Protein 7EME (pdb70)

Radius of gyration: 27.85 Å; Cα contacts (8 Å, |Δi|>4): 1838; chains: 2; bounding box: 58×78×80 Å

Sequence (825 aa):
RKTVIVMGGGISGLYASYLLSKTGIKVQLIEATDRLGGRIRTVTDVSGNFLDLGAEWIQAEHRTAKSLIRELGLKTTDFEVQSDLFFGSYRKFGTWDISPKSQEILNKLVQMNSKINSTQQQELDRISFYNFLNYQGMSLEDLNILNFKYSLYYGDSLRSLSAQQKVLSDLVNFPKYNTRVEGGMETLTRALVSSLENTEIIFSDPVVSVSQGEGKVIVTTVSGKKIEGNACISTLPANQLTTIQWDPELDKEKKLSALRIRYSRIYKTFLMLREAPWTRGSFSAYSDSVAGFIYDAGTKINSEDKILGMISTGDRYDILASSTDAMKVEYIRLALESLGQGRELQVLRIQSSETSQSKFIPTGIATFPPGSYGSIISSLLKPMDDRIFFAGEHTAELNGTVEGALASAIRAVNQVKTVIVMGGGISGLYASYLLSSKTGIKVQLIEATDRLGGRIRTVTDVSGNFLDLGAEWIQAEHRTAKSLIRELGLKTTDFEVQSDLFFGSYRKFGTWDISPKSQEILNKLVQMNSKINSTQQQELDRISFYNFLNYQGMSLEDLNNILNFKYSLYYGDSLRSLSAQKVLSDLVNFPKYNTRVEGGMETLTRALVSSLENTEIIFSDPVVSVSQGEGKVIVTTVSGKKIEGNACISTLPANQLTTIQWDPELDKEKKLSALRIRYSRIYKTFLMLREAPWTRGSFSAYSDDSVAGFIYDAGTKINSEDKILGMISTGDRYDILASSTDAMKVEYIRLALESLGQGRELQVLLRIQSSETSQSKFIPTGIATFPPGSYGSIISLLKPMDDRIFFAGEHTAELNGTVEGALASAIRAVNQV

Foldseek 3Di:
DFEEEEEAQALLSLLLLLVCQVVPHQYEYEHQAQDGHFQWDWDQDPLRFIRTQGAFFFAPPLCLVVVLCVVLVWDKDWADDFAWEQDVATRGGPRDAFDPVLVVLLVVLLVVLVVDDLVVLLVQLQAFLVVVSVVSPGDPSNQVSVCLVQCVQQLDHSRFAGSSVVSPCVVPPTDGTMGIQNGPVVSSVSSVVSRDNYHYHHNWHWQEWEDDPQWIWTATPVGDTDIGNFYEYQFALLSLLRRHYVVHADPLQNVLSVQWDFWAKKKKKFWFQDDLDDDPSYWYAYPFLQGIKTFSGDDPPRSITIIMGIGTDCSNVVVVPDDPVVVQVSVLVVSVSNPRNDRTRTDDMDIDDDPPCSTRPNFFTHGGRSSPCSLVSQQDDDVRYGYAHQSNAPNRRHSSRSSVRSCVNSVVD/DEEEEEAQALLSLLLLLVQQVVVYQYEYEHQAQDHHFQWDWDQDPLRFIDTQGAFFAAPPLVLVVVLCVVLVWDKDWQDDFAWEQDVATGGGPGDADDVVLVVLLVVLLVVLVPDDLVVLLVQLQAQLVVVSVVSPRDPSNQVRVCLVLCVQQLAHSRFAGSSVVSLCVVPPTDGTMGIQNTPVVSSVSSVVNRDNYHYHHNWHFQEWEDDPQWIWTATPVRDIDIDNFYEYQFQLLSLQRRHYVVRADPLQNVLSVQWDFWAKKKKKFWFQDDLDPDPSYWYAYLFLQGIKTFSGNPVPGSTTIIMGIGGDCSNVVVVVDDPVRVQVSVLVVSVSNVRNPNTGTDDMDIDDDPPCSTRPNFFTHGGRSSRCSLVSNQDADVRYGYAHLSNAPNRRHSSRSSVRSVVRSVVD

Structure (mmCIF, N/CA/C/O backbone):
data_7EME
#
_entry.id   7EME
#
_cell.length_a   51.756
_cell.length_b   106.229
_cell.length_c   139.916
_cell.angle_alpha   90.000
_cell.angle_beta   90.000
_cell.angle_gamma   90.000
#
_symmetry.space_group_name_H-M   'P 21 21 21'
#
loop_
_entity.id
_entity.type
_entity.pdbx_description
1 polymer 'NAD(P)/FAD-dependent oxidoreductase'
2 non-polymer 'FLAVIN-ADENINE DINUCLEOTIDE'
3 water water
#
loop_
_atom_site.group_PDB
_atom_site.id
_atom_site.type_symbol
_atom_site.label_atom_id
_atom_site.label_alt_id
_atom_site.label_comp_id
_atom_site.label_asym_id
_atom_site.label_entity_id
_atom_site.label_seq_id
_atom_site.pdbx_PDB_ins_code
_atom_site.Cartn_x
_atom_site.Cartn_y
_atom_site.Cartn_z
_atom_site.occupancy
_atom_site.B_iso_or_equiv
_atom_site.auth_seq_id
_atom_site.auth_comp_id
_atom_site.auth_asym_id
_atom_site.auth_atom_id
_atom_site.pdbx_PDB_model_num
ATOM 1 N N . ARG A 1 35 ? -5.635 41.941 32.941 1.00 53.10 35 ARG A N 1
ATOM 2 C CA . ARG A 1 35 ? -4.907 40.641 32.906 1.00 51.82 35 ARG A CA 1
ATOM 3 C C . ARG A 1 35 ? -5.497 39.788 31.773 1.00 48.84 35 ARG A C 1
ATOM 4 O O . ARG A 1 35 ? -6.612 39.256 31.950 1.00 48.35 35 ARG A O 1
ATOM 6 N N . LYS A 1 36 ? -4.805 39.714 30.629 1.00 44.63 36 LYS A N 1
ATOM 7 C CA . LYS A 1 36 ? -5.095 38.733 29.543 1.00 38.04 36 LYS A CA 1
ATOM 8 C C . LYS A 1 36 ? -4.857 37.319 30.099 1.00 31.21 36 LYS A C 1
ATOM 9 O O . LYS A 1 36 ? -4.110 37.198 31.086 1.00 26.90 36 LYS A O 1
ATOM 11 N N . THR A 1 37 ? -5.492 36.289 29.525 1.00 26.88 37 THR A N 1
ATOM 12 C CA . THR A 1 37 ? -5.215 34.870 29.859 1.00 22.55 37 THR A CA 1
ATOM 13 C C . THR A 1 37 ? -4.471 34.270 28.677 1.00 19.65 37 THR A C 1
ATOM 14 O O . THR A 1 37 ? -4.921 34.452 27.539 1.00 19.69 37 THR A O 1
ATOM 18 N N . VAL A 1 38 ? -3.387 33.553 28.955 1.00 16.21 38 VAL A N 1
ATOM 19 C CA . VAL A 1 38 ? -2.612 32.829 27.913 1.00 14.42 38 VAL A CA 1
ATOM 20 C C . VAL A 1 38 ? -2.711 31.357 28.255 1.00 13.37 38 VAL A C 1
ATOM 21 O O . VAL A 1 38 ? -2.538 30.995 29.442 1.00 12.82 38 VAL A O 1
ATOM 25 N N . ILE A 1 39 ? -3.058 30.563 27.257 1.00 12.49 39 ILE A N 1
ATOM 26 C CA . ILE A 1 39 ? -3.160 29.101 27.428 1.00 12.88 39 ILE A CA 1
ATOM 27 C C . ILE A 1 39 ? -1.789 28.532 27.081 1.00 13.17 39 ILE A C 1
ATOM 28 O O . ILE A 1 39 ? -1.279 28.824 25.966 1.00 13.05 39 ILE A O 1
ATOM 33 N N . VAL A 1 40 ? -1.237 27.689 27.945 1.00 11.21 40 VAL A N 1
ATOM 34 C CA . VAL A 1 40 ? 0.009 26.950 27.607 1.00 11.18 40 VAL A CA 1
ATOM 35 C C . VAL A 1 40 ? -0.341 25.466 27.496 1.00 11.13 40 VAL A C 1
ATOM 36 O O . VAL A 1 40 ? -0.860 24.875 28.457 1.00 11.40 40 VAL A O 1
ATOM 40 N N . MET A 1 41 ? -0.101 24.900 26.316 1.00 10.52 41 MET A N 1
ATOM 41 C CA . MET A 1 41 ? -0.418 23.492 26.048 1.00 10.69 41 MET A CA 1
ATOM 42 C C . MET A 1 41 ? 0.890 22.715 26.221 1.00 10.84 41 MET A C 1
ATOM 43 O O . MET A 1 41 ? 1.821 22.910 25.416 1.00 10.80 41 MET A O 1
ATOM 48 N N . GLY A 1 42 ? 0.909 21.844 27.231 1.00 10.34 42 GLY A N 1
ATOM 49 C CA . GLY A 1 42 ? 1.985 20.901 27.536 1.00 9.72 42 GLY A CA 1
ATOM 50 C C . GLY A 1 42 ? 2.787 21.423 28.718 1.00 10.33 42 GLY A C 1
ATOM 51 O O . GLY A 1 42 ? 3.254 22.548 28.656 1.00 10.33 42 GLY A O 1
ATOM 52 N N . GLY A 1 43 ? 3.084 20.572 29.695 1.00 11.25 43 GLY A N 1
ATOM 53 C CA . GLY A 1 43 ? 3.851 20.972 30.889 1.00 10.93 43 GLY A CA 1
ATOM 54 C C . GLY A 1 43 ? 5.192 20.267 30.986 1.00 11.00 43 GLY A C 1
ATOM 55 O O . GLY A 1 43 ? 5.583 19.812 32.112 1.00 13.60 43 GLY A O 1
ATOM 56 N N . GLY A 1 44 ? 5.897 20.174 29.856 1.00 10.97 44 GLY A N 1
ATOM 57 C CA . GLY A 1 44 ? 7.326 19.842 29.862 1.00 10.40 44 GLY A CA 1
ATOM 58 C C . GLY A 1 44 ? 8.080 21.130 30.130 1.00 10.53 44 GLY A C 1
ATOM 59 O O . GLY A 1 44 ? 7.391 22.159 30.500 1.00 9.89 44 GLY A O 1
ATOM 60 N N . ILE A 1 45 ? 9.384 21.124 30.007 1.00 10.45 45 ILE A N 1
ATOM 61 C CA . ILE A 1 45 ? 10.166 22.291 30.458 1.00 10.63 45 ILE A CA 1
ATOM 62 C C . ILE A 1 45 ? 9.854 23.498 29.571 1.00 10.91 45 ILE A C 1
ATOM 63 O O . ILE A 1 45 ? 9.892 24.634 30.100 1.00 9.39 45 ILE A O 1
ATOM 68 N N . SER A 1 46 ? 9.536 23.317 28.288 1.00 9.89 46 SER A N 1
ATOM 69 C CA . SER A 1 46 ? 9.213 24.521 27.473 1.00 9.72 46 SER A CA 1
ATOM 70 C C . SER A 1 46 ? 7.899 25.124 27.987 1.00 9.46 46 SER A C 1
ATOM 71 O O . SER A 1 46 ? 7.809 26.384 28.123 1.00 9.60 46 SER A O 1
ATOM 74 N N . GLY A 1 47 ? 6.896 24.290 28.325 1.00 9.50 47 GLY A N 1
ATOM 75 C CA . GLY A 1 47 ? 5.591 24.795 28.809 1.00 10.19 47 GLY A CA 1
ATOM 76 C C . GLY A 1 47 ? 5.726 25.433 30.200 1.00 10.57 47 GLY A C 1
ATOM 77 O O . GLY A 1 47 ? 5.163 26.474 30.474 1.00 9.01 47 GLY A O 1
ATOM 78 N N . LEU A 1 48 ? 6.509 24.810 31.056 1.00 10.20 48 LEU A N 1
ATOM 79 C CA . LEU A 1 48 ? 6.730 25.353 32.411 1.00 10.69 48 LEU A CA 1
ATOM 80 C C . LEU A 1 48 ? 7.501 26.665 32.320 1.00 10.29 48 LEU A C 1
ATOM 81 O O . LEU A 1 48 ? 7.181 27.619 33.044 1.00 10.39 48 LEU A O 1
ATOM 86 N N . TYR A 1 49 ? 8.497 26.757 31.472 1.00 10.13 49 TYR A N 1
ATOM 87 C CA . TYR A 1 49 ? 9.259 28.041 31.383 1.00 10.15 49 TYR A CA 1
ATOM 88 C C . TYR A 1 49 ? 8.352 29.121 30.775 1.00 10.38 49 TYR A C 1
ATOM 89 O O . TYR A 1 49 ? 8.369 30.263 31.253 1.00 10.76 49 TYR A O 1
ATOM 98 N N . ALA A 1 50 ? 7.561 28.806 29.755 1.00 10.66 50 ALA A N 1
ATOM 99 C CA . ALA A 1 50 ? 6.600 29.787 29.181 1.00 10.80 50 ALA A CA 1
ATOM 100 C C . ALA A 1 50 ? 5.673 30.276 30.293 1.00 11.66 50 ALA A C 1
ATOM 101 O O . ALA A 1 50 ? 5.458 31.502 30.408 1.00 12.77 50 ALA A O 1
ATOM 103 N N . SER A 1 51 ? 5.161 29.345 31.083 1.00 12.14 51 SER A N 1
ATOM 104 C CA . SER A 1 51 ? 4.224 29.638 32.200 1.00 12.79 51 SER A CA 1
ATOM 105 C C . SER A 1 51 ? 4.892 30.571 33.227 1.00 13.45 51 SER A C 1
ATOM 106 O O . SER A 1 51 ? 4.244 31.567 33.736 1.00 14.98 51 SER A O 1
ATOM 109 N N . TYR A 1 52 ? 6.136 30.277 33.564 1.00 12.61 52 TYR A N 1
ATOM 110 C CA . TYR A 1 52 ? 6.953 31.071 34.504 1.00 14.47 52 TYR A CA 1
ATOM 111 C C . TYR A 1 52 ? 7.119 32.487 33.960 1.00 13.90 52 TYR A C 1
ATOM 112 O O . TYR A 1 52 ? 6.896 33.449 34.674 1.00 14.16 52 TYR A O 1
ATOM 121 N N . LEU A 1 53 ? 7.548 32.597 32.702 1.00 12.98 53 LEU A N 1
ATOM 122 C CA . LEU A 1 53 ? 7.799 33.911 32.078 1.00 14.64 53 LEU A CA 1
ATOM 123 C C . LEU A 1 53 ? 6.524 34.751 32.072 1.00 15.63 53 LEU A C 1
ATOM 124 O O . LEU A 1 53 ? 6.631 35.978 32.360 1.00 15.48 53 LEU A O 1
ATOM 129 N N . LEU A 1 54 ? 5.406 34.149 31.712 1.00 15.15 54 LEU A N 1
ATOM 130 C CA . LEU A 1 54 ? 4.128 34.886 31.597 1.00 15.83 54 LEU A CA 1
ATOM 131 C C . LEU A 1 54 ? 3.694 35.334 32.992 1.00 17.05 54 LEU A C 1
ATOM 132 O O . LEU A 1 54 ? 3.330 36.489 33.125 1.00 17.22 54 LEU A O 1
ATOM 137 N N . SER A 1 55 ? 3.796 34.426 33.968 1.00 18.31 55 SER A N 1
ATOM 138 C CA . SER A 1 55 ? 3.401 34.625 35.375 1.00 20.72 55 SER A CA 1
ATOM 139 C C . SER A 1 55 ? 4.223 35.746 35.985 1.00 23.00 55 SER A C 1
ATOM 140 O O . SER A 1 55 ? 3.622 36.479 36.767 1.00 24.81 55 SER A O 1
ATOM 143 N N . LYS A 1 56 ? 5.497 35.879 35.613 1.00 25.03 56 LYS A N 1
ATOM 144 C CA . LYS A 1 56 ? 6.404 36.921 36.159 1.00 29.07 56 LYS A CA 1
ATOM 145 C C . LYS A 1 56 ? 5.845 38.313 35.840 1.00 30.10 56 LYS A C 1
ATOM 146 O O . LYS A 1 56 ? 6.046 39.203 36.684 1.00 29.39 56 LYS A O 1
ATOM 152 N N . THR A 1 57 ? 5.152 38.492 34.712 1.00 28.88 57 THR A N 1
ATOM 153 C CA . THR A 1 57 ? 4.638 39.808 34.237 1.00 28.74 57 THR A CA 1
ATOM 154 C C . THR A 1 57 ? 3.183 39.998 34.676 1.00 27.25 57 THR A C 1
ATOM 155 O O . THR A 1 57 ? 2.592 41.036 34.350 1.00 30.37 57 THR A O 1
ATOM 159 N N . GLY A 1 58 ? 2.589 38.996 35.310 1.00 25.68 58 GLY A N 1
ATOM 160 C CA . GLY A 1 58 ? 1.240 39.097 35.879 1.00 26.07 58 GLY A CA 1
ATOM 161 C C . GLY A 1 58 ? 0.159 38.611 34.934 1.00 24.15 58 GLY A C 1
ATOM 162 O O . GLY A 1 58 ? -0.994 38.822 35.246 1.00 22.41 58 GLY A O 1
ATOM 163 N N . ILE A 1 59 ? 0.492 37.885 33.869 1.00 22.15 59 ILE A N 1
ATOM 164 C CA . ILE A 1 59 ? -0.542 37.273 32.982 1.00 21.90 59 ILE A CA 1
ATOM 165 C C . ILE A 1 59 ? -1.089 36.014 33.675 1.00 19.43 59 ILE A C 1
ATOM 166 O O . ILE A 1 59 ? -0.265 35.250 34.243 1.00 21.98 59 ILE A O 1
ATOM 171 N N . LYS A 1 60 ? -2.404 35.782 33.599 1.00 18.57 60 LYS A N 1
ATOM 172 C CA . LYS A 1 60 ? -3.091 34.559 34.100 1.00 19.38 60 LYS A CA 1
ATOM 173 C C . LYS A 1 60 ? -2.816 33.449 33.094 1.00 17.85 60 LYS A C 1
ATOM 174 O O . LYS A 1 60 ? -3.111 33.631 31.907 1.00 16.47 60 LYS A O 1
ATOM 176 N N . VAL A 1 61 ? -2.223 32.366 33.557 1.00 15.83 61 VAL A N 1
ATOM 177 C CA . VAL A 1 61 ? -1.849 31.250 32.658 1.00 14.93 61 VAL A CA 1
ATOM 178 C C . VAL A 1 61 ? -2.770 30.078 32.945 1.00 14.29 61 VAL A C 1
ATOM 179 O O . VAL A 1 61 ? -2.960 29.777 34.112 1.00 14.73 61 VAL A O 1
ATOM 183 N N . GLN A 1 62 ? -3.280 29.432 31.897 1.00 13.40 62 GLN A N 1
ATOM 184 C CA . GLN A 1 62 ? -3.945 28.125 31.985 1.00 14.75 62 GLN A CA 1
ATOM 185 C C . GLN A 1 62 ? -2.978 27.113 31.381 1.00 14.21 62 GLN A C 1
ATOM 186 O O . GLN A 1 62 ? -2.810 27.143 30.160 1.00 13.35 62 GLN A O 1
ATOM 192 N N . LEU A 1 63 ? -2.357 26.297 32.223 1.00 13.33 63 LEU A N 1
ATOM 193 C CA . LEU A 1 63 ? -1.390 25.253 31.783 1.00 13.32 63 LEU A CA 1
ATOM 194 C C . LEU A 1 63 ? -2.144 23.928 31.649 1.00 12.76 63 LEU A C 1
ATOM 195 O O . LEU A 1 63 ? -2.632 23.408 32.645 1.00 13.41 63 LEU A O 1
ATOM 200 N N . ILE A 1 64 ? -2.108 23.331 30.474 1.00 12.41 64 ILE A N 1
ATOM 201 C CA . ILE A 1 64 ? -2.850 22.068 30.200 1.00 12.33 64 ILE A CA 1
ATOM 202 C C . ILE A 1 64 ? -1.809 20.968 29.959 1.00 13.10 64 ILE A C 1
ATOM 203 O O . ILE A 1 64 ? -1.094 21.046 28.923 1.00 12.58 64 ILE A O 1
ATOM 208 N N . GLU A 1 65 ? -1.836 19.916 30.783 1.00 12.67 65 GLU A N 1
ATOM 209 C CA . GLU A 1 65 ? -0.897 18.765 30.681 1.00 12.64 65 GLU A CA 1
ATOM 210 C C . GLU A 1 65 ? -1.691 17.476 30.395 1.00 12.40 65 GLU A C 1
ATOM 211 O O . GLU A 1 65 ? -2.706 17.245 31.043 1.00 11.87 65 GLU A O 1
ATOM 217 N N . ALA A 1 66 ? -1.255 16.657 29.435 1.00 12.04 66 ALA A N 1
ATOM 218 C CA . ALA A 1 66 ? -1.930 15.388 29.059 1.00 12.28 66 ALA A CA 1
ATOM 219 C C . ALA A 1 66 ? -1.793 14.326 30.150 1.00 12.58 66 ALA A C 1
ATOM 220 O O . ALA A 1 66 ? -2.732 13.463 30.245 1.00 14.12 66 ALA A O 1
ATOM 222 N N . THR A 1 67 ? -0.653 14.284 30.833 1.00 12.67 67 THR A N 1
ATOM 223 C CA . THR A 1 67 ? -0.305 13.214 31.802 1.00 13.04 67 THR A CA 1
ATOM 224 C C . THR A 1 67 ? -0.483 13.687 33.247 1.00 14.31 67 THR A C 1
ATOM 225 O O . THR A 1 67 ? -0.887 14.856 33.469 1.00 15.53 67 THR A O 1
ATOM 229 N N . ASP A 1 68 ? -0.167 12.801 34.203 1.00 15.73 68 ASP A N 1
ATOM 230 C CA . ASP A 1 68 ? -0.378 13.038 35.659 1.00 16.92 68 ASP A CA 1
ATOM 231 C C . ASP A 1 68 ? 0.837 13.735 36.272 1.00 15.80 68 ASP A C 1
ATOM 232 O O . ASP A 1 68 ? 0.822 13.982 37.485 1.00 15.48 68 ASP A O 1
ATOM 237 N N . ARG A 1 69 ? 1.819 14.168 35.488 1.00 14.32 69 ARG A N 1
ATOM 238 C CA . ARG A 1 69 ? 3.066 14.765 36.035 1.00 16.34 69 ARG A CA 1
ATOM 239 C C . ARG A 1 69 ? 3.508 15.899 35.108 1.00 15.92 69 ARG A C 1
ATOM 240 O O . ARG A 1 69 ? 3.193 15.812 33.930 1.00 15.17 69 ARG A O 1
ATOM 248 N N . LEU A 1 70 ? 4.195 16.893 35.659 1.00 16.76 70 LEU A N 1
ATOM 249 C CA . LEU A 1 70 ? 4.838 18.002 34.911 1.00 15.30 70 LEU A CA 1
ATOM 250 C C . LEU A 1 70 ? 6.306 17.605 34.719 1.00 15.37 70 LEU A C 1
ATOM 251 O O . LEU A 1 70 ? 6.877 16.856 35.561 1.00 18.22 70 LEU A O 1
ATOM 256 N N . GLY A 1 71 ? 6.909 18.053 33.639 1.00 13.51 71 GLY A N 1
ATOM 257 C CA . GLY A 1 71 ? 8.352 17.865 33.386 1.00 12.52 71 GLY A CA 1
ATOM 258 C C . GLY A 1 71 ? 8.605 17.135 32.068 1.00 11.18 71 GLY A C 1
ATOM 259 O O . GLY A 1 71 ? 9.696 17.282 31.516 1.00 11.36 71 GLY A O 1
ATOM 260 N N . GLY A 1 72 ? 7.613 16.415 31.550 1.00 10.54 72 GLY A N 1
ATOM 261 C CA . GLY A 1 72 ? 7.681 15.770 30.216 1.00 10.86 72 GLY A CA 1
ATOM 262 C C . GLY A 1 72 ? 8.887 14.830 30.089 1.00 10.14 72 GLY A C 1
ATOM 263 O O . GLY A 1 72 ? 9.011 13.868 30.893 1.00 10.18 72 GLY A O 1
ATOM 264 N N . ARG A 1 73 ? 9.847 15.154 29.221 1.00 9.87 73 ARG A N 1
ATOM 265 C CA . ARG A 1 73 ? 11.040 14.322 28.923 1.00 9.88 73 ARG A CA 1
ATOM 266 C C . ARG A 1 73 ? 12.147 14.541 29.963 1.00 9.87 73 ARG A C 1
ATOM 267 O O . ARG A 1 73 ? 13.265 13.997 29.806 1.00 10.49 73 ARG A O 1
ATOM 275 N N . ILE A 1 74 ? 11.846 15.264 31.034 1.00 10.40 74 ILE A N 1
ATOM 276 C CA . ILE A 1 74 ? 12.756 15.362 32.214 1.00 10.60 74 ILE A CA 1
ATOM 277 C C . ILE A 1 74 ? 12.121 14.570 33.365 1.00 10.95 74 ILE A C 1
ATOM 278 O O . ILE A 1 74 ? 10.940 14.792 33.643 1.00 10.66 74 ILE A O 1
ATOM 283 N N . ARG A 1 75 ? 12.886 13.689 34.016 1.00 11.06 75 ARG A N 1
ATOM 284 C CA . ARG A 1 75 ? 12.395 12.924 35.184 1.00 12.48 75 ARG A CA 1
ATOM 285 C C . ARG A 1 75 ? 13.590 12.406 35.988 1.00 12.16 75 ARG A C 1
ATOM 286 O O . ARG A 1 75 ? 14.501 11.769 35.392 1.00 10.92 75 ARG A O 1
ATOM 294 N N . THR A 1 76 ? 13.582 12.679 37.293 1.00 12.15 76 THR A N 1
ATOM 295 C CA . THR A 1 76 ? 14.718 12.368 38.191 1.00 14.13 76 THR A CA 1
ATOM 296 C C . THR A 1 76 ? 14.172 11.472 39.289 1.00 13.60 76 THR A C 1
ATOM 297 O O . THR A 1 76 ? 13.119 11.796 39.857 1.00 14.26 76 THR A O 1
ATOM 301 N N . VAL A 1 77 ? 14.784 10.319 39.434 1.00 14.83 77 VAL A N 1
ATOM 302 C CA . VAL A 1 77 ? 14.505 9.409 40.562 1.00 15.70 77 VAL A CA 1
ATOM 303 C C . VAL A 1 77 ? 15.586 9.667 41.613 1.00 15.58 77 VAL A C 1
ATOM 304 O O . VAL A 1 77 ? 16.778 9.666 41.308 1.00 16.71 77 VAL A O 1
ATOM 308 N N . THR A 1 78 ? 15.174 9.917 42.853 1.00 15.64 78 THR A N 1
ATOM 309 C CA . THR A 1 78 ? 16.107 10.074 43.986 1.00 14.98 78 THR A CA 1
ATOM 310 C C . THR A 1 78 ? 16.332 8.705 44.613 1.00 14.65 78 THR A C 1
ATOM 311 O O . THR A 1 78 ? 15.404 8.142 45.180 1.00 15.60 78 THR A O 1
ATOM 315 N N . ASP A 1 79 ? 17.529 8.187 44.482 1.00 15.95 79 ASP A N 1
ATOM 316 C CA . ASP A 1 79 ? 17.865 6.853 44.998 1.00 15.63 79 ASP A CA 1
ATOM 317 C C . ASP A 1 79 ? 18.050 7.005 46.512 1.00 16.89 79 ASP A C 1
ATOM 318 O O . ASP A 1 79 ? 18.488 8.064 46.944 1.00 18.09 79 ASP A O 1
ATOM 323 N N . VAL A 1 80 ? 17.790 5.945 47.265 1.00 20.87 80 VAL A N 1
ATOM 324 C CA . VAL A 1 80 ? 18.009 5.891 48.748 1.00 20.36 80 VAL A CA 1
ATOM 325 C C . VAL A 1 80 ? 19.471 6.228 49.121 1.00 22.43 80 VAL A C 1
ATOM 326 O O . VAL A 1 80 ? 19.718 6.863 50.205 1.00 20.71 80 VAL A O 1
ATOM 330 N N . SER A 1 81 ? 20.435 5.967 48.246 1.00 20.52 81 SER A N 1
ATOM 331 C CA . SER A 1 81 ? 21.861 6.364 48.427 1.00 19.42 81 SER A CA 1
ATOM 332 C C . SER A 1 81 ? 22.058 7.876 48.499 1.00 18.73 81 SER A C 1
ATOM 333 O O . SER A 1 81 ? 23.173 8.271 48.831 1.00 20.20 81 SER A O 1
ATOM 336 N N . GLY A 1 82 ? 21.108 8.684 48.030 1.00 18.89 82 GLY A N 1
ATOM 337 C CA . GLY A 1 82 ? 21.320 10.134 47.876 1.00 19.87 82 GLY A CA 1
ATOM 338 C C . GLY A 1 82 ? 21.719 10.515 46.459 1.00 19.00 82 GLY A C 1
ATOM 339 O O . GLY A 1 82 ? 21.795 11.711 46.178 1.00 18.41 82 GLY A O 1
ATOM 340 N N . ASN A 1 83 ? 21.978 9.540 45.585 1.00 16.55 83 ASN A N 1
ATOM 341 C CA . ASN A 1 83 ? 22.359 9.817 44.178 1.00 14.83 83 ASN A CA 1
ATOM 342 C C . ASN A 1 83 ? 21.072 10.151 43.397 1.00 13.74 83 ASN A C 1
ATOM 343 O O . ASN A 1 83 ? 19.993 9.533 43.687 1.00 13.11 83 ASN A O 1
ATOM 348 N N . PHE A 1 84 ? 21.176 11.047 42.413 1.00 13.31 84 PHE A N 1
ATOM 349 C CA . PHE A 1 84 ? 20.039 11.480 41.560 1.00 13.45 84 PHE A CA 1
ATOM 350 C C . PHE A 1 84 ? 20.180 10.762 40.209 1.00 12.37 84 PHE A C 1
ATOM 351 O O . PHE A 1 84 ? 21.244 10.784 39.662 1.00 13.50 84 PHE A O 1
ATOM 359 N N . LEU A 1 85 ? 19.128 10.112 39.754 1.00 12.09 85 LEU A N 1
ATOM 360 C CA . LEU A 1 85 ? 19.105 9.318 38.501 1.00 12.03 85 LEU A CA 1
ATOM 361 C C . LEU A 1 85 ? 18.252 10.067 37.488 1.00 12.06 85 LEU A C 1
ATOM 362 O O . LEU A 1 85 ? 17.022 10.146 37.712 1.00 11.84 85 LEU A O 1
ATOM 367 N N . ASP A 1 86 ? 18.876 10.621 36.434 1.00 10.90 86 ASP A N 1
ATOM 368 C CA . ASP A 1 86 ? 18.103 11.335 35.393 1.00 10.72 86 ASP A CA 1
ATOM 369 C C . ASP A 1 86 ? 17.647 10.311 34.342 1.00 11.04 86 ASP A C 1
ATOM 370 O O . ASP A 1 86 ? 18.470 9.907 33.464 1.00 11.44 86 ASP A O 1
ATOM 375 N N . LEU A 1 87 ? 16.392 9.879 34.439 1.00 11.66 87 LEU A N 1
ATOM 376 C CA . LEU A 1 87 ? 15.807 8.903 33.499 1.00 11.61 87 LEU A CA 1
ATOM 377 C C . LEU A 1 87 ? 15.482 9.609 32.181 1.00 11.66 87 LEU A C 1
ATOM 378 O O . LEU A 1 87 ? 15.388 8.922 31.145 1.00 12.02 87 LEU A O 1
ATOM 383 N N . GLY A 1 88 ? 15.306 10.921 32.219 1.00 11.37 88 GLY A N 1
ATOM 384 C CA . GLY A 1 88 ? 15.231 11.727 30.989 1.00 10.46 88 GLY A CA 1
ATOM 385 C C . GLY A 1 88 ? 16.507 12.531 30.767 1.00 10.29 88 GLY A C 1
ATOM 386 O O . GLY A 1 88 ? 17.636 12.012 31.014 1.00 10.15 88 GLY A O 1
ATOM 387 N N . ALA A 1 89 ? 16.363 13.778 30.327 1.00 9.82 89 ALA A N 1
ATOM 388 C CA . ALA A 1 89 ? 17.509 14.666 30.042 1.00 10.74 89 ALA A CA 1
ATOM 389 C C . ALA A 1 89 ? 18.406 14.744 31.280 1.00 10.59 89 ALA A C 1
ATOM 390 O O . ALA A 1 89 ? 17.877 14.910 32.395 1.00 10.94 89 ALA A O 1
ATOM 392 N N . GLU A 1 90 ? 19.704 14.570 31.062 1.00 11.87 90 GLU A N 1
ATOM 393 C CA . GLU A 1 90 ? 20.729 14.534 32.141 1.00 12.61 90 GLU A CA 1
ATOM 394 C C . GLU A 1 90 ? 21.718 15.700 32.032 1.00 13.40 90 GLU A C 1
ATOM 395 O O . GLU A 1 90 ? 22.229 16.149 33.067 1.00 13.26 90 GLU A O 1
ATOM 401 N N . TRP A 1 91 ? 22.108 16.100 30.835 1.00 12.60 91 TRP A N 1
ATOM 402 C CA . TRP A 1 91 ? 23.239 17.044 30.675 1.00 12.04 91 TRP A CA 1
ATOM 403 C C . TRP A 1 91 ? 22.835 18.300 29.919 1.00 13.89 91 TRP A C 1
ATOM 404 O O . TRP A 1 91 ? 22.035 18.217 28.968 1.00 14.52 91 TRP A O 1
ATOM 415 N N . ILE A 1 92 ? 23.470 19.413 30.243 1.00 13.03 92 ILE A N 1
ATOM 416 C CA . ILE A 1 92 ? 23.456 20.603 29.359 1.00 12.53 92 ILE A CA 1
ATOM 417 C C . ILE A 1 92 ? 24.909 20.807 28.947 1.00 12.98 92 ILE A C 1
ATOM 418 O O . ILE A 1 92 ? 25.798 20.118 29.487 1.00 13.08 92 ILE A O 1
ATOM 423 N N . GLN A 1 93 ? 25.157 21.697 28.000 1.00 12.88 93 GLN A N 1
ATOM 424 C CA . GLN A 1 93 ? 26.524 22.103 27.633 1.00 13.36 93 GLN A CA 1
ATOM 425 C C . GLN A 1 93 ? 26.889 23.299 28.490 1.00 14.07 93 GLN A C 1
ATOM 426 O O . GLN A 1 93 ? 25.999 24.086 28.773 1.00 13.27 93 GLN A O 1
ATOM 432 N N . ALA A 1 94 ? 28.155 23.431 28.891 1.00 15.38 94 ALA A N 1
ATOM 433 C CA . ALA A 1 94 ? 28.592 24.602 29.682 1.00 16.80 94 ALA A CA 1
ATOM 434 C C . ALA A 1 94 ? 28.096 25.927 29.074 1.00 16.95 94 ALA A C 1
ATOM 435 O O . ALA A 1 94 ? 27.761 26.807 29.836 1.00 20.15 94 ALA A O 1
ATOM 437 N N . GLU A 1 95 ? 28.092 26.056 27.750 1.00 19.62 95 GLU A N 1
ATOM 438 C CA . GLU A 1 95 ? 27.718 27.321 27.060 1.00 20.18 95 GLU A CA 1
ATOM 439 C C . GLU A 1 95 ? 26.225 27.436 26.747 1.00 18.82 95 GLU A C 1
ATOM 440 O O . GLU A 1 95 ? 25.872 28.363 26.001 1.00 19.50 95 GLU A O 1
ATOM 446 N N . HIS A 1 96 ? 25.396 26.513 27.230 1.00 16.46 96 HIS A N 1
ATOM 447 C CA . HIS A 1 96 ? 23.922 26.647 27.081 1.00 15.78 96 HIS A CA 1
ATOM 448 C C . HIS A 1 96 ? 23.484 27.784 28.018 1.00 15.07 96 HIS A C 1
ATOM 449 O O . HIS A 1 96 ? 23.108 27.507 29.136 1.00 15.77 96 HIS A O 1
ATOM 456 N N . ARG A 1 97 ? 23.506 29.013 27.512 1.00 16.54 97 ARG A N 1
ATOM 457 C CA . ARG A 1 97 ? 23.281 30.209 28.373 1.00 18.95 97 ARG A CA 1
ATOM 458 C C . ARG A 1 97 ? 21.834 30.351 28.860 1.00 16.75 97 ARG A C 1
ATOM 459 O O . ARG A 1 97 ? 21.654 30.824 29.969 1.00 18.21 97 ARG A O 1
ATOM 461 N N . THR A 1 98 ? 20.866 29.964 28.036 1.00 16.46 98 THR A N 1
ATOM 462 C CA . THR A 1 98 ? 19.440 30.065 28.443 1.00 16.99 98 THR A CA 1
ATOM 463 C C . THR A 1 98 ? 19.275 29.202 29.692 1.00 16.35 98 THR A C 1
ATOM 464 O O . THR A 1 98 ? 18.747 29.702 30.695 1.00 14.87 98 THR A O 1
ATOM 468 N N . ALA A 1 99 ? 19.792 27.987 29.629 1.00 14.88 99 ALA A N 1
ATOM 469 C CA . ALA A 1 99 ? 19.733 27.029 30.755 1.00 15.30 99 ALA A CA 1
ATOM 470 C C . ALA A 1 99 ? 20.531 27.560 31.960 1.00 16.12 99 ALA A C 1
ATOM 471 O O . ALA A 1 99 ? 19.980 27.580 33.076 1.00 16.24 99 ALA A O 1
ATOM 473 N N . LYS A 1 100 ? 21.777 27.984 31.746 1.00 18.07 100 LYS A N 1
ATOM 474 C CA . LYS A 1 100 ? 22.676 28.409 32.854 1.00 18.61 100 LYS A CA 1
ATOM 475 C C . LYS A 1 100 ? 22.070 29.639 33.531 1.00 17.63 100 LYS A C 1
ATOM 476 O O . LYS A 1 100 ? 22.030 29.687 34.751 1.00 15.87 100 LYS A O 1
ATOM 482 N N . SER A 1 101 ? 21.572 30.567 32.741 1.00 19.44 101 SER A N 1
ATOM 483 C CA . SER A 1 101 ? 20.979 31.818 33.277 1.00 19.70 101 SER A CA 1
ATOM 484 C C . SER A 1 101 ? 19.727 31.492 34.099 1.00 18.19 101 SER A C 1
ATOM 485 O O . SER A 1 101 ? 19.563 32.060 35.227 1.00 18.72 101 SER A O 1
ATOM 488 N N . LEU A 1 102 ? 18.869 30.574 33.631 1.00 16.37 102 LEU A N 1
ATOM 489 C CA . LEU A 1 102 ? 17.628 30.236 34.368 1.00 15.65 102 LEU A CA 1
ATOM 490 C C . LEU A 1 102 ? 17.975 29.482 35.656 1.00 16.15 102 LEU A C 1
ATOM 491 O O . LEU A 1 102 ? 17.350 29.711 36.708 1.00 18.16 102 LEU A O 1
ATOM 496 N N 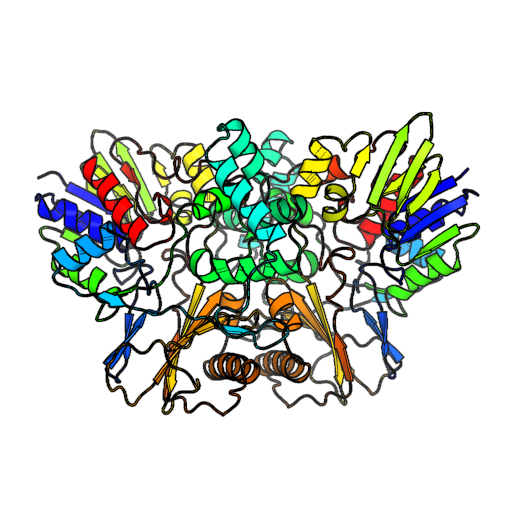. ILE A 1 103 ? 18.901 28.532 35.570 1.00 15.75 103 ILE A N 1
ATOM 497 C CA . ILE A 1 103 ? 19.345 27.752 36.745 1.00 16.14 103 ILE A CA 1
ATOM 498 C C . ILE A 1 103 ? 19.842 28.742 37.812 1.00 17.83 103 ILE A C 1
ATOM 499 O O . ILE A 1 103 ? 19.467 28.581 38.971 1.00 17.74 103 ILE A O 1
ATOM 504 N N . ARG A 1 104 ? 20.677 29.707 37.419 1.00 18.60 104 ARG A N 1
ATOM 505 C CA . ARG A 1 104 ? 21.174 30.759 38.359 1.00 19.69 104 ARG A CA 1
ATOM 506 C C . ARG A 1 104 ? 19.970 31.539 38.915 1.00 21.04 104 ARG A C 1
ATOM 507 O O . ARG A 1 104 ? 19.887 31.746 40.164 1.00 20.02 104 ARG A O 1
ATOM 510 N N . GLU A 1 105 ? 19.063 31.963 38.044 1.00 19.77 105 GLU A N 1
ATOM 511 C CA . GLU A 1 105 ? 17.884 32.777 38.455 1.00 22.02 105 GLU A CA 1
ATOM 512 C C . GLU A 1 105 ? 17.016 32.020 39.482 1.00 22.42 105 GLU A C 1
ATOM 513 O O . GLU A 1 105 ? 16.494 32.676 40.404 1.00 20.25 105 GLU A O 1
ATOM 519 N N . LEU A 1 106 ? 16.882 30.690 39.394 1.00 20.37 106 LEU A N 1
ATOM 520 C CA . LEU A 1 106 ? 16.066 29.900 40.358 1.00 19.92 106 LEU A CA 1
ATOM 521 C C . LEU A 1 106 ? 16.877 29.424 41.580 1.00 20.49 106 LEU A C 1
ATOM 522 O O . LEU A 1 106 ? 16.349 28.588 42.364 1.00 18.81 106 LEU A O 1
ATOM 527 N N . GLY A 1 107 ? 18.123 29.871 41.707 1.00 20.25 107 GLY A N 1
ATOM 528 C CA . GLY A 1 107 ? 19.006 29.572 42.860 1.00 21.17 107 GLY A CA 1
ATOM 529 C C . GLY A 1 107 ? 19.525 28.135 42.843 1.00 21.75 107 GLY A C 1
ATOM 530 O O . GLY A 1 107 ? 19.749 27.571 43.949 1.00 21.14 107 GLY A O 1
ATOM 531 N N . LEU A 1 108 ? 19.657 27.535 41.653 1.00 19.65 108 LEU A N 1
ATOM 532 C CA . LEU A 1 108 ? 20.114 26.128 41.486 1.00 20.09 108 LEU A CA 1
ATOM 533 C C . LEU A 1 108 ? 21.580 26.112 41.054 1.00 18.43 108 LEU A C 1
ATOM 534 O O . LEU A 1 108 ? 22.137 27.151 40.785 1.00 20.51 108 LEU A O 1
ATOM 539 N N . LYS A 1 109 ? 22.224 24.953 41.071 1.00 18.27 109 LYS A N 1
ATOM 540 C CA . LYS A 1 109 ? 23.675 24.846 40.816 1.00 17.91 109 LYS A CA 1
ATOM 541 C C . LYS A 1 109 ? 23.893 23.759 39.761 1.00 19.13 109 LYS A C 1
ATOM 542 O O . LYS A 1 109 ? 23.050 22.828 39.655 1.00 17.82 109 LYS A O 1
ATOM 544 N N . THR A 1 110 ? 24.993 23.871 39.046 1.00 18.66 110 THR A N 1
ATOM 545 C CA . THR A 1 110 ? 25.431 22.852 38.078 1.00 21.46 110 THR A CA 1
ATOM 546 C C . THR A 1 110 ? 26.742 22.233 38.551 1.00 22.04 110 THR A C 1
ATOM 547 O O . THR A 1 110 ? 27.409 22.817 39.437 1.00 20.79 110 THR A O 1
ATOM 551 N N . THR A 1 111 ? 27.047 21.070 37.989 1.00 20.55 111 THR A N 1
ATOM 552 C CA . THR A 1 111 ? 28.264 20.266 38.242 1.00 22.43 111 THR A CA 1
ATOM 553 C C . THR A 1 111 ? 28.874 19.916 36.884 1.00 24.56 111 THR A C 1
ATOM 554 O O . THR A 1 111 ? 28.107 19.737 35.906 1.00 20.37 111 THR A O 1
ATOM 558 N N . ASP A 1 112 ? 30.200 19.829 36.834 1.00 23.27 112 ASP A N 1
ATOM 559 C CA . ASP A 1 112 ? 30.940 19.473 35.605 1.00 24.59 112 ASP A CA 1
ATOM 560 C C . ASP A 1 112 ? 30.886 17.964 35.483 1.00 23.00 112 ASP A C 1
ATOM 561 O O . ASP A 1 112 ? 30.926 17.274 36.514 1.00 22.02 112 ASP A O 1
ATOM 566 N N . PHE A 1 113 ? 30.774 17.495 34.250 1.00 20.13 113 PHE A N 1
ATOM 567 C CA . PHE A 1 113 ? 30.790 16.062 33.898 1.00 18.28 113 PHE A CA 1
ATOM 568 C C . PHE A 1 113 ? 31.860 15.887 32.843 1.00 19.23 113 PHE A C 1
ATOM 569 O O . PHE A 1 113 ? 31.734 16.393 31.710 1.00 19.65 113 PHE A O 1
ATOM 577 N N . GLU A 1 114 ? 32.957 15.266 33.253 1.00 20.12 114 GLU A N 1
ATOM 578 C CA . GLU A 1 114 ? 34.096 15.016 32.357 1.00 20.78 114 GLU A CA 1
ATOM 579 C C . GLU A 1 114 ? 33.662 14.006 31.316 1.00 17.86 114 GLU A C 1
ATOM 580 O O . GLU A 1 114 ? 33.057 12.988 31.670 1.00 16.28 114 GLU A O 1
ATOM 586 N N . VAL A 1 115 ? 34.006 14.288 30.069 1.00 18.83 115 VAL A N 1
ATOM 587 C CA . VAL A 1 115 ? 33.721 13.367 28.935 1.00 17.97 115 VAL A CA 1
ATOM 588 C C . VAL A 1 115 ? 35.013 12.731 28.433 1.00 18.09 115 VAL A C 1
ATOM 589 O O . VAL A 1 115 ? 35.789 13.390 27.661 1.00 21.22 115 VAL A O 1
ATOM 593 N N . GLN A 1 116 ? 35.231 11.486 28.832 1.00 18.79 116 GLN A N 1
ATOM 594 C CA . GLN A 1 116 ? 36.388 10.674 28.385 1.00 19.08 116 GLN A CA 1
ATOM 595 C C . GLN A 1 116 ? 35.860 9.283 28.111 1.00 16.07 116 GLN A C 1
ATOM 596 O O . GLN A 1 116 ? 35.923 8.458 29.022 1.00 15.53 116 GLN A O 1
ATOM 602 N N . SER A 1 117 ? 35.411 9.043 26.892 1.00 14.62 117 SER A N 1
ATOM 603 C CA . SER A 1 117 ? 34.610 7.858 26.518 1.00 14.15 117 SER A CA 1
ATOM 604 C C . SER A 1 117 ? 35.497 6.862 25.791 1.00 14.06 117 SER A C 1
ATOM 605 O O . SER A 1 117 ? 36.038 7.185 24.723 1.00 14.00 117 SER A O 1
ATOM 608 N N . ASP A 1 118 ? 35.544 5.642 26.315 1.00 13.51 118 ASP A N 1
ATOM 609 C CA . ASP A 1 118 ? 36.149 4.478 25.642 1.00 14.06 118 ASP A CA 1
ATOM 610 C C . ASP A 1 118 ? 35.177 4.011 24.556 1.00 13.93 118 ASP A C 1
ATOM 611 O O . ASP A 1 118 ? 34.002 4.452 24.543 1.00 12.78 118 ASP A O 1
ATOM 616 N N . LEU A 1 119 ? 35.647 3.135 23.689 1.00 14.11 119 LEU A N 1
ATOM 617 C CA . LEU A 1 119 ? 34.816 2.506 22.633 1.00 14.04 119 LEU A CA 1
ATOM 618 C C . LEU A 1 119 ? 35.154 1.029 22.592 1.00 15.39 119 LEU A C 1
ATOM 619 O O . LEU A 1 119 ? 36.349 0.714 22.492 1.00 16.93 119 LEU A O 1
ATOM 624 N N . PHE A 1 120 ? 34.165 0.147 22.658 1.00 15.87 120 PHE A N 1
ATOM 625 C CA . PHE A 1 120 ? 34.350 -1.259 22.230 1.00 15.66 120 PHE A CA 1
ATOM 626 C C . PHE A 1 120 ? 33.763 -1.368 20.839 1.00 15.95 120 PHE A C 1
ATOM 627 O O . PHE A 1 120 ? 32.544 -1.280 20.687 1.00 16.99 120 PHE A O 1
ATOM 635 N N . PHE A 1 121 ? 34.607 -1.627 19.855 1.00 16.40 121 PHE A N 1
ATOM 636 C CA . PHE A 1 121 ? 34.182 -1.792 18.448 1.00 19.27 121 PHE A CA 1
ATOM 637 C C . PHE A 1 121 ? 35.319 -2.535 17.745 1.00 19.44 121 PHE A C 1
ATOM 638 O O . PHE A 1 121 ? 36.422 -1.962 17.558 1.00 18.25 121 PHE A O 1
ATOM 646 N N . GLY A 1 122 ? 35.115 -3.847 17.573 1.00 22.34 122 GLY A N 1
ATOM 647 C CA . GLY A 1 122 ? 36.183 -4.817 17.249 1.00 22.39 122 GLY A CA 1
ATOM 648 C C . GLY A 1 122 ? 37.043 -5.152 18.457 1.00 23.91 122 GLY A C 1
ATOM 649 O O . GLY A 1 122 ? 37.132 -6.351 18.805 1.00 25.92 122 GLY A O 1
ATOM 650 N N . SER A 1 123 ? 37.679 -4.139 19.054 1.00 22.24 123 SER A N 1
ATOM 651 C CA . SER A 1 123 ? 38.530 -4.215 20.263 1.00 23.02 123 SER A CA 1
ATOM 652 C C . SER A 1 123 ? 38.187 -3.065 21.218 1.00 21.83 123 SER A C 1
ATOM 653 O O . SER A 1 123 ? 37.526 -2.090 20.782 1.00 19.34 123 SER A O 1
ATOM 656 N N . TYR A 1 124 ? 38.653 -3.188 22.456 1.00 22.53 124 TYR A N 1
ATOM 657 C CA . TYR A 1 124 ? 38.668 -2.122 23.481 1.00 22.88 124 TYR A CA 1
ATOM 658 C C . TYR A 1 124 ? 39.583 -1.007 22.980 1.00 23.40 124 TYR A C 1
ATOM 659 O O . TYR A 1 124 ? 40.797 -1.218 22.852 1.00 24.58 124 TYR A O 1
ATOM 668 N N . ARG A 1 125 ? 39.009 0.158 22.691 1.00 20.36 125 ARG A N 1
ATOM 669 C CA . ARG A 1 125 ? 39.774 1.362 22.298 1.00 21.28 125 ARG A CA 1
ATOM 670 C C . ARG A 1 125 ? 39.629 2.410 23.398 1.00 19.78 125 ARG A C 1
ATOM 671 O O . ARG A 1 125 ? 38.500 2.832 23.651 1.00 19.11 125 ARG A O 1
ATOM 679 N N . LYS A 1 126 ? 40.737 2.796 24.017 1.00 17.51 126 LYS A N 1
ATOM 680 C CA . LYS A 1 126 ? 40.806 3.762 25.134 1.00 17.31 126 LYS A CA 1
ATOM 681 C C . LYS A 1 126 ? 40.342 5.150 24.677 1.00 16.34 126 LYS A C 1
ATOM 682 O O . LYS A 1 126 ? 40.496 5.515 23.479 1.00 17.94 126 LYS A O 1
ATOM 684 N N . PHE A 1 127 ? 39.745 5.892 25.597 1.00 18.20 127 PHE A N 1
ATOM 685 C CA . PHE A 1 127 ? 39.270 7.270 25.335 1.00 17.81 127 PHE A CA 1
ATOM 686 C C . PHE A 1 127 ? 40.423 8.039 24.693 1.00 18.84 127 PHE A C 1
ATOM 687 O O . PHE A 1 127 ? 41.590 7.744 25.034 1.00 18.54 127 PHE A O 1
ATOM 695 N N . GLY A 1 128 ? 40.082 8.851 23.690 1.00 19.29 128 GLY A N 1
ATOM 696 C CA . GLY A 1 128 ? 41.007 9.735 22.967 1.00 20.59 128 GLY A CA 1
ATOM 697 C C . GLY A 1 128 ? 41.742 9.035 21.854 1.00 20.53 128 GLY A C 1
ATOM 698 O O . GLY A 1 128 ? 42.453 9.737 21.117 1.00 23.26 128 GLY A O 1
ATOM 699 N N . THR A 1 129 ? 41.552 7.729 21.649 1.00 21.74 129 THR A N 1
ATOM 700 C CA . THR A 1 129 ? 42.329 6.966 20.632 1.00 21.51 129 THR A CA 1
ATOM 701 C C . THR A 1 129 ? 41.479 6.591 19.426 1.00 22.26 129 THR A C 1
ATOM 702 O O . THR A 1 129 ? 42.002 5.887 18.551 1.00 22.14 129 THR A O 1
ATOM 706 N N . TRP A 1 130 ? 40.227 7.022 19.355 1.00 19.33 130 TRP A N 1
ATOM 707 C CA . TRP A 1 130 ? 39.333 6.563 18.271 1.00 19.74 130 TRP A CA 1
ATOM 708 C C . TRP A 1 130 ? 38.692 7.790 17.618 1.00 20.71 130 TRP A C 1
ATOM 709 O O . TRP A 1 130 ? 38.012 8.584 18.283 1.00 23.66 130 TRP A O 1
ATOM 720 N N . ASP A 1 131 ? 39.103 8.014 16.387 1.00 21.68 131 ASP A N 1
ATOM 721 C CA . ASP A 1 131 ? 38.703 9.134 15.513 1.00 21.45 131 ASP A CA 1
ATOM 722 C C . ASP A 1 131 ? 38.522 8.556 14.120 1.00 17.68 131 ASP A C 1
ATOM 723 O O . ASP A 1 131 ? 39.099 7.462 13.806 1.00 16.65 131 ASP A O 1
ATOM 728 N N . ILE A 1 132 ? 37.809 9.292 13.283 1.00 15.07 132 ILE A N 1
ATOM 729 C CA . ILE A 1 132 ? 37.767 8.981 11.840 1.00 14.51 132 ILE A CA 1
ATOM 730 C C . ILE A 1 132 ? 39.184 9.248 11.302 1.00 13.77 132 ILE A C 1
ATOM 731 O O . ILE A 1 132 ? 39.981 9.926 11.983 1.00 13.69 132 ILE A O 1
ATOM 736 N N . SER A 1 133 ? 39.440 8.786 10.086 1.00 15.35 133 SER A N 1
ATOM 737 C CA . SER A 1 133 ? 40.677 9.046 9.314 1.00 15.39 133 SER A CA 1
ATOM 738 C C . SER A 1 133 ? 40.860 10.545 9.083 1.00 15.64 133 SER A C 1
ATOM 739 O O . SER A 1 133 ? 39.891 11.294 8.927 1.00 14.72 133 SER A O 1
ATOM 742 N N . PRO A 1 134 ? 42.122 11.033 9.062 1.00 14.09 134 PRO A N 1
ATOM 743 C CA . PRO A 1 134 ? 42.395 12.449 8.833 1.00 15.25 134 PRO A CA 1
ATOM 744 C C . PRO A 1 134 ? 41.803 12.900 7.492 1.00 15.72 134 PRO A C 1
ATOM 745 O O . PRO A 1 134 ? 41.257 14.016 7.436 1.00 17.06 134 PRO A O 1
ATOM 749 N N . LYS A 1 135 ? 41.877 12.067 6.461 1.00 16.57 135 LYS A N 1
ATOM 750 C CA . LYS A 1 135 ? 41.275 12.415 5.132 1.00 18.81 135 LYS A CA 1
ATOM 751 C C . LYS A 1 135 ? 39.779 12.709 5.314 1.00 18.46 135 LYS A C 1
ATOM 752 O O . LYS A 1 135 ? 39.279 13.720 4.720 1.00 18.83 135 LYS A O 1
ATOM 757 N N . SER A 1 136 ? 39.085 11.832 6.036 1.00 15.47 136 SER A N 1
ATOM 758 C CA . SER A 1 136 ? 37.618 11.893 6.247 1.00 15.10 136 SER A CA 1
ATOM 759 C C . SER A 1 136 ? 37.304 13.115 7.104 1.00 13.74 136 SER A C 1
ATOM 760 O O . SER A 1 136 ? 36.301 13.782 6.790 1.00 13.21 136 SER A O 1
ATOM 763 N N . GLN A 1 137 ? 38.157 13.435 8.089 1.00 12.33 137 GLN A N 1
ATOM 764 C CA . GLN A 1 137 ? 37.930 14.651 8.911 1.00 13.16 137 GLN A CA 1
ATOM 765 C C . GLN A 1 137 ? 38.034 15.904 8.013 1.00 13.63 137 GLN A C 1
ATOM 766 O O . GLN A 1 137 ? 37.192 16.821 8.155 1.00 13.75 137 GLN A O 1
ATOM 772 N N . GLU A 1 138 ? 39.014 15.955 7.109 1.00 13.43 138 GLU A N 1
ATOM 773 C CA . GLU A 1 138 ? 39.171 17.063 6.115 1.00 15.33 138 GLU A CA 1
ATOM 774 C C . GLU A 1 138 ? 37.899 17.176 5.263 1.00 14.62 138 GLU A C 1
ATOM 775 O O . GLU A 1 138 ? 37.412 18.301 5.111 1.00 15.81 138 GLU A O 1
ATOM 777 N N . ILE A 1 139 ? 37.375 16.074 4.736 1.00 14.93 139 ILE A N 1
ATOM 778 C CA . ILE A 1 139 ? 36.142 16.070 3.892 1.00 15.38 139 ILE A CA 1
ATOM 779 C C . ILE A 1 139 ? 35.000 16.648 4.733 1.00 13.61 139 ILE A C 1
ATOM 780 O O . ILE A 1 139 ? 34.289 17.561 4.235 1.00 14.28 139 ILE A O 1
ATOM 785 N N . LEU A 1 140 ? 34.830 16.158 5.961 1.00 12.95 140 LEU A N 1
ATOM 786 C CA . LEU A 1 140 ? 33.719 16.641 6.829 1.00 12.23 140 LEU A CA 1
ATOM 787 C C . LEU A 1 140 ? 33.905 18.126 7.147 1.00 12.76 140 LEU A C 1
ATOM 788 O O . LEU A 1 140 ? 32.912 18.902 7.064 1.00 12.68 140 LEU A O 1
ATOM 793 N N . ASN A 1 141 ? 35.109 18.567 7.500 1.00 13.15 141 ASN A N 1
ATOM 794 C CA . ASN A 1 141 ? 35.332 20.012 7.751 1.00 14.08 141 ASN A CA 1
ATOM 795 C C . ASN A 1 141 ? 34.890 20.842 6.535 1.00 14.24 141 ASN A C 1
ATOM 796 O O . ASN A 1 141 ? 34.240 21.849 6.746 1.00 14.61 141 ASN A O 1
ATOM 801 N N . LYS A 1 142 ? 35.251 20.448 5.319 1.00 14.57 142 LYS A N 1
ATOM 802 C CA . LYS A 1 142 ? 34.949 21.244 4.096 1.00 14.56 142 LYS A CA 1
ATOM 803 C C . LYS A 1 142 ? 33.435 21.245 3.861 1.00 14.00 142 LYS A C 1
ATOM 804 O O . LYS A 1 142 ? 32.884 22.338 3.540 1.00 14.54 142 LYS A O 1
ATOM 806 N N . LEU A 1 143 ? 32.770 20.117 4.151 1.00 13.41 143 LEU A N 1
ATOM 807 C CA . LEU A 1 143 ? 31.305 20.014 3.920 1.00 13.91 143 LEU A CA 1
ATOM 808 C C . LEU A 1 143 ? 30.569 20.904 4.925 1.00 14.41 143 LEU A C 1
ATOM 809 O O . LEU A 1 143 ? 29.602 21.593 4.524 1.00 15.33 143 LEU A O 1
ATOM 814 N N . VAL A 1 144 ? 30.965 20.873 6.194 1.00 13.23 144 VAL A N 1
ATOM 815 C CA . VAL A 1 144 ? 30.314 21.699 7.226 1.00 13.48 144 VAL A CA 1
ATOM 816 C C . VAL A 1 144 ? 30.516 23.175 6.822 1.00 16.80 144 VAL A C 1
ATOM 817 O O . VAL A 1 144 ? 29.551 23.934 6.867 1.00 17.28 144 VAL A O 1
ATOM 821 N N . GLN A 1 145 ? 31.721 23.578 6.418 1.00 18.98 145 GLN A N 1
ATOM 822 C CA . GLN A 1 145 ? 31.976 24.933 5.827 1.00 23.51 145 GLN A CA 1
ATOM 823 C C . GLN A 1 145 ? 31.086 25.229 4.602 1.00 22.33 145 GLN A C 1
ATOM 824 O O . GLN A 1 145 ? 30.511 26.348 4.580 1.00 29.78 145 GLN A O 1
ATOM 830 N N . MET A 1 146 ? 31.000 24.345 3.609 1.00 23.99 146 MET A N 1
ATOM 831 C CA . MET A 1 146 ? 30.197 24.481 2.348 1.00 25.73 146 MET A CA 1
ATOM 832 C C . MET A 1 146 ? 28.733 24.805 2.724 1.00 27.57 146 MET A C 1
ATOM 833 O O . MET A 1 146 ? 28.091 25.672 2.107 1.00 24.73 146 MET A O 1
ATOM 838 N N . ASN A 1 147 ? 28.228 24.130 3.755 1.00 28.60 147 ASN A N 1
ATOM 839 C CA . ASN A 1 147 ? 26.791 24.136 4.106 1.00 26.15 147 ASN A CA 1
ATOM 840 C C . ASN A 1 147 ? 26.344 25.547 4.498 1.00 24.94 147 ASN A C 1
ATOM 841 O O . ASN A 1 147 ? 25.177 25.859 4.290 1.00 19.60 147 ASN A O 1
ATOM 846 N N . SER A 1 148 ? 27.210 26.383 5.068 1.00 26.85 148 SER A N 1
ATOM 847 C CA . SER A 1 148 ? 26.825 27.7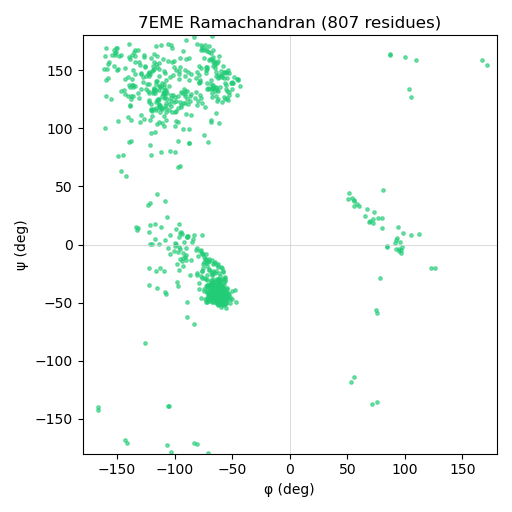65 5.453 1.00 31.37 148 SER A CA 1
ATOM 848 C C . SER A 1 148 ? 27.057 28.747 4.295 1.00 30.46 148 SER A C 1
ATOM 849 O O . SER A 1 148 ? 26.858 29.932 4.535 1.00 33.39 148 SER A O 1
ATOM 852 N N . LYS A 1 149 ? 27.425 28.276 3.093 1.00 28.16 149 LYS A N 1
ATOM 853 C CA . LYS A 1 149 ? 27.842 29.116 1.928 1.00 27.68 149 LYS A CA 1
ATOM 854 C C . LYS A 1 149 ? 27.111 28.675 0.647 1.00 25.65 149 LYS A C 1
ATOM 855 O O . LYS A 1 149 ? 27.547 29.081 -0.476 1.00 28.48 149 LYS A O 1
ATOM 860 N N . ILE A 1 150 ? 26.045 27.869 0.777 1.00 20.13 150 ILE A N 1
ATOM 861 C CA . ILE A 1 150 ? 25.191 27.443 -0.373 1.00 16.69 150 ILE A CA 1
ATOM 862 C C . ILE A 1 150 ? 23.812 28.066 -0.162 1.00 14.57 150 ILE A C 1
ATOM 863 O O . ILE A 1 150 ? 23.477 28.462 0.960 1.00 15.15 150 ILE A O 1
ATOM 868 N N . ASN A 1 151 ? 23.086 28.225 -1.240 1.00 13.09 151 ASN A N 1
ATOM 869 C CA . ASN A 1 151 ? 21.768 28.891 -1.233 1.00 13.73 151 ASN A CA 1
ATOM 870 C C . ASN A 1 151 ? 20.710 27.856 -0.814 1.00 13.17 151 ASN A C 1
ATOM 871 O O . ASN A 1 151 ? 21.037 26.671 -0.676 1.00 12.51 151 ASN A O 1
ATOM 876 N N . SER A 1 152 ? 19.464 28.280 -0.725 1.00 13.46 152 SER A N 1
ATOM 877 C CA . SER A 1 152 ? 18.345 27.415 -0.260 1.00 15.01 152 SER A CA 1
ATOM 878 C C . SER A 1 152 ? 18.071 26.292 -1.270 1.00 12.51 152 SER A C 1
ATOM 879 O O . SER A 1 152 ? 17.657 25.190 -0.812 1.00 12.89 152 SER A O 1
ATOM 882 N N . THR A 1 153 ? 18.146 26.546 -2.573 1.00 12.34 153 THR A N 1
ATOM 883 C CA . THR A 1 153 ? 18.024 25.492 -3.608 1.00 13.09 153 THR A CA 1
ATOM 884 C C . THR A 1 153 ? 19.052 24.384 -3.326 1.00 12.80 153 THR A C 1
ATOM 885 O O . THR A 1 153 ? 18.657 23.194 -3.341 1.00 11.90 153 THR A O 1
ATOM 889 N N . GLN A 1 154 ? 20.302 24.759 -3.066 1.00 12.29 154 GLN A N 1
ATOM 890 C CA . GLN A 1 154 ? 21.389 23.792 -2.784 1.00 11.74 154 GLN A CA 1
ATOM 891 C C . GLN A 1 154 ? 21.076 23.042 -1.481 1.00 11.99 154 GLN A C 1
ATOM 892 O O . GLN A 1 154 ? 21.369 21.844 -1.399 1.00 10.63 154 GLN A O 1
ATOM 898 N N . GLN A 1 155 ? 20.618 23.735 -0.445 1.00 11.42 155 GLN A N 1
ATOM 899 C CA . GLN A 1 155 ? 20.328 23.042 0.846 1.00 12.36 155 GLN A CA 1
ATOM 900 C C . GLN A 1 155 ? 19.172 22.050 0.658 1.00 11.32 155 GLN A C 1
ATOM 901 O O . GLN A 1 155 ? 19.236 20.939 1.223 1.00 11.06 155 GLN A O 1
ATOM 907 N N . GLN A 1 156 ? 18.151 22.423 -0.100 1.00 12.10 156 GLN A N 1
ATOM 908 C CA . GLN A 1 156 ? 16.994 21.532 -0.368 1.00 12.95 156 GLN A CA 1
ATOM 909 C C . GLN A 1 156 ? 17.489 20.294 -1.103 1.00 13.43 156 GLN A C 1
ATOM 910 O O . GLN A 1 156 ? 17.030 19.171 -0.779 1.00 11.60 156 GLN A O 1
ATOM 916 N N . GLU A 1 157 ? 18.394 20.472 -2.059 1.00 13.96 157 GLU A N 1
ATOM 917 C CA . GLU A 1 157 ? 18.932 19.311 -2.828 1.00 15.00 157 GLU A CA 1
ATOM 918 C C . GLU A 1 157 ? 19.752 18.398 -1.892 1.00 12.94 157 GLU A C 1
ATOM 919 O O . GLU A 1 157 ? 19.563 17.146 -1.894 1.00 11.23 157 GLU A O 1
ATOM 925 N N . LEU A 1 158 ? 20.626 18.969 -1.092 1.00 11.88 158 LEU A N 1
ATOM 926 C CA . LEU A 1 158 ? 21.457 18.177 -0.142 1.00 12.55 158 LEU A CA 1
ATOM 927 C C . LEU A 1 158 ? 20.563 17.400 0.837 1.00 11.11 158 LEU A C 1
ATOM 928 O O . LEU A 1 158 ? 20.871 16.260 1.190 1.00 10.21 158 LEU A O 1
ATOM 933 N N . ASP A 1 159 ? 19.478 18.038 1.271 1.00 9.96 159 ASP A N 1
ATOM 934 C CA . ASP A 1 159 ? 18.475 17.473 2.191 1.00 9.95 159 ASP A CA 1
ATOM 935 C C . ASP A 1 159 ? 17.776 16.251 1.586 1.00 10.08 159 ASP A C 1
ATOM 936 O O . ASP A 1 159 ? 17.125 15.534 2.345 1.00 9.93 159 ASP A O 1
ATOM 941 N N . ARG A 1 160 ? 17.852 16.017 0.277 1.00 10.19 160 ARG A N 1
ATOM 942 C CA . ARG A 1 160 ? 17.188 14.818 -0.287 1.00 11.15 160 ARG A CA 1
ATOM 943 C C . ARG A 1 160 ? 17.883 13.508 0.118 1.00 10.47 160 ARG A C 1
ATOM 944 O O . ARG A 1 160 ? 17.275 12.459 -0.153 1.00 9.64 160 ARG A O 1
ATOM 952 N N . ILE A 1 161 ? 19.098 13.551 0.650 1.00 9.96 161 ILE A N 1
ATOM 953 C CA . ILE A 1 161 ? 20.004 12.378 0.845 1.00 11.44 161 ILE A CA 1
ATOM 954 C C . ILE A 1 161 ? 20.269 12.265 2.334 1.00 9.61 161 ILE A C 1
ATOM 955 O O . ILE A 1 161 ? 20.306 13.310 3.024 1.00 10.11 161 ILE A O 1
ATOM 960 N N . SER A 1 162 ? 20.473 11.045 2.801 1.00 8.35 162 SER A N 1
ATOM 961 C CA . SER A 1 162 ? 20.879 10.835 4.203 1.00 8.46 162 SER A CA 1
ATOM 962 C C . SER A 1 162 ? 22.341 11.278 4.402 1.00 8.46 162 SER A C 1
ATOM 963 O O . SER A 1 162 ? 23.146 11.333 3.439 1.00 8.29 162 SER A O 1
ATOM 966 N N . PHE A 1 163 ? 22.663 11.670 5.620 1.00 8.06 163 PHE A N 1
ATOM 967 C CA . PHE A 1 163 ? 24.044 12.033 5.989 1.00 8.75 163 PHE A CA 1
ATOM 968 C C . PHE A 1 163 ? 24.949 10.842 5.677 1.00 8.51 163 PHE A C 1
ATOM 969 O O . PHE A 1 163 ? 26.030 11.014 5.086 1.00 8.86 163 PHE A O 1
ATOM 977 N N . TYR A 1 164 ? 24.507 9.638 6.031 1.00 8.52 164 TYR A N 1
ATOM 978 C CA . TYR A 1 164 ? 25.297 8.414 5.783 1.00 8.70 164 TYR A CA 1
ATOM 979 C C . TYR A 1 164 ? 25.649 8.293 4.295 1.00 8.70 164 TYR A C 1
ATOM 980 O O . TYR A 1 164 ? 26.828 8.138 3.922 1.00 9.16 164 TYR A O 1
ATOM 989 N N . ASN A 1 165 ? 24.637 8.336 3.445 1.00 8.81 165 ASN A N 1
ATOM 990 C CA . ASN A 1 165 ? 24.818 8.049 1.998 1.00 9.05 165 ASN A CA 1
ATOM 991 C C . ASN A 1 165 ? 25.600 9.193 1.358 1.00 9.75 165 ASN A C 1
ATOM 992 O O . ASN A 1 165 ? 26.432 8.917 0.502 1.00 8.90 165 ASN A O 1
ATOM 997 N N . PHE A 1 166 ? 25.349 10.428 1.792 1.00 9.62 166 PHE A N 1
ATOM 998 C CA . PHE A 1 166 ? 26.086 11.603 1.293 1.00 9.95 166 PHE A CA 1
ATOM 999 C C . PHE A 1 166 ? 27.579 11.484 1.643 1.00 10.19 166 PHE A C 1
ATOM 1000 O O . PHE A 1 166 ? 28.403 11.650 0.748 1.00 10.63 166 PHE A O 1
ATOM 1008 N N . LEU A 1 167 ? 27.929 11.227 2.903 1.00 10.51 167 LEU A N 1
ATOM 1009 C CA . LEU A 1 167 ? 29.357 11.168 3.314 1.00 11.16 167 LEU A CA 1
ATOM 1010 C C . LEU A 1 167 ? 30.033 9.952 2.691 1.00 12.20 167 LEU A C 1
ATOM 1011 O O . LEU A 1 167 ? 31.146 10.092 2.238 1.00 11.01 167 LEU A O 1
ATOM 1016 N N . ASN A 1 168 ? 29.326 8.846 2.530 1.00 12.07 168 ASN A N 1
ATOM 1017 C CA . ASN A 1 168 ? 29.913 7.669 1.867 1.00 13.07 168 ASN A CA 1
ATOM 1018 C C . ASN A 1 168 ? 30.258 8.047 0.413 1.00 12.92 168 ASN A C 1
ATOM 1019 O O . ASN A 1 168 ? 31.369 7.756 -0.068 1.00 14.43 168 ASN A O 1
ATOM 1024 N N . TYR A 1 169 ? 29.324 8.698 -0.272 1.00 12.26 169 TYR A N 1
ATOM 1025 C CA . TYR A 1 169 ? 29.479 9.167 -1.657 1.00 13.20 169 TYR A CA 1
ATOM 1026 C C . TYR A 1 169 ? 30.686 10.116 -1.734 1.00 13.35 169 TYR A C 1
ATOM 1027 O O . TYR A 1 169 ? 31.428 10.063 -2.751 1.00 12.53 169 TYR A O 1
ATOM 1036 N N . GLN A 1 170 ? 30.882 10.965 -0.722 1.00 11.94 170 GLN A N 1
ATOM 1037 C CA . GLN A 1 170 ? 31.952 11.998 -0.711 1.00 13.81 170 GLN A CA 1
ATOM 1038 C C . GLN A 1 170 ? 33.306 11.371 -0.316 1.00 14.35 170 GLN A C 1
ATOM 1039 O O . GLN A 1 170 ? 34.318 12.100 -0.281 1.00 16.12 170 GLN A O 1
ATOM 1045 N N . GLY A 1 171 ? 33.341 10.083 0.010 1.00 14.90 171 GLY A N 1
ATOM 1046 C CA . GLY A 1 171 ? 34.600 9.327 0.182 1.00 15.06 171 GLY A CA 1
ATOM 1047 C C . GLY A 1 171 ? 34.873 8.895 1.605 1.00 15.88 171 GLY A C 1
ATOM 1048 O O . GLY A 1 171 ? 35.948 8.359 1.840 1.00 16.42 171 GLY A O 1
ATOM 1049 N N . MET A 1 172 ? 33.946 9.037 2.524 1.00 15.37 172 MET A N 1
ATOM 1050 C CA . MET A 1 172 ? 34.184 8.520 3.900 1.00 16.65 172 MET A CA 1
ATOM 1051 C C . MET A 1 172 ? 33.970 7.004 3.896 1.00 16.03 172 MET A C 1
ATOM 1052 O O . MET A 1 172 ? 33.018 6.548 3.257 1.00 17.26 172 MET A O 1
ATOM 1057 N N . SER A 1 173 ? 34.777 6.241 4.625 1.00 16.39 173 SER A N 1
ATOM 1058 C CA . SER A 1 173 ? 34.702 4.757 4.705 1.00 16.77 173 SER A CA 1
ATOM 1059 C C . SER A 1 173 ? 33.504 4.343 5.576 1.00 17.24 173 SER A C 1
ATOM 1060 O O . SER A 1 173 ? 33.039 5.166 6.376 1.00 14.47 173 SER A O 1
ATOM 1063 N N . LEU A 1 174 ? 33.029 3.100 5.452 1.00 19.45 174 LEU A N 1
ATOM 1064 C CA . LEU A 1 174 ? 32.046 2.521 6.412 1.00 20.32 174 LEU A CA 1
ATOM 1065 C C . LEU A 1 174 ? 32.569 2.659 7.845 1.00 17.13 174 LEU A C 1
ATOM 1066 O O . LEU A 1 174 ? 31.741 3.013 8.739 1.00 16.02 174 LEU A O 1
ATOM 1071 N N . GLU A 1 175 ? 33.854 2.394 8.075 1.00 16.39 175 GLU A N 1
ATOM 1072 C CA . GLU A 1 175 ? 34.436 2.453 9.436 1.00 18.12 175 GLU A CA 1
ATOM 1073 C C . GLU A 1 175 ? 34.302 3.883 9.964 1.00 14.31 175 GLU A C 1
ATOM 1074 O O . GLU A 1 175 ? 33.880 4.028 11.108 1.00 15.96 175 GLU A O 1
ATOM 1080 N N . ASP A 1 176 ? 34.644 4.886 9.169 1.00 14.02 176 ASP A N 1
ATOM 1081 C CA . ASP A 1 176 ? 34.528 6.310 9.601 1.00 13.42 176 ASP A CA 1
ATOM 1082 C C . ASP A 1 176 ? 33.050 6.550 9.974 1.00 12.09 176 ASP A C 1
ATOM 1083 O O . ASP A 1 176 ? 32.736 7.214 11.005 1.00 10.94 176 ASP A O 1
ATOM 1088 N N . LEU A 1 177 ? 32.127 6.086 9.150 1.00 12.69 177 LEU A N 1
ATOM 1089 C CA . LEU A 1 177 ? 30.695 6.402 9.388 1.00 12.89 177 LEU A CA 1
ATOM 1090 C C . LEU A 1 177 ? 30.226 5.678 10.653 1.00 13.00 177 LEU A C 1
ATOM 1091 O O . LEU A 1 177 ? 29.435 6.255 11.396 1.00 13.20 177 LEU A O 1
ATOM 1096 N N . ASN A 1 178 ? 30.781 4.513 10.987 1.00 12.54 178 ASN A N 1
ATOM 1097 C CA . ASN A 1 178 ? 30.348 3.801 12.218 1.00 14.46 178 ASN A CA 1
ATOM 1098 C C . ASN A 1 178 ? 30.861 4.546 13.445 1.00 12.62 178 ASN A C 1
ATOM 1099 O O . ASN A 1 178 ? 30.150 4.613 14.457 1.00 14.22 178 ASN A O 1
ATOM 1104 N N . ILE A 1 179 ? 32.059 5.111 13.358 1.00 13.25 179 ILE A N 1
ATOM 1105 C CA . ILE A 1 179 ? 32.652 5.960 14.430 1.00 12.37 179 ILE A CA 1
ATOM 1106 C C . ILE A 1 179 ? 31.781 7.208 14.620 1.00 11.67 179 ILE A C 1
ATOM 1107 O O . ILE A 1 179 ? 31.443 7.498 15.775 1.00 12.30 179 ILE A O 1
ATOM 1112 N N . LEU A 1 180 ? 31.418 7.922 13.562 1.00 10.83 180 LEU A N 1
ATOM 1113 C CA . LEU A 1 180 ? 30.558 9.129 13.716 1.00 11.35 180 LEU A CA 1
ATOM 1114 C C . LEU A 1 180 ? 29.242 8.732 14.345 1.00 11.32 180 LEU A C 1
ATOM 1115 O O . LEU A 1 180 ? 28.705 9.491 15.122 1.00 11.49 180 LEU A O 1
ATOM 1120 N N . ASN A 1 181 ? 28.725 7.580 13.985 1.00 12.43 181 ASN A N 1
ATOM 1121 C CA . ASN A 1 181 ? 27.436 7.107 14.546 1.00 14.85 181 ASN A CA 1
ATOM 1122 C C . ASN A 1 181 ? 27.523 7.077 16.082 1.00 13.60 181 ASN A C 1
ATOM 1123 O O . ASN A 1 181 ? 26.570 7.512 16.735 1.00 14.86 181 ASN A O 1
ATOM 1128 N N . PHE A 1 182 ? 28.633 6.581 16.637 1.00 13.37 182 PHE A N 1
ATOM 1129 C CA . PHE A 1 182 ? 28.881 6.599 18.105 1.00 13.80 182 PHE A CA 1
ATOM 1130 C C . PHE A 1 182 ? 29.019 8.033 18.575 1.00 13.05 182 PHE A C 1
ATOM 1131 O O . PHE A 1 182 ? 28.392 8.396 19.555 1.00 13.46 182 PHE A O 1
ATOM 1139 N N . LYS A 1 183 ? 29.798 8.834 17.872 1.00 13.09 183 LYS A N 1
ATOM 1140 C CA . LYS A 1 183 ? 30.126 10.206 18.310 1.00 14.37 183 LYS A CA 1
ATOM 1141 C C . LYS A 1 183 ? 28.851 11.042 18.413 1.00 14.56 183 LYS A C 1
ATOM 1142 O O . LYS A 1 183 ? 28.806 11.881 19.305 1.00 14.69 183 LYS A O 1
ATOM 1148 N N . TYR A 1 184 ? 27.854 10.793 17.584 1.00 11.98 184 TYR A N 1
ATOM 1149 C CA . TYR A 1 184 ? 26.656 11.677 17.522 1.00 11.53 184 TYR A CA 1
ATOM 1150 C C . TYR A 1 184 ? 25.512 11.043 18.296 1.00 11.47 184 TYR A C 1
ATOM 1151 O O . TYR A 1 184 ? 24.490 11.725 18.423 1.00 12.40 184 TYR A O 1
ATOM 1160 N N . SER A 1 185 ? 25.658 9.814 18.796 1.00 12.40 185 SER A N 1
ATOM 1161 C CA . SER A 1 185 ? 24.513 8.993 19.292 1.00 12.46 185 SER A CA 1
ATOM 1162 C C . SER A 1 185 ? 23.803 9.633 20.484 1.00 12.66 185 SER A C 1
ATOM 1163 O O . SER A 1 185 ? 22.557 9.456 20.571 1.00 13.13 185 SER A O 1
ATOM 1166 N N . LEU A 1 186 ? 24.510 10.284 21.408 1.00 13.15 186 LEU A N 1
ATOM 1167 C CA . LEU A 1 186 ? 23.834 10.795 22.626 1.00 14.02 186 LEU A CA 1
ATOM 1168 C C . LEU A 1 186 ? 22.912 11.959 22.274 1.00 12.90 186 LEU A C 1
ATOM 1169 O O . LEU A 1 186 ? 21.992 12.263 23.083 1.00 14.47 186 LEU A O 1
ATOM 1174 N N . TYR A 1 187 ? 23.154 12.605 21.147 1.00 11.25 187 TYR A N 1
ATOM 1175 C CA . TYR A 1 187 ? 22.225 13.637 20.635 1.00 10.47 187 TYR A CA 1
ATOM 1176 C C . TYR A 1 187 ? 21.077 12.994 19.859 1.00 10.53 187 TYR A C 1
ATOM 1177 O O . TYR A 1 187 ? 19.899 13.081 20.324 1.00 11.36 187 TYR A O 1
ATOM 1186 N N . TYR A 1 188 ? 21.379 12.415 18.688 1.00 10.43 188 TYR A N 1
ATOM 1187 C CA . TYR A 1 188 ? 20.311 11.960 17.768 1.00 10.33 188 TYR A CA 1
ATOM 1188 C C . TYR A 1 188 ? 19.578 10.735 18.301 1.00 11.97 188 TYR A C 1
ATOM 1189 O O . TYR A 1 188 ? 18.373 10.650 18.109 1.00 11.61 188 TYR A O 1
ATOM 1198 N N . GLY A 1 189 ? 20.294 9.782 18.872 1.00 12.54 189 GLY A N 1
ATOM 1199 C CA . GLY A 1 189 ? 19.684 8.521 19.339 1.00 13.10 189 GLY A CA 1
ATOM 1200 C C . GLY A 1 189 ? 19.223 7.661 18.184 1.00 14.01 189 GLY A C 1
ATOM 1201 O O . GLY A 1 189 ? 18.381 6.771 18.385 1.00 13.62 189 GLY A O 1
ATOM 1202 N N . ASP A 1 190 ? 19.735 7.903 16.991 1.00 13.68 190 ASP A N 1
ATOM 1203 C CA . ASP A 1 190 ? 19.407 7.039 15.840 1.00 14.54 190 ASP A CA 1
ATOM 1204 C C . ASP A 1 190 ? 20.562 7.088 14.863 1.00 13.30 190 ASP A C 1
ATOM 1205 O O . ASP A 1 190 ? 21.477 7.918 15.026 1.00 13.01 190 ASP A O 1
ATOM 1210 N N . SER A 1 191 ? 20.498 6.160 13.924 1.00 13.22 191 SER A N 1
ATOM 1211 C CA . SER A 1 191 ? 21.484 5.912 12.851 1.00 12.84 191 SER A CA 1
ATOM 1212 C C . SER A 1 191 ? 21.583 7.154 11.969 1.00 11.95 191 SER A C 1
ATOM 1213 O O . SER A 1 191 ? 20.538 7.698 11.591 1.00 10.26 191 SER A O 1
ATOM 1216 N N . LEU A 1 192 ? 22.781 7.457 11.481 1.00 11.69 192 LEU A N 1
ATOM 1217 C CA . LEU A 1 192 ? 23.001 8.495 10.455 1.00 11.34 192 LEU A CA 1
ATOM 1218 C C . LEU A 1 192 ? 22.293 8.125 9.157 1.00 10.37 192 LEU A C 1
ATOM 1219 O O . LEU A 1 192 ? 22.129 9.039 8.313 1.00 10.57 192 LEU A O 1
ATOM 1224 N N . ARG A 1 193 ? 21.909 6.852 8.974 1.00 10.24 193 ARG A N 1
ATOM 1225 C CA . ARG A 1 193 ? 21.173 6.426 7.760 1.00 10.89 193 ARG A CA 1
ATOM 1226 C C . ARG A 1 193 ? 19.752 7.006 7.780 1.00 9.72 193 ARG A C 1
ATOM 1227 O O . ARG A 1 193 ? 19.102 7.026 6.710 1.00 9.61 193 ARG A O 1
ATOM 1235 N N . SER A 1 194 ? 19.310 7.539 8.920 1.00 9.81 194 SER A N 1
ATOM 1236 C CA . SER A 1 194 ? 17.929 8.059 9.128 1.00 10.15 194 SER A CA 1
ATOM 1237 C C . SER A 1 194 ? 17.847 9.561 8.904 1.00 9.79 194 SER A C 1
ATOM 1238 O O . SER A 1 194 ? 16.739 10.104 8.985 1.00 10.03 194 SER A O 1
ATOM 1241 N N . LEU A 1 195 ? 18.999 10.226 8.822 1.00 9.82 195 LEU A N 1
ATOM 1242 C CA . LEU A 1 195 ? 19.062 11.685 9.080 1.00 9.91 195 LEU A CA 1
ATOM 1243 C C . LEU A 1 195 ? 19.430 12.442 7.811 1.00 8.98 195 LEU A C 1
ATOM 1244 O O . LEU A 1 195 ? 20.287 11.976 7.037 1.00 8.69 195 LEU A O 1
ATOM 1249 N N . SER A 1 196 ? 18.722 13.543 7.573 1.00 8.31 196 SER A N 1
ATOM 1250 C CA . SER A 1 196 ? 19.024 14.477 6.464 1.00 8.49 196 SER A CA 1
ATOM 1251 C C . SER A 1 196 ? 20.505 14.834 6.505 1.00 8.04 196 SER A C 1
ATOM 1252 O O . SER A 1 196 ? 20.986 15.241 7.589 1.00 8.17 196 SER A O 1
ATOM 1255 N N . ALA A 1 197 ? 21.184 14.792 5.359 1.00 7.75 197 ALA A N 1
ATOM 1256 C CA . ALA A 1 197 ? 22.596 15.261 5.219 1.00 8.47 197 ALA A CA 1
ATOM 1257 C C . ALA A 1 197 ? 22.692 16.743 5.583 1.00 8.72 197 ALA A C 1
ATOM 1258 O O . ALA A 1 197 ? 23.638 17.191 6.287 1.00 8.67 197 ALA A O 1
ATOM 1260 N N A GLN A 1 198 ? 21.730 17.514 5.089 0.50 8.85 198 GLN A N 1
ATOM 1261 N N B GLN A 1 198 ? 21.721 17.510 5.101 0.50 9.22 198 GLN A N 1
ATOM 1262 C CA A GLN A 1 198 ? 21.654 18.975 5.325 0.50 8.64 198 GLN A CA 1
ATOM 1263 C CA B GLN A 1 198 ? 21.630 18.976 5.308 0.50 9.22 198 GLN A CA 1
ATOM 1264 C C A GLN A 1 198 ? 21.473 19.253 6.814 0.50 8.58 198 GLN A C 1
ATOM 1265 C C B GLN A 1 198 ? 21.449 19.272 6.796 0.50 8.91 198 GLN A C 1
ATOM 1266 O O A GLN A 1 198 ? 22.223 20.091 7.380 0.50 8.15 198 GLN A O 1
ATOM 1267 O O B GLN A 1 198 ? 22.190 20.127 7.350 0.50 8.46 198 GLN A O 1
ATOM 1278 N N . LYS A 1 199 ? 20.514 18.607 7.450 1.00 8.62 199 LYS A N 1
ATOM 1279 C CA . LYS A 1 199 ? 20.284 18.893 8.882 1.00 9.42 199 LYS A CA 1
ATOM 1280 C C . LYS A 1 199 ? 21.570 18.598 9.689 1.00 9.17 199 LYS A C 1
ATOM 1281 O O . LYS A 1 199 ? 21.935 19.368 10.576 1.00 9.02 199 LYS A O 1
ATOM 1287 N N . VAL A 1 200 ? 22.208 17.466 9.454 1.00 8.85 200 VAL A N 1
ATOM 1288 C CA . VAL A 1 200 ? 23.356 17.041 10.296 1.00 8.90 200 VAL A CA 1
ATOM 1289 C C . VAL A 1 200 ? 24.542 17.986 10.018 1.00 8.62 200 VAL A C 1
ATOM 1290 O O . VAL A 1 200 ? 25.128 18.469 10.946 1.00 7.66 200 VAL A O 1
ATOM 1294 N N . LEU A 1 201 ? 24.819 18.323 8.760 1.00 9.29 201 LEU A N 1
ATOM 1295 C CA . LEU A 1 201 ? 25.891 19.324 8.486 1.00 9.82 201 LEU A CA 1
ATOM 1296 C C . LEU A 1 201 ? 25.619 20.661 9.182 1.00 10.80 201 LEU A C 1
ATOM 1297 O O . LEU A 1 201 ? 26.593 21.299 9.689 1.00 10.65 201 LEU A O 1
ATOM 1302 N N . SER A 1 202 ? 24.360 21.079 9.217 1.00 11.92 202 SER A N 1
ATOM 1303 C CA . SER A 1 202 ? 23.948 22.356 9.843 1.00 14.34 202 SER A CA 1
ATOM 1304 C C . SER A 1 202 ? 24.165 22.246 11.356 1.00 14.63 202 SER A C 1
ATOM 1305 O O . SER A 1 202 ? 24.682 23.201 11.943 1.00 16.23 202 SER A O 1
ATOM 1308 N N . ASP A 1 203 ? 23.927 21.081 11.948 1.00 12.59 203 ASP A N 1
ATOM 1309 C CA . ASP A 1 203 ? 24.056 20.846 13.405 1.00 13.26 203 ASP A CA 1
ATOM 1310 C C . ASP A 1 203 ? 25.540 20.824 13.834 1.00 13.38 203 ASP A C 1
ATOM 1311 O O . ASP A 1 203 ? 25.828 21.075 14.988 1.00 11.94 203 ASP A O 1
ATOM 1316 N N . LEU A 1 204 ? 26.436 20.471 12.924 1.00 13.57 204 LEU A N 1
ATOM 1317 C CA . LEU A 1 204 ? 27.842 20.245 13.293 1.00 15.21 204 LEU A CA 1
ATOM 1318 C C . LEU A 1 204 ? 28.568 21.571 13.545 1.00 18.04 204 LEU A C 1
ATOM 1319 O O . LEU A 1 204 ? 29.555 21.488 14.195 1.00 20.73 204 LEU A O 1
ATOM 1324 N N . VAL A 1 205 ? 28.054 22.738 13.145 1.00 19.16 205 VAL A N 1
ATOM 1325 C CA . VAL A 1 205 ? 28.709 24.055 13.466 1.00 22.50 205 VAL A CA 1
ATOM 1326 C C . VAL A 1 205 ? 28.768 24.233 14.990 1.00 23.70 205 VAL A C 1
ATOM 1327 O O . VAL A 1 205 ? 29.782 24.756 15.496 1.00 28.07 205 VAL A O 1
ATOM 1331 N N . ASN A 1 206 ? 27.733 23.789 15.699 1.00 18.83 206 ASN A N 1
ATOM 1332 C CA . ASN A 1 206 ? 27.602 23.974 17.164 1.00 19.17 206 ASN A CA 1
ATOM 1333 C C . ASN A 1 206 ? 26.984 22.724 17.801 1.00 15.87 206 ASN A C 1
ATOM 1334 O O . ASN A 1 206 ? 25.946 22.823 18.466 1.00 18.70 206 ASN A O 1
ATOM 1339 N N . PHE A 1 207 ? 27.634 21.594 17.632 1.00 14.00 207 PHE A N 1
ATOM 1340 C CA . PHE A 1 207 ? 27.091 20.288 18.045 1.00 13.29 207 PHE A CA 1
ATOM 1341 C C . PHE A 1 207 ? 27.029 20.241 19.566 1.00 13.13 207 PHE A C 1
ATOM 1342 O O . PHE A 1 207 ? 27.951 20.676 20.234 1.00 12.66 207 PHE A O 1
ATOM 1350 N N . PRO A 1 208 ? 25.944 19.705 20.143 1.00 12.37 208 PRO A N 1
ATOM 1351 C CA . PRO A 1 208 ? 25.751 19.696 21.583 1.00 12.68 208 PRO A CA 1
ATOM 1352 C C . PRO A 1 208 ? 26.801 18.801 22.237 1.00 13.17 208 PRO A C 1
ATOM 1353 O O . PRO A 1 208 ? 27.095 17.746 21.696 1.00 13.13 208 PRO A O 1
ATOM 1357 N N . LYS A 1 209 ? 27.365 19.261 23.351 1.00 12.82 209 LYS A N 1
ATOM 1358 C CA . LYS A 1 209 ? 28.275 18.478 24.211 1.00 14.10 209 LYS A CA 1
ATOM 1359 C C . LYS A 1 209 ? 27.576 18.314 25.566 1.00 14.43 209 LYS A C 1
ATOM 1360 O O . LYS A 1 209 ? 26.932 19.264 26.010 1.00 17.08 209 LYS A O 1
ATOM 1362 N N . TYR A 1 210 ? 27.642 17.119 26.153 1.00 15.21 210 TYR A N 1
ATOM 1363 C CA . TYR A 1 210 ? 26.898 16.713 27.360 1.00 13.78 210 TYR A CA 1
ATOM 1364 C C . TYR A 1 210 ? 27.883 16.720 28.526 1.00 14.86 210 TYR A C 1
ATOM 1365 O O . TYR A 1 210 ? 28.391 15.625 28.907 1.00 13.46 210 TYR A O 1
ATOM 1374 N N . ASN A 1 211 ? 28.166 17.902 29.097 1.00 15.03 211 ASN A N 1
ATOM 1375 C CA . ASN A 1 211 ? 29.309 17.987 30.064 1.00 15.57 211 ASN A CA 1
ATOM 1376 C C . ASN A 1 211 ? 28.952 18.752 31.348 1.00 15.21 211 ASN A C 1
ATOM 1377 O O . ASN A 1 211 ? 29.877 19.132 32.098 1.00 15.07 211 ASN A O 1
ATOM 1382 N N . THR A 1 212 ? 27.665 18.965 31.604 1.00 15.05 212 THR A N 1
ATOM 1383 C CA . THR A 1 212 ? 27.146 19.740 32.752 1.00 14.99 212 THR A CA 1
ATOM 1384 C C . THR A 1 212 ? 25.861 19.084 33.253 1.00 15.16 212 THR A C 1
ATOM 1385 O O . THR A 1 212 ? 24.972 18.768 32.430 1.00 13.98 212 THR A O 1
ATOM 1389 N N . ARG A 1 213 ? 25.754 18.817 34.555 1.00 14.15 213 ARG A N 1
ATOM 1390 C CA . ARG A 1 213 ? 24.512 18.306 35.148 1.00 14.23 213 ARG A CA 1
ATOM 1391 C C . ARG A 1 213 ? 23.988 19.316 36.171 1.00 15.57 213 ARG A C 1
ATOM 1392 O O . ARG A 1 213 ? 24.730 20.251 36.586 1.00 15.22 213 ARG A O 1
ATOM 1400 N N . VAL A 1 214 ? 22.723 19.153 36.527 1.00 14.43 214 VAL A N 1
ATOM 1401 C CA . VAL A 1 214 ? 22.053 19.981 37.569 1.00 14.87 214 VAL A CA 1
ATOM 1402 C C . VAL A 1 214 ? 22.156 19.237 38.893 1.00 15.76 214 VAL A C 1
ATOM 1403 O O . VAL A 1 214 ? 21.756 18.050 38.985 1.00 15.39 214 VAL A O 1
ATOM 1407 N N . GLU A 1 215 ? 22.596 19.986 39.901 1.00 17.59 215 GLU A N 1
ATOM 1408 C CA . GLU A 1 215 ? 22.621 19.496 41.287 1.00 17.59 215 GLU A CA 1
ATOM 1409 C C . GLU A 1 215 ? 21.203 19.129 41.677 1.00 17.29 215 GLU A C 1
ATOM 1410 O O . GLU A 1 215 ? 20.292 20.001 41.652 1.00 18.50 215 GLU A O 1
ATOM 1416 N N . GLY A 1 216 ? 21.013 17.882 42.083 1.00 15.97 216 GLY A N 1
ATOM 1417 C CA . GLY A 1 216 ? 19.706 17.368 42.487 1.00 16.49 216 GLY A CA 1
ATOM 1418 C C . GLY A 1 216 ? 18.980 16.735 41.324 1.00 16.98 216 GLY A C 1
ATOM 1419 O O . GLY A 1 216 ? 17.841 16.270 41.508 1.00 17.26 216 GLY A O 1
ATOM 1420 N N . GLY A 1 217 ? 19.633 16.665 40.171 1.00 17.46 217 GLY A N 1
ATOM 1421 C CA . GLY A 1 217 ? 19.007 16.147 38.950 1.00 16.09 217 GLY A CA 1
ATOM 1422 C C . GLY A 1 217 ? 18.272 17.219 38.172 1.00 15.57 217 GLY A C 1
ATOM 1423 O O . GLY A 1 217 ? 17.964 18.311 38.723 1.00 14.89 217 GLY A O 1
ATOM 1424 N N . MET A 1 218 ? 17.962 16.910 36.915 1.00 15.07 218 MET A N 1
ATOM 1425 C CA . MET A 1 218 ? 17.383 17.887 35.978 1.00 15.03 218 MET A CA 1
ATOM 1426 C C . MET A 1 218 ? 15.971 18.236 36.466 1.00 14.89 218 MET A C 1
ATOM 1427 O O . MET A 1 218 ? 15.470 19.372 36.208 1.00 15.10 218 MET A O 1
ATOM 1432 N N . GLU A 1 219 ? 15.331 17.340 37.214 1.00 14.62 219 GLU A N 1
ATOM 1433 C CA . GLU A 1 219 ? 13.943 17.579 37.648 1.00 15.64 219 GLU A CA 1
ATOM 1434 C C . GLU A 1 219 ? 13.934 18.672 38.730 1.00 15.56 219 GLU A C 1
ATOM 1435 O O . GLU A 1 219 ? 12.860 19.262 38.931 1.00 15.58 219 GLU A O 1
ATOM 1441 N N . THR A 1 220 ? 15.089 19.013 39.312 1.00 15.95 220 THR A N 1
ATOM 1442 C CA . THR A 1 220 ? 15.233 20.182 40.226 1.00 17.75 220 THR A CA 1
ATOM 1443 C C . THR A 1 220 ? 14.777 21.438 39.493 1.00 16.04 220 THR A C 1
ATOM 1444 O O . THR A 1 220 ? 14.036 22.282 40.103 1.00 16.40 220 THR A O 1
ATOM 1448 N N . LEU A 1 221 ? 15.133 21.552 38.217 1.00 15.58 221 LEU A N 1
ATOM 1449 C CA . LEU A 1 221 ? 14.767 22.717 37.384 1.00 14.49 221 LEU A CA 1
ATOM 1450 C C . LEU A 1 221 ? 13.255 22.762 37.134 1.00 14.82 221 LEU A C 1
ATOM 1451 O O . LEU A 1 221 ? 12.635 23.834 37.259 1.00 14.21 221 LEU A O 1
ATOM 1456 N N . THR A 1 222 ? 12.650 21.667 36.713 1.00 14.68 222 THR A N 1
ATOM 1457 C CA . THR A 1 222 ? 11.193 21.613 36.454 1.00 14.64 222 THR A CA 1
ATOM 1458 C C . THR A 1 222 ? 10.455 21.917 37.762 1.00 15.98 222 THR A C 1
ATOM 1459 O O . THR A 1 222 ? 9.539 22.762 37.727 1.00 15.33 222 THR A O 1
ATOM 1463 N N . ARG A 1 223 ? 10.870 21.318 38.880 1.00 15.40 223 ARG A N 1
ATOM 1464 C CA . ARG A 1 223 ? 10.215 21.567 40.197 1.00 17.99 223 ARG A CA 1
ATOM 1465 C C . ARG A 1 223 ? 10.350 23.053 40.606 1.00 17.44 223 ARG A C 1
ATOM 1466 O O . ARG A 1 223 ? 9.347 23.632 41.129 1.00 16.45 223 ARG A O 1
ATOM 1474 N N . ALA A 1 224 ? 11.497 23.686 40.355 1.00 16.44 224 ALA A N 1
ATOM 1475 C CA . ALA A 1 224 ? 11.716 25.113 40.695 1.00 16.66 224 ALA A CA 1
ATOM 1476 C C . ALA A 1 224 ? 10.787 26.004 39.854 1.00 16.28 224 ALA A C 1
ATOM 1477 O O . ALA A 1 224 ? 10.277 27.001 40.394 1.00 14.35 224 ALA A O 1
ATOM 1479 N N . LEU A 1 225 ? 10.593 25.683 38.569 1.00 14.44 225 LEU A N 1
ATOM 1480 C CA . LEU A 1 225 ? 9.606 26.421 37.729 1.00 14.47 225 LEU A CA 1
ATOM 1481 C C . LEU A 1 225 ? 8.195 26.283 38.317 1.00 15.20 225 LEU A C 1
ATOM 1482 O O . LEU A 1 225 ? 7.524 27.330 38.497 1.00 15.29 225 LEU A O 1
ATOM 1487 N N . VAL A 1 226 ? 7.758 25.063 38.648 1.00 14.55 226 VAL A N 1
ATOM 1488 C CA . VAL A 1 226 ? 6.396 24.751 39.190 1.00 16.71 226 VAL A CA 1
ATOM 1489 C C . VAL A 1 226 ? 6.193 25.605 40.449 1.00 19.42 226 VAL A C 1
ATOM 1490 O O . VAL A 1 226 ? 5.120 26.246 40.579 1.00 18.56 226 VAL A O 1
ATOM 1494 N N . SER A 1 227 ? 7.226 25.666 41.280 1.00 19.42 227 SER A N 1
ATOM 1495 C CA . SER A 1 227 ? 7.198 26.369 42.582 1.00 23.13 227 SER A CA 1
ATOM 1496 C C . SER A 1 227 ? 7.093 27.882 42.381 1.00 23.37 227 SER A C 1
ATOM 1497 O O . SER A 1 227 ? 6.547 28.531 43.269 1.00 21.11 227 SER A O 1
ATOM 1500 N N . SER A 1 228 ? 7.516 28.412 41.233 1.00 23.50 228 SER A N 1
ATOM 1501 C CA . SER A 1 228 ? 7.575 29.874 40.960 1.00 25.17 228 SER A CA 1
ATOM 1502 C C . SER A 1 228 ? 6.375 30.369 40.151 1.00 24.43 228 SER A C 1
ATOM 1503 O O . SER A 1 228 ? 6.370 31.551 39.819 1.00 28.31 228 SER A O 1
ATOM 1506 N N . LEU A 1 229 ? 5.421 29.510 39.790 1.00 26.86 229 LEU A N 1
ATOM 1507 C CA . LEU A 1 229 ? 4.206 29.948 39.041 1.00 25.94 229 LEU A CA 1
ATOM 1508 C C . LEU A 1 229 ? 3.312 30.742 40.018 1.00 28.11 229 LEU A C 1
ATOM 1509 O O . LEU A 1 229 ? 3.178 30.338 41.163 1.00 29.50 229 LEU A O 1
ATOM 1514 N N . GLU A 1 230 ? 2.799 31.892 39.602 1.00 32.49 230 GLU A N 1
ATOM 1515 C CA . GLU A 1 230 ? 1.775 32.668 40.348 1.00 32.66 230 GLU A CA 1
ATOM 1516 C C . GLU A 1 230 ? 0.589 32.803 39.386 1.00 34.74 230 GLU A C 1
ATOM 1517 O O . GLU A 1 230 ? 0.842 32.866 38.157 1.00 36.02 230 GLU A O 1
ATOM 1519 N N . ASN A 1 231 ? -0.654 32.778 39.873 1.00 34.33 231 ASN A N 1
ATOM 1520 C CA . ASN A 1 231 ? -1.832 33.000 38.986 1.00 35.00 231 ASN A CA 1
ATOM 1521 C C . ASN A 1 231 ? -1.826 31.945 37.864 1.00 33.41 231 ASN A C 1
ATOM 1522 O O . ASN A 1 231 ? -2.160 32.333 36.673 1.00 32.11 231 ASN A O 1
ATOM 1524 N N . THR A 1 232 ? -1.381 30.703 38.143 1.00 26.70 232 THR A N 1
ATOM 1525 C CA . THR A 1 232 ? -1.415 29.625 37.102 1.00 20.93 232 THR A CA 1
ATOM 1526 C C . THR A 1 232 ? -2.358 28.505 37.542 1.00 19.77 232 THR A C 1
ATOM 1527 O O . THR A 1 232 ? -2.192 27.987 38.664 1.00 24.38 232 THR A O 1
ATOM 1531 N N . GLU A 1 233 ? -3.360 28.199 36.718 1.00 16.87 233 GLU A N 1
ATOM 1532 C CA . GLU A 1 233 ? -4.258 27.042 36.894 1.00 17.21 233 GLU A CA 1
ATOM 1533 C C . GLU A 1 233 ? -3.574 25.909 36.146 1.00 17.27 233 GLU A C 1
ATOM 1534 O O . GLU A 1 233 ? -3.190 26.126 34.983 1.00 17.98 233 GLU A O 1
ATOM 1536 N N . ILE A 1 234 ? -3.329 24.788 36.804 1.00 16.93 234 ILE A N 1
ATOM 1537 C CA . ILE A 1 234 ? -2.688 23.647 36.103 1.00 16.38 234 ILE A CA 1
ATOM 1538 C C . ILE A 1 234 ? -3.733 22.564 35.929 1.00 16.32 234 ILE A C 1
ATOM 1539 O O . ILE A 1 234 ? -4.347 22.139 36.941 1.00 15.86 234 ILE A O 1
ATOM 1544 N N . ILE A 1 235 ? -3.925 22.101 34.707 1.00 16.30 235 ILE A N 1
ATOM 1545 C CA . ILE A 1 235 ? -4.895 21.009 34.431 1.00 17.34 235 ILE A CA 1
ATOM 1546 C C . ILE A 1 235 ? -4.079 19.766 34.111 1.00 18.48 235 ILE A C 1
ATOM 1547 O O . ILE A 1 235 ? -3.250 19.825 33.189 1.00 18.26 235 ILE A O 1
ATOM 1552 N N . PHE A 1 236 ? -4.247 18.718 34.915 1.00 15.40 236 PHE A N 1
ATOM 1553 C CA . PHE A 1 236 ? -3.494 17.451 34.771 1.00 15.92 236 PHE A CA 1
ATOM 1554 C C . PHE A 1 236 ? -4.383 16.430 34.068 1.00 16.06 236 PHE A C 1
ATOM 1555 O O . PHE A 1 236 ? -5.658 16.542 34.106 1.00 15.42 236 PHE A O 1
ATOM 1563 N N . SER A 1 237 ? -3.719 15.436 33.477 1.00 16.49 237 SER A N 1
ATOM 1564 C CA . SER A 1 237 ? -4.342 14.210 32.939 1.00 18.28 237 SER A CA 1
ATOM 1565 C C . SER A 1 237 ? -5.507 14.574 32.024 1.00 17.95 237 SER A C 1
ATOM 1566 O O . SER A 1 237 ? -6.520 13.830 32.039 1.00 17.58 237 SER A O 1
ATOM 1569 N N . ASP A 1 238 ? -5.392 15.630 31.208 1.00 16.61 238 ASP A N 1
ATOM 1570 C CA . ASP A 1 238 ? -6.538 16.068 30.364 1.00 16.03 238 ASP A CA 1
ATOM 1571 C C . ASP A 1 238 ? -6.029 16.597 29.022 1.00 15.33 238 ASP A C 1
ATOM 1572 O O . ASP A 1 238 ? -5.919 17.815 28.810 1.00 14.40 238 ASP A O 1
ATOM 1577 N N . PRO A 1 239 ? -5.636 15.687 28.097 1.00 13.10 239 PRO A N 1
ATOM 1578 C CA . PRO A 1 239 ? -5.070 16.116 26.824 1.00 12.66 239 PRO A CA 1
ATOM 1579 C C . PRO A 1 239 ? -5.960 17.042 25.996 1.00 11.98 239 PRO A C 1
ATOM 1580 O O . PRO A 1 239 ? -7.210 16.892 25.936 1.00 11.19 239 PRO A O 1
ATOM 1584 N N . VAL A 1 240 ? -5.307 17.991 25.336 1.00 10.95 240 VAL A N 1
ATOM 1585 C CA . VAL A 1 240 ? -5.931 18.873 24.327 1.00 10.57 240 VAL A CA 1
ATOM 1586 C C . VAL A 1 240 ? -6.318 18.003 23.155 1.00 10.20 240 VAL A C 1
ATOM 1587 O O . VAL A 1 240 ? -5.471 17.207 22.695 1.00 10.31 240 VAL A O 1
ATOM 1591 N N . VAL A 1 241 ? -7.533 18.193 22.642 1.00 9.87 241 VAL A N 1
ATOM 1592 C CA . VAL A 1 241 ? -8.020 17.445 21.443 1.00 10.41 241 VAL A CA 1
ATOM 1593 C C . VAL A 1 241 ? -8.428 18.413 20.340 1.00 10.62 241 VAL A C 1
ATOM 1594 O O . VAL A 1 241 ? -8.410 17.992 19.195 1.00 11.25 241 VAL A O 1
ATOM 1598 N N . SER A 1 242 ? -8.708 19.682 20.638 1.00 11.70 242 SER A N 1
ATOM 1599 C CA . SER A 1 242 ? -9.062 20.684 19.605 1.00 13.07 242 SER A CA 1
ATOM 1600 C C . SER A 1 242 ? -8.613 22.077 20.000 1.00 12.33 242 SER A C 1
ATOM 1601 O O . SER A 1 242 ? -8.605 22.405 21.176 1.00 10.46 242 SER A O 1
ATOM 1604 N N . VAL A 1 243 ? -8.326 22.881 18.983 1.00 11.89 243 VAL A N 1
ATOM 1605 C CA . VAL A 1 243 ? -7.923 24.288 19.123 1.00 12.29 243 VAL A CA 1
ATOM 1606 C C . VAL A 1 243 ? -8.660 25.090 18.046 1.00 13.33 243 VAL A C 1
ATOM 1607 O O . VAL A 1 243 ? -8.536 24.753 16.863 1.00 13.33 243 VAL A O 1
ATOM 1611 N N . SER A 1 244 ? -9.373 26.125 18.457 1.00 13.98 244 SER A N 1
ATOM 1612 C CA . SER A 1 244 ? -10.047 27.022 17.501 1.00 15.50 244 SER A CA 1
ATOM 1613 C C . SER A 1 244 ? -9.601 28.445 17.807 1.00 14.24 244 SER A C 1
ATOM 1614 O O . SER A 1 244 ? -9.275 28.755 18.952 1.00 14.35 244 SER A O 1
ATOM 1617 N N . GLN A 1 245 ? -9.619 29.266 16.790 1.00 13.34 245 GLN A N 1
ATOM 1618 C CA . GLN A 1 245 ? -9.276 30.690 16.921 1.00 15.10 245 GLN A CA 1
ATOM 1619 C C . GLN A 1 245 ? -10.304 31.475 16.110 1.00 15.66 245 GLN A C 1
ATOM 1620 O O . GLN A 1 245 ? -10.571 31.106 14.985 1.00 14.28 245 GLN A O 1
ATOM 1626 N N . GLY A 1 246 ? -10.778 32.570 16.675 1.00 17.49 246 GLY A N 1
ATOM 1627 C CA . GLY A 1 246 ? -11.843 33.390 16.079 1.00 18.49 246 GLY A CA 1
ATOM 1628 C C . GLY A 1 246 ? -12.293 34.423 17.077 1.00 20.30 246 GLY A C 1
ATOM 1629 O O . GLY A 1 246 ? -12.178 34.166 18.287 1.00 20.18 246 GLY A O 1
ATOM 1630 N N . GLU A 1 247 ? -12.831 35.543 16.595 1.00 24.94 247 GLU A N 1
ATOM 1631 C CA . GLU A 1 247 ? -13.474 36.578 17.452 1.00 25.09 247 GLU A CA 1
ATOM 1632 C C . GLU A 1 247 ? -12.500 37.056 18.534 1.00 25.61 247 GLU A C 1
ATOM 1633 O O . GLU A 1 247 ? -12.978 37.400 19.636 1.00 28.54 247 GLU A O 1
ATOM 1635 N N . GLY A 1 248 ? -11.194 37.098 18.238 1.00 23.90 248 GLY A N 1
ATOM 1636 C CA . GLY A 1 248 ? -10.162 37.593 19.164 1.00 23.51 248 GLY A CA 1
ATOM 1637 C C . GLY A 1 248 ? -9.889 36.648 20.332 1.00 20.78 248 GLY A C 1
ATOM 1638 O O . GLY A 1 248 ? -9.272 37.096 21.307 1.00 23.24 248 GLY A O 1
ATOM 1639 N N . LYS A 1 249 ? -10.262 35.373 20.244 1.00 18.63 249 LYS A N 1
ATOM 1640 C CA . LYS A 1 249 ? -9.999 34.382 21.328 1.00 16.60 249 LYS A CA 1
ATOM 1641 C C . LYS A 1 249 ? -9.379 33.112 20.732 1.00 15.55 249 LYS A C 1
ATOM 1642 O O . LYS A 1 249 ? -9.598 32.798 19.531 1.00 16.65 249 LYS A O 1
ATOM 1644 N N . VAL A 1 250 ? -8.669 32.371 21.570 1.00 14.76 250 VAL A N 1
ATOM 1645 C CA . VAL A 1 250 ? -8.317 30.957 21.288 1.00 14.03 250 VAL A CA 1
ATOM 1646 C C . VAL A 1 250 ? -9.128 30.086 22.241 1.00 14.00 250 VAL A C 1
ATOM 1647 O O . VAL A 1 250 ? -9.163 30.404 23.449 1.00 14.75 250 VAL A O 1
ATOM 1651 N N . ILE A 1 251 ? -9.793 29.068 21.716 1.00 13.74 251 ILE A N 1
ATOM 1652 C CA . ILE A 1 251 ? -10.560 28.087 22.533 1.00 14.97 251 ILE A CA 1
ATOM 1653 C C . ILE A 1 251 ? -9.878 26.727 22.405 1.00 13.38 251 ILE A C 1
ATOM 1654 O O . ILE A 1 251 ? -9.761 26.228 21.294 1.00 14.05 251 ILE A O 1
ATOM 1659 N N . VAL A 1 252 ? -9.445 26.186 23.532 1.00 14.40 252 VAL A N 1
ATOM 1660 C CA . VAL A 1 252 ? -8.802 24.856 23.614 1.00 14.43 252 VAL A CA 1
ATOM 1661 C C . VAL A 1 252 ? -9.775 23.902 24.308 1.00 15.05 252 VAL A C 1
ATOM 1662 O O . VAL A 1 252 ? -10.336 24.271 25.333 1.00 14.52 252 VAL A O 1
ATOM 1666 N N . THR A 1 253 ? -10.023 22.744 23.716 1.00 13.84 253 THR A N 1
ATOM 1667 C CA . THR A 1 253 ? -10.902 21.716 24.317 1.00 14.82 253 THR A CA 1
ATOM 1668 C C . THR A 1 253 ? -10.057 20.484 24.632 1.00 14.47 253 THR A C 1
ATOM 1669 O O . THR A 1 253 ? -9.233 20.108 23.814 1.00 13.05 253 THR A O 1
ATOM 1673 N N . THR A 1 254 ? -10.339 19.868 25.757 1.00 13.87 254 THR A N 1
ATOM 1674 C CA . THR A 1 254 ? -9.601 18.688 26.249 1.00 15.09 254 THR A CA 1
ATOM 1675 C C . THR A 1 254 ? -10.490 17.473 26.035 1.00 14.27 254 THR A C 1
ATOM 1676 O O . THR A 1 254 ? -11.703 17.631 25.772 1.00 13.36 254 THR A O 1
ATOM 1680 N N . VAL A 1 255 ? -9.925 16.295 26.280 1.00 15.98 255 VAL A N 1
ATOM 1681 C CA . VAL A 1 255 ? -10.630 15.000 26.126 1.00 16.38 255 VAL A CA 1
ATOM 1682 C C . VAL A 1 255 ? -11.857 14.956 27.047 1.00 17.06 255 VAL A C 1
ATOM 1683 O O . VAL A 1 255 ? -12.807 14.253 26.656 1.00 16.56 255 VAL A O 1
ATOM 1687 N N . SER A 1 256 ? -11.831 15.627 28.204 1.00 17.74 256 SER A N 1
ATOM 1688 C CA . SER A 1 256 ? -12.932 15.571 29.214 1.00 18.68 256 SER A CA 1
ATOM 1689 C C . SER A 1 256 ? -14.065 16.503 28.781 1.00 19.49 256 SER A C 1
ATOM 1690 O O . SER A 1 256 ? -15.180 16.397 29.373 1.00 20.97 256 SER A O 1
ATOM 1693 N N . GLY A 1 257 ? -13.825 17.338 27.758 1.00 17.66 257 GLY A N 1
ATOM 1694 C CA . GLY A 1 257 ? -14.783 18.360 27.294 1.00 19.44 257 GLY A CA 1
ATOM 1695 C C . GLY A 1 257 ? -14.572 19.732 27.933 1.00 19.57 257 GLY A C 1
ATOM 1696 O O . GLY A 1 257 ? -15.385 20.603 27.644 1.00 24.58 257 GLY A O 1
ATOM 1697 N N . LYS A 1 258 ? -13.523 19.963 28.734 1.00 20.00 258 LYS A N 1
ATOM 1698 C CA . LYS A 1 258 ? -13.237 21.294 29.316 1.00 19.64 258 LYS A CA 1
ATOM 1699 C C . LYS A 1 258 ? -12.901 22.231 28.151 1.00 20.17 258 LYS A C 1
ATOM 1700 O O . LYS A 1 258 ? -12.188 21.762 27.215 1.00 17.69 258 LYS A O 1
ATOM 1702 N N . LYS A 1 259 ? -13.516 23.425 28.131 1.00 19.03 259 LYS A N 1
ATOM 1703 C CA . LYS A 1 259 ? -13.256 24.516 27.139 1.00 21.19 259 LYS A CA 1
ATOM 1704 C C . LYS A 1 259 ? -12.502 25.614 27.874 1.00 22.03 259 LYS A C 1
ATOM 1705 O O . LYS A 1 259 ? -13.031 26.117 28.867 1.00 25.64 259 LYS A O 1
ATOM 1707 N N . ILE A 1 260 ? -11.277 25.910 27.462 1.00 19.79 260 ILE A N 1
ATOM 1708 C CA . ILE A 1 260 ? -10.434 26.959 28.089 1.00 19.83 260 ILE A CA 1
ATOM 1709 C C . ILE A 1 260 ? -10.258 28.051 27.038 1.00 19.87 260 ILE A C 1
ATOM 1710 O O . ILE A 1 260 ? -9.828 27.731 25.896 1.00 15.81 260 ILE A O 1
ATOM 1715 N N . GLU A 1 261 ? -10.603 29.285 27.409 1.00 19.17 261 GLU A N 1
ATOM 1716 C CA . GLU A 1 261 ? -10.497 30.464 26.517 1.00 20.51 261 GLU A CA 1
ATOM 1717 C C . GLU A 1 261 ? -9.258 31.283 26.851 1.00 18.67 261 GLU A C 1
ATOM 1718 O O . GLU A 1 261 ? -8.926 31.422 28.032 1.00 20.60 261 GLU A O 1
ATOM 1724 N N . GLY A 1 262 ? -8.628 31.890 25.853 1.00 16.62 262 GLY A N 1
ATOM 1725 C CA . GLY A 1 262 ? -7.489 32.769 26.134 1.00 15.67 262 GLY A CA 1
ATOM 1726 C C . GLY A 1 262 ? -7.282 33.806 25.061 1.00 14.71 262 GLY A C 1
ATOM 1727 O O . GLY A 1 262 ? -7.758 33.635 23.936 1.00 16.11 262 GLY A O 1
ATOM 1728 N N . ASN A 1 263 ? -6.528 34.839 25.390 1.00 15.52 263 ASN A N 1
ATOM 1729 C CA . ASN A 1 263 ? -6.107 35.876 24.416 1.00 17.95 263 ASN A CA 1
ATOM 1730 C C . ASN A 1 263 ? -5.042 35.326 23.448 1.00 15.79 263 ASN A C 1
ATOM 1731 O O . ASN A 1 263 ? -4.876 35.861 22.343 1.00 15.97 263 ASN A O 1
ATOM 1736 N N . ALA A 1 264 ? -4.242 34.377 23.903 1.00 14.83 264 ALA A N 1
ATOM 1737 C CA . ALA A 1 264 ? -3.187 33.752 23.078 1.00 13.61 264 ALA A CA 1
ATOM 1738 C C . ALA A 1 264 ? -2.979 32.334 23.581 1.00 12.87 264 ALA A C 1
ATOM 1739 O O . ALA A 1 264 ? -3.435 31.989 24.692 1.00 10.43 264 ALA A O 1
ATOM 1741 N N . CYS A 1 265 ? -2.227 31.554 22.823 1.00 13.17 265 CYS A N 1
ATOM 1742 C CA . CYS A 1 265 ? -2.027 30.149 23.181 1.00 12.93 265 CYS A CA 1
ATOM 1743 C C . CYS A 1 265 ? -0.622 29.788 22.739 1.00 14.05 265 CYS A C 1
ATOM 1744 O O . CYS A 1 265 ? -0.242 30.146 21.576 1.00 14.61 265 CYS A O 1
ATOM 1747 N N . ILE A 1 266 ? 0.123 29.146 23.626 1.00 12.53 266 ILE A N 1
ATOM 1748 C CA . ILE A 1 266 ? 1.486 28.642 23.280 1.00 13.02 266 ILE A CA 1
ATOM 1749 C C . ILE A 1 266 ? 1.421 27.128 23.256 1.00 11.61 266 ILE A C 1
ATOM 1750 O O . ILE A 1 266 ? 1.215 26.520 24.305 1.00 11.60 266 ILE A O 1
ATOM 1755 N N . SER A 1 267 ? 1.657 26.566 22.106 1.00 10.83 267 SER A N 1
ATOM 1756 C CA . SER A 1 267 ? 1.742 25.096 21.954 1.00 10.87 267 SER A CA 1
ATOM 1757 C C . SER A 1 267 ? 3.173 24.657 22.248 1.00 11.48 267 SER A C 1
ATOM 1758 O O . SER A 1 267 ? 4.069 25.142 21.557 1.00 11.80 267 SER A O 1
ATOM 1761 N N . THR A 1 268 ? 3.362 23.698 23.141 1.00 10.03 268 THR A N 1
ATOM 1762 C CA . THR A 1 268 ? 4.686 23.048 23.315 1.00 11.06 268 THR A CA 1
ATOM 1763 C C . THR A 1 268 ? 4.523 21.583 22.961 1.00 11.76 268 THR A C 1
ATOM 1764 O O . THR A 1 268 ? 5.383 20.792 23.289 1.00 13.27 268 THR A O 1
ATOM 1768 N N . LEU A 1 269 ? 3.462 21.238 22.260 1.00 11.67 269 LEU A N 1
ATOM 1769 C CA . LEU A 1 269 ? 3.125 19.825 22.026 1.00 12.02 269 LEU A CA 1
ATOM 1770 C C . LEU A 1 269 ? 4.096 19.217 21.027 1.00 12.37 269 LEU A C 1
ATOM 1771 O O . LEU A 1 269 ? 4.516 19.861 20.057 1.00 9.83 269 LEU A O 1
ATOM 1776 N N . PRO A 1 270 ? 4.333 17.905 21.171 1.00 12.18 270 PRO A N 1
ATOM 1777 C CA . PRO A 1 270 ? 5.171 17.202 20.213 1.00 12.87 270 PRO A CA 1
ATOM 1778 C C . PRO A 1 270 ? 4.478 17.064 18.851 1.00 12.38 270 PRO A C 1
ATOM 1779 O O . PRO A 1 270 ? 3.244 17.200 18.737 1.00 11.32 270 PRO A O 1
ATOM 1783 N N . ALA A 1 271 ? 5.272 16.708 17.843 1.00 11.45 271 ALA A N 1
ATOM 1784 C CA . ALA A 1 271 ? 4.848 16.765 16.433 1.00 11.86 271 ALA A CA 1
ATOM 1785 C C . ALA A 1 271 ? 3.663 15.833 16.159 1.00 12.34 271 ALA A C 1
ATOM 1786 O O . ALA A 1 271 ? 2.768 16.209 15.383 1.00 13.62 271 ALA A O 1
ATOM 1788 N N . ASN A 1 272 ? 3.621 14.641 16.736 1.00 11.90 272 ASN A N 1
ATOM 1789 C CA . ASN A 1 272 ? 2.496 13.726 16.460 1.00 12.73 272 ASN A CA 1
ATOM 1790 C C . ASN A 1 272 ? 1.168 14.318 16.965 1.00 12.36 272 ASN A C 1
ATOM 1791 O O . ASN A 1 272 ? 0.153 14.067 16.347 1.00 14.40 272 ASN A O 1
ATOM 1796 N N . GLN A 1 273 ? 1.175 15.060 18.068 1.00 11.95 273 GLN A N 1
ATOM 1797 C CA . GLN A 1 273 ? -0.045 15.637 18.645 1.00 11.93 273 GLN A CA 1
ATOM 1798 C C . GLN A 1 273 ? -0.566 16.739 17.740 1.00 12.07 273 GLN A C 1
ATOM 1799 O O . GLN A 1 273 ? -1.789 16.863 17.607 1.00 11.96 273 GLN A O 1
ATOM 1805 N N . LEU A 1 274 ? 0.299 17.512 17.068 1.00 12.07 274 LEU A N 1
ATOM 1806 C CA . LEU A 1 274 ? -0.199 18.561 16.152 1.00 12.04 274 LEU A CA 1
ATOM 1807 C C . LEU A 1 274 ? -1.072 17.962 15.036 1.00 12.17 274 LEU A C 1
ATOM 1808 O O . LEU A 1 274 ? -1.990 18.663 14.602 1.00 12.53 274 LEU A O 1
ATOM 1813 N N . THR A 1 275 ? -0.745 16.755 14.556 1.00 12.83 275 THR A N 1
ATOM 1814 C CA . THR A 1 275 ? -1.372 16.021 13.423 1.00 14.21 275 THR A CA 1
ATOM 1815 C C . THR A 1 275 ? -2.703 15.444 13.895 1.00 15.54 275 THR A C 1
ATOM 1816 O O . THR A 1 275 ? -3.579 15.197 13.036 1.00 17.65 275 THR A O 1
ATOM 1818 N N . THR A 1 276 ? -2.859 15.127 15.187 1.00 15.77 276 THR A N 1
ATOM 1819 C CA . THR A 1 276 ? -4.113 14.442 15.642 1.00 17.52 276 THR A CA 1
ATOM 1820 C C . THR A 1 276 ? -5.102 15.442 16.229 1.00 16.20 276 THR A C 1
ATOM 1821 O O . THR A 1 276 ? -6.298 15.171 16.187 1.00 16.44 276 THR A O 1
ATOM 1824 N N . ILE A 1 277 ? -4.617 16.502 16.854 1.00 13.69 277 ILE A N 1
ATOM 1825 C CA . ILE A 1 277 ? -5.485 17.585 17.358 1.00 13.48 277 ILE A CA 1
ATOM 1826 C C . ILE A 1 277 ? -6.254 18.161 16.158 1.00 13.00 277 ILE A C 1
ATOM 1827 O O . ILE A 1 277 ? -5.663 18.280 15.056 1.00 10.73 277 ILE A O 1
ATOM 1832 N N . GLN A 1 278 ? -7.512 18.557 16.371 1.00 13.73 278 GLN A N 1
ATOM 1833 C CA . GLN A 1 278 ? -8.365 19.232 15.365 1.00 14.95 278 GLN A CA 1
ATOM 1834 C C . GLN A 1 278 ? -8.185 20.744 15.506 1.00 13.88 278 GLN A C 1
ATOM 1835 O O . GLN A 1 278 ? -8.396 21.261 16.594 1.00 15.83 278 GLN A O 1
ATOM 1841 N N . TRP A 1 279 ? -7.768 21.416 14.443 1.00 13.02 279 TRP A N 1
ATOM 1842 C CA . TRP A 1 279 ? -7.496 22.866 14.454 1.00 13.00 279 TRP A CA 1
ATOM 1843 C C . TRP A 1 279 ? -8.534 23.554 13.579 1.00 13.30 279 TRP A C 1
ATOM 1844 O O . TRP A 1 279 ? -8.755 23.080 12.448 1.00 12.60 279 TRP A O 1
ATOM 1855 N N . ASP A 1 280 ? -9.073 24.677 14.045 1.00 14.39 280 ASP A N 1
ATOM 1856 C CA . ASP A 1 280 ? -10.034 25.459 13.236 1.00 15.38 280 ASP A CA 1
ATOM 1857 C C . ASP A 1 280 ? -9.737 26.931 13.432 1.00 15.75 280 ASP A C 1
ATOM 1858 O O . ASP A 1 280 ? -9.960 27.448 14.531 1.00 14.74 280 ASP A O 1
ATOM 1863 N N . PRO A 1 281 ? -9.198 27.655 12.417 1.00 15.81 281 PRO A N 1
ATOM 1864 C CA . PRO A 1 281 ? -8.863 27.114 11.099 1.00 15.37 281 PRO A CA 1
ATOM 1865 C C . PRO A 1 281 ? -7.724 26.085 11.096 1.00 14.39 281 PRO A C 1
ATOM 1866 O O . PRO A 1 281 ? -6.935 26.041 12.025 1.00 13.99 281 PRO A O 1
ATOM 1870 N N . GLU A 1 282 ? -7.665 25.320 10.017 1.00 14.97 282 GLU A N 1
ATOM 1871 C CA . GLU A 1 282 ? -6.756 24.161 9.874 1.00 14.82 282 GLU A CA 1
ATOM 1872 C C . GLU A 1 282 ? -5.322 24.676 9.833 1.00 14.08 282 GLU A C 1
ATOM 1873 O O . GLU A 1 282 ? -5.075 25.838 9.499 1.00 14.80 282 GLU A O 1
ATOM 1879 N N . LEU A 1 283 ? -4.377 23.838 10.245 1.00 15.07 283 LEU A N 1
ATOM 1880 C CA . LEU A 1 283 ? -2.936 24.161 10.124 1.00 13.78 283 LEU A CA 1
ATOM 1881 C C . LEU A 1 283 ? -2.598 24.453 8.667 1.00 13.06 283 LEU A C 1
ATOM 1882 O O . LEU A 1 283 ? -3.160 23.792 7.777 1.00 11.90 283 LEU A O 1
ATOM 1887 N N . ASP A 1 284 ? -1.624 25.338 8.454 1.00 13.73 284 ASP A N 1
ATOM 1888 C CA . ASP A 1 284 ? -0.990 25.524 7.121 1.00 14.27 284 ASP A CA 1
ATOM 1889 C C . ASP A 1 284 ? -0.489 24.153 6.648 1.00 14.05 284 ASP A C 1
ATOM 1890 O O . ASP A 1 284 ? -0.003 23.341 7.486 1.00 12.19 284 ASP A O 1
ATOM 1895 N N . LYS A 1 285 ? -0.594 23.916 5.352 1.00 12.71 285 LYS A N 1
ATOM 1896 C CA . LYS A 1 285 ? -0.175 22.659 4.727 1.00 14.19 285 LYS A CA 1
ATOM 1897 C C . LYS A 1 285 ? 1.296 22.374 5.102 1.00 13.19 285 LYS A C 1
ATOM 1898 O O . LYS A 1 285 ? 1.556 21.208 5.451 1.00 12.14 285 LYS A O 1
ATOM 1904 N N . GLU A 1 286 ? 2.213 23.359 5.070 1.00 12.61 286 GLU A N 1
ATOM 1905 C CA . GLU A 1 286 ? 3.657 23.065 5.327 1.00 14.25 286 GLU A CA 1
ATOM 1906 C C . GLU A 1 286 ? 3.844 22.657 6.804 1.00 12.07 286 GLU A C 1
ATOM 1907 O O . GLU A 1 286 ? 4.728 21.797 7.086 1.00 12.20 286 GLU A O 1
ATOM 1910 N N . LYS A 1 287 ? 3.044 23.199 7.705 1.00 10.95 287 LYS A N 1
ATOM 1911 C CA . LYS A 1 287 ? 3.182 22.900 9.150 1.00 11.16 287 LYS A CA 1
ATOM 1912 C C . LYS A 1 287 ? 2.704 21.463 9.410 1.00 11.14 287 LYS A C 1
ATOM 1913 O O . LYS A 1 287 ? 3.362 20.702 10.171 1.00 9.94 287 LYS A O 1
ATOM 1919 N N . LYS A 1 288 ? 1.573 21.109 8.842 1.00 11.52 288 LYS A N 1
ATOM 1920 C CA . LYS A 1 288 ? 1.033 19.732 8.970 1.00 11.82 288 LYS A CA 1
ATOM 1921 C C . LYS A 1 288 ? 2.047 18.756 8.387 1.00 11.40 288 LYS A C 1
ATOM 1922 O O . LYS A 1 288 ? 2.332 17.729 9.065 1.00 10.92 288 LYS A O 1
ATOM 1928 N N . LEU A 1 289 ? 2.586 19.060 7.204 1.00 10.31 289 LEU A N 1
ATOM 1929 C CA . LEU A 1 289 ? 3.524 18.127 6.576 1.00 10.65 289 LEU A CA 1
ATOM 1930 C C . LEU A 1 289 ? 4.768 18.030 7.469 1.00 10.03 289 LEU A C 1
ATOM 1931 O O . LEU A 1 289 ? 5.223 16.897 7.751 1.00 9.85 289 LEU A O 1
ATOM 1936 N N . SER A 1 290 ? 5.284 19.183 7.918 1.00 9.03 290 SER A N 1
ATOM 1937 C CA . SER A 1 290 ? 6.452 19.249 8.815 1.00 9.27 290 SER A CA 1
ATOM 1938 C C . SER A 1 290 ? 6.218 18.339 10.021 1.00 9.23 290 SER A C 1
ATOM 1939 O O . SER A 1 290 ? 7.141 17.602 10.369 1.00 9.86 290 SER A O 1
ATOM 1942 N N . ALA A 1 291 ? 5.046 18.401 10.646 1.00 9.81 291 ALA A N 1
ATOM 1943 C CA . ALA A 1 291 ? 4.764 17.595 11.864 1.00 9.66 291 ALA A CA 1
ATOM 1944 C C . ALA A 1 291 ? 4.793 16.113 11.480 1.00 9.42 291 ALA A C 1
ATOM 1945 O O . ALA A 1 291 ? 5.344 15.324 12.268 1.00 10.11 291 ALA A O 1
ATOM 1947 N N . LEU A 1 292 ? 4.287 15.751 10.292 1.00 9.42 292 LEU A N 1
ATOM 1948 C CA . LEU A 1 292 ? 4.231 14.347 9.861 1.00 9.82 292 LEU A CA 1
ATOM 1949 C C . LEU A 1 292 ? 5.635 13.889 9.443 1.00 8.69 292 LEU A C 1
ATOM 1950 O O . LEU A 1 292 ? 5.850 12.668 9.427 1.00 8.59 292 LEU A O 1
ATOM 1955 N N . ARG A 1 293 ? 6.576 14.778 9.125 1.00 8.34 293 ARG A N 1
ATOM 1956 C CA . ARG A 1 293 ? 7.949 14.357 8.709 1.00 8.66 293 ARG A CA 1
ATOM 1957 C C . ARG A 1 293 ? 8.830 14.009 9.903 1.00 8.60 293 ARG A C 1
ATOM 1958 O O . ARG A 1 293 ? 9.768 13.203 9.765 1.00 8.41 293 ARG A O 1
ATOM 1966 N N . ILE A 1 294 ? 8.546 14.581 11.041 1.00 9.35 294 ILE A N 1
ATOM 1967 C CA . ILE A 1 294 ? 9.397 14.367 12.239 1.00 10.71 294 ILE A CA 1
ATOM 1968 C C . ILE A 1 294 ? 9.356 12.894 12.626 1.00 8.81 294 ILE A C 1
ATOM 1969 O O . ILE A 1 294 ? 8.276 12.277 12.738 1.00 9.16 294 ILE A O 1
ATOM 1974 N N . ARG A 1 295 ? 10.534 12.343 12.872 1.00 8.64 295 ARG A N 1
ATOM 1975 C CA . ARG A 1 295 ? 10.655 10.993 13.490 1.00 8.88 295 ARG A CA 1
ATOM 1976 C C . ARG A 1 295 ? 11.292 11.157 14.870 1.00 8.47 295 ARG A C 1
ATOM 1977 O O . ARG A 1 295 ? 12.406 11.656 14.938 1.00 9.21 295 ARG A O 1
ATOM 1985 N N . TYR A 1 296 ? 10.653 10.688 15.927 1.00 8.27 296 TYR A N 1
ATOM 1986 C CA . TYR A 1 296 ? 11.214 10.819 17.281 1.00 8.71 296 TYR A CA 1
ATOM 1987 C C . TYR A 1 296 ? 12.146 9.638 17.501 1.00 9.19 296 TYR A C 1
ATOM 1988 O O . TYR A 1 296 ? 11.799 8.449 17.243 1.00 9.40 296 TYR A O 1
ATOM 1997 N N . SER A 1 297 ? 13.340 9.957 17.944 1.00 8.59 297 SER A N 1
ATOM 1998 C CA . SER A 1 297 ? 14.315 8.883 18.271 1.00 8.69 297 SER A CA 1
ATOM 1999 C C . SER A 1 297 ? 13.860 8.180 19.548 1.00 8.87 297 SER A C 1
ATOM 2000 O O . SER A 1 297 ? 12.922 8.625 20.194 1.00 7.82 297 SER A O 1
ATOM 2003 N N . ARG A 1 298 ? 14.467 7.031 19.807 1.00 9.05 298 ARG A N 1
ATOM 2004 C CA . ARG A 1 298 ? 14.100 6.139 20.927 1.00 10.06 298 ARG A CA 1
ATOM 2005 C C . ARG A 1 298 ? 15.324 5.953 21.817 1.00 9.98 298 ARG A C 1
ATOM 2006 O O . ARG A 1 298 ? 16.288 5.286 21.401 1.00 10.80 298 ARG A O 1
ATOM 2014 N N . ILE A 1 299 ? 15.270 6.580 22.983 1.00 8.95 299 ILE A N 1
ATOM 2015 C CA . ILE A 1 299 ? 16.381 6.665 23.950 1.00 10.03 299 ILE A CA 1
ATOM 2016 C C . ILE A 1 299 ? 15.917 6.009 25.244 1.00 9.39 299 ILE A C 1
ATOM 2017 O O . ILE A 1 299 ? 14.931 6.523 25.852 1.00 10.38 299 ILE A O 1
ATOM 2022 N N . TYR A 1 300 ? 16.550 4.892 25.610 1.00 8.50 300 TYR A N 1
ATOM 2023 C CA . TYR A 1 300 ? 16.187 4.118 26.810 1.00 9.42 300 TYR A CA 1
ATOM 2024 C C . TYR A 1 300 ? 17.309 4.239 27.828 1.00 10.11 300 TYR A C 1
ATOM 2025 O O . TYR A 1 300 ? 18.485 4.151 27.407 1.00 9.95 300 TYR A O 1
ATOM 2034 N N . LYS A 1 301 ? 16.941 4.472 29.091 1.00 10.63 301 LYS A N 1
ATOM 2035 C CA . LYS A 1 301 ? 17.909 4.751 30.178 1.00 10.79 301 LYS A CA 1
ATOM 2036 C C . LYS A 1 301 ? 17.679 3.740 31.295 1.00 11.07 301 LYS A C 1
ATOM 2037 O O . LYS A 1 301 ? 16.518 3.372 31.596 1.00 10.36 301 LYS A O 1
ATOM 2043 N N . THR A 1 302 ? 18.784 3.245 31.832 1.00 11.71 302 THR A N 1
ATOM 2044 C CA . THR A 1 302 ? 18.795 2.344 33.010 1.00 12.59 302 THR A CA 1
ATOM 2045 C C . THR A 1 302 ? 19.924 2.805 33.931 1.00 12.55 302 THR A C 1
ATOM 2046 O O . THR A 1 302 ? 20.984 3.168 33.421 1.00 11.70 302 THR A O 1
ATOM 2050 N N . PHE A 1 303 ? 19.696 2.740 35.245 1.00 11.68 303 PHE A N 1
ATOM 2051 C CA . PHE A 1 303 ? 20.738 2.936 36.275 1.00 11.79 303 PHE A CA 1
ATOM 2052 C C . PHE A 1 303 ? 20.780 1.680 37.136 1.00 13.15 303 PHE A C 1
ATOM 2053 O O . PHE A 1 303 ? 19.691 1.232 37.594 1.00 12.38 303 PHE A O 1
ATOM 2061 N N . LEU A 1 304 ? 22.001 1.154 37.320 1.00 14.44 304 LEU A N 1
ATOM 2062 C CA . LEU A 1 304 ? 22.315 0.099 38.325 1.00 15.77 304 LEU A CA 1
ATOM 2063 C C . LEU A 1 304 ? 22.933 0.759 39.558 1.00 15.98 304 LEU A C 1
ATOM 2064 O O . LEU A 1 304 ? 23.923 1.525 39.403 1.00 16.23 304 LEU A O 1
ATOM 2069 N N . MET A 1 305 ? 22.383 0.481 40.739 1.00 15.12 305 MET A N 1
ATOM 2070 C CA . MET A 1 305 ? 23.006 0.843 42.015 1.00 15.15 305 MET A CA 1
ATOM 2071 C C . MET A 1 305 ? 23.801 -0.400 42.444 1.00 14.40 305 MET A C 1
ATOM 2072 O O . MET A 1 305 ? 23.195 -1.512 42.481 1.00 14.85 305 MET A O 1
ATOM 2077 N N . LEU A 1 306 ? 25.102 -0.224 42.601 1.00 16.23 306 LEU A N 1
ATOM 2078 C CA . LEU A 1 306 ? 26.084 -1.329 42.795 1.00 16.36 306 LEU A CA 1
ATOM 2079 C C . LEU A 1 306 ? 26.834 -1.143 44.127 1.00 17.39 306 LEU A C 1
ATOM 2080 O O . LEU A 1 306 ? 27.175 0.003 44.514 1.00 17.18 306 LEU A O 1
ATOM 2085 N N . ARG A 1 307 ? 27.184 -2.250 44.777 1.00 22.99 307 ARG A N 1
ATOM 2086 C CA . ARG A 1 307 ? 28.015 -2.249 46.013 1.00 22.82 307 ARG A CA 1
ATOM 2087 C C . ARG A 1 307 ? 29.438 -1.754 45.721 1.00 24.41 307 ARG A C 1
ATOM 2088 O O . ARG A 1 307 ? 30.019 -1.092 46.602 1.00 24.74 307 ARG A O 1
ATOM 2091 N N . GLU A 1 308 ? 29.998 -2.067 44.549 1.00 21.17 308 GLU A N 1
ATOM 2092 C CA . GLU A 1 308 ? 31.402 -1.757 44.191 1.00 23.05 308 GLU A CA 1
ATOM 2093 C C . GLU A 1 308 ? 31.445 -1.206 42.766 1.00 20.82 308 GLU A C 1
ATOM 2094 O O . GLU A 1 308 ? 30.620 -1.675 41.930 1.00 20.68 308 GLU A O 1
ATOM 2097 N N . ALA A 1 309 ? 32.417 -0.333 42.490 1.00 21.01 309 ALA A N 1
ATOM 2098 C CA . ALA A 1 309 ? 32.641 0.252 41.149 1.00 19.84 309 ALA A CA 1
ATOM 2099 C C . ALA A 1 309 ? 33.021 -0.876 40.200 1.00 20.08 309 ALA A C 1
ATOM 2100 O O . ALA A 1 309 ? 33.962 -1.616 40.491 1.00 17.62 309 ALA A O 1
ATOM 2102 N N . PRO A 1 310 ? 32.348 -1.030 39.036 1.00 19.69 310 PRO A N 1
ATOM 2103 C CA . PRO A 1 310 ? 32.745 -2.048 38.064 1.00 20.86 310 PRO A CA 1
ATOM 2104 C C . PRO A 1 310 ? 33.776 -1.555 37.038 1.00 21.53 310 PRO A C 1
ATOM 2105 O O . PRO A 1 310 ? 34.317 -2.358 36.291 1.00 24.60 310 PRO A O 1
ATOM 2109 N N . TRP A 1 311 ? 34.049 -0.253 37.032 1.00 19.82 311 TRP A N 1
ATOM 2110 C CA . TRP A 1 311 ? 35.086 0.386 36.177 1.00 19.46 311 TRP A CA 1
ATOM 2111 C C . TRP A 1 311 ? 36.395 0.460 36.965 1.00 21.64 311 TRP A C 1
ATOM 2112 O O . TRP A 1 311 ? 36.334 0.403 38.213 1.00 21.83 31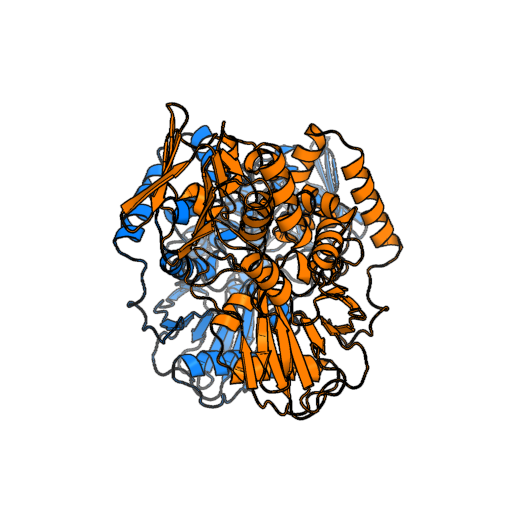1 TRP A O 1
ATOM 2123 N N . THR A 1 312 ? 37.502 0.750 36.284 1.00 22.96 312 THR A N 1
ATOM 2124 C CA . THR A 1 312 ? 38.856 0.836 36.892 1.00 24.55 312 THR A CA 1
ATOM 2125 C C . THR A 1 312 ? 39.470 2.212 36.647 1.00 23.77 312 THR A C 1
ATOM 2126 O O . THR A 1 312 ? 40.671 2.392 36.970 1.00 24.99 312 THR A O 1
ATOM 2130 N N . ARG A 1 313 ? 38.699 3.186 36.158 1.00 19.10 313 ARG A N 1
ATOM 2131 C CA . ARG A 1 313 ? 39.200 4.572 36.078 1.00 17.61 313 ARG A CA 1
ATOM 2132 C C . ARG A 1 313 ? 38.100 5.555 36.486 1.00 18.92 313 ARG A C 1
ATOM 2133 O O . ARG A 1 313 ? 36.900 5.178 36.436 1.00 19.03 313 ARG A O 1
ATOM 2141 N N . GLY A 1 314 ? 38.515 6.763 36.870 1.00 17.57 314 GLY A N 1
ATOM 2142 C CA . GLY A 1 314 ? 37.645 7.916 37.170 1.00 17.91 314 GLY A CA 1
ATOM 2143 C C . GLY A 1 314 ? 37.025 8.412 35.867 1.00 16.03 314 GLY A C 1
ATOM 2144 O O . GLY A 1 314 ? 37.535 8.046 34.803 1.00 16.93 314 GLY A O 1
ATOM 2145 N N . SER A 1 315 ? 35.915 9.136 35.927 1.00 15.96 315 SER A N 1
ATOM 2146 C CA . SER A 1 315 ? 35.259 9.738 34.731 1.00 15.09 315 SER A CA 1
ATOM 2147 C C . SER A 1 315 ? 34.946 8.653 33.701 1.00 13.20 315 SER A C 1
ATOM 2148 O O . SER A 1 315 ? 35.076 8.901 32.520 1.00 13.46 315 SER A O 1
ATOM 2151 N N . PHE A 1 316 ? 34.538 7.482 34.152 1.00 12.88 316 PHE A N 1
ATOM 2152 C CA . PHE A 1 316 ? 34.291 6.335 33.244 1.00 12.76 316 PHE A CA 1
ATOM 2153 C C . PHE A 1 316 ? 33.083 6.630 32.359 1.00 11.74 316 PHE A C 1
ATOM 2154 O O . PHE A 1 316 ? 32.052 7.021 32.868 1.00 13.17 316 PHE A O 1
ATOM 2162 N N . SER A 1 317 ? 33.232 6.360 31.070 1.00 11.78 317 SER A N 1
ATOM 2163 C CA . SER A 1 317 ? 32.116 6.188 30.111 1.00 11.81 317 SER A CA 1
ATOM 2164 C C . SER A 1 317 ? 32.619 5.384 28.928 1.00 11.82 317 SER A C 1
ATOM 2165 O O . SER A 1 317 ? 33.863 5.372 28.681 1.00 11.76 317 SER A O 1
ATOM 2168 N N . ALA A 1 318 ? 31.705 4.706 28.220 1.00 11.65 318 ALA A N 1
ATOM 2169 C CA . ALA A 1 318 ? 32.131 3.840 27.102 1.00 11.71 318 ALA A CA 1
ATOM 2170 C C . ALA A 1 318 ? 30.954 3.648 26.174 1.00 11.90 318 ALA A C 1
ATOM 2171 O O . ALA A 1 318 ? 29.874 3.393 26.671 1.00 12.48 318 ALA A O 1
ATOM 2173 N N . TYR A 1 319 ? 31.254 3.605 24.872 1.00 11.73 319 TYR A N 1
ATOM 2174 C CA . TYR A 1 319 ? 30.293 3.273 23.806 1.00 11.55 319 TYR A CA 1
ATOM 2175 C C . TYR A 1 319 ? 30.454 1.830 23.343 1.00 12.06 319 TYR A C 1
ATOM 2176 O O . TYR A 1 319 ? 31.569 1.291 23.423 1.00 12.37 319 TYR A O 1
ATOM 2185 N N . SER A 1 320 ? 29.378 1.230 22.844 1.00 13.69 320 SER A N 1
ATOM 2186 C CA . SER A 1 320 ? 29.455 0.013 21.995 1.00 14.37 320 SER A CA 1
ATOM 2187 C C . SER A 1 320 ? 28.180 -0.141 21.182 1.00 13.62 320 SER A C 1
ATOM 2188 O O . SER A 1 320 ? 27.203 0.616 21.395 1.00 11.99 320 SER A O 1
ATOM 2191 N N . ASP A 1 321 ? 28.243 -1.073 20.231 1.00 14.44 321 ASP A N 1
ATOM 2192 C CA . ASP A 1 321 ? 27.092 -1.446 19.384 1.00 16.85 321 ASP A CA 1
ATOM 2193 C C . ASP A 1 321 ? 26.212 -2.430 20.154 1.00 16.67 321 ASP A C 1
ATOM 2194 O O . ASP A 1 321 ? 25.161 -2.790 19.622 1.00 15.33 321 ASP A O 1
ATOM 2199 N N . SER A 1 322 ? 26.599 -2.873 21.353 1.00 14.55 322 SER A N 1
ATOM 2200 C CA . SER A 1 322 ? 25.801 -3.893 22.083 1.00 15.33 322 SER A CA 1
ATOM 2201 C C . SER A 1 322 ? 24.486 -3.278 22.593 1.00 15.18 322 SER A C 1
ATOM 2202 O O . SER A 1 322 ? 24.202 -2.042 22.325 1.00 13.72 322 SER A O 1
ATOM 2205 N N . VAL A 1 323 ? 23.677 -4.082 23.275 1.00 14.39 323 VAL A N 1
ATOM 2206 C CA . VAL A 1 323 ? 22.359 -3.617 23.788 1.00 15.48 323 VAL A CA 1
ATOM 2207 C C . VAL A 1 323 ? 22.610 -2.474 24.755 1.00 15.89 323 VAL A C 1
ATOM 2208 O O . VAL A 1 323 ? 21.745 -1.560 24.849 1.00 16.06 323 VAL A O 1
ATOM 2212 N N . ALA A 1 324 ? 23.715 -2.550 25.500 1.00 16.70 324 ALA A N 1
ATOM 2213 C CA . ALA A 1 324 ? 24.160 -1.465 26.408 1.00 17.26 324 ALA A CA 1
ATOM 2214 C C . ALA A 1 324 ? 25.030 -0.489 25.610 1.00 16.42 324 ALA A C 1
ATOM 2215 O O . ALA A 1 324 ? 26.254 -0.689 25.516 1.00 17.93 324 ALA A O 1
ATOM 2217 N N . GLY A 1 325 ? 24.427 0.512 24.965 1.00 14.21 325 GLY A N 1
ATOM 2218 C CA . GLY A 1 325 ? 25.129 1.347 23.975 1.00 14.02 325 GLY A CA 1
ATOM 2219 C C . GLY A 1 325 ? 26.155 2.295 24.575 1.00 14.43 325 GLY A C 1
ATOM 2220 O O . GLY A 1 325 ? 27.169 2.616 23.910 1.00 15.46 325 GLY A O 1
ATOM 2221 N N . PHE A 1 326 ? 25.804 2.954 25.659 1.00 13.18 326 PHE A N 1
ATOM 2222 C CA . PHE A 1 326 ? 26.658 3.937 26.333 1.00 12.12 326 PHE A CA 1
ATOM 2223 C C . PHE A 1 326 ? 26.506 3.702 27.825 1.00 11.88 326 PHE A C 1
ATOM 2224 O O . PHE A 1 326 ? 25.388 3.743 28.283 1.00 11.58 326 PHE A O 1
ATOM 2232 N N . ILE A 1 327 ? 27.594 3.382 28.505 1.00 11.92 327 ILE A N 1
ATOM 2233 C CA . ILE A 1 327 ? 27.570 3.090 29.960 1.00 10.98 327 ILE A CA 1
ATOM 2234 C C . ILE A 1 327 ? 28.555 4.062 30.601 1.00 10.91 327 ILE A C 1
ATOM 2235 O O . ILE A 1 327 ? 29.528 4.520 29.961 1.00 10.34 327 ILE A O 1
ATOM 2240 N N . TYR A 1 328 ? 28.256 4.477 31.811 1.00 11.02 328 TYR A N 1
ATOM 2241 C CA . TYR A 1 328 ? 29.002 5.604 32.408 1.00 11.19 328 TYR A CA 1
ATOM 2242 C C . TYR A 1 328 ? 28.837 5.524 33.907 1.00 11.07 328 TYR A C 1
ATOM 2243 O O . TYR A 1 328 ? 27.831 5.032 34.377 1.00 11.90 328 TYR A O 1
ATOM 2252 N N . ASP A 1 329 ? 29.841 6.021 34.598 1.00 12.47 329 ASP A N 1
ATOM 2253 C CA . ASP A 1 329 ? 29.759 6.366 36.032 1.00 13.18 329 ASP A CA 1
ATOM 2254 C C . ASP A 1 329 ? 28.812 7.574 36.159 1.00 12.77 329 ASP A C 1
ATOM 2255 O O . ASP A 1 329 ? 29.196 8.715 35.800 1.00 13.55 329 ASP A O 1
ATOM 2260 N N . ALA A 1 330 ? 27.610 7.339 36.641 1.00 13.36 330 ALA A N 1
ATOM 2261 C CA . ALA A 1 330 ? 26.548 8.367 36.757 1.00 12.67 330 ALA A CA 1
ATOM 2262 C C . ALA A 1 330 ? 26.498 9.001 38.159 1.00 13.70 330 ALA A C 1
ATOM 2263 O O . ALA A 1 330 ? 25.624 9.866 38.409 1.00 11.80 330 ALA A O 1
ATOM 2265 N N . GLY A 1 331 ? 27.331 8.553 39.095 1.00 13.34 331 GLY A N 1
ATOM 2266 C CA . GLY A 1 331 ? 27.164 9.004 40.492 1.00 14.16 331 GLY A CA 1
ATOM 2267 C C . GLY A 1 331 ? 27.196 10.523 40.607 1.00 14.65 331 GLY A C 1
ATOM 2268 O O . GLY A 1 331 ? 28.061 11.142 39.983 1.00 14.40 331 GLY A O 1
ATOM 2269 N N . THR A 1 332 ? 26.327 11.100 41.443 1.00 16.82 332 THR A N 1
ATOM 2270 C CA . THR A 1 332 ? 26.225 12.561 41.695 1.00 17.46 332 THR A CA 1
ATOM 2271 C C . THR A 1 332 ? 26.639 12.919 43.127 1.00 19.43 332 THR A C 1
ATOM 2272 O O . THR A 1 332 ? 26.849 14.097 43.380 1.00 20.11 332 THR A O 1
ATOM 2276 N N . LYS A 1 333 ? 26.627 11.951 44.038 1.00 20.77 333 LYS A N 1
ATOM 2277 C CA . LYS A 1 333 ? 26.828 12.199 45.488 1.00 23.16 333 LYS A CA 1
ATOM 2278 C C . LYS A 1 333 ? 28.320 12.069 45.791 1.00 26.95 333 LYS A C 1
ATOM 2279 O O . LYS A 1 333 ? 28.879 11.022 45.476 1.00 23.09 333 LYS A O 1
ATOM 2285 N N . ILE A 1 334 ? 28.945 13.057 46.432 1.00 29.43 334 ILE A N 1
ATOM 2286 C CA . ILE A 1 334 ? 30.375 12.880 46.836 1.00 35.12 334 ILE A CA 1
ATOM 2287 C C . ILE A 1 334 ? 30.415 11.885 48.016 1.00 34.39 334 ILE A C 1
ATOM 2288 O O . ILE A 1 334 ? 29.413 11.800 48.767 1.00 35.30 334 ILE A O 1
ATOM 2293 N N . ASN A 1 335 ? 31.488 11.092 48.109 1.00 37.02 335 ASN A N 1
ATOM 2294 C CA . ASN A 1 335 ? 31.712 10.054 49.160 1.00 41.98 335 ASN A CA 1
ATOM 2295 C C . ASN A 1 335 ? 30.483 9.142 49.230 1.00 39.73 335 ASN A C 1
ATOM 2296 O O . ASN A 1 335 ? 29.988 8.855 50.342 1.00 41.42 335 ASN A O 1
ATOM 2301 N N . SER A 1 336 ? 29.977 8.747 48.069 1.00 34.67 336 SER A N 1
ATOM 2302 C CA . SER A 1 336 ? 28.946 7.697 47.947 1.00 30.65 336 SER A CA 1
ATOM 2303 C C . SER A 1 336 ? 29.656 6.354 48.111 1.00 29.04 336 SER A C 1
ATOM 2304 O O . SER A 1 336 ? 30.651 6.154 47.393 1.00 35.80 336 SER A O 1
ATOM 2307 N N . GLU A 1 337 ? 29.168 5.485 49.001 1.00 28.70 337 GLU A N 1
ATOM 2308 C CA . GLU A 1 337 ? 29.617 4.068 49.116 1.00 28.06 337 GLU A CA 1
ATOM 2309 C C . GLU A 1 337 ? 29.037 3.280 47.933 1.00 28.26 337 GLU A C 1
ATOM 2310 O O . GLU A 1 337 ? 29.817 2.569 47.228 1.00 31.85 337 GLU A O 1
ATOM 2311 N N . ASP A 1 338 ? 27.740 3.466 47.677 1.00 25.58 338 ASP A N 1
ATOM 2312 C CA . ASP A 1 338 ? 27.000 2.911 46.508 1.00 22.73 338 ASP A CA 1
ATOM 2313 C C . ASP A 1 338 ? 27.451 3.605 45.207 1.00 19.95 338 ASP A C 1
ATOM 2314 O O . ASP A 1 338 ? 27.621 4.845 45.181 1.00 20.37 338 ASP A O 1
ATOM 2319 N N . LYS A 1 339 ? 27.709 2.804 44.177 1.00 17.56 339 LYS A N 1
ATOM 2320 C CA . LYS A 1 339 ? 28.153 3.260 42.847 1.00 17.81 339 LYS A CA 1
ATOM 2321 C C . LYS A 1 339 ? 26.963 3.167 41.890 1.00 15.58 339 LYS A C 1
ATOM 2322 O O . LYS A 1 339 ? 26.114 2.262 42.004 1.00 16.03 339 LYS A O 1
ATOM 2328 N N . ILE A 1 340 ? 26.901 4.123 40.978 1.00 14.68 340 ILE A N 1
ATOM 2329 C CA . ILE A 1 340 ? 25.765 4.263 40.050 1.00 13.24 340 ILE A CA 1
ATOM 2330 C C . ILE A 1 340 ? 26.321 4.103 38.639 1.00 12.35 340 ILE A C 1
ATOM 2331 O O . ILE A 1 340 ? 27.129 4.957 38.198 1.00 11.88 340 ILE A O 1
ATOM 2336 N N . LEU A 1 341 ? 25.880 3.074 37.955 1.00 12.05 341 LEU A N 1
ATOM 2337 C CA . LEU A 1 341 ? 26.253 2.862 36.535 1.00 14.04 341 LEU A CA 1
ATOM 2338 C C . LEU A 1 341 ? 25.025 3.234 35.712 1.00 13.62 341 LEU A C 1
ATOM 2339 O O . LEU A 1 341 ? 23.958 2.623 35.911 1.00 15.92 341 LEU A O 1
ATOM 2344 N N . GLY A 1 342 ? 25.187 4.207 34.829 1.00 12.31 342 GLY A N 1
ATOM 2345 C CA . GLY A 1 342 ? 24.141 4.608 33.891 1.00 11.04 342 GLY A CA 1
ATOM 2346 C C . GLY A 1 342 ? 24.349 3.924 32.560 1.00 10.53 342 GLY A C 1
ATOM 2347 O O . GLY A 1 342 ? 25.494 3.653 32.198 1.00 9.68 342 GLY A O 1
ATOM 2348 N N . MET A 1 343 ? 23.243 3.618 31.903 1.00 10.52 343 MET A N 1
ATOM 2349 C CA . MET A 1 343 ? 23.228 3.010 30.558 1.00 12.09 343 MET A CA 1
ATOM 2350 C C . MET A 1 343 ? 22.255 3.827 29.722 1.00 12.16 343 MET A C 1
ATOM 2351 O O . MET A 1 343 ? 21.107 4.030 30.174 1.00 12.43 343 MET A O 1
ATOM 2356 N N . ILE A 1 344 ? 22.712 4.313 28.573 1.00 11.35 344 ILE A N 1
ATOM 2357 C CA . ILE A 1 344 ? 21.807 4.884 27.530 1.00 11.04 344 ILE A CA 1
ATOM 2358 C C . ILE A 1 344 ? 21.869 4.017 26.260 1.00 11.06 344 ILE A C 1
ATOM 2359 O O . ILE A 1 344 ? 22.979 3.750 25.756 1.00 11.10 344 ILE A O 1
ATOM 2364 N N . SER A 1 345 ? 20.718 3.528 25.796 1.00 11.38 345 SER A N 1
ATOM 2365 C CA . SER A 1 345 ? 20.641 2.621 24.614 1.00 11.89 345 SER A CA 1
ATOM 2366 C C . SER A 1 345 ? 19.634 3.195 23.623 1.00 12.14 345 SER A C 1
ATOM 2367 O O . SER A 1 345 ? 18.581 3.724 24.043 1.00 11.35 345 SER A O 1
ATOM 2370 N N . THR A 1 346 ? 19.941 3.114 22.351 1.00 11.85 346 THR A N 1
ATOM 2371 C CA . THR A 1 346 ? 19.174 3.854 21.335 1.00 12.28 346 THR A CA 1
ATOM 2372 C C . THR A 1 346 ? 18.690 2.912 20.249 1.00 12.32 346 THR A C 1
ATOM 2373 O O . THR A 1 346 ? 19.207 1.800 20.108 1.00 11.17 346 THR A O 1
ATOM 2377 N N . GLY A 1 347 ? 17.723 3.393 19.488 1.00 12.75 347 GLY A N 1
ATOM 2378 C CA . GLY A 1 347 ? 17.218 2.670 18.314 1.00 13.19 347 GLY A CA 1
ATOM 2379 C C . GLY A 1 347 ? 16.425 1.462 18.741 1.00 12.44 347 GLY A C 1
ATOM 2380 O O . GLY A 1 347 ? 15.598 1.563 19.675 1.00 12.16 347 GLY A O 1
ATOM 2381 N N . ASP A 1 348 ? 16.639 0.335 18.065 1.00 12.93 348 ASP A N 1
ATOM 2382 C CA . ASP A 1 348 ? 15.859 -0.893 18.342 1.00 15.03 348 ASP A CA 1
ATOM 2383 C C . ASP A 1 348 ? 16.213 -1.368 19.753 1.00 13.64 348 ASP A C 1
ATOM 2384 O O . ASP A 1 348 ? 15.468 -2.174 20.309 1.00 13.53 348 ASP A O 1
ATOM 2389 N N . ARG A 1 349 ? 17.304 -0.848 20.301 1.00 13.73 349 ARG A N 1
ATOM 2390 C CA . ARG A 1 349 ? 17.708 -1.231 21.674 1.00 13.28 349 ARG A CA 1
ATOM 2391 C C . ARG A 1 349 ? 16.605 -0.781 22.636 1.00 13.48 349 ARG A C 1
ATOM 2392 O O . ARG A 1 349 ? 16.428 -1.395 23.687 1.00 12.60 349 ARG A O 1
ATOM 2400 N N . TYR A 1 350 ? 15.879 0.289 22.327 1.00 13.19 350 TYR A N 1
ATOM 2401 C CA . TYR A 1 350 ? 14.801 0.759 23.220 1.00 13.73 350 TYR A CA 1
ATOM 2402 C C . TYR A 1 350 ? 13.760 -0.347 23.377 1.00 13.46 350 TYR A C 1
ATOM 2403 O O . TYR A 1 350 ? 13.383 -0.702 24.494 1.00 13.78 350 TYR A O 1
ATOM 2412 N N . ASP A 1 351 ? 13.296 -0.903 22.247 1.00 13.73 351 ASP A N 1
ATOM 2413 C CA . ASP A 1 351 ? 12.264 -1.967 22.279 1.00 15.55 351 ASP A CA 1
ATOM 2414 C C . ASP A 1 351 ? 12.842 -3.242 22.918 1.00 13.9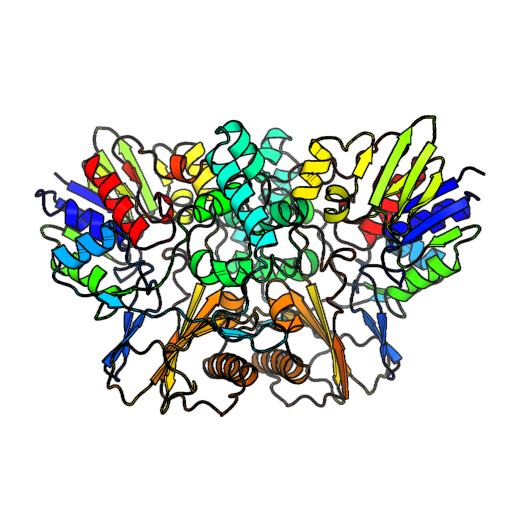1 351 ASP A C 1
ATOM 2415 O O . ASP A 1 351 ? 12.071 -3.874 23.659 1.00 14.49 351 ASP A O 1
ATOM 2420 N N . ILE A 1 352 ? 14.100 -3.585 22.650 1.00 13.33 352 ILE A N 1
ATOM 2421 C CA . ILE A 1 352 ? 14.770 -4.777 23.264 1.00 14.01 352 ILE A CA 1
ATOM 2422 C C . ILE A 1 352 ? 14.683 -4.611 24.790 1.00 14.19 352 ILE A C 1
ATOM 2423 O O . ILE A 1 352 ? 14.161 -5.483 25.495 1.00 15.28 352 ILE A O 1
ATOM 2428 N N . LEU A 1 353 ? 15.101 -3.451 25.274 1.00 13.69 353 LEU A N 1
ATOM 2429 C CA . LEU A 1 353 ? 15.126 -3.172 26.722 1.00 14.72 353 LEU A CA 1
ATOM 2430 C C . LEU A 1 353 ? 13.730 -3.041 27.297 1.00 16.09 353 LEU A C 1
ATOM 2431 O O . LEU A 1 353 ? 13.575 -3.527 28.411 1.00 16.80 353 LEU A O 1
ATOM 2436 N N . ALA A 1 354 ? 12.789 -2.382 26.621 1.00 18.20 354 ALA A N 1
ATOM 2437 C CA . ALA A 1 354 ? 11.404 -2.198 27.127 1.00 21.27 354 ALA A CA 1
ATOM 2438 C C . ALA A 1 354 ? 10.752 -3.559 27.413 1.00 24.18 354 ALA A C 1
ATOM 2439 O O . ALA A 1 354 ? 9.964 -3.628 28.389 1.00 26.74 354 ALA A O 1
ATOM 2441 N N . SER A 1 355 ? 11.133 -4.619 26.699 1.00 24.81 355 SER A N 1
ATOM 2442 C CA . SER A 1 355 ? 10.538 -5.964 26.901 1.00 27.45 355 SER A CA 1
ATOM 2443 C C . SER A 1 355 ? 11.502 -6.902 27.676 1.00 27.27 355 SER A C 1
ATOM 2444 O O . SER A 1 355 ? 11.201 -8.098 27.790 1.00 28.40 355 SER A O 1
ATOM 2447 N N . SER A 1 356 ? 12.618 -6.392 28.202 1.00 23.67 356 SER A N 1
ATOM 2448 C CA . SER A 1 356 ? 13.641 -7.150 28.967 1.00 22.20 356 SER A CA 1
ATOM 2449 C C . SER A 1 356 ? 13.263 -7.153 30.452 1.00 21.78 356 SER A C 1
ATOM 2450 O O . SER A 1 356 ? 12.677 -6.173 30.912 1.00 23.58 356 SER A O 1
ATOM 2453 N N . THR A 1 357 ? 13.601 -8.222 31.175 1.00 21.36 357 THR A N 1
ATOM 2454 C CA . THR A 1 357 ? 13.498 -8.301 32.648 1.00 21.06 357 THR A CA 1
ATOM 2455 C C . THR A 1 357 ? 14.674 -7.515 33.242 1.00 19.87 357 THR A C 1
ATOM 2456 O O . THR A 1 357 ? 15.623 -7.215 32.494 1.00 17.01 357 THR A O 1
ATOM 2460 N N . ASP A 1 358 ? 14.638 -7.228 34.543 1.00 19.99 358 ASP A N 1
ATOM 2461 C CA . ASP A 1 358 ? 15.777 -6.547 35.220 1.00 20.76 358 ASP A CA 1
ATOM 2462 C C . ASP A 1 358 ? 17.005 -7.454 35.158 1.00 20.85 358 ASP A C 1
ATOM 2463 O O . ASP A 1 358 ? 18.124 -6.954 34.984 1.00 19.38 358 ASP A O 1
ATOM 2468 N N . ALA A 1 359 ? 16.837 -8.768 35.287 1.00 20.99 359 ALA A N 1
ATOM 2469 C CA . ALA A 1 359 ? 17.990 -9.693 35.196 1.00 21.73 359 ALA A CA 1
ATOM 2470 C C . ALA A 1 359 ? 18.647 -9.559 33.805 1.00 19.14 359 ALA A C 1
ATOM 2471 O O . ALA A 1 359 ? 19.905 -9.547 33.722 1.00 19.57 359 ALA A O 1
ATOM 2473 N N . MET A 1 360 ? 17.863 -9.385 32.741 1.00 19.18 360 MET A N 1
ATOM 2474 C CA . MET A 1 360 ? 18.449 -9.325 31.377 1.00 19.29 360 MET A CA 1
ATOM 2475 C C . MET A 1 360 ? 19.242 -8.030 31.244 1.00 17.40 360 MET A C 1
ATOM 2476 O O . MET A 1 360 ? 20.343 -8.072 30.647 1.00 18.11 360 MET A O 1
ATOM 2481 N N . LYS A 1 361 ? 18.684 -6.928 31.754 1.00 17.85 361 LYS A N 1
ATOM 2482 C CA . LYS A 1 361 ? 19.327 -5.596 31.677 1.00 17.10 361 LYS A CA 1
ATOM 2483 C C . LYS A 1 361 ? 20.688 -5.674 32.363 1.00 17.86 361 LYS A C 1
ATOM 2484 O O . LYS A 1 361 ? 21.667 -5.120 31.819 1.00 17.27 361 LYS A O 1
ATOM 2490 N N . VAL A 1 362 ? 20.719 -6.266 33.566 1.00 17.54 362 VAL A N 1
ATOM 2491 C CA . VAL A 1 362 ? 21.993 -6.431 34.314 1.00 18.18 362 VAL A CA 1
ATOM 2492 C C . VAL A 1 362 ? 22.970 -7.210 33.415 1.00 17.44 362 VAL A C 1
ATOM 2493 O O . VAL A 1 362 ? 24.142 -6.857 33.371 1.00 19.08 362 VAL A O 1
ATOM 2497 N N . GLU A 1 363 ? 22.519 -8.270 32.764 1.00 19.42 363 GLU A N 1
ATOM 2498 C CA . GLU A 1 363 ? 23.429 -9.112 31.954 1.00 20.04 363 GLU A CA 1
ATOM 2499 C C . GLU A 1 363 ? 23.915 -8.308 30.739 1.00 18.87 363 GLU A C 1
ATOM 2500 O O . GLU A 1 363 ? 25.092 -8.433 30.384 1.00 17.13 363 GLU A O 1
ATOM 2506 N N . TYR A 1 364 ? 23.045 -7.516 30.095 1.00 17.04 364 TYR A N 1
ATOM 2507 C CA . TYR A 1 364 ? 23.469 -6.705 28.924 1.00 17.93 364 TYR A CA 1
ATOM 2508 C C . TYR A 1 364 ? 24.610 -5.784 29.370 1.00 17.51 364 TYR A C 1
ATOM 2509 O O . TYR A 1 364 ? 25.628 -5.605 28.660 1.00 18.58 364 TYR A O 1
ATOM 2518 N N . ILE A 1 365 ? 24.483 -5.227 30.579 1.00 15.68 365 ILE A N 1
ATOM 2519 C CA . ILE A 1 365 ? 25.482 -4.287 31.124 1.00 16.22 365 ILE A CA 1
ATOM 2520 C C . ILE A 1 365 ? 26.763 -5.069 31.495 1.00 16.43 365 ILE A C 1
ATOM 2521 O O . ILE A 1 365 ? 27.876 -4.583 31.210 1.00 16.33 365 ILE A O 1
ATOM 2526 N N . ARG A 1 366 ? 26.648 -6.259 32.101 1.00 17.64 366 ARG A N 1
ATOM 2527 C CA . ARG A 1 366 ? 27.860 -7.020 32.506 1.00 19.48 366 ARG A CA 1
ATOM 2528 C C . ARG A 1 366 ? 28.642 -7.393 31.235 1.00 18.93 366 ARG A C 1
ATOM 2529 O O . ARG A 1 366 ? 29.857 -7.201 31.210 1.00 17.99 366 ARG A O 1
ATOM 2537 N N . LEU A 1 367 ? 27.953 -7.825 30.175 1.00 17.96 367 LEU A N 1
ATOM 2538 C CA . LEU A 1 367 ? 28.604 -8.222 28.905 1.00 18.11 367 LEU A CA 1
ATOM 2539 C C . LEU A 1 367 ? 29.304 -7.015 28.270 1.00 19.06 367 LEU A C 1
ATOM 2540 O O . LEU A 1 367 ? 30.427 -7.211 27.765 1.00 21.20 367 LEU A O 1
ATOM 2545 N N . ALA A 1 368 ? 28.698 -5.817 28.305 1.00 18.04 368 ALA A N 1
ATOM 2546 C CA . ALA A 1 368 ? 29.393 -4.592 27.852 1.00 17.23 368 ALA A CA 1
ATOM 2547 C C . ALA A 1 368 ? 30.660 -4.377 28.691 1.00 18.17 368 ALA A C 1
ATOM 2548 O O . ALA A 1 368 ? 31.709 -4.132 28.091 1.00 17.75 368 ALA A O 1
ATOM 2550 N N . LEU A 1 369 ? 30.596 -4.488 30.024 1.00 17.54 369 LEU A N 1
ATOM 2551 C CA . LEU A 1 369 ? 31.790 -4.313 30.893 1.00 18.91 369 LEU A CA 1
ATOM 2552 C C . LEU A 1 369 ? 32.854 -5.381 30.542 1.00 19.13 369 LEU A C 1
ATOM 2553 O O . LEU A 1 369 ? 34.071 -5.035 30.443 1.00 20.96 369 LEU A O 1
ATOM 2558 N N . GLU A 1 370 ? 32.421 -6.630 30.360 1.00 21.24 370 GLU A N 1
ATOM 2559 C CA . GLU A 1 370 ? 33.336 -7.756 30.049 1.00 21.32 370 GLU A CA 1
ATOM 2560 C C . GLU A 1 370 ? 34.116 -7.457 28.766 1.00 20.84 370 GLU A C 1
ATOM 2561 O O . GLU A 1 370 ? 35.318 -7.711 28.757 1.00 19.66 370 GLU A O 1
ATOM 2567 N N . SER A 1 371 ? 33.504 -6.826 27.763 1.00 21.11 371 SER A N 1
ATOM 2568 C CA . SER A 1 371 ? 34.201 -6.541 26.482 1.00 21.60 371 SER A CA 1
ATOM 2569 C C . SER A 1 371 ? 35.238 -5.423 26.673 1.00 22.99 371 SER A C 1
ATOM 2570 O O . SER A 1 371 ? 36.147 -5.331 25.836 1.00 24.37 371 SER A O 1
ATOM 2573 N N . LEU A 1 372 ? 35.170 -4.663 27.768 1.00 20.69 372 LEU A N 1
ATOM 2574 C CA . LEU A 1 372 ? 36.175 -3.633 28.139 1.00 23.74 372 LEU A CA 1
ATOM 2575 C C . LEU A 1 372 ? 37.253 -4.223 29.054 1.00 25.73 372 LEU A C 1
ATOM 2576 O O . LEU A 1 372 ? 38.196 -3.486 29.389 1.00 33.70 372 LEU A O 1
ATOM 2581 N N . GLY A 1 373 ? 37.087 -5.464 29.512 1.00 28.88 373 GLY A N 1
ATOM 2582 C CA . GLY A 1 373 ? 38.033 -6.116 30.442 1.00 30.39 373 GLY A CA 1
ATOM 2583 C C . GLY A 1 373 ? 37.520 -6.222 31.876 1.00 31.75 373 GLY A C 1
ATOM 2584 O O . GLY A 1 373 ? 38.315 -6.647 32.720 1.00 30.13 373 GLY A O 1
ATOM 2585 N N . GLN A 1 374 ? 36.252 -5.892 32.168 1.00 31.53 374 GLN A N 1
ATOM 2586 C CA . GLN A 1 374 ? 35.675 -5.985 33.542 1.00 33.97 374 GLN A CA 1
ATOM 2587 C C . GLN A 1 374 ? 34.471 -6.947 33.543 1.00 35.70 374 GLN A C 1
ATOM 2588 O O . GLN A 1 374 ? 33.336 -6.469 33.575 1.00 41.44 374 GLN A O 1
ATOM 2590 N N . GLY A 1 375 ? 34.726 -8.240 33.527 1.00 40.83 375 GLY A N 1
ATOM 2591 C CA . GLY A 1 375 ? 33.619 -9.219 33.428 1.00 42.02 375 GLY A CA 1
ATOM 2592 C C . GLY A 1 375 ? 33.096 -9.642 34.781 1.00 41.54 375 GLY A C 1
ATOM 2593 O O . GLY A 1 375 ? 32.098 -10.407 34.797 1.00 37.76 375 GLY A O 1
ATOM 2594 N N . ARG A 1 376 ? 33.710 -9.142 35.858 1.00 44.85 376 ARG A N 1
ATOM 2595 C CA . ARG A 1 376 ? 33.316 -9.458 37.261 1.00 44.42 376 ARG A CA 1
ATOM 2596 C C . ARG A 1 376 ? 31.794 -9.392 37.424 1.00 45.42 376 ARG A C 1
ATOM 2597 O O . ARG A 1 376 ? 31.159 -8.530 36.834 1.00 39.65 376 ARG A O 1
ATOM 2600 N N . GLU A 1 377 ? 31.245 -10.306 38.226 1.00 40.82 377 GLU A N 1
ATOM 2601 C CA . GLU A 1 377 ? 29.791 -10.218 38.448 1.00 39.23 377 GLU A CA 1
ATOM 2602 C C . GLU A 1 377 ? 29.478 -8.888 39.140 1.00 35.90 377 GLU A C 1
ATOM 2603 O O . GLU A 1 377 ? 30.290 -8.380 39.938 1.00 37.71 377 GLU A O 1
ATOM 2605 N N . LEU A 1 378 ? 28.329 -8.346 38.807 1.00 32.36 378 LEU A N 1
ATOM 2606 C CA . LEU A 1 378 ? 27.937 -7.069 39.406 1.00 30.39 378 LEU A CA 1
ATOM 2607 C C . LEU A 1 378 ? 27.214 -7.335 40.729 1.00 30.38 378 LEU A C 1
ATOM 2608 O O . LEU A 1 378 ? 26.452 -8.300 40.811 1.00 30.68 378 LEU A O 1
ATOM 2613 N N . GLN A 1 379 ? 27.469 -6.499 41.727 1.00 30.29 379 GLN A N 1
ATOM 2614 C CA . GLN A 1 379 ? 26.726 -6.635 43.001 1.00 29.44 379 GLN A CA 1
ATOM 2615 C C . GLN A 1 379 ? 25.592 -5.615 42.916 1.00 26.11 379 GLN A C 1
ATOM 2616 O O . GLN A 1 379 ? 25.788 -4.501 43.402 1.00 23.93 379 GLN A O 1
ATOM 2618 N N . VAL A 1 380 ? 24.447 -6.025 42.376 1.00 22.53 380 VAL A N 1
ATOM 2619 C CA . VAL A 1 380 ? 23.336 -5.078 42.053 1.00 23.78 380 VAL A CA 1
ATOM 2620 C C . VAL A 1 380 ? 22.433 -4.932 43.271 1.00 23.29 380 VAL A C 1
ATOM 2621 O O . VAL A 1 380 ? 21.831 -5.916 43.669 1.00 21.16 380 VAL A O 1
ATOM 2625 N N . LEU A 1 381 ? 22.290 -3.723 43.775 1.00 21.16 381 LEU A N 1
ATOM 2626 C CA . LEU A 1 381 ? 21.382 -3.417 44.906 1.00 21.48 381 LEU A CA 1
ATOM 2627 C C . LEU A 1 381 ? 20.002 -3.074 44.362 1.00 22.24 381 LEU A C 1
ATOM 2628 O O . LEU A 1 381 ? 19.026 -3.687 44.809 1.00 20.55 381 LEU A O 1
ATOM 2633 N N . ARG A 1 382 ? 19.938 -2.167 43.380 1.00 19.38 382 ARG A N 1
ATOM 2634 C CA . ARG A 1 382 ? 18.647 -1.683 42.843 1.00 17.32 382 ARG A CA 1
ATOM 2635 C C . ARG A 1 382 ? 18.833 -1.294 41.380 1.00 17.19 382 ARG A C 1
ATOM 2636 O O . ARG A 1 382 ? 19.980 -1.093 40.943 1.00 17.62 382 ARG A O 1
ATOM 2644 N N . ILE A 1 383 ? 17.711 -1.128 40.692 1.00 17.61 383 ILE A N 1
ATOM 2645 C CA . ILE A 1 383 ? 17.688 -0.813 39.240 1.00 15.50 383 ILE A CA 1
ATOM 2646 C C . ILE A 1 383 ? 16.529 0.144 39.020 1.00 15.74 383 ILE A C 1
ATOM 2647 O O . ILE A 1 383 ? 15.491 -0.041 39.677 1.00 13.39 383 ILE A O 1
ATOM 2652 N N . GLN A 1 384 ? 16.716 1.116 38.125 1.00 13.87 384 GLN A N 1
ATOM 2653 C CA . GLN A 1 384 ? 15.626 2.026 37.708 1.00 13.24 384 GLN A CA 1
ATOM 2654 C C . GLN A 1 384 ? 15.724 2.146 36.204 1.00 11.90 384 GLN A C 1
ATOM 2655 O O . GLN A 1 384 ? 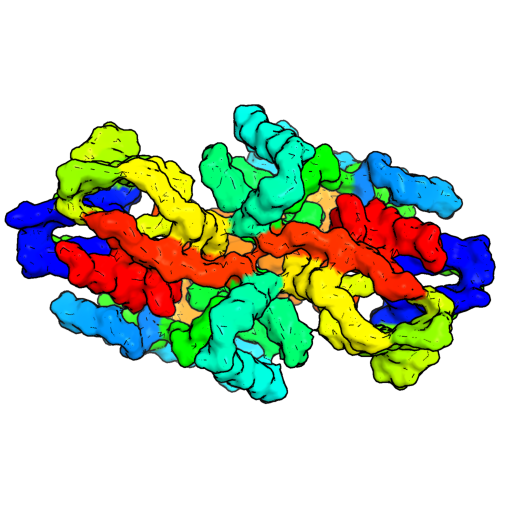16.828 2.333 35.773 1.00 10.73 384 GLN A O 1
ATOM 2661 N N . SER A 1 385 ? 14.606 2.102 35.483 1.00 11.97 385 SER A N 1
ATOM 2662 C CA . SER A 1 385 ? 14.630 2.248 34.013 1.00 12.95 385 SER A CA 1
ATOM 2663 C C . SER A 1 385 ? 13.598 3.253 33.532 1.00 13.29 385 SER A C 1
ATOM 2664 O O . SER A 1 385 ? 12.685 3.633 34.293 1.00 12.78 385 SER A O 1
ATOM 2667 N N . SER A 1 386 ? 13.744 3.626 32.262 1.00 12.27 386 SER A N 1
ATOM 2668 C CA . SER A 1 386 ? 12.754 4.392 31.497 1.00 12.45 386 SER A CA 1
ATOM 2669 C C . SER A 1 386 ? 11.326 3.856 31.706 1.00 13.31 386 SER A C 1
ATOM 2670 O O . SER A 1 386 ? 11.106 2.633 31.727 1.00 12.42 386 SER A O 1
ATOM 2673 N N . GLU A 1 387 ? 10.359 4.766 31.780 1.00 15.03 387 GLU A N 1
ATOM 2674 C CA . GLU A 1 387 ? 8.906 4.452 31.677 1.00 17.37 387 GLU A CA 1
ATOM 2675 C C . GLU A 1 387 ? 8.497 4.517 30.199 1.00 18.36 387 GLU A C 1
ATOM 2676 O O . GLU A 1 387 ? 8.863 5.492 29.523 1.00 18.71 387 GLU A O 1
ATOM 2679 N N . THR A 1 388 ? 7.787 3.526 29.675 1.00 19.10 388 THR A N 1
ATOM 2680 C CA . THR A 1 388 ? 7.607 3.394 28.195 1.00 19.44 388 THR A CA 1
ATOM 2681 C C . THR A 1 388 ? 6.144 3.616 27.784 1.00 20.03 388 THR A C 1
ATOM 2682 O O . THR A 1 388 ? 5.820 3.498 26.582 1.00 21.38 388 THR A O 1
ATOM 2686 N N . SER A 1 389 ? 5.263 3.899 28.724 1.00 18.51 389 SER A N 1
ATOM 2687 C CA . SER A 1 389 ? 3.813 3.730 28.494 1.00 23.30 389 SER A CA 1
ATOM 2688 C C . SER A 1 389 ? 3.130 4.990 27.939 1.00 24.36 389 SER A C 1
ATOM 2689 O O . SER A 1 389 ? 1.915 4.877 27.574 1.00 27.00 389 SER A O 1
ATOM 2692 N N . GLN A 1 390 ? 3.778 6.158 27.914 1.00 22.17 390 GLN A N 1
ATOM 2693 C CA . GLN A 1 390 ? 3.021 7.392 27.561 1.00 22.76 390 GLN A CA 1
ATOM 2694 C C . GLN A 1 390 ? 3.620 8.090 26.338 1.00 20.63 390 GLN A C 1
ATOM 2695 O O . GLN A 1 390 ? 3.504 9.325 26.218 1.00 15.60 390 GLN A O 1
ATOM 2701 N N . SER A 1 391 ? 4.118 7.314 25.387 1.00 18.31 391 SER A N 1
ATOM 2702 C CA . SER A 1 391 ? 4.933 7.874 24.291 1.00 19.90 391 SER A CA 1
ATOM 2703 C C . SER A 1 391 ? 4.042 8.674 23.334 1.00 19.13 391 SER A C 1
ATOM 2704 O O . SER A 1 391 ? 4.611 9.552 22.651 1.00 19.44 391 SER A O 1
ATOM 2707 N N . LYS A 1 392 ? 2.714 8.465 23.345 1.00 19.35 392 LYS A N 1
ATOM 2708 C CA . LYS A 1 392 ? 1.709 9.258 22.559 1.00 22.20 392 LYS A CA 1
ATOM 2709 C C . LYS A 1 392 ? 1.878 10.746 22.884 1.00 18.06 392 LYS A C 1
ATOM 2710 O O . LYS A 1 392 ? 1.717 11.613 22.006 1.00 19.29 392 LYS A O 1
ATOM 2716 N N . PHE A 1 393 ? 2.181 11.019 24.152 1.00 14.94 393 PHE A N 1
ATOM 2717 C CA . PHE A 1 393 ? 2.233 12.393 24.707 1.00 13.55 393 PHE A CA 1
ATOM 2718 C C . PHE A 1 393 ? 3.673 12.795 24.973 1.00 12.92 393 PHE A C 1
ATOM 2719 O O . PHE A 1 393 ? 3.988 13.966 24.836 1.00 11.47 393 PHE A O 1
ATOM 2727 N N . ILE A 1 394 ? 4.487 11.881 25.503 1.00 12.42 394 ILE A N 1
ATOM 2728 C CA . ILE A 1 394 ? 5.882 12.217 25.903 1.00 13.55 394 ILE A CA 1
ATOM 2729 C C . ILE A 1 394 ? 6.810 11.453 24.996 1.00 11.57 394 ILE A C 1
ATOM 2730 O O . ILE A 1 394 ? 6.937 10.243 25.139 1.00 11.55 394 ILE A O 1
ATOM 2735 N N . PRO A 1 395 ? 7.464 12.113 24.020 1.00 10.80 395 PRO A N 1
ATOM 2736 C CA . PRO A 1 395 ? 8.289 11.365 23.081 1.00 10.47 395 PRO A CA 1
ATOM 2737 C C . PRO A 1 395 ? 9.390 10.563 23.783 1.00 9.92 395 PRO A C 1
ATOM 2738 O O . PRO A 1 395 ? 9.840 10.968 24.867 1.00 8.74 395 PRO A O 1
ATOM 2742 N N . THR A 1 396 ? 9.794 9.478 23.115 1.00 9.42 396 THR A N 1
ATOM 2743 C CA . THR A 1 396 ? 10.847 8.530 23.545 1.00 8.91 396 THR A CA 1
ATOM 2744 C C . THR A 1 396 ? 12.252 9.104 23.356 1.00 8.58 396 THR A C 1
ATOM 2745 O O . THR A 1 396 ? 13.225 8.393 23.729 1.00 9.52 396 THR A O 1
ATOM 2749 N N . GLY A 1 397 ? 12.371 10.251 22.703 1.00 7.98 397 GLY A N 1
ATOM 2750 C CA . GLY A 1 397 ? 13.667 10.817 22.325 1.00 8.25 397 GLY A CA 1
ATOM 2751 C C . GLY A 1 397 ? 13.526 12.248 21.888 1.00 8.83 397 GLY A C 1
ATOM 2752 O O . GLY A 1 397 ? 12.681 12.958 22.472 1.00 9.99 397 GLY A O 1
ATOM 2753 N N . ILE A 1 398 ? 14.257 12.610 20.844 1.00 8.64 398 ILE A N 1
ATOM 2754 C CA . ILE A 1 398 ? 14.191 13.969 20.253 1.00 8.61 398 ILE A CA 1
ATOM 2755 C C . ILE A 1 398 ? 13.677 13.879 18.845 1.00 8.31 398 ILE A C 1
ATOM 2756 O O . ILE A 1 398 ? 13.755 12.807 18.251 1.00 7.78 398 ILE A O 1
ATOM 2761 N N . ALA A 1 399 ? 13.095 14.972 18.375 1.00 7.84 399 ALA A N 1
ATOM 2762 C CA . ALA A 1 399 ? 12.709 15.114 16.965 1.00 7.74 399 ALA A CA 1
ATOM 2763 C C . ALA A 1 399 ? 13.954 14.913 16.104 1.00 7.74 399 ALA A C 1
ATOM 2764 O O . ALA A 1 399 ? 14.979 15.643 16.323 1.00 7.56 399 ALA A O 1
ATOM 2766 N N . THR A 1 400 ? 13.870 14.002 15.131 1.00 8.48 400 THR A N 1
ATOM 2767 C CA . THR A 1 400 ? 14.901 13.798 14.094 1.00 8.77 400 THR A CA 1
ATOM 2768 C C . THR A 1 400 ? 14.280 14.151 12.749 1.00 8.42 400 THR A C 1
ATOM 2769 O O . THR A 1 400 ? 13.030 14.075 12.591 1.00 8.20 400 THR A O 1
ATOM 2773 N N . PHE A 1 401 ? 15.145 14.570 11.832 1.00 8.26 401 PHE A N 1
ATOM 2774 C CA . PHE A 1 401 ? 14.760 15.243 10.573 1.00 8.64 401 PHE A CA 1
ATOM 2775 C C . PHE A 1 401 ? 15.296 14.370 9.459 1.00 9.16 401 PHE A C 1
ATOM 2776 O O . PHE A 1 401 ? 16.489 14.444 9.181 1.00 9.03 401 PHE A O 1
ATOM 2784 N N . PRO A 1 402 ? 14.487 13.464 8.883 1.00 9.16 402 PRO A N 1
ATOM 2785 C CA . PRO A 1 402 ? 14.944 12.613 7.791 1.00 8.94 402 PRO A CA 1
ATOM 2786 C C . PRO A 1 402 ? 15.162 13.407 6.504 1.00 8.76 402 PRO A C 1
ATOM 2787 O O . PRO A 1 402 ? 14.734 14.551 6.356 1.00 7.65 402 PRO A O 1
ATOM 2791 N N . PRO A 1 403 ? 15.765 12.748 5.491 1.00 8.54 403 PRO A N 1
ATOM 2792 C CA . PRO A 1 403 ? 15.848 13.342 4.166 1.00 8.35 403 PRO A CA 1
ATOM 2793 C C . PRO A 1 403 ? 14.445 13.801 3.749 1.00 8.41 403 PRO A C 1
ATOM 2794 O O . PRO A 1 403 ? 13.460 13.113 4.005 1.00 7.85 403 PRO A O 1
ATOM 2798 N N . GLY A 1 404 ? 14.386 14.983 3.136 1.00 8.60 404 GLY A N 1
ATOM 2799 C CA . GLY A 1 404 ? 13.145 15.593 2.653 1.00 8.97 404 GLY A CA 1
ATOM 2800 C C . GLY A 1 404 ? 12.523 16.569 3.618 1.00 9.80 404 GLY A C 1
ATOM 2801 O O . GLY A 1 404 ? 11.526 17.177 3.219 1.00 9.80 404 GLY A O 1
ATOM 2802 N N . SER A 1 405 ? 13.066 16.743 4.819 1.00 9.48 405 SER A N 1
ATOM 2803 C CA . SER A 1 405 ? 12.435 17.510 5.913 1.00 9.65 405 SER A CA 1
ATOM 2804 C C . SER A 1 405 ? 12.960 18.946 5.953 1.00 10.39 405 SER A C 1
ATOM 2805 O O . SER A 1 405 ? 12.570 19.666 6.877 1.00 10.14 405 SER A O 1
ATOM 2808 N N . TYR A 1 406 ? 13.775 19.374 4.977 1.00 10.66 406 TYR A N 1
ATOM 2809 C CA . TYR A 1 406 ? 14.301 20.757 4.904 1.00 11.52 406 TYR A CA 1
ATOM 2810 C C . TYR A 1 406 ? 13.159 21.739 5.167 1.00 11.17 406 TYR A C 1
ATOM 2811 O O . TYR A 1 406 ? 12.155 21.601 4.508 1.00 11.28 406 TYR A O 1
ATOM 2820 N N . GLY A 1 407 ? 13.338 22.686 6.083 1.00 11.38 407 GLY A N 1
ATOM 2821 C CA . GLY A 1 407 ? 12.336 23.745 6.356 1.00 11.71 407 GLY A CA 1
ATOM 2822 C C . GLY A 1 407 ? 11.332 23.421 7.462 1.00 11.91 407 GLY A C 1
ATOM 2823 O O . GLY A 1 407 ? 10.526 24.291 7.775 1.00 10.33 407 GLY A O 1
ATOM 2824 N N . SER A 1 408 ? 11.373 22.205 8.031 1.00 11.36 408 SER A N 1
ATOM 2825 C CA . SER A 1 408 ? 10.368 21.713 9.002 1.00 10.78 408 SER A CA 1
ATOM 2826 C C . SER A 1 408 ? 10.403 22.575 10.247 1.00 10.45 408 SER A C 1
ATOM 2827 O O . SER A 1 408 ? 9.310 22.914 10.731 1.00 10.45 408 SER A O 1
ATOM 2830 N N . ILE A 1 409 ? 11.576 22.974 10.753 1.00 9.93 409 ILE A N 1
ATOM 2831 C CA . ILE A 1 409 ? 11.625 23.717 12.034 1.00 10.68 409 ILE A CA 1
ATOM 2832 C C . ILE A 1 409 ? 11.003 25.091 11.800 1.00 11.46 409 ILE A C 1
ATOM 2833 O O . ILE A 1 409 ? 10.137 25.485 12.603 1.00 11.15 409 ILE A O 1
ATOM 2838 N N . ILE A 1 410 ? 11.390 25.763 10.712 1.00 11.24 410 ILE A N 1
ATOM 2839 C CA . ILE A 1 410 ? 10.808 27.098 10.413 1.00 13.16 410 ILE A CA 1
ATOM 2840 C C . ILE A 1 410 ? 9.290 26.990 10.299 1.00 12.15 410 ILE A C 1
ATOM 2841 O O . ILE A 1 410 ? 8.582 27.860 10.844 1.00 12.79 410 ILE A O 1
ATOM 2846 N N . SER A 1 411 ? 8.790 25.946 9.640 1.00 10.55 411 SER A N 1
ATOM 2847 C CA A SER A 1 411 ? 7.333 25.714 9.470 0.50 10.52 411 SER A CA 1
ATOM 2848 C CA B SER A 1 411 ? 7.329 25.723 9.471 0.50 11.18 411 SER A CA 1
ATOM 2849 C C . SER A 1 411 ? 6.656 25.433 10.817 1.00 10.56 411 SER A C 1
ATOM 2850 O O . SER A 1 411 ? 5.548 25.976 11.062 1.00 11.69 411 SER A O 1
ATOM 2855 N N . LEU A 1 412 ? 7.265 24.589 11.646 1.00 10.06 412 LEU A N 1
ATOM 2856 C CA . LEU A 1 412 ? 6.685 24.242 12.970 1.00 9.86 412 LEU A CA 1
ATOM 2857 C C . LEU A 1 412 ? 6.679 25.452 13.916 1.00 9.89 412 LEU A C 1
ATOM 2858 O O . LEU A 1 412 ? 5.784 25.523 14.741 1.00 10.67 412 LEU A O 1
ATOM 2863 N N . LEU A 1 413 ? 7.642 26.347 13.820 1.00 10.07 413 LEU A N 1
ATOM 2864 C CA . LEU A 1 413 ? 7.760 27.552 14.662 1.00 11.46 413 LEU A CA 1
ATOM 2865 C C . LEU A 1 413 ? 6.698 28.585 14.259 1.00 11.67 413 LEU A C 1
ATOM 2866 O O . LEU A 1 413 ? 6.261 29.326 15.114 1.00 12.22 413 LEU A O 1
ATOM 2871 N N . LYS A 1 414 ? 6.378 28.695 12.980 1.00 13.00 414 LYS A N 1
ATOM 2872 C CA . LYS A 1 414 ? 5.611 29.837 12.439 1.00 13.73 414 LYS A CA 1
ATOM 2873 C C . LYS A 1 414 ? 4.304 30.021 13.214 1.00 13.76 414 LYS A C 1
ATOM 2874 O O . LYS A 1 414 ? 3.472 29.126 13.334 1.00 11.89 414 LYS A O 1
ATOM 2880 N N . PRO A 1 415 ? 4.067 31.213 13.770 1.00 14.58 415 PRO A N 1
ATOM 2881 C CA . PRO A 1 415 ? 2.800 31.479 14.436 1.00 14.18 415 PRO A CA 1
ATOM 2882 C C . PRO A 1 415 ? 1.584 31.404 13.518 1.00 16.08 415 PRO A C 1
ATOM 2883 O O . PRO A 1 415 ? 1.731 31.596 12.323 1.00 15.20 415 PRO A O 1
ATOM 2887 N N . MET A 1 416 ? 0.418 31.176 14.123 1.00 16.10 416 MET A N 1
ATOM 2888 C CA . MET A 1 416 ? -0.908 31.262 13.471 1.00 17.49 416 MET A CA 1
ATOM 2889 C C . MET A 1 416 ? -1.706 32.303 14.243 1.00 16.23 416 MET A C 1
ATOM 2890 O O . MET A 1 416 ? -2.278 31.943 15.235 1.00 14.85 416 MET A O 1
ATOM 2895 N N . ASP A 1 417 ? -1.555 33.575 13.896 1.00 16.76 417 ASP A N 1
ATOM 2896 C CA A ASP A 1 417 ? -2.169 34.686 14.666 0.50 17.06 417 ASP A CA 1
ATOM 2897 C CA B ASP A 1 417 ? -2.097 34.737 14.662 0.50 17.89 417 ASP A CA 1
ATOM 2898 C C . ASP A 1 417 ? -1.742 34.581 16.145 1.00 16.27 417 ASP A C 1
ATOM 2899 O O . ASP A 1 417 ? -0.540 34.760 16.418 1.00 18.11 417 ASP A O 1
ATOM 2908 N N . ARG A 1 418 ? -2.675 34.302 17.067 1.00 15.86 418 ARG A N 1
ATOM 2909 C CA . ARG A 1 418 ? -2.328 34.364 18.529 1.00 15.43 418 ARG A CA 1
ATOM 2910 C C . ARG A 1 418 ? -2.035 32.962 19.066 1.00 14.20 418 ARG A C 1
ATOM 2911 O O . ARG A 1 418 ? -2.021 32.780 20.319 1.00 12.65 418 ARG A O 1
ATOM 2919 N N . ILE A 1 419 ? -1.855 32.003 18.151 1.00 12.71 419 ILE A N 1
ATOM 2920 C CA . ILE A 1 419 ? -1.243 30.694 18.507 1.00 12.04 419 ILE A CA 1
ATOM 2921 C C . ILE A 1 419 ? 0.261 30.729 18.163 1.00 11.53 419 ILE A C 1
ATOM 2922 O O . ILE A 1 419 ? 0.608 30.855 16.970 1.00 10.67 419 ILE A O 1
ATOM 2927 N N . PHE A 1 420 ? 1.109 30.594 19.193 1.00 10.13 420 PHE A N 1
ATOM 2928 C CA . PHE A 1 420 ? 2.587 30.572 19.108 1.00 11.19 420 PHE A CA 1
ATOM 2929 C C . PHE A 1 420 ? 3.048 29.138 19.403 1.00 11.94 420 PHE A C 1
ATOM 2930 O O . PHE A 1 420 ? 2.314 28.355 20.060 1.00 12.15 420 PHE A O 1
ATOM 2938 N N . PHE A 1 421 ? 4.156 28.769 18.796 1.00 10.98 421 PHE A N 1
ATOM 2939 C CA . PHE A 1 421 ? 4.659 27.374 18.814 1.00 10.96 421 PHE A CA 1
ATOM 2940 C C . PHE A 1 421 ? 6.018 27.367 19.468 1.00 10.55 421 PHE A C 1
ATOM 2941 O O . PHE A 1 421 ? 6.826 28.220 19.167 1.00 9.92 421 PHE A O 1
ATOM 2949 N N . ALA A 1 422 ? 6.210 26.441 20.397 1.00 10.35 422 ALA A N 1
ATOM 2950 C CA . ALA A 1 422 ? 7.470 26.232 21.119 1.00 10.07 422 ALA A CA 1
ATOM 2951 C C . ALA A 1 422 ? 7.651 24.721 21.321 1.00 10.03 422 ALA A C 1
ATOM 2952 O O . ALA A 1 422 ? 6.890 23.932 20.704 1.00 9.74 422 ALA A O 1
ATOM 2954 N N . GLY A 1 423 ? 8.610 24.360 22.158 1.00 9.71 423 GLY A N 1
ATOM 2955 C CA . GLY A 1 423 ? 9.099 22.976 22.283 1.00 9.80 423 GLY A CA 1
ATOM 2956 C C . GLY A 1 423 ? 10.388 22.744 21.539 1.00 9.32 423 GLY A C 1
ATOM 2957 O O . GLY A 1 423 ? 10.782 23.534 20.624 1.00 9.86 423 GLY A O 1
ATOM 2958 N N . GLU A 1 424 ? 11.067 21.676 21.901 1.00 8.90 424 GLU A N 1
ATOM 2959 C CA . GLU A 1 424 ? 12.471 21.465 21.466 1.00 9.50 424 GLU A CA 1
ATOM 2960 C C . GLU A 1 424 ? 12.560 21.414 19.931 1.00 9.74 424 GLU A C 1
ATOM 2961 O O . GLU A 1 424 ? 13.605 21.824 19.376 1.00 9.72 424 GLU A O 1
ATOM 2967 N N . HIS A 1 425 ? 11.521 20.947 19.258 1.00 10.28 425 HIS A N 1
ATOM 2968 C CA . HIS A 1 425 ? 11.560 20.735 17.785 1.00 11.28 425 HIS A CA 1
ATOM 2969 C C . HIS A 1 425 ? 11.396 22.073 17.055 1.00 12.04 425 HIS A C 1
ATOM 2970 O O . HIS A 1 425 ? 11.523 22.055 15.832 1.00 13.26 425 HIS A O 1
ATOM 2977 N N . THR A 1 426 ? 11.136 23.194 17.756 1.00 11.45 426 THR A N 1
ATOM 2978 C CA . THR A 1 426 ? 11.041 24.539 17.112 1.00 10.69 426 THR A CA 1
ATOM 2979 C C . THR A 1 426 ? 12.338 25.367 17.281 1.00 11.13 426 THR A C 1
ATOM 2980 O O . THR A 1 426 ? 12.409 26.499 16.782 1.00 10.45 426 THR A O 1
ATOM 2984 N N . ALA A 1 427 ? 13.355 24.845 17.965 1.00 10.20 427 ALA A N 1
ATOM 2985 C CA . ALA A 1 427 ? 14.491 25.654 18.445 1.00 11.56 427 ALA A CA 1
ATOM 2986 C C . ALA A 1 427 ? 15.678 25.614 17.480 1.00 11.84 427 ALA A C 1
ATOM 2987 O O . ALA A 1 427 ? 15.827 24.670 16.689 1.00 11.43 427 ALA A O 1
ATOM 2989 N N . GLU A 1 428 ? 16.555 26.603 17.632 1.00 13.09 428 GLU A N 1
ATOM 2990 C CA . GLU A 1 428 ? 17.898 26.673 16.989 1.00 14.84 428 GLU A CA 1
ATOM 2991 C C . GLU A 1 428 ? 18.734 25.483 17.490 1.00 14.06 428 GLU A C 1
ATOM 2992 O O . GLU A 1 428 ? 19.297 24.760 16.665 1.00 14.96 428 GLU A O 1
ATOM 2995 N N . LEU A 1 429 ? 18.822 25.281 18.800 1.00 13.92 429 LEU A N 1
ATOM 2996 C CA . LEU A 1 429 ? 19.448 24.052 19.361 1.00 14.67 429 LEU A CA 1
ATOM 2997 C C . LEU A 1 429 ? 18.309 23.082 19.637 1.00 12.31 429 LEU A C 1
ATOM 2998 O O . LEU A 1 429 ? 18.067 22.692 20.808 1.00 11.55 429 LEU A O 1
ATOM 3003 N N . ASN A 1 430 ? 17.691 22.616 18.550 1.00 10.88 430 ASN A N 1
ATOM 3004 C CA . ASN A 1 430 ? 16.573 21.654 18.670 1.00 9.92 430 ASN A CA 1
ATOM 3005 C C . ASN A 1 430 ? 17.086 20.397 19.390 1.00 9.15 430 ASN A C 1
ATOM 3006 O O . ASN A 1 430 ? 18.303 20.065 19.272 1.00 9.75 430 ASN A O 1
ATOM 3011 N N . GLY A 1 431 ? 16.219 19.719 20.129 1.00 8.39 431 GLY A N 1
ATOM 3012 C CA . GLY A 1 431 ? 16.562 18.391 20.677 1.00 9.03 431 GLY A CA 1
ATOM 3013 C C . GLY A 1 431 ? 17.416 18.505 21.915 1.00 9.42 431 GLY A C 1
ATOM 3014 O O . GLY A 1 431 ? 18.108 17.561 22.260 1.00 9.97 431 GLY A O 1
ATOM 3015 N N . THR A 1 432 ? 17.363 19.638 22.602 1.00 9.21 432 THR A N 1
ATOM 3016 C CA . THR A 1 432 ? 18.096 19.859 23.857 1.00 8.78 432 THR A CA 1
ATOM 3017 C C . THR A 1 432 ? 17.187 20.570 24.850 1.00 10.07 432 THR A C 1
ATOM 3018 O O . THR A 1 432 ? 16.134 21.135 24.436 1.00 10.38 432 THR A O 1
ATOM 3022 N N . VAL A 1 433 ? 17.585 20.526 26.118 1.00 9.65 433 VAL A N 1
ATOM 3023 C CA . VAL A 1 433 ? 16.928 21.314 27.185 1.00 10.01 433 VAL A CA 1
ATOM 3024 C C . VAL A 1 433 ? 17.067 22.806 26.845 1.00 9.95 433 VAL A C 1
ATOM 3025 O O . VAL A 1 433 ? 16.055 23.502 26.886 1.00 9.01 433 VAL A O 1
ATOM 3029 N N . GLU A 1 434 ? 18.266 23.247 26.513 1.00 10.99 434 GLU A N 1
ATOM 3030 C CA . GLU A 1 434 ? 18.581 24.632 26.075 1.00 11.80 434 GLU A CA 1
ATOM 3031 C C . GLU A 1 434 ? 17.560 25.067 25.024 1.00 10.86 434 GLU A C 1
ATOM 3032 O O . GLU A 1 434 ? 17.053 26.163 25.116 1.00 11.14 434 GLU A O 1
ATOM 3038 N N . GLY A 1 435 ? 17.321 24.241 23.998 1.00 9.85 435 GLY A N 1
ATOM 3039 C CA . GLY A 1 435 ? 16.435 24.637 22.907 1.00 9.28 435 GLY A CA 1
ATOM 3040 C C . GLY A 1 435 ? 15.008 24.750 23.379 1.00 9.63 435 GLY A C 1
ATOM 3041 O O . GLY A 1 435 ? 14.323 25.716 22.945 1.00 9.17 435 GLY A O 1
ATOM 3042 N N . ALA A 1 436 ? 14.557 23.802 24.204 1.00 9.38 436 ALA A N 1
ATOM 3043 C CA . ALA A 1 436 ? 13.203 23.832 24.767 1.00 10.19 436 ALA A CA 1
ATOM 3044 C C . ALA A 1 436 ? 13.060 25.171 25.495 1.00 9.77 436 ALA A C 1
ATOM 3045 O O . ALA A 1 436 ? 12.013 25.813 25.312 1.00 9.42 436 ALA A O 1
ATOM 3047 N N . LEU A 1 437 ? 14.088 25.576 26.235 1.00 10.90 437 LEU A N 1
ATOM 3048 C CA . LEU A 1 437 ? 13.979 26.791 27.090 1.00 10.86 437 LEU A CA 1
ATOM 3049 C C . LEU A 1 437 ? 13.962 28.002 26.157 1.00 10.56 437 LEU A C 1
ATOM 3050 O O . LEU A 1 437 ? 13.114 28.887 26.333 1.00 9.99 437 LEU A O 1
ATOM 3055 N N . ALA A 1 438 ? 14.879 28.065 25.190 1.00 10.83 438 ALA A N 1
ATOM 3056 C CA . ALA A 1 438 ? 14.931 29.187 24.224 1.00 11.14 438 ALA A CA 1
ATOM 3057 C C . ALA A 1 438 ? 13.595 29.329 23.494 1.00 10.27 438 ALA A C 1
ATOM 3058 O O . ALA A 1 438 ? 13.198 30.470 23.170 1.00 10.44 438 ALA A O 1
ATOM 3060 N N . SER A 1 439 ? 12.945 28.216 23.143 1.00 10.64 439 SER A N 1
ATOM 3061 C CA . SER A 1 439 ? 11.660 28.225 22.397 1.00 10.23 439 SER A CA 1
ATOM 3062 C C . SER A 1 439 ? 10.581 28.935 23.220 1.00 10.58 439 SER A C 1
ATOM 3063 O O . SER A 1 439 ? 9.752 29.668 22.605 1.00 10.14 439 SER A O 1
ATOM 3066 N N . ALA A 1 440 ? 10.629 28.794 24.548 1.00 11.10 440 ALA A N 1
ATOM 3067 C CA . ALA A 1 440 ? 9.617 29.394 25.430 1.00 11.99 440 ALA A CA 1
ATOM 3068 C C . ALA A 1 440 ? 9.812 30.911 25.353 1.00 11.44 440 ALA A C 1
ATOM 3069 O O . ALA A 1 440 ? 8.785 31.655 25.212 1.00 12.54 440 ALA A O 1
ATOM 3071 N N . ILE A 1 441 ? 11.043 31.385 25.404 1.00 12.13 441 ILE A N 1
ATOM 3072 C CA . ILE A 1 441 ? 11.286 32.867 25.395 1.00 13.58 441 ILE A CA 1
ATOM 3073 C C . ILE A 1 441 ? 10.769 33.439 24.073 1.00 12.57 441 ILE A C 1
ATOM 3074 O O . ILE A 1 441 ? 10.062 34.454 24.083 1.00 12.72 441 ILE A O 1
ATOM 3079 N N . ARG A 1 442 ? 11.094 32.792 22.959 1.00 13.09 442 ARG A N 1
ATOM 3080 C CA . ARG A 1 442 ? 10.716 33.328 21.631 1.00 13.05 442 ARG A CA 1
ATOM 3081 C C . ARG A 1 442 ? 9.188 33.443 21.539 1.00 12.66 442 ARG A C 1
ATOM 3082 O O . ARG A 1 442 ? 8.702 34.373 20.891 1.00 12.19 442 ARG A O 1
ATOM 3090 N N . ALA A 1 443 ? 8.452 32.457 22.054 1.00 12.40 443 ALA A N 1
ATOM 3091 C CA . ALA A 1 443 ? 6.981 32.446 21.958 1.00 12.94 443 ALA A CA 1
ATOM 3092 C C . ALA A 1 443 ? 6.472 33.531 22.915 1.00 12.40 443 ALA A C 1
ATOM 3093 O O . ALA A 1 443 ? 5.624 34.347 22.504 1.00 13.06 443 ALA A O 1
ATOM 3095 N N . VAL A 1 444 ? 6.952 33.543 24.153 1.00 11.83 444 VAL A N 1
ATOM 3096 C CA . VAL A 1 444 ? 6.355 34.442 25.176 1.00 13.59 444 VAL A CA 1
ATOM 3097 C C . VAL A 1 444 ? 6.569 35.883 24.722 1.00 14.66 444 VAL A C 1
ATOM 3098 O O . VAL A 1 444 ? 5.659 36.721 24.915 1.00 14.85 444 VAL A O 1
ATOM 3102 N N . ASN A 1 445 ? 7.701 36.160 24.091 1.00 14.52 445 ASN A N 1
ATOM 3103 C CA . ASN A 1 445 ? 8.043 37.540 23.637 1.00 16.58 445 ASN A CA 1
ATOM 3104 C C . ASN A 1 445 ? 6.991 38.095 22.679 1.00 16.71 445 ASN A C 1
ATOM 3105 O O . ASN A 1 445 ? 6.952 39.349 22.499 1.00 19.12 445 ASN A O 1
ATOM 3110 N N . GLN A 1 446 ? 6.192 37.243 22.056 1.00 16.44 446 GLN A N 1
ATOM 3111 C CA . GLN A 1 446 ? 5.264 37.652 20.986 1.00 18.78 446 GLN A CA 1
ATOM 3112 C C . GLN A 1 446 ? 3.892 37.967 21.577 1.00 20.25 446 GLN A C 1
ATOM 3113 O O . GLN A 1 446 ? 3.065 38.585 20.867 1.00 20.58 446 GLN A O 1
ATOM 3119 N N . VAL A 1 447 ? 3.633 37.484 22.790 1.00 20.35 447 VAL A N 1
ATOM 3120 C CA . VAL A 1 447 ? 2.337 37.705 23.494 1.00 23.14 447 VAL A CA 1
ATOM 3121 C C . VAL A 1 447 ? 2.172 39.204 23.804 1.00 24.65 447 VAL A C 1
ATOM 3122 O O . VAL A 1 447 ? 1.052 39.716 23.425 1.00 25.62 447 VAL A O 1
ATOM 3126 N N . LYS B 1 36 ? 29.877 -11.466 -30.372 1.00 24.91 36 LYS B N 1
ATOM 3127 C CA . LYS B 1 36 ? 29.135 -10.359 -29.668 1.00 25.43 36 LYS B CA 1
ATOM 3128 C C . LYS B 1 36 ? 29.379 -10.555 -28.171 1.00 26.02 36 LYS B C 1
ATOM 3129 O O . LYS B 1 36 ? 29.062 -11.643 -27.663 1.00 22.62 36 LYS B O 1
ATOM 3133 N N . THR B 1 37 ? 29.965 -9.554 -27.506 1.00 24.07 37 THR B N 1
ATOM 3134 C CA . THR B 1 37 ? 30.317 -9.626 -26.073 1.00 22.04 37 THR B CA 1
ATOM 3135 C C . THR B 1 37 ? 29.368 -8.723 -25.279 1.00 18.67 37 THR B C 1
ATOM 3136 O O . THR B 1 37 ? 29.137 -7.564 -25.677 1.00 17.08 37 THR B O 1
ATOM 3140 N N . VAL B 1 38 ? 28.834 -9.255 -24.188 1.00 15.23 38 VAL B N 1
ATOM 3141 C CA . VAL B 1 38 ? 28.031 -8.450 -23.239 1.00 13.99 38 VAL B CA 1
ATOM 3142 C C . VAL B 1 38 ? 28.690 -8.596 -21.881 1.00 12.51 38 VAL B C 1
ATOM 3143 O O . VAL B 1 38 ? 29.091 -9.693 -21.507 1.00 13.42 38 VAL B O 1
ATOM 3147 N N . ILE B 1 39 ? 28.888 -7.469 -21.226 1.00 11.85 39 ILE B N 1
ATOM 3148 C CA . ILE B 1 39 ? 29.514 -7.427 -19.895 1.00 10.83 39 ILE B CA 1
ATOM 3149 C C . ILE B 1 39 ? 28.372 -7.513 -18.901 1.00 11.01 39 ILE B C 1
ATOM 3150 O O . ILE B 1 39 ? 27.414 -6.742 -19.041 1.00 11.19 39 ILE B O 1
ATOM 3155 N N . VAL B 1 40 ? 28.495 -8.372 -17.909 1.00 10.47 40 VAL B N 1
ATOM 3156 C CA . VAL B 1 40 ? 27.555 -8.370 -16.768 1.00 10.01 40 VAL B CA 1
ATOM 3157 C C . VAL B 1 40 ? 28.366 -7.982 -15.527 1.00 10.06 40 VAL B C 1
ATOM 3158 O O . VAL B 1 40 ? 29.355 -8.622 -15.236 1.00 9.68 40 VAL B O 1
ATOM 3162 N N . MET B 1 41 ? 27.926 -6.959 -14.825 1.00 9.49 41 MET B N 1
ATOM 3163 C CA . MET B 1 41 ? 28.616 -6.467 -13.619 1.00 9.34 41 MET B CA 1
ATOM 3164 C C . MET B 1 41 ? 27.874 -6.958 -12.372 1.00 9.25 41 MET B C 1
ATOM 3165 O O . MET B 1 41 ? 26.677 -6.660 -12.204 1.00 8.57 41 MET B O 1
ATOM 3170 N N . GLY B 1 42 ? 28.546 -7.817 -11.606 1.00 8.94 42 GLY B N 1
ATOM 3171 C CA . GLY B 1 42 ? 28.015 -8.364 -10.348 1.00 9.25 42 GLY B CA 1
ATOM 3172 C C . GLY B 1 42 ? 27.581 -9.798 -10.533 1.00 10.24 42 GLY B C 1
ATOM 3173 O O . GLY B 1 42 ? 26.866 -10.035 -11.475 1.00 10.12 42 GLY B O 1
ATOM 3174 N N . GLY B 1 43 ? 28.066 -10.719 -9.684 1.00 11.00 43 GLY B N 1
ATOM 3175 C CA . GLY B 1 43 ? 27.823 -12.166 -9.781 1.00 11.35 43 GLY B CA 1
ATOM 3176 C C . GLY B 1 43 ? 26.878 -12.653 -8.692 1.00 10.67 43 GLY B C 1
ATOM 3177 O O . GLY B 1 43 ? 27.071 -13.770 -8.189 1.00 11.00 43 GLY B O 1
ATOM 3178 N N . GLY B 1 44 ? 25.871 -11.858 -8.349 1.00 8.94 44 GLY B N 1
ATOM 3179 C CA . GLY B 1 44 ? 24.738 -12.328 -7.563 1.00 9.13 44 GLY B CA 1
ATOM 3180 C C . GLY B 1 44 ? 23.747 -13.051 -8.463 1.00 9.06 44 GLY B C 1
ATOM 3181 O O . GLY B 1 44 ? 24.059 -13.286 -9.654 1.00 10.36 44 GLY B O 1
ATOM 3182 N N . ILE B 1 45 ? 22.586 -13.387 -7.944 1.00 9.41 45 ILE B N 1
ATOM 3183 C CA . ILE B 1 45 ? 21.692 -14.244 -8.764 1.00 9.19 45 ILE B CA 1
ATOM 3184 C C . ILE B 1 45 ? 21.211 -13.459 -9.995 1.00 9.73 45 ILE B C 1
ATOM 3185 O O . ILE B 1 45 ? 21.002 -14.124 -11.053 1.00 11.55 45 ILE B O 1
ATOM 3190 N N . SER B 1 46 ? 20.998 -12.148 -9.916 1.00 9.40 46 SER B N 1
ATOM 3191 C CA . SER B 1 46 ? 20.565 -11.399 -11.139 1.00 9.65 46 SER B CA 1
ATOM 3192 C C . SER B 1 46 ? 21.666 -11.470 -12.199 1.00 9.21 46 SER B C 1
ATOM 3193 O O . SER B 1 46 ? 21.341 -11.693 -13.364 1.00 8.69 46 SER B O 1
ATOM 3196 N N . GLY B 1 47 ? 22.925 -11.219 -11.820 1.00 9.25 47 GLY B N 1
ATOM 3197 C CA . GLY B 1 47 ? 24.087 -11.320 -12.721 1.00 9.64 47 GLY B CA 1
ATOM 3198 C C . GLY B 1 47 ? 24.239 -12.722 -13.307 1.00 10.35 47 GLY B C 1
ATOM 3199 O O . GLY B 1 47 ? 24.438 -12.868 -14.539 1.00 9.84 47 GLY B O 1
ATOM 3200 N N . LEU B 1 48 ? 24.081 -13.730 -12.457 1.00 9.51 48 LEU B N 1
ATOM 3201 C CA . LEU B 1 48 ? 24.197 -15.133 -12.893 1.00 9.44 48 LEU B CA 1
ATOM 3202 C C . LEU B 1 48 ? 23.070 -15.482 -13.859 1.00 9.63 48 LEU B C 1
ATOM 3203 O O . LEU B 1 48 ? 23.360 -16.157 -14.852 1.00 10.11 48 LEU B O 1
ATOM 3208 N N . TYR B 1 49 ? 21.859 -15.006 -13.609 1.00 9.19 49 TYR B N 1
ATOM 3209 C CA . TYR B 1 49 ? 20.703 -15.372 -14.464 1.00 9.80 49 TYR B CA 1
ATOM 3210 C C . TYR B 1 49 ? 20.824 -14.607 -15.789 1.00 9.83 49 TYR B C 1
ATOM 3211 O O . TYR B 1 49 ? 20.635 -15.203 -16.859 1.00 11.49 49 TYR B O 1
ATOM 3220 N N . ALA B 1 50 ? 21.236 -13.351 -15.748 1.00 10.15 50 ALA B N 1
ATOM 3221 C CA . ALA B 1 50 ? 21.529 -12.582 -16.987 1.00 9.63 50 ALA B CA 1
ATOM 3222 C C . ALA B 1 50 ? 22.559 -13.347 -17.821 1.00 10.41 50 ALA B C 1
ATOM 3223 O O . ALA B 1 50 ? 22.378 -13.492 -19.050 1.00 10.50 50 ALA B O 1
ATOM 3225 N N . SER B 1 51 ? 23.665 -13.753 -17.203 1.00 9.98 51 SER B N 1
ATOM 3226 C CA . SER B 1 51 ? 24.775 -14.473 -17.867 1.00 10.64 51 SER B CA 1
ATOM 3227 C C . SER B 1 51 ? 24.216 -15.761 -18.512 1.00 10.85 51 SER B C 1
ATOM 3228 O O . SER B 1 51 ? 24.567 -16.084 -19.670 1.00 10.73 51 SER B O 1
ATOM 3231 N N . TYR B 1 52 ? 23.398 -16.509 -17.787 1.00 11.63 52 TYR B N 1
ATOM 3232 C CA . TYR B 1 52 ? 22.764 -17.761 -18.258 1.00 13.04 52 TYR B CA 1
ATOM 3233 C C . TYR B 1 52 ? 21.957 -17.480 -19.542 1.00 13.22 52 TYR B C 1
ATOM 3234 O O . TYR B 1 52 ? 22.122 -18.202 -20.568 1.00 14.36 52 TYR B O 1
ATOM 3243 N N . LEU B 1 53 ? 21.080 -16.483 -19.484 1.00 12.81 53 LEU B N 1
ATOM 3244 C CA . LEU B 1 53 ? 20.141 -16.181 -20.588 1.00 13.46 53 LEU B CA 1
ATOM 3245 C C . LEU B 1 53 ? 20.982 -15.749 -21.790 1.00 14.59 53 LEU B C 1
ATOM 3246 O O . LEU B 1 53 ? 20.694 -16.203 -22.902 1.00 15.27 53 LEU B O 1
ATOM 3251 N N . LEU B 1 54 ? 21.973 -14.897 -21.569 1.00 13.48 54 LEU B N 1
ATOM 3252 C CA . LEU B 1 54 ? 22.838 -14.389 -22.672 1.00 14.72 54 LEU B CA 1
ATOM 3253 C C . LEU B 1 54 ? 23.601 -15.543 -23.323 1.00 16.13 54 LEU B C 1
ATOM 3254 O O . LEU B 1 54 ? 23.630 -15.626 -24.586 1.00 15.95 54 LEU B O 1
ATOM 3259 N N A SER B 1 55 ? 24.250 -16.386 -22.522 0.50 16.33 55 SER B N 1
ATOM 3260 N N B SER B 1 55 ? 24.241 -16.389 -22.520 0.50 16.33 55 SER B N 1
ATOM 3261 C CA A SER B 1 55 ? 25.128 -17.472 -23.027 0.50 18.70 55 SER B CA 1
ATOM 3262 C CA B SER B 1 55 ? 25.126 -17.469 -23.023 0.50 18.74 55 SER B CA 1
ATOM 3263 C C A SER B 1 55 ? 24.308 -18.425 -23.906 0.50 20.44 55 SER B C 1
ATOM 3264 C C B SER B 1 55 ? 24.309 -18.425 -23.903 0.50 20.51 55 SER B C 1
ATOM 3265 O O A SER B 1 55 ? 24.864 -18.905 -24.904 0.50 20.12 55 SER B O 1
ATOM 3266 O O B SER B 1 55 ? 24.866 -18.896 -24.906 0.50 20.34 55 SER B O 1
ATOM 3270 N N . LYS B 1 56 ? 23.037 -18.658 -23.561 1.00 21.12 56 LYS B N 1
ATOM 3271 C CA . LYS B 1 56 ? 22.147 -19.585 -24.307 1.00 24.89 56 LYS B CA 1
ATOM 3272 C C . LYS B 1 56 ? 21.922 -19.078 -25.743 1.00 24.74 56 LYS B C 1
ATOM 3273 O O . LYS B 1 56 ? 21.662 -19.911 -26.616 1.00 26.69 56 LYS B O 1
ATOM 3279 N N . THR B 1 57 ? 22.021 -17.777 -25.993 1.00 22.86 57 THR B N 1
ATOM 3280 C CA . THR B 1 57 ? 21.820 -17.175 -27.343 1.00 25.29 57 THR B CA 1
ATOM 3281 C C . THR B 1 57 ? 23.155 -17.003 -28.072 1.00 24.02 57 THR B C 1
ATOM 3282 O O . THR B 1 57 ? 23.163 -16.242 -29.051 1.00 29.67 57 THR B O 1
ATOM 3286 N N . GLY B 1 58 ? 24.241 -17.583 -27.552 1.00 24.90 58 GLY B N 1
ATOM 3287 C CA . GLY B 1 58 ? 25.567 -17.607 -28.193 1.00 23.87 58 GLY B CA 1
ATOM 3288 C C . GLY B 1 58 ? 26.326 -16.313 -27.989 1.00 24.76 58 GLY B C 1
ATOM 3289 O O . GLY B 1 58 ? 27.324 -16.077 -28.697 1.00 21.93 58 GLY B O 1
ATOM 3290 N N . ILE B 1 59 ? 25.885 -15.471 -27.059 1.00 23.00 59 ILE B N 1
ATOM 3291 C CA . ILE B 1 59 ? 26.652 -14.258 -26.666 1.00 21.40 59 ILE B CA 1
ATOM 3292 C C . ILE B 1 59 ? 27.789 -14.660 -25.730 1.00 18.46 59 ILE B C 1
ATOM 3293 O O . ILE B 1 59 ? 27.561 -15.517 -24.827 1.00 19.07 59 ILE B O 1
ATOM 3298 N N . LYS B 1 60 ? 28.954 -14.028 -25.927 1.00 18.07 60 LYS B N 1
ATOM 3299 C CA . LYS B 1 60 ? 30.145 -14.167 -25.067 1.00 17.96 60 LYS B CA 1
ATOM 3300 C C . LYS B 1 60 ? 29.908 -13.253 -23.869 1.00 15.72 60 LYS B C 1
ATOM 3301 O O . LYS B 1 60 ? 29.673 -12.043 -24.071 1.00 15.93 60 LYS B O 1
ATOM 3304 N N . VAL B 1 61 ? 29.894 -13.812 -22.674 1.00 14.35 61 VAL B N 1
ATOM 3305 C CA . VAL B 1 61 ? 29.613 -12.963 -21.485 1.00 14.36 61 VAL B CA 1
ATOM 3306 C C . VAL B 1 61 ? 30.911 -12.728 -20.731 1.00 14.45 61 VAL B C 1
ATOM 3307 O O . VAL B 1 61 ? 31.691 -13.668 -20.532 1.00 16.82 61 VAL B O 1
ATOM 3311 N N . GLN B 1 62 ? 31.133 -11.501 -20.308 1.00 14.06 62 GLN B N 1
ATOM 3312 C CA . GLN B 1 62 ? 32.246 -11.133 -19.412 1.00 14.75 62 GLN B CA 1
ATOM 3313 C C . GLN B 1 62 ? 31.576 -10.774 -18.100 1.00 13.78 62 GLN B C 1
ATOM 3314 O O . GLN B 1 62 ? 30.982 -9.708 -18.079 1.00 12.33 62 GLN B O 1
ATOM 3320 N N . LEU B 1 63 ? 31.663 -11.662 -17.122 1.00 12.10 63 LEU B N 1
ATOM 3321 C CA . LEU B 1 63 ? 31.017 -11.491 -15.799 1.00 12.37 63 LEU B CA 1
ATOM 3322 C C . LEU B 1 63 ? 32.089 -10.983 -14.833 1.00 11.32 63 LEU B C 1
ATOM 3323 O O . LEU B 1 63 ? 33.124 -11.651 -14.633 1.00 10.96 63 LEU B O 1
ATOM 3328 N N . ILE B 1 64 ? 31.832 -9.844 -14.221 1.00 10.29 64 ILE B N 1
ATOM 3329 C CA . ILE B 1 64 ? 32.823 -9.154 -13.358 1.00 11.59 64 ILE B CA 1
ATOM 3330 C C . ILE B 1 64 ? 32.263 -9.120 -11.935 1.00 11.19 64 ILE B C 1
ATOM 3331 O O . ILE B 1 64 ? 31.202 -8.489 -11.760 1.00 11.30 64 ILE B O 1
ATOM 3336 N N . GLU B 1 65 ? 32.933 -9.793 -11.010 1.00 10.31 65 GLU B N 1
ATOM 3337 C CA . GLU B 1 65 ? 32.513 -9.955 -9.591 1.00 9.95 65 GLU B CA 1
ATOM 3338 C C . GLU B 1 65 ? 33.568 -9.337 -8.686 1.00 9.76 65 GLU B C 1
ATOM 3339 O O . GLU B 1 65 ? 34.801 -9.588 -8.871 1.00 9.98 65 GLU B O 1
ATOM 3345 N N . ALA B 1 66 ? 33.102 -8.515 -7.765 1.00 9.54 66 ALA B N 1
ATOM 3346 C CA . ALA B 1 66 ? 33.942 -7.799 -6.783 1.00 9.96 66 ALA B CA 1
ATOM 3347 C C . ALA B 1 66 ? 34.585 -8.738 -5.758 1.00 10.15 66 ALA B C 1
ATOM 3348 O O . ALA B 1 66 ? 35.653 -8.406 -5.297 1.00 10.07 66 ALA B O 1
ATOM 3350 N N . THR B 1 67 ? 33.931 -9.828 -5.368 1.00 10.53 67 THR B N 1
ATOM 3351 C CA . THR B 1 67 ? 34.428 -10.682 -4.266 1.00 11.13 67 THR B CA 1
ATOM 3352 C C . THR B 1 67 ? 34.996 -11.975 -4.861 1.00 10.74 67 THR B C 1
ATOM 3353 O O . THR B 1 67 ? 35.015 -12.118 -6.100 1.00 10.60 67 THR B O 1
ATOM 3357 N N . ASP B 1 68 ? 35.347 -12.924 -4.005 1.00 11.69 68 ASP B N 1
ATOM 3358 C CA . ASP B 1 68 ? 36.001 -14.183 -4.433 1.00 13.30 68 ASP B CA 1
ATOM 3359 C C . ASP B 1 68 ? 34.948 -15.282 -4.578 1.00 13.07 68 ASP B C 1
ATOM 3360 O O . ASP B 1 68 ? 35.329 -16.461 -4.628 1.00 14.49 68 ASP B O 1
ATOM 3365 N N . ARG B 1 69 ? 33.668 -14.938 -4.671 1.00 13.69 69 ARG B N 1
ATOM 3366 C CA . ARG B 1 69 ? 32.578 -15.937 -4.711 1.00 13.86 69 ARG B CA 1
ATOM 3367 C C . ARG B 1 69 ? 31.400 -15.391 -5.512 1.00 12.92 69 ARG B C 1
ATOM 3368 O O . ARG B 1 69 ? 31.197 -14.171 -5.500 1.00 13.02 69 ARG B O 1
ATOM 3376 N N . LEU B 1 70 ? 30.641 -16.278 -6.155 1.00 12.56 70 LEU B N 1
ATOM 3377 C CA . LEU B 1 70 ? 29.411 -15.919 -6.874 1.00 12.67 70 LEU B CA 1
ATOM 3378 C C . LEU B 1 70 ? 28.248 -16.229 -5.958 1.00 13.02 70 LEU B C 1
ATOM 3379 O O . LEU B 1 70 ? 28.348 -17.203 -5.179 1.00 14.58 70 LEU B O 1
ATOM 3384 N N . GLY B 1 71 ? 27.178 -15.461 -6.107 1.00 11.81 71 GLY B N 1
ATOM 3385 C CA . GLY B 1 71 ? 25.926 -15.726 -5.382 1.00 11.02 71 GLY B CA 1
ATOM 3386 C C . GLY B 1 71 ? 25.447 -14.517 -4.609 1.00 9.83 71 GLY B C 1
ATOM 3387 O O . GLY B 1 71 ? 24.258 -14.422 -4.398 1.00 9.69 71 GLY B O 1
ATOM 3388 N N . GLY B 1 72 ? 26.337 -13.567 -4.323 1.00 9.67 72 GLY B N 1
ATOM 3389 C CA . GLY B 1 72 ? 25.986 -12.304 -3.647 1.00 9.07 72 GLY B CA 1
ATOM 3390 C C . GLY B 1 72 ? 25.237 -12.531 -2.326 1.00 7.89 72 GLY B C 1
ATOM 3391 O O . GLY B 1 72 ? 25.755 -13.231 -1.428 1.00 8.72 72 GLY B O 1
ATOM 3392 N N . ARG B 1 73 ? 23.999 -12.050 -2.230 1.00 7.52 73 ARG B N 1
ATOM 3393 C CA . ARG B 1 73 ? 23.166 -12.140 -1.004 1.00 7.71 73 ARG B CA 1
ATOM 3394 C C . ARG B 1 73 ? 22.597 -13.564 -0.818 1.00 8.24 73 ARG B C 1
ATOM 3395 O O . ARG B 1 73 ? 21.751 -13.770 0.067 1.00 8.80 73 ARG B O 1
ATOM 3403 N N . ILE B 1 74 ? 23.023 -14.527 -1.627 1.00 8.77 74 ILE B N 1
ATOM 3404 C CA . ILE B 1 74 ? 22.692 -15.962 -1.428 1.00 8.83 74 ILE B CA 1
ATOM 3405 C C . ILE B 1 74 ? 23.971 -16.669 -1.022 1.00 8.56 74 ILE B C 1
ATOM 3406 O O . ILE B 1 74 ? 25.000 -16.532 -1.695 1.00 8.08 74 ILE B O 1
ATOM 3411 N N . ARG B 1 75 ? 23.891 -17.398 0.072 1.00 8.87 75 ARG B N 1
ATOM 3412 C CA . ARG B 1 75 ? 25.014 -18.195 0.546 1.00 9.70 75 ARG B CA 1
ATOM 3413 C C . ARG B 1 75 ? 24.454 -19.341 1.395 1.00 9.94 75 ARG B C 1
ATOM 3414 O O . ARG B 1 75 ? 23.839 -19.027 2.410 1.00 8.96 75 ARG B O 1
ATOM 3422 N N . THR B 1 76 ? 24.815 -20.555 1.032 1.00 10.75 76 THR B N 1
ATOM 3423 C CA . THR B 1 76 ? 24.439 -21.770 1.767 1.00 10.92 76 THR B CA 1
ATOM 3424 C C . THR B 1 76 ? 25.685 -22.438 2.327 1.00 11.71 76 THR B C 1
ATOM 3425 O O . THR B 1 76 ? 26.622 -22.664 1.566 1.00 12.94 76 THR B O 1
ATOM 3429 N N . VAL B 1 77 ? 25.619 -22.803 3.595 1.00 10.73 77 VAL B N 1
ATOM 3430 C CA . VAL B 1 77 ? 26.609 -23.657 4.282 1.00 11.89 77 VAL B CA 1
ATOM 3431 C C . VAL B 1 77 ? 26.043 -25.071 4.378 1.00 13.09 77 VAL B C 1
ATOM 3432 O O . VAL B 1 77 ? 24.892 -25.244 4.777 1.00 12.42 77 VAL B O 1
ATOM 3436 N N . THR B 1 78 ? 26.824 -26.054 3.949 1.00 13.16 78 THR B N 1
ATOM 3437 C CA . THR B 1 78 ? 26.448 -27.462 4.160 1.00 13.63 78 THR B CA 1
ATOM 3438 C C . THR B 1 78 ? 26.948 -27.845 5.545 1.00 13.29 78 THR B C 1
ATOM 3439 O O . THR B 1 78 ? 28.153 -27.946 5.736 1.00 14.00 78 THR B O 1
ATOM 3443 N N . ASP B 1 79 ? 26.065 -28.087 6.490 1.00 13.24 79 ASP B N 1
ATOM 3444 C CA . ASP B 1 79 ? 26.517 -28.541 7.815 1.00 13.48 79 ASP B CA 1
ATOM 3445 C C . ASP B 1 79 ? 26.835 -30.040 7.740 1.00 12.87 79 ASP B C 1
ATOM 3446 O O . ASP B 1 79 ? 26.286 -30.773 6.871 1.00 12.75 79 ASP B O 1
ATOM 3451 N N . VAL B 1 80 ? 27.729 -30.451 8.617 1.00 14.08 80 VAL B N 1
ATOM 3452 C CA . VAL B 1 80 ? 28.237 -31.852 8.710 1.00 14.71 80 VAL B CA 1
ATOM 3453 C C . VAL B 1 80 ? 27.047 -32.807 8.948 1.00 14.64 80 VAL B C 1
ATOM 3454 O O . VAL B 1 80 ? 27.164 -33.945 8.515 1.00 14.83 80 VAL B O 1
ATOM 3458 N N . SER B 1 81 ? 25.908 -32.336 9.493 1.00 14.69 81 SER B N 1
ATOM 3459 C CA . SER B 1 81 ? 24.636 -33.089 9.706 1.00 13.49 81 SER B CA 1
ATOM 3460 C C . SER B 1 81 ? 23.967 -33.467 8.398 1.00 13.68 81 SER B C 1
ATOM 3461 O O . SER B 1 81 ? 23.104 -34.369 8.391 1.00 16.01 81 SER B O 1
ATOM 3464 N N . GLY B 1 82 ? 24.276 -32.744 7.311 1.00 13.14 82 GLY B N 1
ATOM 3465 C CA . GLY B 1 82 ? 23.621 -32.890 6.014 1.00 12.56 82 GLY B CA 1
ATOM 3466 C C . GLY B 1 82 ? 22.532 -31.840 5.845 1.00 11.72 82 GLY B C 1
ATOM 3467 O O . GLY B 1 82 ? 21.847 -31.830 4.807 1.00 12.98 82 GLY B O 1
ATOM 3468 N N . ASN B 1 83 ? 22.324 -31.019 6.866 1.00 11.32 83 ASN B N 1
ATOM 3469 C CA . ASN B 1 83 ? 21.334 -29.904 6.783 1.00 10.59 83 ASN B CA 1
ATOM 3470 C C . ASN B 1 83 ? 21.986 -28.742 6.037 1.00 11.35 83 ASN B C 1
ATOM 3471 O O . ASN B 1 83 ? 23.210 -28.546 6.229 1.00 10.43 83 ASN B O 1
ATOM 3476 N N . PHE B 1 84 ? 21.194 -27.955 5.306 1.00 10.67 84 PHE B N 1
ATOM 3477 C CA . PHE B 1 84 ? 21.694 -26.816 4.504 1.00 10.77 84 PHE B CA 1
ATOM 3478 C C . PHE B 1 84 ? 21.268 -25.529 5.194 1.00 11.05 84 PHE B C 1
ATOM 3479 O O . PHE B 1 84 ? 20.095 -25.423 5.486 1.00 12.29 84 PHE B O 1
ATOM 3487 N N . LEU B 1 85 ? 22.209 -24.641 5.453 1.00 10.16 85 LEU B N 1
ATOM 3488 C CA . LEU B 1 85 ? 21.992 -23.415 6.260 1.00 10.55 85 LEU B CA 1
ATOM 3489 C C . LEU B 1 85 ? 22.000 -22.239 5.279 1.00 10.45 85 LEU B C 1
ATOM 3490 O O . LEU B 1 85 ? 23.036 -21.957 4.690 1.00 9.99 85 LEU B O 1
ATOM 3495 N N . ASP B 1 86 ? 20.880 -21.555 5.109 1.00 9.89 86 ASP B N 1
ATOM 3496 C CA . ASP B 1 86 ? 20.863 -20.420 4.153 1.00 9.85 86 ASP B CA 1
ATOM 3497 C C . ASP B 1 86 ? 21.185 -19.168 4.948 1.00 9.71 86 ASP B C 1
ATOM 3498 O O . ASP B 1 86 ? 20.274 -18.662 5.656 1.00 8.71 86 ASP B O 1
ATOM 3503 N N . LEU B 1 87 ? 22.444 -18.714 4.894 1.00 9.44 87 LEU B N 1
ATOM 3504 C CA . LEU B 1 87 ? 22.899 -17.500 5.630 1.00 10.14 87 LEU B CA 1
ATOM 3505 C C . LEU B 1 87 ? 22.399 -16.254 4.902 1.00 9.33 87 LEU B C 1
ATOM 3506 O O . LEU B 1 87 ? 22.302 -15.215 5.573 1.00 9.13 87 LEU B O 1
ATOM 3511 N N . GLY B 1 88 ? 22.096 -16.360 3.603 1.00 9.14 88 GLY B N 1
ATOM 3512 C CA . GLY B 1 88 ? 21.410 -15.290 2.854 1.00 8.82 88 GLY B CA 1
ATOM 3513 C C . GLY B 1 88 ? 19.938 -15.628 2.599 1.00 9.42 88 GLY B C 1
ATOM 3514 O O . GLY B 1 88 ? 19.329 -16.251 3.483 1.00 8.79 88 GLY B O 1
ATOM 3515 N N . ALA B 1 89 ? 19.427 -15.331 1.384 1.00 8.78 89 ALA B N 1
ATOM 3516 C CA . ALA B 1 89 ? 18.031 -15.604 1.001 1.00 8.64 89 ALA B CA 1
ATOM 3517 C C . ALA B 1 89 ? 17.732 -17.078 1.204 1.00 8.82 89 ALA B C 1
ATOM 3518 O O . ALA B 1 89 ? 18.578 -17.956 0.857 1.00 9.10 89 ALA B O 1
ATOM 3520 N N . GLU B 1 90 ? 16.591 -17.338 1.815 1.00 8.62 90 GLU B N 1
ATOM 3521 C CA . GLU B 1 90 ? 16.246 -18.722 2.205 1.00 9.75 90 GLU B CA 1
ATOM 3522 C C . GLU B 1 90 ? 14.938 -19.126 1.567 1.00 9.75 90 GLU B C 1
ATOM 3523 O O . GLU B 1 90 ? 14.786 -20.330 1.291 1.00 10.48 90 GLU B O 1
ATOM 3529 N N . TRP B 1 91 ? 13.985 -18.212 1.416 1.00 9.35 91 TRP B N 1
ATOM 3530 C CA . TRP B 1 91 ? 12.637 -18.645 0.956 1.00 9.89 91 TRP B CA 1
ATOM 3531 C C . TRP B 1 91 ? 12.271 -17.991 -0.360 1.00 10.90 91 TRP B C 1
ATOM 3532 O O . TRP B 1 91 ? 12.570 -16.815 -0.523 1.00 11.66 91 TRP B O 1
ATOM 3543 N N . ILE B 1 92 ? 11.467 -18.666 -1.174 1.00 11.05 92 ILE B N 1
ATOM 3544 C CA . ILE B 1 92 ? 10.597 -17.963 -2.158 1.00 11.33 92 ILE B CA 1
ATOM 3545 C C . ILE B 1 92 ? 9.147 -18.147 -1.741 1.00 11.28 92 ILE B C 1
ATOM 3546 O O . ILE B 1 92 ? 8.862 -18.890 -0.788 1.00 10.45 92 ILE B O 1
ATOM 3551 N N . GLN B 1 93 ? 8.256 -17.438 -2.418 1.00 11.90 93 GLN B N 1
ATOM 3552 C CA . GLN B 1 93 ? 6.798 -17.636 -2.257 1.00 12.55 93 GLN B CA 1
ATOM 3553 C C . GLN B 1 93 ? 6.324 -18.681 -3.277 1.00 12.02 93 GLN B C 1
ATOM 3554 O O . GLN B 1 93 ? 6.837 -18.719 -4.373 1.00 10.91 93 GLN B O 1
ATOM 3560 N N . ALA B 1 94 ? 5.281 -19.450 -2.976 1.00 11.81 94 ALA B N 1
ATOM 3561 C CA . ALA B 1 94 ? 4.850 -20.487 -3.938 1.00 12.45 94 ALA B CA 1
ATOM 3562 C C . ALA B 1 94 ? 4.437 -19.864 -5.284 1.00 12.74 94 ALA B C 1
ATOM 3563 O O . ALA B 1 94 ? 4.610 -20.511 -6.315 1.00 13.40 94 ALA B O 1
ATOM 3565 N N . GLU B 1 95 ? 3.983 -18.622 -5.288 1.00 12.90 95 GLU B N 1
ATOM 3566 C CA . GLU B 1 95 ? 3.489 -17.932 -6.505 1.00 13.75 95 GLU B CA 1
ATOM 3567 C C . GLU B 1 95 ? 4.578 -17.103 -7.200 1.00 12.94 95 GLU B C 1
ATOM 3568 O O . GLU B 1 95 ? 4.236 -16.379 -8.157 1.00 14.33 95 GLU B O 1
ATOM 3574 N N . HIS B 1 96 ? 5.831 -17.216 -6.794 1.00 13.04 96 HIS B N 1
ATOM 3575 C CA . HIS B 1 96 ? 6.975 -16.558 -7.499 1.00 12.71 96 HIS B CA 1
ATOM 3576 C C . HIS B 1 96 ? 7.281 -17.319 -8.804 1.00 13.35 96 HIS B C 1
ATOM 3577 O O . HIS B 1 96 ? 8.068 -18.306 -8.820 1.00 14.29 96 HIS B O 1
ATOM 3584 N N . ARG B 1 97 ? 6.696 -16.839 -9.897 1.00 14.56 97 ARG B N 1
ATOM 3585 C CA . ARG B 1 97 ? 6.707 -17.489 -11.227 1.00 15.51 97 ARG B CA 1
ATOM 3586 C C . ARG B 1 97 ? 8.102 -17.581 -11.832 1.00 14.69 97 ARG B C 1
ATOM 3587 O O . ARG B 1 97 ? 8.420 -18.616 -12.431 1.00 14.84 97 ARG B O 1
ATOM 3595 N N . THR B 1 98 ? 8.894 -16.513 -11.769 1.00 14.98 98 THR B N 1
ATOM 3596 C CA . THR B 1 98 ? 10.251 -16.554 -12.368 1.00 12.98 98 THR B CA 1
ATOM 3597 C C . THR B 1 98 ? 11.096 -17.629 -11.700 1.00 11.45 98 THR B C 1
ATOM 3598 O O . THR B 1 98 ? 11.737 -18.422 -12.401 1.00 12.31 98 THR B O 1
ATOM 3602 N N . ALA B 1 99 ? 11.137 -17.640 -10.378 1.00 11.26 99 ALA B N 1
ATOM 3603 C CA . ALA B 1 99 ? 11.888 -18.605 -9.570 1.00 10.95 99 ALA B CA 1
ATOM 3604 C C . ALA B 1 99 ? 11.380 -20.031 -9.830 1.00 12.20 99 ALA B C 1
ATOM 3605 O O . ALA B 1 99 ? 12.199 -20.935 -10.037 1.00 13.11 99 ALA B O 1
ATOM 3607 N N . LYS B 1 100 ? 10.066 -20.228 -9.790 1.00 13.18 100 LYS B N 1
ATOM 3608 C CA . LYS B 1 100 ? 9.475 -21.582 -9.939 1.00 15.24 100 LYS B CA 1
ATOM 3609 C C . LYS B 1 100 ? 9.784 -22.097 -11.344 1.00 14.48 100 LYS B C 1
ATOM 3610 O O . LYS B 1 100 ? 10.239 -23.250 -11.448 1.00 14.83 100 LYS B O 1
ATOM 3616 N N . SER B 1 101 ? 9.696 -21.237 -12.359 1.00 16.35 101 SER B N 1
ATOM 3617 C CA . SER B 1 101 ? 9.980 -21.619 -13.767 1.00 16.52 101 SER B CA 1
ATOM 3618 C C . SER B 1 101 ? 11.470 -21.973 -13.913 1.00 16.82 101 SER B C 1
ATOM 3619 O O . SER B 1 101 ? 11.813 -23.042 -14.511 1.00 17.19 101 SER B O 1
ATOM 3622 N N . LEU B 1 102 ? 12.369 -21.139 -13.389 1.00 13.98 102 LEU B N 1
ATOM 3623 C CA . LEU B 1 102 ? 13.822 -21.434 -13.464 1.00 14.67 102 LEU B CA 1
ATOM 3624 C C . LEU B 1 102 ? 14.175 -22.694 -12.673 1.00 14.18 102 LEU B C 1
ATOM 3625 O O . LEU B 1 102 ? 15.011 -23.507 -13.134 1.00 14.91 102 LEU B O 1
ATOM 3630 N N . ILE B 1 103 ? 13.592 -22.880 -11.491 1.00 15.58 103 ILE B N 1
ATOM 3631 C CA . ILE B 1 103 ? 13.872 -24.094 -10.684 1.00 16.49 103 ILE B CA 1
ATOM 3632 C C . ILE B 1 103 ? 13.483 -25.332 -11.520 1.00 18.37 103 ILE B C 1
ATOM 3633 O O . ILE B 1 103 ? 14.313 -26.253 -11.636 1.00 19.52 103 ILE B O 1
ATOM 3638 N N . ARG B 1 104 ? 12.323 -25.301 -12.174 1.00 20.49 104 ARG B N 1
ATOM 3639 C CA . ARG B 1 104 ? 11.839 -26.417 -13.036 1.00 23.87 104 ARG B CA 1
ATOM 3640 C C . ARG B 1 104 ? 12.810 -26.617 -14.213 1.00 23.70 104 ARG B C 1
ATOM 3641 O O . ARG B 1 104 ? 13.280 -27.753 -14.426 1.00 25.15 104 ARG B O 1
ATOM 3649 N N . GLU B 1 105 ? 13.113 -25.544 -14.941 1.00 23.75 105 GLU B N 1
ATOM 3650 C CA . GLU B 1 105 ? 14.043 -25.531 -16.100 1.00 24.61 105 GLU B CA 1
ATOM 3651 C C . GLU B 1 105 ? 15.375 -26.208 -15.728 1.00 21.15 105 GLU B C 1
ATOM 3652 O O . GLU B 1 105 ? 15.904 -27.001 -16.562 1.00 19.69 105 GLU B O 1
ATOM 3658 N N . LEU B 1 106 ? 15.894 -25.977 -14.519 1.00 19.98 106 LEU B N 1
ATOM 3659 C CA . LEU B 1 106 ? 17.242 -26.438 -14.090 1.00 20.10 106 LEU B CA 1
ATOM 3660 C C . LEU B 1 106 ? 17.161 -27.814 -13.412 1.00 18.97 106 LEU B C 1
ATOM 3661 O O . LEU B 1 106 ? 18.216 -28.318 -12.991 1.00 18.46 106 LEU B O 1
ATOM 3666 N N . GLY B 1 107 ? 15.970 -28.411 -13.340 1.00 18.28 107 GLY B N 1
ATOM 3667 C CA . GLY B 1 107 ? 15.770 -29.759 -12.768 1.00 19.27 107 GLY B CA 1
ATOM 3668 C C . GLY B 1 107 ? 15.916 -29.774 -11.256 1.00 18.85 107 GLY B C 1
ATOM 3669 O O . GLY B 1 107 ? 16.213 -30.840 -10.722 1.00 18.84 107 GLY B O 1
ATOM 3670 N N . LEU B 1 108 ? 15.754 -28.625 -10.569 1.00 17.99 108 LEU B N 1
ATOM 3671 C CA . LEU B 1 108 ? 15.863 -28.543 -9.084 1.00 16.98 108 LEU B CA 1
ATOM 3672 C C . LEU B 1 108 ? 14.485 -28.791 -8.466 1.00 16.68 108 LEU B C 1
ATOM 3673 O O . LEU B 1 108 ? 13.473 -28.862 -9.214 1.00 16.35 108 LEU B O 1
ATOM 3678 N N . LYS B 1 109 ? 14.438 -28.829 -7.142 1.00 16.73 109 LYS B N 1
ATOM 3679 C CA . LYS B 1 109 ? 13.217 -29.141 -6.364 1.00 18.35 109 LYS B CA 1
ATOM 3680 C C . LYS B 1 109 ? 13.053 -28.153 -5.224 1.00 17.61 109 LYS B C 1
ATOM 3681 O O . LYS B 1 109 ? 14.092 -27.662 -4.716 1.00 15.88 109 LYS B O 1
ATOM 3685 N N . THR B 1 110 ? 11.786 -27.850 -4.900 1.00 17.82 110 THR B N 1
ATOM 3686 C CA . THR B 1 110 ? 11.413 -27.012 -3.731 1.00 17.61 110 THR B CA 1
ATOM 3687 C C . THR B 1 110 ? 10.741 -27.861 -2.645 1.00 16.63 110 THR B C 1
ATOM 3688 O O . THR B 1 110 ? 10.310 -28.997 -2.912 1.00 16.77 110 THR B O 1
ATOM 3692 N N . THR B 1 111 ? 10.741 -27.342 -1.433 1.00 15.90 111 THR B N 1
ATOM 3693 C CA . THR B 1 111 ? 10.102 -27.953 -0.250 1.00 17.13 111 THR B CA 1
ATOM 3694 C C . THR B 1 111 ? 9.191 -26.882 0.346 1.00 18.81 111 THR B C 1
ATOM 3695 O O . THR B 1 111 ? 9.482 -25.611 0.176 1.00 15.16 111 THR B O 1
ATOM 3699 N N . ASP B 1 112 ? 8.060 -27.317 0.860 1.00 15.46 112 ASP B N 1
ATOM 3700 C CA . ASP B 1 112 ? 7.100 -26.382 1.480 1.00 16.53 112 ASP B CA 1
ATOM 3701 C C . ASP B 1 112 ? 7.652 -26.091 2.879 1.00 15.28 112 ASP B C 1
ATOM 3702 O O . ASP B 1 112 ? 8.181 -26.983 3.560 1.00 17.26 112 ASP B O 1
ATOM 3707 N N . PHE B 1 113 ? 7.572 -24.847 3.286 1.00 13.46 113 PHE B N 1
ATOM 3708 C CA . PHE B 1 113 ? 7.992 -24.387 4.616 1.00 12.79 113 PHE B CA 1
ATOM 3709 C C . PHE B 1 113 ? 6.778 -23.807 5.296 1.00 13.01 113 PHE B C 1
ATOM 3710 O O . PHE B 1 113 ? 6.285 -22.768 4.830 1.00 13.67 113 PHE B O 1
ATOM 3718 N N . GLU B 1 114 ? 6.286 -24.487 6.334 1.00 12.34 114 GLU B N 1
ATOM 3719 C CA . GLU B 1 114 ? 5.009 -24.084 6.960 1.00 12.91 114 GLU B CA 1
ATOM 3720 C C . GLU B 1 114 ? 5.273 -22.873 7.840 1.00 12.31 114 GLU B C 1
ATOM 3721 O O . GLU B 1 114 ? 6.134 -22.946 8.720 1.00 13.33 114 GLU B O 1
ATOM 3727 N N . VAL B 1 115 ? 4.519 -21.794 7.612 1.00 12.05 115 VAL B N 1
ATOM 3728 C CA . VAL B 1 115 ? 4.634 -20.544 8.408 1.00 12.73 115 VAL B CA 1
ATOM 3729 C C . VAL B 1 115 ? 3.519 -20.517 9.443 1.00 12.57 115 VAL B C 1
ATOM 3730 O O . VAL B 1 115 ? 2.388 -20.204 9.078 1.00 12.76 115 VAL B O 1
ATOM 3734 N N . GLN B 1 116 ? 3.853 -20.825 10.685 1.00 13.74 116 GLN B N 1
ATOM 3735 C CA . GLN B 1 116 ? 2.920 -20.750 11.839 1.00 16.16 116 GLN B CA 1
ATOM 3736 C C . GLN B 1 116 ? 3.719 -20.177 12.989 1.00 13.36 116 GLN B C 1
ATOM 3737 O O . GLN B 1 116 ? 4.378 -20.961 13.682 1.00 13.67 116 GLN B O 1
ATOM 3743 N N . SER B 1 117 ? 3.751 -18.845 13.096 1.00 12.32 117 SER B N 1
ATOM 3744 C CA . SER B 1 117 ? 4.712 -18.105 13.932 1.00 11.81 117 SER B CA 1
ATOM 3745 C C . SER B 1 117 ? 4.036 -17.634 15.209 1.00 12.45 117 SER B C 1
ATOM 3746 O O . SER B 1 117 ? 3.047 -16.860 15.123 1.00 11.25 117 SER B O 1
ATOM 3749 N N . ASP B 1 118 ? 4.636 -17.984 16.334 1.00 12.78 118 ASP B N 1
ATOM 3750 C CA . ASP B 1 118 ? 4.247 -17.414 17.630 1.00 14.91 118 ASP B CA 1
ATOM 3751 C C . ASP B 1 118 ? 4.820 -16.007 17.761 1.00 14.64 118 ASP B C 1
ATOM 3752 O O . ASP B 1 118 ? 5.712 -15.587 16.958 1.00 13.89 118 ASP B O 1
ATOM 3757 N N . LEU B 1 119 ? 4.401 -15.304 18.810 1.00 14.04 119 LEU B N 1
ATOM 3758 C CA . LEU B 1 119 ? 4.937 -13.967 19.099 1.00 14.92 119 LEU B CA 1
ATOM 3759 C C . LEU B 1 119 ? 5.163 -13.863 20.599 1.00 16.57 119 LEU B C 1
ATOM 3760 O O . LEU B 1 119 ? 4.217 -14.114 21.327 1.00 18.65 119 LEU B O 1
ATOM 3765 N N . PHE B 1 120 ? 6.360 -13.476 21.025 1.00 15.89 120 PHE B N 1
ATOM 3766 C CA . PHE B 1 120 ? 6.570 -13.013 22.413 1.00 19.18 120 PHE B CA 1
ATOM 3767 C C . PHE B 1 120 ? 6.554 -11.489 22.417 1.00 19.75 120 PHE B C 1
ATOM 3768 O O . PHE B 1 120 ? 7.513 -10.862 21.970 1.00 16.84 120 PHE B O 1
ATOM 3776 N N . PHE B 1 121 ? 5.465 -10.921 22.922 1.00 20.51 121 PHE B N 1
ATOM 3777 C CA . PHE B 1 121 ? 5.346 -9.462 23.104 1.00 24.83 121 PHE B CA 1
ATOM 3778 C C . PHE B 1 121 ? 4.443 -9.219 24.309 1.00 25.24 121 PHE B C 1
ATOM 3779 O O . PHE B 1 121 ? 3.227 -9.488 24.186 1.00 25.70 121 PHE B O 1
ATOM 3787 N N . GLY B 1 122 ? 5.033 -8.802 25.432 1.00 29.26 122 GLY B N 1
ATOM 3788 C CA . GLY B 1 122 ? 4.348 -8.731 26.741 1.00 31.03 122 GLY B CA 1
ATOM 3789 C C . GLY B 1 122 ? 4.179 -10.125 27.328 1.00 29.70 122 GLY B C 1
ATOM 3790 O O . GLY B 1 122 ? 4.650 -10.351 28.452 1.00 35.63 122 GLY B O 1
ATOM 3791 N N . SER B 1 123 ? 3.537 -11.030 26.581 1.00 27.87 123 SER B N 1
ATOM 3792 C CA . SER B 1 123 ? 3.366 -12.465 26.914 1.00 25.98 123 SER B CA 1
ATOM 3793 C C . SER B 1 123 ? 3.552 -13.311 25.647 1.00 23.87 123 SER B C 1
ATOM 3794 O O . SER B 1 123 ? 3.678 -12.726 24.530 1.00 21.94 123 SER B O 1
ATOM 3797 N N . TYR B 1 124 ? 3.584 -14.624 25.830 1.00 22.34 124 TYR B N 1
ATOM 3798 C CA . TYR B 1 124 ? 3.657 -15.617 24.735 1.00 25.17 124 TYR B CA 1
ATOM 3799 C C . TYR B 1 124 ? 2.296 -15.670 24.045 1.00 24.44 124 TYR B C 1
ATOM 3800 O O . TYR B 1 124 ? 1.272 -16.011 24.655 1.00 24.21 124 TYR B O 1
ATOM 3809 N N . ARG B 1 125 ? 2.271 -15.332 22.765 1.00 20.38 125 ARG B N 1
ATOM 3810 C CA . ARG B 1 125 ? 1.035 -15.372 21.973 1.00 19.45 125 ARG B CA 1
ATOM 3811 C C . ARG B 1 125 ? 1.167 -16.499 20.954 1.00 18.23 125 ARG B C 1
ATOM 3812 O O . ARG B 1 125 ? 2.079 -16.417 20.106 1.00 17.66 125 ARG B O 1
ATOM 3820 N N . LYS B 1 126 ? 0.296 -17.505 21.040 1.00 16.33 126 LYS B N 1
ATOM 3821 C CA . LYS B 1 126 ? 0.283 -18.662 20.114 1.00 17.78 126 LYS B CA 1
ATOM 3822 C C . LYS B 1 126 ? 0.087 -18.195 18.671 1.00 17.28 126 LYS B C 1
ATOM 3823 O O . LYS B 1 126 ? -0.719 -17.278 18.408 1.00 15.84 126 LYS B O 1
ATOM 3825 N N . PHE B 1 127 ? 0.720 -18.898 17.744 1.00 16.93 127 PHE B N 1
ATOM 3826 C CA . PHE B 1 127 ? 0.519 -18.708 16.292 1.00 18.24 127 PHE B CA 1
ATOM 3827 C C . PHE B 1 127 ? -0.978 -18.609 15.981 1.00 19.09 127 PHE B C 1
ATOM 3828 O O . PHE B 1 127 ? -1.797 -19.307 16.614 1.00 19.86 127 PHE B O 1
ATOM 3836 N N . GLY B 1 128 ? -1.325 -17.742 15.042 1.00 21.89 128 GLY B N 1
ATOM 3837 C CA . GLY B 1 128 ? -2.694 -17.609 14.510 1.00 25.73 128 GLY B CA 1
ATOM 3838 C C . GLY B 1 128 ? -3.558 -16.697 15.371 1.00 26.22 128 GLY B C 1
ATOM 3839 O O . GLY B 1 128 ? -4.703 -16.485 15.000 1.00 29.34 128 GLY B O 1
ATOM 3840 N N . THR B 1 129 ? -3.043 -16.152 16.471 1.00 26.46 129 THR B N 1
ATOM 3841 C CA . THR B 1 129 ? -3.892 -15.484 17.502 1.00 25.03 129 THR B CA 1
ATOM 3842 C C . THR B 1 129 ? -3.508 -14.027 17.734 1.00 23.85 129 THR B C 1
ATOM 3843 O O . THR B 1 129 ? -4.145 -13.400 18.602 1.00 22.72 129 THR B O 1
ATOM 3847 N N . TRP B 1 130 ? -2.517 -13.465 17.039 1.00 21.14 130 TRP B N 1
ATOM 3848 C CA . TRP B 1 130 ? -2.030 -12.118 17.420 1.00 20.55 130 TRP B CA 1
ATOM 3849 C C . TRP B 1 130 ? -2.127 -11.072 16.302 1.00 21.52 130 TRP B C 1
ATOM 3850 O O . TRP B 1 130 ? -1.520 -10.021 16.467 1.00 27.50 130 TRP B O 1
ATOM 3861 N N . ASP B 1 131 ? -2.894 -11.280 15.255 1.00 25.61 131 ASP B N 1
ATOM 3862 C CA . ASP B 1 131 ? -2.999 -10.236 14.201 1.00 26.05 131 ASP B CA 1
ATOM 3863 C C . ASP B 1 131 ? -3.746 -9.021 14.764 1.00 22.80 131 ASP B C 1
ATOM 3864 O O . ASP B 1 131 ? -4.347 -9.087 15.870 1.00 25.61 131 ASP B O 1
ATOM 3869 N N . ILE B 1 132 ? -3.639 -7.909 14.054 1.00 20.33 132 ILE B N 1
ATOM 3870 C CA . ILE B 1 132 ? -4.373 -6.670 14.388 1.00 19.54 132 ILE B CA 1
ATOM 3871 C C . ILE B 1 132 ? -5.867 -6.995 14.302 1.00 19.99 132 ILE B C 1
ATOM 3872 O O . ILE B 1 132 ? -6.220 -7.985 13.655 1.00 21.44 132 ILE B O 1
ATOM 3877 N N . SER B 1 133 ? -6.736 -6.175 14.901 1.00 25.68 133 SER B N 1
ATOM 3878 C CA . SER B 1 133 ? -8.221 -6.413 14.941 1.00 27.35 133 SER B CA 1
ATOM 3879 C C . SER B 1 133 ? -8.814 -6.340 13.543 1.00 28.25 133 SER B C 1
ATOM 3880 O O . SER B 1 133 ? -8.255 -5.649 12.682 1.00 28.14 133 SER B O 1
ATOM 3883 N N . PRO B 1 134 ? -9.934 -7.050 13.250 1.00 29.24 134 PRO B N 1
ATOM 3884 C CA . PRO B 1 134 ? -10.517 -7.009 11.912 1.00 28.10 134 PRO B CA 1
ATOM 3885 C C . PRO B 1 134 ? -10.835 -5.566 11.479 1.00 28.69 134 PRO B C 1
ATOM 3886 O O . PRO B 1 134 ? -10.799 -5.313 10.291 1.00 26.17 134 PRO B O 1
ATOM 3890 N N . LYS B 1 135 ? -11.138 -4.658 12.418 1.00 29.60 135 LYS B N 1
ATOM 3891 C CA . LYS B 1 135 ? -11.546 -3.271 12.058 1.00 29.55 135 LYS B CA 1
ATOM 3892 C C . LYS B 1 135 ? -10.293 -2.452 11.697 1.00 28.83 135 LYS B C 1
ATOM 3893 O O . LYS B 1 135 ? -10.359 -1.607 10.758 1.00 27.23 135 LYS B O 1
ATOM 3899 N N . SER B 1 136 ? -9.192 -2.674 12.417 1.00 26.08 136 SER B N 1
ATOM 3900 C CA . SER B 1 136 ? -7.855 -2.076 12.158 1.00 22.94 136 SER B CA 1
ATOM 3901 C C . SER B 1 136 ? -7.327 -2.562 10.792 1.00 18.77 136 SER B C 1
ATOM 3902 O O . SER B 1 136 ? -6.754 -1.753 10.038 1.00 16.36 136 SER B O 1
ATOM 3905 N N . GLN B 1 137 ? -7.603 -3.812 10.450 1.00 17.18 137 GLN B N 1
ATOM 3906 C CA . GLN B 1 137 ? -7.273 -4.428 9.136 1.00 16.80 137 GLN B CA 1
ATOM 3907 C C . GLN B 1 137 ? -8.102 -3.738 8.049 1.00 17.76 137 GLN B C 1
ATOM 3908 O O . GLN B 1 137 ? -7.575 -3.544 6.942 1.00 15.19 137 GLN B O 1
ATOM 3914 N N . GLU B 1 138 ? -9.371 -3.402 8.349 1.00 17.70 138 GLU B N 1
ATOM 3915 C CA . GLU B 1 138 ? -10.291 -2.708 7.394 1.00 18.97 138 GLU B CA 1
ATOM 3916 C C . GLU B 1 138 ? -9.713 -1.322 7.056 1.00 17.00 138 GLU B C 1
ATOM 3917 O O . GLU B 1 138 ? -9.671 -0.947 5.869 1.00 16.95 138 GLU B O 1
ATOM 3919 N N . ILE B 1 139 ? -9.232 -0.599 8.046 1.00 15.59 139 ILE B N 1
ATOM 3920 C CA . ILE B 1 139 ? -8.545 0.697 7.821 1.00 17.84 139 ILE B CA 1
ATOM 3921 C C . ILE B 1 139 ? -7.349 0.470 6.919 1.00 15.27 139 ILE B C 1
ATOM 3922 O O . ILE B 1 139 ? -7.203 1.231 5.975 1.00 14.84 139 ILE B O 1
ATOM 3927 N N . LEU B 1 140 ? -6.550 -0.566 7.176 1.00 13.91 140 LEU B N 1
ATOM 3928 C CA . LEU B 1 140 ? -5.344 -0.831 6.343 1.00 13.17 140 LEU B CA 1
ATOM 3929 C C . LEU B 1 140 ? -5.798 -1.192 4.917 1.00 12.69 140 LEU B C 1
ATOM 3930 O O . LEU B 1 140 ? -5.284 -0.611 3.941 1.00 11.80 140 LEU B O 1
ATOM 3935 N N . ASN B 1 141 ? -6.783 -2.065 4.764 1.00 11.82 141 ASN B N 1
ATOM 3936 C CA . ASN B 1 141 ? -7.273 -2.453 3.414 1.00 13.51 141 ASN B CA 1
ATOM 3937 C C . ASN B 1 141 ? -7.752 -1.203 2.665 1.00 12.75 141 ASN B C 1
ATOM 3938 O O . ASN B 1 141 ? -7.480 -1.067 1.468 1.00 12.51 141 ASN B O 1
ATOM 3943 N N . LYS B 1 142 ? -8.462 -0.301 3.344 1.00 12.51 142 LYS B N 1
ATOM 3944 C CA . LYS B 1 142 ? -8.953 0.943 2.696 1.00 12.87 142 LYS B CA 1
ATOM 3945 C C . LYS B 1 142 ? -7.766 1.781 2.178 1.00 11.34 142 LYS B C 1
ATOM 3946 O O . LYS B 1 142 ? -7.812 2.279 1.035 1.00 10.66 142 LYS B O 1
ATOM 3952 N N . LEU B 1 143 ? -6.709 1.909 2.966 1.00 10.17 143 LEU B N 1
ATOM 3953 C CA . LEU B 1 143 ? -5.526 2.716 2.571 1.00 11.05 143 LEU B CA 1
ATOM 3954 C C . LEU B 1 143 ? -4.788 2.008 1.425 1.00 10.17 143 LEU B C 1
ATOM 3955 O O . LEU B 1 143 ? -4.325 2.693 0.512 1.00 10.10 143 LEU B O 1
ATOM 3960 N N . VAL B 1 144 ? -4.741 0.690 1.425 1.00 9.97 144 VAL B N 1
ATOM 3961 C CA . VAL B 1 144 ? -4.077 -0.068 0.324 1.00 10.51 144 VAL B CA 1
ATOM 3962 C C . VAL B 1 144 ? -4.851 0.170 -0.974 1.00 11.26 144 VAL B C 1
ATOM 3963 O O . VAL B 1 144 ? -4.222 0.430 -2.048 1.00 11.83 144 VAL B O 1
ATOM 3967 N N . GLN B 1 145 ? -6.178 0.118 -0.899 1.00 12.59 145 GLN B N 1
ATOM 3968 C CA . GLN B 1 145 ? -7.026 0.301 -2.101 1.00 14.40 145 GLN B CA 1
ATOM 3969 C C . GLN B 1 145 ? -6.918 1.756 -2.565 1.00 13.50 145 GLN B C 1
ATOM 3970 O O . GLN B 1 145 ? -6.882 2.001 -3.773 1.00 12.53 145 GLN B O 1
ATOM 3976 N N . MET B 1 146 ? -6.856 2.680 -1.624 1.00 12.62 146 MET B N 1
ATOM 3977 C CA . MET B 1 146 ? -6.701 4.112 -1.926 1.00 13.69 146 MET B CA 1
ATOM 3978 C C . MET B 1 146 ? -5.405 4.324 -2.708 1.00 12.07 146 MET B C 1
ATOM 3979 O O . MET B 1 146 ? -5.435 4.935 -3.829 1.00 12.12 146 MET B O 1
ATOM 3984 N N . ASN B 1 147 ? -4.298 3.728 -2.236 1.00 11.64 147 ASN B N 1
ATOM 3985 C CA . ASN B 1 147 ? -3.012 3.924 -2.942 1.00 12.41 147 ASN B CA 1
ATOM 3986 C C . ASN B 1 147 ? -3.103 3.304 -4.339 1.00 11.89 147 ASN B C 1
ATOM 3987 O O . ASN B 1 147 ? -2.546 3.899 -5.268 1.00 10.94 147 ASN B O 1
ATOM 3992 N N . SER B 1 148 ? -3.839 2.222 -4.513 1.00 11.75 148 SER B N 1
ATOM 3993 C CA . SER B 1 148 ? -4.017 1.598 -5.847 1.00 13.25 148 SER B CA 1
ATOM 3994 C C . SER B 1 148 ? -4.815 2.473 -6.824 1.00 14.18 148 SER B C 1
ATOM 3995 O O . SER B 1 148 ? -4.667 2.255 -8.032 1.00 17.06 148 SER B O 1
ATOM 3998 N N . LYS B 1 149 ? -5.676 3.356 -6.333 1.00 14.08 149 LYS B N 1
ATOM 3999 C CA . LYS B 1 149 ? -6.662 4.130 -7.127 1.00 16.36 149 LYS B CA 1
ATOM 4000 C C . LYS B 1 149 ? -6.155 5.531 -7.467 1.00 16.46 149 LYS B C 1
ATOM 4001 O O . LYS B 1 149 ? -6.418 5.976 -8.592 1.00 16.94 149 LYS B O 1
ATOM 4007 N N . ILE B 1 150 ? -5.402 6.178 -6.557 1.00 15.97 150 ILE B N 1
ATOM 4008 C CA . ILE B 1 150 ? -4.940 7.587 -6.739 1.00 15.37 150 ILE B CA 1
ATOM 4009 C C . ILE B 1 150 ? -3.945 7.696 -7.920 1.00 16.42 150 ILE B C 1
ATOM 4010 O O . ILE B 1 150 ? -3.292 6.707 -8.290 1.00 15.79 150 ILE B O 1
ATOM 4015 N N . ASN B 1 151 ? -3.804 8.897 -8.483 1.00 17.86 151 ASN B N 1
ATOM 4016 C CA . ASN B 1 151 ? -2.888 9.218 -9.613 1.00 18.64 151 ASN B CA 1
ATOM 4017 C C . ASN B 1 151 ? -1.438 9.416 -9.102 1.00 18.36 151 ASN B C 1
ATOM 4018 O O . ASN B 1 151 ? -1.222 9.476 -7.872 1.00 17.42 151 ASN B O 1
ATOM 4023 N N . SER B 1 152 ? -0.475 9.567 -10.007 1.00 19.15 152 SER B N 1
ATOM 4024 C CA . SER B 1 152 ? 0.976 9.649 -9.661 1.00 21.15 152 SER B CA 1
ATOM 4025 C C . SER B 1 152 ? 1.236 10.870 -8.791 1.00 19.70 152 SER B C 1
ATOM 4026 O O . SER B 1 152 ? 2.112 10.764 -7.907 1.00 19.03 152 SER B O 1
ATOM 4029 N N . THR B 1 153 ? 0.549 11.985 -9.018 1.00 19.46 153 THR B N 1
ATOM 4030 C CA . THR B 1 153 ? 0.750 13.225 -8.219 1.00 19.32 153 THR B CA 1
ATOM 4031 C C . THR B 1 153 ? 0.368 12.962 -6.768 1.00 17.48 153 THR B C 1
ATOM 4032 O O . THR B 1 153 ? 1.127 13.382 -5.851 1.00 18.05 153 THR B O 1
ATOM 4036 N N . GLN B 1 154 ? -0.771 12.298 -6.557 1.00 14.37 154 GLN B N 1
ATOM 4037 C CA . GLN B 1 154 ? -1.268 11.944 -5.216 1.00 14.04 154 GLN B CA 1
ATOM 4038 C C . GLN B 1 154 ? -0.291 10.970 -4.569 1.00 12.06 154 GLN B C 1
ATOM 4039 O O . GLN B 1 154 ? -0.044 11.087 -3.372 1.00 12.69 154 GLN B O 1
ATOM 4045 N N . GLN B 1 155 ? 0.207 10.020 -5.336 1.00 11.86 155 GLN B N 1
ATOM 4046 C CA . GLN B 1 155 ? 1.193 9.026 -4.810 1.00 11.97 155 GLN B CA 1
ATOM 4047 C C . GLN B 1 155 ? 2.473 9.731 -4.356 1.00 11.63 155 GLN B C 1
ATOM 4048 O O . GLN B 1 155 ? 2.972 9.385 -3.239 1.00 11.69 155 GLN B O 1
ATOM 4054 N N . GLN B 1 156 ? 2.968 10.707 -5.145 1.00 12.08 156 GLN B N 1
ATOM 4055 C CA . GLN B 1 156 ? 4.172 11.505 -4.783 1.00 13.55 156 GLN B CA 1
ATOM 4056 C C . GLN B 1 156 ? 3.888 12.198 -3.449 1.00 14.10 156 GLN B C 1
ATOM 4057 O O . GLN B 1 156 ? 4.799 12.257 -2.612 1.00 15.18 156 GLN B O 1
ATOM 4060 N N . GLU B 1 157 ? 2.662 12.673 -3.216 1.00 14.39 157 GLU B N 1
ATOM 4061 C CA . GLU B 1 157 ? 2.352 13.404 -1.974 1.00 15.32 157 GLU B CA 1
ATOM 4062 C C . GLU B 1 157 ? 2.371 12.404 -0.801 1.00 13.49 157 GLU B C 1
ATOM 4063 O O . GLU B 1 157 ? 2.932 12.704 0.255 1.00 12.26 157 GLU B O 1
ATOM 4069 N N . LEU B 1 158 ? 1.723 11.259 -0.971 1.00 12.82 158 LEU B N 1
ATOM 4070 C CA . LEU B 1 158 ? 1.607 10.242 0.089 1.00 12.60 158 LEU B CA 1
ATOM 4071 C C . LEU B 1 158 ? 3.019 9.747 0.454 1.00 11.01 158 LEU B C 1
ATOM 4072 O O . LEU B 1 158 ? 3.280 9.395 1.620 1.00 9.85 158 LEU B O 1
ATOM 4077 N N . ASP B 1 159 ? 3.914 9.778 -0.523 1.00 10.04 159 ASP B N 1
ATOM 4078 C CA . ASP B 1 159 ? 5.304 9.276 -0.359 1.00 10.35 159 ASP B CA 1
ATOM 4079 C C . ASP B 1 159 ? 6.148 10.215 0.507 1.00 10.73 159 ASP B C 1
ATOM 4080 O O . ASP B 1 159 ? 7.270 9.829 0.885 1.00 9.63 159 ASP B O 1
ATOM 4085 N N . ARG B 1 160 ? 5.641 11.390 0.849 1.00 9.92 160 ARG B N 1
ATOM 4086 C CA . ARG B 1 160 ? 6.417 12.339 1.681 1.00 11.68 160 ARG B CA 1
ATOM 4087 C C . ARG B 1 160 ? 6.446 11.922 3.159 1.00 11.34 160 ARG B C 1
ATOM 4088 O O . ARG B 1 160 ? 7.232 12.551 3.923 1.00 12.01 160 ARG B O 1
ATOM 4096 N N . ILE B 1 161 ? 5.668 10.904 3.540 1.00 11.00 161 ILE B N 1
ATOM 4097 C CA . ILE B 1 161 ? 5.329 10.546 4.949 1.00 12.23 161 ILE B CA 1
ATOM 4098 C C . ILE B 1 161 ? 5.793 9.117 5.153 1.00 10.27 161 ILE B C 1
ATOM 4099 O O . ILE B 1 161 ? 5.656 8.332 4.220 1.00 9.50 161 ILE B O 1
ATOM 4104 N N . SER B 1 162 ? 6.221 8.783 6.360 1.00 9.31 162 SER B N 1
ATOM 4105 C CA . SER B 1 162 ? 6.535 7.379 6.704 1.00 8.59 162 SER B CA 1
ATOM 4106 C C . SER B 1 162 ? 5.231 6.578 6.840 1.00 8.35 162 SER B C 1
ATOM 4107 O O . SER B 1 162 ? 4.197 7.121 7.183 1.00 7.73 162 SER B O 1
ATOM 4110 N N . PHE B 1 163 ? 5.302 5.275 6.598 1.00 8.26 163 PHE B N 1
ATOM 4111 C CA . PHE B 1 163 ? 4.149 4.382 6.783 1.00 8.30 163 PHE B CA 1
ATOM 4112 C C . PHE B 1 163 ? 3.692 4.505 8.239 1.00 8.58 163 PHE B C 1
ATOM 4113 O O . PHE B 1 163 ? 2.483 4.601 8.527 1.00 8.30 163 PHE B O 1
ATOM 4121 N N . TYR B 1 164 ? 4.648 4.537 9.171 1.00 8.34 164 TYR B N 1
ATOM 4122 C CA . TYR B 1 164 ? 4.297 4.641 10.601 1.00 8.86 164 TYR B CA 1
ATOM 4123 C C . TYR B 1 164 ? 3.489 5.922 10.872 1.00 9.30 164 TYR B C 1
ATOM 4124 O O . TYR B 1 164 ? 2.455 5.916 11.550 1.00 9.13 164 TYR B O 1
ATOM 4133 N N . ASN B 1 165 ? 3.996 7.064 10.443 1.00 8.52 165 ASN B N 1
ATOM 4134 C CA . ASN B 1 165 ? 3.356 8.344 10.815 1.00 8.84 165 ASN B CA 1
ATOM 4135 C C . ASN B 1 165 ? 2.011 8.432 10.103 1.00 9.18 165 ASN B C 1
ATOM 4136 O O . ASN B 1 165 ? 1.097 9.006 10.694 1.00 8.45 165 ASN B O 1
ATOM 4141 N N . PHE B 1 166 ? 1.919 7.906 8.881 1.00 8.83 166 PHE B N 1
ATOM 4142 C CA . PHE B 1 166 ? 0.688 7.960 8.069 1.00 10.47 166 PHE B CA 1
ATOM 4143 C C . PHE B 1 166 ? -0.401 7.112 8.747 1.00 10.63 166 PHE B C 1
ATOM 4144 O O . PHE B 1 166 ? -1.529 7.601 8.906 1.00 9.88 166 PHE B O 1
ATOM 4152 N N . LEU B 1 167 ? -0.062 5.908 9.173 1.00 10.01 167 LEU B N 1
ATOM 4153 C CA . LEU B 1 167 ? -1.027 5.023 9.864 1.00 10.97 167 LEU B CA 1
ATOM 4154 C C . LEU B 1 167 ? -1.394 5.617 11.235 1.00 10.77 167 LEU B C 1
ATOM 4155 O O . LEU B 1 167 ? -2.626 5.578 11.588 1.00 12.39 167 LEU B O 1
ATOM 4160 N N . ASN B 1 168 ? -0.448 6.229 11.972 1.00 10.47 168 ASN B N 1
ATOM 4161 C CA . ASN B 1 168 ? -0.786 6.821 13.288 1.00 11.90 168 ASN B CA 1
ATOM 4162 C C . ASN B 1 168 ? -1.781 7.970 13.039 1.00 11.47 168 ASN B C 1
ATOM 4163 O O . ASN B 1 168 ? -2.819 8.086 13.724 1.00 10.60 168 ASN B O 1
ATOM 4168 N N . TYR B 1 169 ? -1.510 8.781 12.026 1.00 10.36 169 TYR B N 1
ATOM 4169 C CA . TYR B 1 169 ? -2.405 9.897 11.653 1.00 11.06 169 TYR B CA 1
ATOM 4170 C C . TYR B 1 169 ? -3.796 9.346 11.289 1.00 12.03 169 TYR B C 1
ATOM 4171 O O . TYR B 1 169 ? -4.776 10.024 11.608 1.00 11.05 169 TYR B O 1
ATOM 4180 N N . GLN B 1 170 ? -3.879 8.163 10.659 1.00 12.49 170 GLN B N 1
ATOM 4181 C CA . GLN B 1 170 ? -5.152 7.556 10.176 1.00 14.20 170 GLN B CA 1
ATOM 4182 C C . GLN B 1 170 ? -5.827 6.777 11.317 1.00 14.91 170 GLN B C 1
ATOM 4183 O O . GLN B 1 170 ? -6.885 6.155 11.097 1.00 15.92 170 GLN B O 1
ATOM 4189 N N . GLY B 1 171 ? -5.239 6.798 12.509 1.00 14.81 171 GLY B N 1
ATOM 4190 C CA . GLY B 1 171 ? -5.887 6.377 13.761 1.00 15.72 171 GLY B CA 1
ATOM 4191 C C . GLY B 1 171 ? -5.513 4.963 14.161 1.00 15.94 171 GLY B C 1
ATOM 4192 O O . GLY B 1 171 ? -6.066 4.480 15.143 1.00 16.65 171 GLY B O 1
ATOM 4193 N N . MET B 1 172 ? -4.542 4.334 13.519 1.00 16.67 172 MET B N 1
ATOM 4194 C CA . MET B 1 172 ? -4.033 3.016 13.973 1.00 17.07 172 MET B CA 1
ATOM 4195 C C . MET B 1 172 ? -3.246 3.201 15.275 1.00 17.45 172 MET B C 1
ATOM 4196 O O . MET B 1 172 ? -2.454 4.157 15.373 1.00 16.35 172 MET B O 1
ATOM 4201 N N . SER B 1 173 ? -3.493 2.337 16.260 1.00 18.16 173 SER B N 1
ATOM 4202 C CA . SER B 1 173 ? -2.848 2.397 17.589 1.00 18.93 173 SER B CA 1
ATOM 4203 C C . SER B 1 173 ? -1.356 2.088 17.424 1.00 20.05 173 SER B C 1
ATOM 4204 O O . SER B 1 173 ? -1.015 1.380 16.446 1.00 17.10 173 SER B O 1
ATOM 4207 N N . LEU B 1 174 ? -0.552 2.549 18.388 1.00 19.72 174 LEU B N 1
ATOM 4208 C CA . LEU B 1 174 ? 0.866 2.159 18.548 1.00 23.82 174 LEU B CA 1
ATOM 4209 C C . LEU B 1 174 ? 0.910 0.625 18.680 1.00 21.98 174 LEU B C 1
ATOM 4210 O O . LEU B 1 174 ? 1.835 0.040 18.060 1.00 18.53 174 LEU B O 1
ATOM 4215 N N . GLU B 1 175 ? -0.043 -0.014 19.395 1.00 20.00 175 GLU B N 1
ATOM 4216 C CA . GLU B 1 175 ? -0.028 -1.503 19.573 1.00 19.52 175 GLU B CA 1
ATOM 4217 C C . GLU B 1 175 ? -0.134 -2.181 18.195 1.00 19.59 175 GLU B C 1
ATOM 4218 O O . GLU B 1 175 ? 0.638 -3.134 17.906 1.00 18.12 175 GLU B O 1
ATOM 4220 N N . ASP B 1 176 ? -1.053 -1.722 17.355 1.00 17.28 176 ASP B N 1
ATOM 4221 C CA . ASP B 1 176 ? -1.276 -2.364 16.038 1.00 16.78 176 ASP B CA 1
ATOM 4222 C C . ASP B 1 176 ? -0.043 -2.102 15.160 1.00 14.72 176 ASP B C 1
ATOM 4223 O O . ASP B 1 176 ? 0.363 -3.013 14.407 1.00 12.46 176 ASP B O 1
ATOM 4228 N N . LEU B 1 177 ? 0.520 -0.899 15.221 1.00 13.94 177 LEU B N 1
ATOM 4229 C CA . LEU B 1 177 ? 1.717 -0.609 14.394 1.00 14.36 177 LEU B CA 1
ATOM 4230 C C . LEU B 1 177 ? 2.881 -1.522 14.804 1.00 14.37 177 LEU B C 1
ATOM 4231 O O . LEU B 1 177 ? 3.628 -1.962 13.924 1.00 15.52 177 LEU B O 1
ATOM 4236 N N . ASN B 1 178 ? 3.021 -1.824 16.087 1.00 14.58 178 ASN B N 1
ATOM 4237 C CA A ASN B 1 178 ? 4.100 -2.729 16.564 0.50 15.13 178 ASN B CA 1
ATOM 4238 C CA B ASN B 1 178 ? 4.090 -2.728 16.564 0.50 15.43 178 ASN B CA 1
ATOM 4239 C C . ASN B 1 178 ? 3.861 -4.140 16.013 1.00 14.29 178 ASN B C 1
ATOM 4240 O O . ASN B 1 178 ? 4.843 -4.766 15.640 1.00 13.78 178 ASN B O 1
ATOM 4249 N N . ILE B 1 179 ? 2.604 -4.588 15.937 1.00 12.49 179 ILE B N 1
ATOM 4250 C CA . ILE B 1 179 ? 2.299 -5.912 15.369 1.00 14.26 179 ILE B CA 1
ATOM 4251 C C . ILE B 1 179 ? 2.677 -5.935 13.879 1.00 13.12 179 ILE B C 1
ATOM 4252 O O . ILE B 1 179 ? 3.315 -6.912 13.439 1.00 12.15 179 ILE B O 1
ATOM 4257 N N . LEU B 1 180 ? 2.286 -4.904 13.138 1.00 12.28 180 LEU B N 1
ATOM 4258 C CA . LEU B 1 180 ? 2.668 -4.815 11.709 1.00 13.02 180 LEU B CA 1
ATOM 4259 C C . LEU B 1 180 ? 4.192 -4.819 11.567 1.00 12.61 180 LEU B C 1
ATOM 4260 O O . LEU B 1 180 ? 4.681 -5.402 10.620 1.00 12.86 180 LEU B O 1
ATOM 4265 N N . ASN B 1 181 ? 4.903 -4.177 12.473 1.00 13.06 181 ASN B N 1
ATOM 4266 C CA . ASN B 1 181 ? 6.383 -4.150 12.417 1.00 15.59 181 ASN B CA 1
ATOM 4267 C C . ASN B 1 181 ? 6.938 -5.567 12.528 1.00 14.89 181 ASN B C 1
ATOM 4268 O O . ASN B 1 181 ? 7.876 -5.886 11.743 1.00 14.09 181 ASN B O 1
ATOM 4273 N N . PHE B 1 182 ? 6.367 -6.419 13.364 1.00 12.35 182 PHE B N 1
ATOM 4274 C CA . PHE B 1 182 ? 6.794 -7.844 13.397 1.00 12.66 182 PHE B CA 1
ATOM 4275 C C . PHE B 1 182 ? 6.409 -8.506 12.087 1.00 11.90 182 PHE B C 1
ATOM 4276 O O . PHE B 1 182 ? 7.260 -9.203 11.521 1.00 11.69 182 PHE B O 1
ATOM 4284 N N . LYS B 1 183 ? 5.157 -8.357 11.648 1.00 12.15 183 LYS B N 1
ATOM 4285 C CA . LYS B 1 183 ? 4.631 -9.085 10.447 1.00 12.62 183 LYS B CA 1
ATOM 4286 C C . LYS B 1 183 ? 5.478 -8.788 9.198 1.00 12.08 183 LYS B C 1
ATOM 4287 O O . LYS B 1 183 ? 5.631 -9.683 8.369 1.00 12.01 183 LYS B O 1
ATOM 4291 N N . TYR B 1 184 ? 6.015 -7.573 9.050 1.00 10.50 184 TYR B N 1
ATOM 4292 C CA . TYR B 1 184 ? 6.710 -7.134 7.809 1.00 10.82 184 TYR B CA 1
ATOM 4293 C C . TYR B 1 184 ? 8.218 -7.303 7.948 1.00 9.94 184 TYR B C 1
ATOM 4294 O O . TYR B 1 184 ? 8.938 -7.096 6.933 1.00 9.53 184 TYR B O 1
ATOM 4303 N N . SER B 1 185 ? 8.699 -7.668 9.141 1.00 9.51 185 SER B N 1
ATOM 4304 C CA . SER B 1 185 ? 10.140 -7.600 9.495 1.00 10.35 185 SER B CA 1
ATOM 4305 C C . SER B 1 185 ? 11.013 -8.494 8.627 1.00 10.65 185 SER B C 1
ATOM 4306 O O . SER B 1 185 ? 12.122 -8.030 8.337 1.00 11.25 185 SER B O 1
ATOM 4309 N N . LEU B 1 186 ? 10.571 -9.672 8.216 1.00 11.83 186 LEU B N 1
ATOM 4310 C CA . LEU B 1 186 ? 11.495 -10.590 7.503 1.00 12.73 186 LEU B CA 1
ATOM 4311 C C . LEU B 1 186 ? 11.695 -10.081 6.078 1.00 12.48 186 LEU B C 1
ATOM 4312 O O . LEU B 1 186 ? 12.665 -10.526 5.442 1.00 14.78 186 LEU B O 1
ATOM 4317 N N . TYR B 1 187 ? 10.826 -9.203 5.598 1.00 10.91 187 TYR B N 1
ATOM 4318 C CA . TYR B 1 187 ? 10.977 -8.613 4.238 1.00 10.73 187 TYR B CA 1
ATOM 4319 C C . TYR B 1 187 ? 11.822 -7.343 4.366 1.00 10.33 187 TYR B C 1
ATOM 4320 O O . TYR B 1 187 ? 12.906 -7.285 3.814 1.00 11.67 187 TYR B O 1
ATOM 4329 N N . TYR B 1 188 ? 11.351 -6.343 5.095 1.00 10.04 188 TYR B N 1
ATOM 4330 C CA . TYR B 1 188 ? 11.998 -5.011 5.103 1.00 10.21 188 TYR B CA 1
ATOM 4331 C C . TYR B 1 188 ? 13.298 -5.012 5.914 1.00 10.96 188 TYR B C 1
ATOM 4332 O O . TYR B 1 188 ? 14.287 -4.364 5.471 1.00 10.39 188 TYR B O 1
ATOM 4341 N N . GLY B 1 189 ? 13.321 -5.731 7.027 1.00 11.29 189 GLY B N 1
ATOM 4342 C CA . GLY B 1 189 ? 14.480 -5.746 7.912 1.00 11.23 189 GLY B CA 1
ATOM 4343 C C . GLY B 1 189 ? 14.731 -4.399 8.560 1.00 12.29 189 GLY B C 1
ATOM 4344 O O . GLY B 1 189 ? 15.858 -4.136 8.973 1.00 13.22 189 GLY B O 1
ATOM 4345 N N . ASP B 1 190 ? 13.708 -3.565 8.694 1.00 12.15 190 ASP B N 1
ATOM 4346 C CA . ASP B 1 190 ? 13.847 -2.230 9.327 1.00 12.72 190 ASP B CA 1
ATOM 4347 C C . ASP B 1 190 ? 12.462 -1.771 9.760 1.00 12.31 190 ASP B C 1
ATOM 4348 O O . ASP B 1 190 ? 11.484 -2.305 9.298 1.00 11.93 190 ASP B O 1
ATOM 4353 N N . SER B 1 191 ? 12.433 -0.802 10.641 1.00 11.72 191 SER B N 1
ATOM 4354 C CA . SER B 1 191 ? 11.225 -0.201 11.229 1.00 11.79 191 SER B CA 1
ATOM 4355 C C . SER B 1 191 ? 10.357 0.472 10.157 1.00 11.21 191 SER B C 1
ATOM 4356 O O . SER B 1 191 ? 10.871 1.105 9.217 1.00 11.15 191 SER B O 1
ATOM 4359 N N . LEU B 1 192 ? 9.049 0.364 10.336 1.00 10.99 192 LEU B N 1
ATOM 4360 C CA . LEU B 1 192 ? 8.078 1.117 9.512 1.00 11.36 192 LEU B CA 1
ATOM 4361 C C . LEU B 1 192 ? 8.294 2.631 9.645 1.00 10.72 192 LEU B C 1
ATOM 4362 O O . LEU B 1 192 ? 7.799 3.365 8.772 1.00 9.50 192 LEU B O 1
ATOM 4367 N N . ARG B 1 193 ? 8.980 3.119 10.686 1.00 9.89 193 ARG B N 1
ATOM 4368 C CA . ARG B 1 193 ? 9.327 4.559 10.809 1.00 11.45 193 ARG B CA 1
ATOM 4369 C C . ARG B 1 193 ? 10.298 5.019 9.698 1.00 10.49 193 ARG B C 1
ATOM 4370 O O . ARG B 1 193 ? 10.395 6.260 9.503 1.00 9.59 193 ARG B O 1
ATOM 4378 N N . SER B 1 194 ? 10.943 4.091 8.971 1.00 9.17 194 SER B N 1
ATOM 4379 C CA . SER B 1 194 ? 12.012 4.345 7.970 1.00 9.21 194 SER B CA 1
ATOM 4380 C C . SER B 1 194 ? 11.457 4.369 6.559 1.00 9.71 194 SER B C 1
ATOM 4381 O O . SER B 1 194 ? 12.193 4.760 5.690 1.00 9.75 194 SER B O 1
ATOM 4384 N N . LEU B 1 195 ? 10.253 3.846 6.356 1.00 8.97 195 LEU B N 1
ATOM 4385 C CA . LEU B 1 195 ? 9.750 3.468 5.025 1.00 9.53 195 LEU B CA 1
ATOM 4386 C C . LEU B 1 195 ? 8.684 4.452 4.540 1.00 8.94 195 LEU B C 1
ATOM 4387 O O . LEU B 1 195 ? 7.830 4.902 5.334 1.00 8.32 195 LEU B O 1
ATOM 4392 N N . SER B 1 196 ? 8.712 4.751 3.239 1.00 8.34 196 SER B N 1
ATOM 4393 C CA . SER B 1 196 ? 7.646 5.513 2.549 1.00 7.58 196 SER B CA 1
ATOM 4394 C C . SER B 1 196 ? 6.297 4.840 2.846 1.00 6.83 196 SER B C 1
ATOM 4395 O O . SER B 1 196 ? 6.146 3.672 2.596 1.00 6.51 196 SER B O 1
ATOM 4398 N N . ALA B 1 197 ? 5.319 5.610 3.299 1.00 7.25 197 ALA B N 1
ATOM 4399 C CA . ALA B 1 197 ? 3.908 5.172 3.340 1.00 7.29 197 ALA B CA 1
ATOM 4400 C C . ALA B 1 197 ? 3.466 4.598 1.982 1.00 7.24 197 ALA B C 1
ATOM 4401 O O . ALA B 1 197 ? 2.707 3.632 1.933 1.00 6.65 197 ALA B O 1
ATOM 4403 N N . GLN B 1 198 ? 3.773 5.290 0.893 1.00 7.82 198 GLN B N 1
ATOM 4404 C CA . GLN B 1 198 ? 3.334 4.945 -0.490 1.00 8.42 198 GLN B CA 1
ATOM 4405 C C . GLN B 1 198 ? 3.926 3.590 -0.888 1.00 8.21 198 GLN B C 1
ATOM 4406 O O . GLN B 1 198 ? 3.187 2.757 -1.400 1.00 8.89 198 GLN B O 1
ATOM 4412 N N . LYS B 1 199 ? 5.211 3.371 -0.598 1.00 8.49 199 LYS B N 1
ATOM 4413 C CA . LYS B 1 199 ? 5.899 2.136 -1.004 1.00 9.24 199 LYS B CA 1
ATOM 4414 C C . LYS B 1 199 ? 5.275 0.973 -0.226 1.00 8.70 199 LYS B C 1
ATOM 4415 O O . LYS B 1 199 ? 4.973 -0.055 -0.850 1.00 7.57 199 LYS B O 1
ATOM 4421 N N . VAL B 1 200 ? 5.106 1.131 1.089 1.00 8.48 200 VAL B N 1
ATOM 4422 C CA . VAL B 1 200 ? 4.590 0.029 1.925 1.00 8.86 200 VAL B CA 1
ATOM 4423 C C . VAL B 1 200 ? 3.160 -0.284 1.480 1.00 8.80 200 VAL B C 1
ATOM 4424 O O . VAL B 1 200 ? 2.880 -1.459 1.263 1.00 9.50 200 VAL B O 1
ATOM 4428 N N . LEU B 1 201 ? 2.312 0.721 1.218 1.00 8.88 201 LEU B N 1
ATOM 4429 C CA . LEU B 1 201 ? 0.926 0.433 0.766 1.00 9.65 201 LEU B CA 1
ATOM 4430 C C . LEU B 1 201 ? 0.916 -0.224 -0.605 1.00 8.79 201 LEU B C 1
ATOM 4431 O O . LEU B 1 201 ? 0.077 -1.150 -0.806 1.00 9.65 201 LEU B O 1
ATOM 4436 N N . SER B 1 202 ? 1.879 0.113 -1.455 1.00 9.90 202 SER B N 1
ATOM 4437 C CA . SER B 1 202 ? 2.069 -0.513 -2.772 1.00 11.09 202 SER B CA 1
ATOM 4438 C C . SER B 1 202 ? 2.469 -1.976 -2.558 1.00 10.86 202 SER B C 1
ATOM 4439 O O . SER B 1 202 ? 1.869 -2.888 -3.210 1.00 10.71 202 SER B O 1
ATOM 4442 N N . ASP B 1 203 ? 3.378 -2.243 -1.623 1.00 9.74 203 ASP B N 1
ATOM 4443 C CA . ASP B 1 203 ? 3.906 -3.604 -1.389 1.00 11.18 203 ASP B CA 1
ATOM 4444 C C . ASP B 1 203 ? 2.790 -4.516 -0.850 1.00 11.19 203 ASP B C 1
ATOM 4445 O O . ASP B 1 203 ? 2.830 -5.749 -1.078 1.00 11.33 203 ASP B O 1
ATOM 4450 N N . LEU B 1 204 ? 1.829 -3.941 -0.141 1.00 11.06 204 LEU B N 1
ATOM 4451 C CA . LEU B 1 204 ? 0.792 -4.719 0.579 1.00 11.90 204 LEU B CA 1
ATOM 4452 C C . LEU B 1 204 ? -0.257 -5.250 -0.399 1.00 12.55 204 LEU B C 1
ATOM 4453 O O . LEU B 1 204 ? -1.125 -6.002 0.037 1.00 12.93 204 LEU B O 1
ATOM 4458 N N . VAL B 1 205 ? -0.236 -4.867 -1.664 1.00 13.39 205 VAL B N 1
ATOM 4459 C CA . VAL B 1 205 ? -1.111 -5.542 -2.670 1.00 15.05 205 VAL B CA 1
ATOM 4460 C C . VAL B 1 205 ? -0.708 -7.011 -2.791 1.00 17.19 205 VAL B C 1
ATOM 4461 O O . VAL B 1 205 ? -1.603 -7.845 -2.957 1.00 16.68 205 VAL B O 1
ATOM 4465 N N . ASN B 1 206 ? 0.586 -7.309 -2.712 1.00 16.37 206 ASN B N 1
ATOM 4466 C CA . ASN B 1 206 ? 1.108 -8.675 -2.966 1.00 17.03 206 ASN B CA 1
ATOM 4467 C C . ASN B 1 206 ? 2.321 -8.871 -2.049 1.00 14.39 206 ASN B C 1
ATOM 4468 O O . ASN B 1 206 ? 3.456 -9.011 -2.539 1.00 14.18 206 ASN B O 1
ATOM 4473 N N . PHE B 1 207 ? 2.080 -8.834 -0.748 1.00 13.63 207 PHE B N 1
ATOM 4474 C CA . PHE B 1 207 ? 3.178 -8.856 0.260 1.00 12.50 207 PHE B CA 1
ATOM 4475 C C . PHE B 1 207 ? 3.882 -10.195 0.217 1.00 12.47 207 PHE B C 1
ATOM 4476 O O . PHE B 1 207 ? 3.265 -11.254 0.228 1.00 12.53 207 PHE B O 1
ATOM 4484 N N . PRO B 1 208 ? 5.221 -10.196 0.253 1.00 11.10 208 PRO B N 1
ATOM 4485 C CA . PRO B 1 208 ? 5.959 -11.444 0.189 1.00 12.08 208 PRO B CA 1
ATOM 4486 C C . PRO B 1 208 ? 5.632 -12.380 1.351 1.00 10.95 208 PRO B C 1
ATOM 4487 O O . PRO B 1 208 ? 5.604 -11.974 2.485 1.00 11.50 208 PRO B O 1
ATOM 4491 N N . LYS B 1 209 ? 5.440 -13.652 1.012 1.00 12.76 209 LYS B N 1
ATOM 4492 C CA . LYS B 1 209 ? 5.387 -14.756 1.994 1.00 13.71 209 LYS B CA 1
ATOM 4493 C C . LYS B 1 209 ? 6.542 -15.740 1.761 1.00 14.04 209 LYS B C 1
ATOM 4494 O O . LYS B 1 209 ? 6.940 -16.021 0.600 1.00 13.91 209 LYS B O 1
ATOM 4500 N N . TYR B 1 210 ? 7.111 -16.215 2.851 1.00 13.06 210 TYR B N 1
ATOM 4501 C CA . TYR B 1 210 ? 8.413 -16.925 2.831 1.00 13.05 210 TYR B CA 1
ATOM 4502 C C . TYR B 1 210 ? 8.072 -18.364 3.180 1.00 13.38 210 TYR B C 1
ATOM 4503 O O . TYR B 1 210 ? 8.217 -18.740 4.345 1.00 12.15 210 TYR B O 1
ATOM 4512 N N . ASN B 1 211 ? 7.585 -19.112 2.195 1.00 13.57 211 ASN B N 1
ATOM 4513 C CA . ASN B 1 211 ? 6.907 -20.409 2.510 1.00 14.21 211 ASN B CA 1
ATOM 4514 C C . ASN B 1 211 ? 7.405 -21.552 1.631 1.00 12.69 211 ASN B C 1
ATOM 4515 O O . ASN B 1 211 ? 6.778 -22.622 1.654 1.00 12.53 211 ASN B O 1
ATOM 4520 N N . THR B 1 212 ? 8.500 -21.372 0.908 1.00 12.75 212 THR B N 1
ATOM 4521 C CA . THR B 1 212 ? 9.036 -22.361 -0.056 1.00 12.45 212 THR B CA 1
ATOM 4522 C C . THR B 1 212 ? 10.553 -22.278 0.017 1.00 12.09 212 THR B C 1
ATOM 4523 O O . THR B 1 212 ? 11.053 -21.142 -0.007 1.00 11.80 212 THR B O 1
ATOM 4527 N N . ARG B 1 213 ? 11.228 -23.414 0.109 1.00 12.01 213 ARG B N 1
ATOM 4528 C CA . ARG B 1 213 ? 12.717 -23.459 0.114 1.00 11.88 213 ARG B CA 1
ATOM 4529 C C . ARG B 1 213 ? 13.175 -24.308 -1.072 1.00 12.34 213 ARG B C 1
ATOM 4530 O O . ARG B 1 213 ? 12.391 -25.050 -1.654 1.00 11.93 213 ARG B O 1
ATOM 4538 N N . VAL B 1 214 ? 14.429 -24.150 -1.464 1.00 11.40 214 VAL B N 1
ATOM 4539 C CA . VAL B 1 214 ? 15.058 -24.948 -2.535 1.00 11.67 214 VAL B CA 1
ATOM 4540 C C . VAL B 1 214 ? 15.772 -26.125 -1.884 1.00 12.22 214 VAL B C 1
ATOM 4541 O O . VAL B 1 214 ? 16.578 -25.892 -0.996 1.00 11.19 214 VAL B O 1
ATOM 4545 N N . GLU B 1 215 ? 15.541 -27.337 -2.378 1.00 12.85 215 GLU B N 1
ATOM 4546 C CA . GLU B 1 215 ? 16.252 -28.519 -1.862 1.00 13.00 215 GLU B CA 1
ATOM 4547 C C . GLU B 1 215 ? 17.763 -28.381 -2.135 1.00 14.02 215 GLU B C 1
ATOM 4548 O O . GLU B 1 215 ? 18.147 -28.119 -3.296 1.00 15.02 215 GLU B O 1
ATOM 4551 N N . GLY B 1 216 ? 18.578 -28.448 -1.092 1.00 13.72 216 GLY B N 1
ATOM 4552 C CA . GLY B 1 216 ? 20.037 -28.246 -1.198 1.00 14.29 216 GLY B CA 1
ATOM 4553 C C . GLY B 1 216 ? 20.406 -26.815 -0.882 1.00 14.34 216 GLY B C 1
ATOM 4554 O O . GLY B 1 216 ? 21.625 -26.447 -0.961 1.00 14.99 216 GLY B O 1
ATOM 4555 N N . GLY B 1 217 ? 19.400 -26.005 -0.530 1.00 13.30 217 GLY B N 1
ATOM 4556 C CA . GLY B 1 217 ? 19.594 -24.627 -0.085 1.00 12.93 217 GLY B CA 1
ATOM 4557 C C . GLY B 1 217 ? 19.615 -23.721 -1.288 1.00 12.11 217 GLY B C 1
ATOM 4558 O O . GLY B 1 217 ? 19.727 -24.189 -2.420 1.00 11.59 217 GLY B O 1
ATOM 4559 N N . MET B 1 218 ? 19.430 -22.439 -1.070 1.00 12.32 218 MET B N 1
ATOM 4560 C CA . MET B 1 218 ? 19.224 -21.480 -2.167 1.00 13.17 218 MET B CA 1
ATOM 4561 C C . MET B 1 218 ? 20.485 -21.424 -3.035 1.00 13.54 218 MET B C 1
ATOM 4562 O O . MET B 1 218 ? 20.360 -21.208 -4.269 1.00 12.12 218 MET B O 1
ATOM 4567 N N . GLU B 1 219 ? 21.649 -21.798 -2.496 1.00 12.72 219 GLU B N 1
ATOM 4568 C CA . GLU B 1 219 ? 22.875 -21.773 -3.324 1.00 13.33 219 GLU B CA 1
ATOM 4569 C C . GLU B 1 219 ? 22.865 -22.915 -4.342 1.00 12.97 219 GLU B C 1
ATOM 4570 O O . GLU B 1 219 ? 23.601 -22.838 -5.337 1.00 11.97 219 GLU B O 1
ATOM 4576 N N . THR B 1 220 ? 21.970 -23.895 -4.221 1.00 12.07 220 THR B N 1
ATOM 4577 C CA . THR B 1 220 ? 21.818 -24.889 -5.308 1.00 12.58 220 THR B CA 1
ATOM 4578 C C . THR B 1 220 ? 21.386 -24.177 -6.586 1.00 11.77 220 THR B C 1
ATOM 4579 O O . THR B 1 220 ? 21.767 -24.592 -7.727 1.00 12.53 220 THR B O 1
ATOM 4583 N N . LEU B 1 221 ? 20.553 -23.157 -6.454 1.00 11.89 221 LEU B N 1
ATOM 4584 C CA . LEU B 1 221 ? 20.039 -22.440 -7.647 1.00 11.51 221 LEU B CA 1
ATOM 4585 C C . LEU B 1 221 ? 21.180 -21.642 -8.280 1.00 11.03 221 LEU B C 1
ATOM 4586 O O . LEU B 1 221 ? 21.351 -21.658 -9.519 1.00 12.04 221 LEU B O 1
ATOM 4591 N N . THR B 1 222 ? 21.923 -20.885 -7.492 1.00 11.57 222 THR B N 1
ATOM 4592 C CA . THR B 1 222 ? 23.065 -20.084 -8.017 1.00 12.80 222 THR B CA 1
ATOM 4593 C C . THR B 1 222 ? 24.090 -21.026 -8.658 1.00 13.11 222 THR B C 1
ATOM 4594 O O . THR B 1 222 ? 24.569 -20.758 -9.799 1.00 13.87 222 THR B O 1
ATOM 4598 N N . ARG B 1 223 ? 24.373 -22.145 -8.029 1.00 12.89 223 ARG B N 1
ATOM 4599 C CA . ARG B 1 223 ? 25.394 -23.064 -8.560 1.00 14.25 223 ARG B CA 1
ATOM 4600 C C . ARG B 1 223 ? 24.900 -23.696 -9.865 1.00 15.94 223 ARG B C 1
ATOM 4601 O O . ARG B 1 223 ? 25.749 -23.910 -10.760 1.00 16.93 223 ARG B O 1
ATOM 4609 N N . ALA B 1 224 ? 23.587 -23.982 -9.975 1.00 13.73 224 ALA B N 1
ATOM 4610 C CA . ALA B 1 224 ? 23.013 -24.610 -11.182 1.00 15.24 224 ALA B CA 1
ATOM 4611 C C . ALA B 1 224 ? 23.174 -23.645 -12.343 1.00 15.60 224 ALA B C 1
ATOM 4612 O O . ALA B 1 224 ? 23.490 -24.104 -13.474 1.00 16.89 224 ALA B O 1
ATOM 4614 N N . LEU B 1 225 ? 22.960 -22.358 -12.100 1.00 15.35 225 LEU B N 1
ATOM 4615 C CA . LEU B 1 225 ? 23.195 -21.328 -13.143 1.00 16.45 225 LEU B CA 1
ATOM 4616 C C . LEU B 1 225 ? 24.684 -21.376 -13.538 1.00 17.30 225 LEU B C 1
ATOM 4617 O O . LEU B 1 225 ? 24.975 -21.383 -14.742 1.00 17.95 225 LEU B O 1
ATOM 4622 N N . VAL B 1 226 ? 25.599 -21.379 -12.572 1.00 17.96 226 VAL B N 1
ATOM 4623 C CA . VAL B 1 226 ? 27.068 -21.326 -12.866 1.00 20.00 226 VAL B CA 1
ATOM 4624 C C . VAL B 1 226 ? 27.464 -22.548 -13.717 1.00 20.71 226 VAL B C 1
ATOM 4625 O O . VAL B 1 226 ? 28.197 -22.353 -14.707 1.00 20.09 226 VAL B O 1
ATOM 4629 N N . SER B 1 227 ? 27.021 -23.751 -13.328 1.00 17.75 227 SER B N 1
ATOM 4630 C CA . SER B 1 227 ? 27.264 -25.069 -13.972 1.00 18.75 227 SER B CA 1
ATOM 4631 C C . SER B 1 227 ? 26.770 -25.049 -15.429 1.00 19.40 227 SER B C 1
ATOM 4632 O O . SER B 1 227 ? 27.247 -25.890 -16.218 1.00 21.70 227 SER B O 1
ATOM 4635 N N . SER B 1 228 ? 25.827 -24.167 -15.772 1.00 20.94 228 SER B N 1
ATOM 4636 C CA . SER B 1 228 ? 25.145 -24.120 -17.096 1.00 23.55 228 SER B CA 1
ATOM 4637 C C . SER B 1 228 ? 25.628 -22.958 -17.969 1.00 22.69 228 SER B C 1
ATOM 4638 O O . SER B 1 228 ? 25.182 -22.910 -19.129 1.00 23.19 228 SER B O 1
ATOM 4641 N N . LEU B 1 229 ? 26.527 -22.081 -17.502 1.00 19.15 229 LEU B N 1
ATOM 4642 C CA . LEU B 1 229 ? 27.041 -20.995 -18.382 1.00 19.70 229 LEU B CA 1
ATOM 4643 C C . LEU B 1 229 ? 27.972 -21.623 -19.412 1.00 20.55 229 LEU B C 1
ATOM 4644 O O . LEU B 1 229 ? 28.793 -22.461 -19.033 1.00 24.83 229 LEU B O 1
ATOM 4649 N N . GLU B 1 230 ? 27.909 -21.185 -20.650 1.00 23.86 230 GLU B N 1
ATOM 4650 C CA . GLU B 1 230 ? 28.939 -21.576 -21.650 1.00 24.30 230 GLU B CA 1
ATOM 4651 C C . GLU B 1 230 ? 29.504 -20.276 -22.222 1.00 23.18 230 GLU B C 1
ATOM 4652 O O . GLU B 1 230 ? 28.768 -19.305 -22.287 1.00 23.57 230 GLU B O 1
ATOM 4654 N N . ASN B 1 231 ? 30.789 -20.227 -22.542 1.00 27.30 231 ASN B N 1
ATOM 4655 C CA . ASN B 1 231 ? 31.375 -19.043 -23.232 1.00 28.01 231 ASN B CA 1
ATOM 4656 C C . ASN B 1 231 ? 31.333 -17.837 -22.278 1.00 26.99 231 ASN B C 1
ATOM 4657 O O . ASN B 1 231 ? 31.072 -16.682 -22.755 1.00 23.06 231 ASN B O 1
ATOM 4662 N N . THR B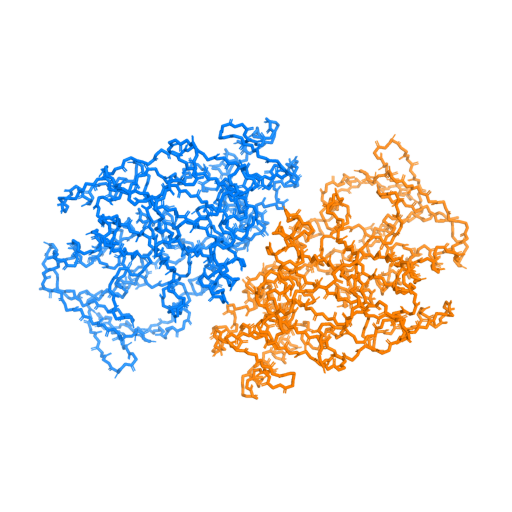 1 232 ? 31.428 -18.077 -20.967 1.00 22.73 232 THR B N 1
ATOM 4663 C CA . THR B 1 232 ? 31.417 -16.982 -19.965 1.00 21.42 232 THR B CA 1
ATOM 4664 C C . THR B 1 232 ? 32.787 -16.907 -19.299 1.00 19.97 232 THR B C 1
ATOM 4665 O O . THR B 1 232 ? 33.199 -17.882 -18.644 1.00 22.31 232 THR B O 1
ATOM 4669 N N . GLU B 1 233 ? 33.476 -15.789 -19.468 1.00 17.89 233 GLU B N 1
ATOM 4670 C CA . GLU B 1 233 ? 34.703 -15.465 -18.697 1.00 16.66 233 GLU B CA 1
ATOM 4671 C C . GLU B 1 233 ? 34.261 -14.784 -17.397 1.00 15.01 233 GLU B C 1
ATOM 4672 O O . GLU B 1 233 ? 33.505 -13.788 -17.453 1.00 13.56 233 GLU B O 1
ATOM 4675 N N . ILE B 1 234 ? 34.665 -15.353 -16.269 1.00 14.88 234 ILE B N 1
ATOM 4676 C CA . ILE B 1 234 ? 34.380 -14.748 -14.946 1.00 14.05 234 ILE B CA 1
ATOM 4677 C C . ILE B 1 234 ? 35.665 -14.140 -14.376 1.00 14.49 234 ILE B C 1
ATOM 4678 O O . ILE B 1 234 ? 36.694 -14.861 -14.194 1.00 15.63 234 ILE B O 1
ATOM 4683 N N . ILE B 1 235 ? 35.594 -12.862 -14.031 1.00 13.76 235 ILE B N 1
ATOM 4684 C CA . ILE B 1 235 ? 36.660 -12.149 -13.279 1.00 15.07 235 ILE B CA 1
ATOM 4685 C C . ILE B 1 235 ? 36.212 -12.066 -11.820 1.00 13.82 235 ILE B C 1
ATOM 4686 O O . ILE B 1 235 ? 35.089 -11.592 -11.550 1.00 14.30 235 ILE B O 1
ATOM 4691 N N . PHE B 1 236 ? 37.031 -12.600 -10.926 1.00 12.78 236 PHE B N 1
ATOM 4692 C CA . PHE B 1 236 ? 36.802 -12.544 -9.470 1.00 12.16 236 PHE B CA 1
ATOM 4693 C C . PHE B 1 236 ? 37.682 -11.490 -8.813 1.00 12.90 236 PHE B C 1
ATOM 4694 O O . PHE B 1 236 ? 38.778 -11.139 -9.324 1.00 12.19 236 PHE B O 1
ATOM 4702 N N . SER B 1 237 ? 37.232 -11.045 -7.642 1.00 13.07 237 SER B N 1
ATOM 4703 C CA . SER B 1 237 ? 38.033 -10.214 -6.711 1.00 13.69 237 SER B CA 1
ATOM 4704 C C . SER B 1 237 ? 38.551 -8.993 -7.460 1.00 14.28 237 SER B C 1
ATOM 4705 O O . SER B 1 237 ? 39.703 -8.584 -7.209 1.00 15.31 237 SER B O 1
ATOM 4708 N N . ASP B 1 238 ? 37.737 -8.394 -8.327 1.00 13.71 238 ASP B N 1
ATOM 4709 C CA . ASP B 1 238 ? 38.258 -7.258 -9.136 1.00 13.97 238 ASP B CA 1
ATOM 4710 C C . ASP B 1 238 ? 37.115 -6.310 -9.422 1.00 12.32 238 ASP B C 1
ATOM 4711 O O . ASP B 1 238 ? 36.594 -6.278 -10.537 1.00 13.35 238 ASP B O 1
ATOM 4716 N N . PRO B 1 239 ? 36.712 -5.520 -8.423 1.00 11.43 239 PRO B N 1
ATOM 4717 C CA . PRO B 1 239 ? 35.559 -4.639 -8.598 1.00 10.75 239 PRO B CA 1
ATOM 4718 C C . PRO B 1 239 ? 35.642 -3.673 -9.784 1.00 11.20 239 PRO B C 1
ATOM 4719 O O . PRO B 1 239 ? 36.690 -3.164 -10.131 1.00 11.28 239 PRO B O 1
ATOM 4723 N N . VAL B 1 240 ? 34.474 -3.391 -10.344 1.00 10.02 240 VAL B N 1
ATOM 4724 C CA . VAL B 1 240 ? 34.293 -2.320 -11.359 1.00 9.54 240 VAL B CA 1
ATOM 4725 C C . VAL B 1 240 ? 34.531 -0.987 -10.650 1.00 9.37 240 VAL B C 1
ATOM 4726 O O . VAL B 1 240 ? 34.001 -0.791 -9.556 1.00 9.12 240 VAL B O 1
ATOM 4730 N N . VAL B 1 241 ? 35.366 -0.132 -11.226 1.00 10.11 241 VAL B N 1
ATOM 4731 C CA . VAL B 1 241 ? 35.618 1.241 -10.698 1.00 11.10 241 VAL B CA 1
ATOM 4732 C C . VAL B 1 241 ? 35.155 2.310 -11.699 1.00 11.15 241 VAL B C 1
ATOM 4733 O O . VAL B 1 241 ? 34.915 3.436 -11.270 1.00 11.41 241 VAL B O 1
ATOM 4737 N N . SER B 1 242 ? 35.052 1.991 -12.972 1.00 10.54 242 SER B N 1
ATOM 4738 C CA . SER B 1 242 ? 34.597 2.988 -13.979 1.00 12.64 242 SER B CA 1
ATOM 4739 C C . SER B 1 242 ? 33.939 2.284 -15.157 1.00 11.98 242 SER B C 1
ATOM 4740 O O . SER B 1 242 ? 34.271 1.139 -15.467 1.00 10.83 242 SER B O 1
ATOM 4743 N N . VAL B 1 243 ? 33.056 3.016 -15.807 1.00 12.19 243 VAL B N 1
ATOM 4744 C CA . VAL B 1 243 ? 32.263 2.555 -16.964 1.00 12.19 243 VAL B CA 1
ATOM 4745 C C . VAL B 1 243 ? 32.224 3.747 -17.919 1.00 12.77 243 VAL B C 1
ATOM 4746 O O . VAL B 1 243 ? 31.785 4.839 -17.486 1.00 11.81 243 VAL B O 1
ATOM 4750 N N . SER B 1 244 ? 32.592 3.520 -19.165 1.00 11.91 244 SER B N 1
ATOM 4751 C CA . SER B 1 244 ? 32.423 4.512 -20.242 1.00 13.29 244 SER B CA 1
ATOM 4752 C C . SER B 1 244 ? 31.638 3.897 -21.400 1.00 13.62 244 SER B C 1
ATOM 4753 O O . SER B 1 244 ? 31.706 2.684 -21.632 1.00 13.60 244 SER B O 1
ATOM 4756 N N . GLN B 1 245 ? 30.954 4.748 -22.148 1.00 13.65 245 GLN B N 1
ATOM 4757 C CA . GLN B 1 245 ? 30.194 4.338 -23.316 1.00 14.06 245 GLN B CA 1
ATOM 4758 C C . GLN B 1 245 ? 30.410 5.381 -24.412 1.00 15.50 245 GLN B C 1
ATOM 4759 O O . GLN B 1 245 ? 30.303 6.555 -24.122 1.00 14.91 245 GLN B O 1
ATOM 4765 N N . GLY B 1 246 ? 30.639 4.922 -25.628 1.00 15.87 246 GLY B N 1
ATOM 4766 C CA . GLY B 1 246 ? 30.769 5.822 -26.792 1.00 20.14 246 GLY B CA 1
ATOM 4767 C C . GLY B 1 246 ? 31.330 5.067 -27.965 1.00 20.33 246 GLY B C 1
ATOM 4768 O O . GLY B 1 246 ? 31.953 4.017 -27.740 1.00 19.22 246 GLY B O 1
ATOM 4769 N N . GLU B 1 247 ? 31.104 5.576 -29.184 1.00 22.00 247 GLU B N 1
ATOM 4770 C CA . GLU B 1 247 ? 31.679 4.969 -30.404 1.00 22.88 247 GLU B CA 1
ATOM 4771 C C . GLU B 1 247 ? 31.184 3.517 -30.543 1.00 23.33 247 GLU B C 1
ATOM 4772 O O . GLU B 1 247 ? 31.928 2.691 -31.072 1.00 24.15 247 GLU B O 1
ATOM 4774 N N . GLY B 1 248 ? 29.952 3.234 -30.098 1.00 22.64 248 GLY B N 1
ATOM 4775 C CA . GLY B 1 248 ? 29.292 1.912 -30.143 1.00 22.28 248 GLY B CA 1
ATOM 4776 C C . GLY B 1 248 ? 29.899 0.871 -29.202 1.00 21.89 248 GLY B C 1
ATOM 4777 O O . GLY B 1 248 ? 29.634 -0.311 -29.437 1.00 20.04 248 GLY B O 1
ATOM 4778 N N . LYS B 1 249 ? 30.644 1.270 -28.155 1.00 19.34 249 LYS B N 1
ATOM 4779 C CA . LYS B 1 249 ? 31.332 0.336 -27.220 1.00 18.56 249 LYS B CA 1
ATOM 4780 C C . LYS B 1 249 ? 30.967 0.750 -25.784 1.00 16.54 249 LYS B C 1
ATOM 4781 O O . LYS B 1 249 ? 30.809 1.949 -25.550 1.00 17.09 249 LYS B O 1
ATOM 4784 N N . VAL B 1 250 ? 30.879 -0.214 -24.873 1.00 14.50 250 VAL B N 1
ATOM 4785 C CA . VAL B 1 250 ? 30.962 -0.013 -23.405 1.00 14.03 250 VAL B CA 1
ATOM 4786 C C . VAL B 1 250 ? 32.306 -0.540 -22.936 1.00 13.99 250 VAL B C 1
ATOM 4787 O O . VAL B 1 250 ? 32.648 -1.687 -23.285 1.00 14.52 250 VAL B O 1
ATOM 4791 N N . ILE B 1 251 ? 33.035 0.261 -22.153 1.00 13.74 251 ILE B N 1
ATOM 4792 C CA . ILE B 1 251 ? 34.355 -0.126 -21.604 1.00 12.86 251 ILE B CA 1
ATOM 4793 C C . ILE B 1 251 ? 34.234 -0.075 -20.083 1.00 12.11 251 ILE B C 1
ATOM 4794 O O . ILE B 1 251 ? 33.969 0.998 -19.510 1.00 11.23 251 ILE B O 1
ATOM 4799 N N . VAL B 1 252 ? 34.470 -1.197 -19.451 1.00 11.94 252 VAL B N 1
ATOM 4800 C CA . VAL B 1 252 ? 34.445 -1.274 -17.958 1.00 13.02 252 VAL B CA 1
ATOM 4801 C C . VAL B 1 252 ? 35.862 -1.477 -17.459 1.00 12.32 252 VAL B C 1
ATOM 4802 O O . VAL B 1 252 ? 36.566 -2.333 -18.003 1.00 12.75 252 VAL B O 1
ATOM 4806 N N . THR B 1 253 ? 36.281 -0.661 -16.491 1.00 12.14 253 THR B N 1
ATOM 4807 C CA . THR B 1 253 ? 37.634 -0.752 -15.904 1.00 12.56 253 THR B CA 1
ATOM 4808 C C . THR B 1 253 ? 37.456 -1.253 -14.470 1.00 11.85 253 THR B C 1
ATOM 4809 O O . THR B 1 253 ? 36.577 -0.745 -13.769 1.00 11.87 253 THR B O 1
ATOM 4813 N N . THR B 1 254 ? 38.321 -2.150 -14.052 1.00 12.20 254 THR B N 1
ATOM 4814 C CA . THR B 1 254 ? 38.334 -2.712 -12.689 1.00 13.25 254 THR B CA 1
ATOM 4815 C C . THR B 1 254 ? 39.462 -2.059 -11.900 1.00 13.89 254 THR B C 1
ATOM 4816 O O . THR B 1 254 ? 40.275 -1.332 -12.476 1.00 13.47 254 THR B O 1
ATOM 4820 N N . VAL B 1 255 ? 39.481 -2.347 -10.609 1.00 14.7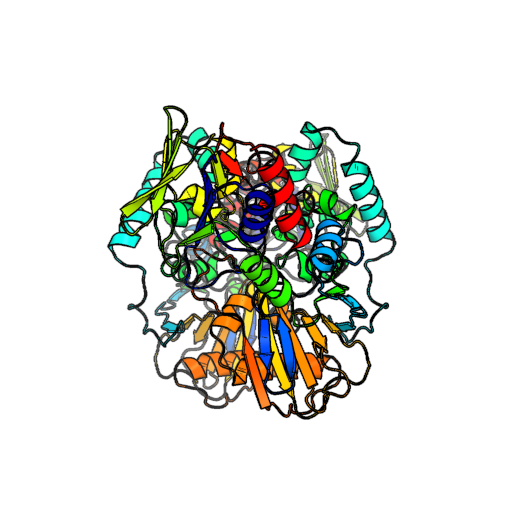1 255 VAL B N 1
ATOM 4821 C CA . VAL B 1 255 ? 40.460 -1.859 -9.616 1.00 15.46 255 VAL B CA 1
ATOM 4822 C C . VAL B 1 255 ? 41.864 -2.195 -10.101 1.00 16.94 255 VAL B C 1
ATOM 4823 O O . VAL B 1 255 ? 42.791 -1.349 -9.847 1.00 17.36 255 VAL B O 1
ATOM 4827 N N . SER B 1 256 ? 42.025 -3.371 -10.710 1.00 16.08 256 SER B N 1
ATOM 4828 C CA . SER B 1 256 ? 43.352 -3.875 -11.158 1.00 18.26 256 SER B CA 1
ATOM 4829 C C . SER B 1 256 ? 43.804 -3.090 -12.394 1.00 19.23 256 SER B C 1
ATOM 4830 O O . SER B 1 256 ? 44.946 -3.250 -12.797 1.00 19.47 256 SER B O 1
ATOM 4833 N N . GLY B 1 257 ? 42.931 -2.315 -13.033 1.00 16.58 257 GLY B N 1
ATOM 4834 C CA . GLY B 1 257 ? 43.307 -1.640 -14.286 1.00 16.59 257 GLY B CA 1
ATOM 4835 C C . GLY B 1 257 ? 42.885 -2.389 -15.536 1.00 16.17 257 GLY B C 1
ATOM 4836 O O . GLY B 1 257 ? 43.019 -1.827 -16.652 1.00 16.65 257 GLY B O 1
ATOM 4837 N N . LYS B 1 258 ? 42.325 -3.579 -15.388 1.00 16.25 258 LYS B N 1
ATOM 4838 C CA . LYS B 1 258 ? 41.791 -4.355 -16.519 1.00 17.00 258 LYS B CA 1
ATOM 4839 C C . LYS B 1 258 ? 40.641 -3.584 -17.184 1.00 16.70 258 LYS B C 1
ATOM 4840 O O . LYS B 1 258 ? 39.752 -3.118 -16.472 1.00 16.74 258 LYS B O 1
ATOM 4843 N N . LYS B 1 259 ? 40.686 -3.482 -18.508 1.00 17.60 259 LYS B N 1
ATOM 4844 C CA . LYS B 1 259 ? 39.695 -2.813 -19.373 1.00 17.42 259 LYS B CA 1
ATOM 4845 C C . LYS B 1 259 ? 38.950 -3.920 -20.098 1.00 19.54 259 LYS B C 1
ATOM 4846 O O . LYS B 1 259 ? 39.602 -4.787 -20.707 1.00 21.26 259 LYS B O 1
ATOM 4849 N N . ILE B 1 260 ? 37.639 -3.972 -19.944 1.00 17.59 260 ILE B N 1
ATOM 4850 C CA . ILE B 1 260 ? 36.806 -4.982 -20.627 1.00 17.09 260 ILE B CA 1
ATOM 4851 C C . ILE B 1 260 ? 35.851 -4.226 -21.542 1.00 17.02 260 ILE B C 1
ATOM 4852 O O . ILE B 1 260 ? 35.214 -3.272 -21.084 1.00 15.80 260 ILE B O 1
ATOM 4857 N N . GLU B 1 261 ? 35.730 -4.663 -22.787 1.00 18.01 261 GLU B N 1
ATOM 4858 C CA . GLU B 1 261 ? 34.878 -3.975 -23.781 1.00 19.04 261 GLU B CA 1
ATOM 4859 C C . GLU B 1 261 ? 33.702 -4.872 -24.163 1.00 18.06 261 GLU B C 1
ATOM 4860 O O . GLU B 1 261 ? 33.870 -6.073 -24.230 1.00 17.50 261 GLU B O 1
ATOM 4866 N N . GLY B 1 262 ? 32.546 -4.271 -24.416 1.00 17.24 262 GLY B N 1
ATOM 4867 C CA . GLY B 1 262 ? 31.382 -4.998 -24.940 1.00 18.25 262 GLY B CA 1
ATOM 4868 C C . GLY B 1 262 ? 30.496 -4.122 -25.786 1.00 18.24 262 GLY B C 1
ATOM 4869 O O . GLY B 1 262 ? 30.576 -2.853 -25.693 1.00 18.56 262 GLY B O 1
ATOM 4870 N N . ASN B 1 263 ? 29.578 -4.802 -26.460 1.00 16.96 263 ASN B N 1
ATOM 4871 C CA . ASN B 1 263 ? 28.494 -4.222 -27.271 1.00 19.56 263 ASN B CA 1
ATOM 4872 C C . ASN B 1 263 ? 27.400 -3.724 -26.328 1.00 16.48 263 ASN B C 1
ATOM 4873 O O . ASN B 1 263 ? 26.629 -2.859 -26.735 1.00 17.56 263 ASN B O 1
ATOM 4878 N N . ALA B 1 264 ? 27.282 -4.320 -25.136 1.00 14.50 264 ALA B N 1
ATOM 4879 C CA . ALA B 1 264 ? 26.277 -3.924 -24.129 1.00 13.32 264 ALA B CA 1
ATOM 4880 C C . ALA B 1 264 ? 26.833 -4.256 -22.754 1.00 12.18 264 ALA B C 1
ATOM 4881 O O . ALA B 1 264 ? 27.744 -5.107 -22.637 1.00 10.10 264 ALA B O 1
ATOM 4883 N N . CYS B 1 265 ? 26.203 -3.681 -21.744 1.00 12.52 265 CYS B N 1
ATOM 4884 C CA . CYS B 1 265 ? 26.568 -3.994 -20.359 1.00 12.64 265 CYS B CA 1
ATOM 4885 C C . CYS B 1 265 ? 25.284 -4.103 -19.531 1.00 12.15 265 CYS B C 1
ATOM 4886 O O . CYS B 1 265 ? 24.369 -3.289 -19.723 1.00 11.74 265 CYS B O 1
ATOM 4889 N N . ILE B 1 266 ? 25.186 -5.087 -18.656 1.00 11.01 266 ILE B N 1
ATOM 4890 C CA . ILE B 1 266 ? 24.061 -5.151 -17.678 1.00 11.26 266 ILE B CA 1
ATOM 4891 C C . ILE B 1 266 ? 24.662 -4.942 -16.283 1.00 10.39 266 ILE B C 1
ATOM 4892 O O . ILE B 1 266 ? 25.534 -5.721 -15.883 1.00 10.19 266 ILE B O 1
ATOM 4897 N N . SER B 1 267 ? 24.311 -3.852 -15.644 1.00 9.62 267 SER B N 1
ATOM 4898 C CA . SER B 1 267 ? 24.646 -3.580 -14.237 1.00 9.77 267 SER B CA 1
ATOM 4899 C C . SER B 1 267 ? 23.690 -4.343 -13.322 1.00 10.02 267 SER B C 1
ATOM 4900 O O . SER B 1 267 ? 22.485 -4.077 -13.385 1.00 10.55 267 SER B O 1
ATOM 4903 N N . THR B 1 268 ? 24.209 -5.174 -12.424 1.00 9.66 268 THR B N 1
ATOM 4904 C CA . THR B 1 268 ? 23.397 -5.728 -11.328 1.00 10.18 268 THR B CA 1
ATOM 4905 C C . THR B 1 268 ? 23.886 -5.134 -10.014 1.00 10.47 268 THR B C 1
ATOM 4906 O O . THR B 1 268 ? 23.576 -5.689 -8.984 1.00 9.97 268 THR B O 1
ATOM 4910 N N . LEU B 1 269 ? 24.669 -4.066 -10.063 1.00 9.97 269 LEU B N 1
ATOM 4911 C CA . LEU B 1 269 ? 25.351 -3.564 -8.858 1.00 10.37 269 LEU B CA 1
ATOM 4912 C C . LEU B 1 269 ? 24.376 -2.916 -7.897 1.00 10.03 269 LEU B C 1
ATOM 4913 O O . LEU B 1 269 ? 23.404 -2.308 -8.338 1.00 10.14 269 LEU B O 1
ATOM 4918 N N . PRO B 1 270 ? 24.687 -2.969 -6.585 1.00 9.93 270 PRO B N 1
ATOM 4919 C CA . PRO B 1 270 ? 23.880 -2.296 -5.570 1.00 10.05 270 PRO B CA 1
ATOM 4920 C C . PRO B 1 270 ? 24.047 -0.783 -5.730 1.00 10.55 270 PRO B C 1
ATOM 4921 O O . PRO B 1 270 ? 25.038 -0.278 -6.288 1.00 10.93 270 PRO B O 1
ATOM 4925 N N . ALA B 1 271 ? 23.069 -0.073 -5.176 1.00 10.18 271 ALA B N 1
ATOM 4926 C CA . ALA B 1 271 ? 22.893 1.377 -5.359 1.00 9.66 271 ALA B CA 1
ATOM 4927 C C . ALA B 1 271 ? 24.118 2.142 -4.882 1.00 10.33 271 ALA B C 1
ATOM 4928 O O . ALA B 1 271 ? 24.461 3.117 -5.539 1.00 9.92 271 ALA B O 1
ATOM 4930 N N . ASN B 1 272 ? 24.743 1.745 -3.780 1.00 10.62 272 ASN B N 1
ATOM 4931 C CA . ASN B 1 272 ? 25.902 2.516 -3.264 1.00 11.47 272 ASN B CA 1
ATOM 4932 C C . ASN B 1 272 ? 27.034 2.453 -4.305 1.00 12.14 272 ASN B C 1
ATOM 4933 O O . ASN B 1 272 ? 27.746 3.471 -4.487 1.00 13.42 272 ASN B O 1
ATOM 4938 N N . GLN B 1 273 ? 27.202 1.318 -4.990 1.00 10.90 273 GLN B N 1
ATOM 4939 C CA . GLN B 1 273 ? 28.279 1.153 -5.999 1.00 10.27 273 GLN B CA 1
ATOM 4940 C C . GLN B 1 273 ? 27.964 1.976 -7.246 1.00 10.16 273 GLN B C 1
ATOM 4941 O O . GLN B 1 273 ? 28.905 2.535 -7.848 1.00 11.33 273 GLN B O 1
ATOM 4947 N N . LEU B 1 274 ? 26.699 2.189 -7.582 1.00 10.50 274 LEU B N 1
ATOM 4948 C CA . LEU B 1 274 ? 26.379 3.043 -8.760 1.00 11.80 274 LEU B CA 1
ATOM 4949 C C . LEU B 1 274 ? 26.927 4.455 -8.511 1.00 13.19 274 LEU B C 1
ATOM 4950 O O . LEU B 1 274 ? 27.324 5.135 -9.473 1.00 14.89 274 LEU B O 1
ATOM 4955 N N . THR B 1 275 ? 26.943 4.910 -7.268 1.00 14.07 275 THR B N 1
ATOM 4956 C CA . THR B 1 275 ? 27.285 6.318 -6.969 1.00 16.23 275 THR B CA 1
ATOM 4957 C C . THR B 1 275 ? 28.801 6.474 -6.831 1.00 17.19 275 THR B C 1
ATOM 4958 O O . THR B 1 275 ? 29.293 7.593 -7.049 1.00 20.61 275 THR B O 1
ATOM 4962 N N . THR B 1 276 ? 29.543 5.430 -6.467 1.00 15.22 276 THR B N 1
ATOM 4963 C CA . THR B 1 276 ? 30.997 5.575 -6.261 1.00 17.65 276 THR B CA 1
ATOM 4964 C C . THR B 1 276 ? 31.761 5.152 -7.527 1.00 16.05 276 THR B C 1
ATOM 4965 O O . THR B 1 276 ? 32.821 5.698 -7.690 1.00 14.70 276 THR B O 1
ATOM 4969 N N . ILE B 1 277 ? 31.205 4.336 -8.432 1.00 13.90 277 ILE B N 1
ATOM 4970 C CA . ILE B 1 277 ? 31.807 4.087 -9.782 1.00 12.49 277 ILE B CA 1
ATOM 4971 C C . ILE B 1 277 ? 31.785 5.409 -10.553 1.00 12.02 277 ILE B C 1
ATOM 4972 O O . ILE B 1 277 ? 30.831 6.196 -10.419 1.00 11.00 277 ILE B O 1
ATOM 4977 N N . GLN B 1 278 ? 32.804 5.641 -11.364 1.00 11.94 278 GLN B N 1
ATOM 4978 C CA . GLN B 1 278 ? 32.925 6.822 -12.244 1.00 12.73 278 GLN B CA 1
ATOM 4979 C C . GLN B 1 278 ? 32.335 6.442 -13.597 1.00 13.09 278 GLN B C 1
ATOM 4980 O O . GLN B 1 278 ? 32.844 5.516 -14.252 1.00 13.92 278 GLN B O 1
ATOM 4986 N N . TRP B 1 279 ? 31.337 7.193 -14.019 1.00 11.04 279 TRP B N 1
ATOM 4987 C CA . TRP B 1 279 ? 30.642 6.959 -15.305 1.00 11.88 279 TRP B CA 1
ATOM 4988 C C . TRP B 1 279 ? 31.007 8.072 -16.268 1.00 12.48 279 TRP B C 1
ATOM 4989 O O . TRP B 1 279 ? 30.946 9.240 -15.845 1.00 11.37 279 TRP B O 1
ATOM 5000 N N . ASP B 1 280 ? 31.250 7.704 -17.516 1.00 12.76 280 ASP B N 1
ATOM 5001 C CA . ASP B 1 280 ? 31.494 8.672 -18.616 1.00 14.59 280 ASP B CA 1
ATOM 5002 C C . ASP B 1 280 ? 30.741 8.215 -19.864 1.00 14.42 280 ASP B C 1
ATOM 5003 O O . ASP B 1 280 ? 31.174 7.262 -20.526 1.00 15.32 280 ASP B O 1
ATOM 5008 N N . PRO B 1 281 ? 29.633 8.894 -20.235 1.00 14.59 281 PRO B N 1
ATOM 5009 C CA . PRO B 1 281 ? 29.171 10.079 -19.503 1.00 14.88 281 PRO B CA 1
ATOM 5010 C C . PRO B 1 281 ? 28.515 9.738 -18.147 1.00 14.28 281 PRO B C 1
ATOM 5011 O O . PRO B 1 281 ? 28.221 8.565 -17.884 1.00 12.03 281 PRO B O 1
ATOM 5015 N N . GLU B 1 282 ? 28.308 10.772 -17.331 1.00 13.47 282 GLU B N 1
ATOM 5016 C CA . GLU B 1 282 ? 27.737 10.672 -15.956 1.00 13.96 282 GLU B CA 1
ATOM 5017 C C . GLU B 1 282 ? 26.365 9.979 -16.018 1.00 13.69 282 GLU B C 1
ATOM 5018 O O . GLU B 1 282 ? 25.594 10.134 -16.992 1.00 13.36 282 GLU B O 1
ATOM 5020 N N . LEU B 1 283 ? 26.008 9.257 -14.970 1.00 13.66 283 LEU B N 1
ATOM 5021 C CA . LEU B 1 283 ? 24.638 8.727 -14.834 1.00 15.39 283 LEU B CA 1
ATOM 5022 C C . LEU B 1 283 ? 23.637 9.875 -14.944 1.00 15.71 283 LEU B C 1
ATOM 5023 O O . LEU B 1 283 ? 23.914 11.015 -14.461 1.00 15.42 283 LEU B O 1
ATOM 5028 N N . ASP B 1 284 ? 22.473 9.544 -15.482 1.00 17.30 284 ASP B N 1
ATOM 5029 C CA . ASP B 1 284 ? 21.299 10.423 -15.508 1.00 19.72 284 ASP B CA 1
ATOM 5030 C C . ASP B 1 284 ? 21.087 10.977 -14.088 1.00 18.85 284 ASP B C 1
ATOM 5031 O O . ASP B 1 284 ? 21.191 10.189 -13.112 1.00 16.24 284 ASP B O 1
ATOM 5036 N N . LYS B 1 285 ? 20.742 12.259 -13.984 1.00 18.18 285 LYS B N 1
ATOM 5037 C CA . LYS B 1 285 ? 20.549 12.961 -12.697 1.00 19.83 285 LYS B CA 1
ATOM 5038 C C . LYS B 1 285 ? 19.546 12.205 -11.807 1.00 17.08 285 LYS B C 1
ATOM 5039 O O . LYS B 1 285 ? 19.851 12.040 -10.599 1.00 17.98 285 LYS B O 1
ATOM 5045 N N . GLU B 1 286 ? 18.419 11.726 -12.347 1.00 16.37 286 GLU B N 1
ATOM 5046 C CA . GLU B 1 286 ? 17.382 11.048 -11.517 1.00 17.09 286 GLU B CA 1
ATOM 5047 C C . GLU B 1 286 ? 17.890 9.673 -11.091 1.00 14.39 286 GLU B C 1
ATOM 5048 O O . GLU B 1 286 ? 17.578 9.249 -9.946 1.00 12.35 286 GLU B O 1
ATOM 5054 N N . LYS B 1 287 ? 18.658 8.996 -11.939 1.00 12.33 287 LYS B N 1
ATOM 5055 C CA . LYS B 1 287 ? 19.223 7.671 -11.580 1.00 12.41 287 LYS B CA 1
ATOM 5056 C C . LYS B 1 287 ? 20.210 7.831 -10.419 1.00 12.31 287 LYS B C 1
ATOM 5057 O O . LYS B 1 287 ? 20.120 7.075 -9.430 1.00 11.70 287 LYS B O 1
ATOM 5063 N N . LYS B 1 288 ? 21.094 8.809 -10.508 1.00 12.57 288 LYS B N 1
ATOM 5064 C CA . LYS B 1 288 ? 22.074 9.054 -9.433 1.00 13.90 288 LYS B CA 1
ATOM 5065 C C . LYS B 1 288 ? 21.348 9.402 -8.124 1.00 11.99 288 LYS B C 1
ATOM 5066 O O . LYS B 1 288 ? 21.707 8.864 -7.060 1.00 11.31 288 LYS B O 1
ATOM 5072 N N . LEU B 1 289 ? 20.385 10.315 -8.163 1.00 11.12 289 LEU B N 1
ATOM 5073 C CA . LEU B 1 289 ? 19.682 10.730 -6.928 1.00 11.58 289 LEU B CA 1
ATOM 5074 C C . LEU B 1 289 ? 18.998 9.485 -6.361 1.00 11.02 289 LEU B C 1
ATOM 5075 O O . LEU B 1 289 ? 19.024 9.285 -5.129 1.00 11.21 289 LEU B O 1
ATOM 5080 N N . SER B 1 290 ? 18.406 8.671 -7.242 1.00 10.10 290 SER B N 1
ATOM 5081 C CA . SER B 1 290 ? 17.608 7.500 -6.828 1.00 9.52 290 SER B CA 1
ATOM 5082 C C . SER B 1 290 ? 18.543 6.512 -6.132 1.00 9.86 290 SER B C 1
ATOM 5083 O O . SER B 1 290 ? 18.164 5.979 -5.085 1.00 10.00 290 SER B O 1
ATOM 5086 N N . ALA B 1 291 ? 19.748 6.315 -6.671 1.00 9.36 291 ALA B N 1
ATOM 5087 C CA . ALA B 1 291 ? 20.745 5.426 -6.028 1.00 9.35 291 ALA B CA 1
ATOM 5088 C C . ALA B 1 291 ? 21.085 5.990 -4.645 1.00 9.78 291 ALA B C 1
ATOM 5089 O O . ALA B 1 291 ? 21.170 5.202 -3.679 1.00 10.45 291 ALA B O 1
ATOM 5091 N N . LEU B 1 292 ? 21.228 7.312 -4.517 1.00 9.71 292 LEU B N 1
ATOM 5092 C CA . LEU B 1 292 ? 21.567 7.939 -3.213 1.00 10.33 292 LEU B CA 1
ATOM 5093 C C . LEU B 1 292 ? 20.398 7.853 -2.208 1.00 9.34 292 LEU B C 1
ATOM 5094 O O . LEU B 1 292 ? 20.655 7.947 -1.021 1.00 10.10 292 LEU B O 1
ATOM 5099 N N . ARG B 1 293 ? 19.154 7.689 -2.639 1.00 9.92 293 ARG B N 1
ATOM 5100 C CA . ARG B 1 293 ? 17.977 7.635 -1.734 1.00 9.41 293 ARG B CA 1
ATOM 5101 C C . ARG B 1 293 ? 17.858 6.250 -1.118 1.00 9.85 293 ARG B C 1
ATOM 5102 O O . ARG B 1 293 ? 17.252 6.171 -0.028 1.00 9.79 293 ARG B O 1
ATOM 5110 N N . ILE B 1 294 ? 18.396 5.219 -1.768 1.00 9.16 294 ILE B N 1
ATOM 5111 C CA . ILE B 1 294 ? 18.204 3.819 -1.305 1.00 10.23 294 ILE B CA 1
ATOM 5112 C C . ILE B 1 294 ? 18.873 3.675 0.059 1.00 9.69 294 ILE B C 1
ATOM 5113 O O . ILE B 1 294 ? 20.045 4.071 0.204 1.00 9.10 294 ILE B O 1
ATOM 5118 N N . ARG B 1 295 ? 18.192 3.030 0.987 1.00 8.65 295 ARG B N 1
ATOM 5119 C CA . ARG B 1 295 ? 18.762 2.674 2.306 1.00 8.98 295 ARG B CA 1
ATOM 5120 C C . ARG B 1 295 ? 18.694 1.163 2.418 1.00 8.48 295 ARG B C 1
ATOM 5121 O O . ARG B 1 295 ? 17.562 0.611 2.358 1.00 8.41 295 ARG B O 1
ATOM 5129 N N . TYR B 1 296 ? 19.834 0.493 2.517 1.00 7.56 296 TYR B N 1
ATOM 5130 C CA . TYR B 1 296 ? 19.831 -0.981 2.585 1.00 7.76 296 TYR B CA 1
ATOM 5131 C C . TYR B 1 296 ? 19.523 -1.387 4.024 1.00 7.51 296 TYR B C 1
ATOM 5132 O O . TYR B 1 296 ? 20.119 -0.870 4.961 1.00 7.24 296 TYR B O 1
ATOM 5141 N N . SER B 1 297 ? 18.597 -2.295 4.181 1.00 7.53 297 SER B N 1
ATOM 5142 C CA . SER B 1 297 ? 18.248 -2.830 5.517 1.00 7.82 297 SER B CA 1
ATOM 5143 C C . SER B 1 297 ? 19.365 -3.762 6.001 1.00 8.03 297 SER B C 1
ATOM 5144 O O . SER B 1 297 ? 20.318 -4.075 5.242 1.00 7.54 297 SER B O 1
ATOM 5147 N N . ARG B 1 298 ? 19.280 -4.188 7.244 1.00 8.28 298 ARG B N 1
ATOM 5148 C CA . ARG B 1 298 ? 20.377 -4.905 7.926 1.00 9.18 298 ARG B CA 1
ATOM 5149 C C . ARG B 1 298 ? 19.751 -6.157 8.532 1.00 9.95 298 ARG B C 1
ATOM 5150 O O . ARG B 1 298 ? 18.973 -6.040 9.502 1.00 10.28 298 ARG B O 1
ATOM 5158 N N . ILE B 1 299 ? 20.040 -7.279 7.899 1.00 8.63 299 ILE B N 1
ATOM 5159 C CA . ILE B 1 299 ? 19.444 -8.602 8.209 1.00 9.16 299 ILE B CA 1
ATOM 5160 C C . ILE B 1 299 ? 20.595 -9.548 8.576 1.00 8.68 299 ILE B C 1
ATOM 5161 O O . ILE B 1 299 ? 21.429 -9.813 7.730 1.00 9.12 299 ILE B O 1
ATOM 5166 N N . TYR B 1 300 ? 20.603 -10.016 9.805 1.00 8.03 300 TYR B N 1
ATOM 5167 C CA . TYR B 1 300 ? 21.692 -10.872 10.353 1.00 8.45 300 TYR B CA 1
ATOM 5168 C C . TYR B 1 300 ? 21.106 -12.260 10.635 1.00 8.95 300 TYR B C 1
ATOM 5169 O O . TYR B 1 300 ? 19.986 -12.357 11.170 1.00 8.87 300 TYR B O 1
ATOM 5178 N N . LYS B 1 301 ? 21.793 -13.308 10.207 1.00 9.05 301 LYS B N 1
ATOM 5179 C CA . LYS B 1 301 ? 21.298 -14.695 10.333 1.00 9.13 301 LYS B CA 1
ATOM 5180 C C . LYS B 1 301 ? 22.307 -15.503 11.129 1.00 9.50 301 LYS B C 1
ATOM 5181 O O . LYS B 1 301 ? 23.541 -15.289 11.009 1.00 9.01 301 LYS B O 1
ATOM 5187 N N . THR B 1 302 ? 21.777 -16.334 12.026 1.00 9.76 302 THR B N 1
ATOM 5188 C CA . THR B 1 302 ? 22.586 -17.262 12.863 1.00 11.40 302 THR B CA 1
ATOM 5189 C C . THR B 1 302 ? 21.897 -18.606 12.824 1.00 9.97 302 THR B C 1
ATOM 5190 O O . THR B 1 302 ? 20.696 -18.629 12.934 1.00 10.90 302 THR B O 1
ATOM 5194 N N . PHE B 1 303 ? 22.649 -19.694 12.673 1.00 9.36 303 PHE B N 1
ATOM 5195 C CA . PHE B 1 303 ? 22.092 -21.058 12.829 1.00 9.99 303 PHE B CA 1
ATOM 5196 C C . PHE B 1 303 ? 22.807 -21.734 13.984 1.00 10.60 303 PHE B C 1
ATOM 5197 O O . PHE B 1 303 ? 24.090 -21.679 14.010 1.00 10.71 303 PHE B O 1
ATOM 5205 N N . LEU B 1 304 ? 22.036 -22.379 14.851 1.00 11.51 304 LEU B N 1
ATOM 5206 C CA . LEU B 1 304 ? 22.648 -23.261 15.882 1.00 11.90 304 LEU B CA 1
ATOM 5207 C C . LEU B 1 304 ? 22.354 -24.710 15.566 1.00 12.57 304 LEU B C 1
ATOM 5208 O O . LEU B 1 304 ? 21.191 -25.053 15.308 1.00 12.49 304 LEU B O 1
ATOM 5213 N N . MET B 1 305 ? 23.393 -25.541 15.610 1.00 12.70 305 MET B N 1
ATOM 5214 C CA . MET B 1 305 ? 23.264 -26.993 15.444 1.00 13.03 305 MET B CA 1
ATOM 5215 C C . MET B 1 305 ? 23.164 -27.589 16.861 1.00 13.69 305 MET B C 1
ATOM 5216 O O . MET B 1 305 ? 24.033 -27.268 17.685 1.00 13.11 305 MET B O 1
ATOM 5221 N N . LEU B 1 306 ? 22.045 -28.243 17.170 1.00 13.47 306 LEU B N 1
ATOM 5222 C CA . LEU B 1 306 ? 21.686 -28.639 18.556 1.00 14.74 306 LEU B CA 1
ATOM 5223 C C . LEU B 1 306 ? 21.599 -30.154 18.666 1.00 15.21 306 LEU B C 1
ATOM 5224 O O . LEU B 1 306 ? 21.172 -30.822 17.686 1.00 15.70 306 LEU B O 1
ATOM 5229 N N . ARG B 1 307 ? 21.880 -30.640 19.864 1.00 17.72 307 ARG B N 1
ATOM 5230 C CA . ARG B 1 307 ? 21.871 -32.081 20.184 1.00 21.17 307 ARG B CA 1
ATOM 5231 C C . ARG B 1 307 ? 20.428 -32.599 20.114 1.00 21.39 307 ARG B C 1
ATOM 5232 O O . ARG B 1 307 ? 20.222 -33.712 19.576 1.00 20.47 307 ARG B O 1
ATOM 5240 N N . GLU B 1 308 ? 19.472 -31.770 20.531 1.00 20.03 308 GLU B N 1
ATOM 5241 C CA . GLU B 1 308 ? 18.024 -32.102 20.554 1.00 21.62 308 GLU B CA 1
ATOM 5242 C C . GLU B 1 308 ? 17.181 -30.850 20.265 1.00 20.35 308 GLU B C 1
ATOM 5243 O O . GLU B 1 308 ? 17.713 -29.703 20.339 1.00 20.66 308 GLU B O 1
ATOM 5246 N N . ALA B 1 309 ? 15.919 -31.075 19.908 1.00 21.01 309 ALA B N 1
ATOM 5247 C CA . ALA B 1 309 ? 14.935 -30.006 19.605 1.00 20.13 309 ALA B CA 1
ATOM 5248 C C . ALA B 1 309 ? 14.725 -29.160 20.851 1.00 21.39 309 ALA B C 1
ATOM 5249 O O . ALA B 1 309 ? 14.370 -29.692 21.891 1.00 20.29 309 ALA B O 1
ATOM 5251 N N . PRO B 1 310 ? 14.903 -27.818 20.793 1.00 20.48 310 PRO B N 1
ATOM 5252 C CA . PRO B 1 310 ? 14.505 -26.942 21.892 1.00 20.09 310 PRO B CA 1
ATOM 5253 C C . PRO B 1 310 ? 13.039 -26.479 21.878 1.00 20.57 310 PRO B C 1
ATOM 5254 O O . PRO B 1 310 ? 12.585 -25.941 22.893 1.00 23.28 310 PRO B O 1
ATOM 5258 N N . TRP B 1 311 ? 12.353 -26.681 20.757 1.00 21.43 311 TRP B N 1
ATOM 5259 C CA . TRP B 1 311 ? 10.905 -26.389 20.561 1.00 19.82 311 TRP B CA 1
ATOM 5260 C C . TRP B 1 311 ? 10.097 -27.650 20.938 1.00 21.21 311 TRP B C 1
ATOM 5261 O O . TRP B 1 311 ? 10.647 -28.790 20.911 1.00 21.11 311 TRP B O 1
ATOM 5272 N N . THR B 1 312 ? 8.812 -27.489 21.227 1.00 21.41 312 THR B N 1
ATOM 5273 C CA . THR B 1 312 ? 7.928 -28.601 21.672 1.00 24.07 312 THR B CA 1
ATOM 5274 C C . THR B 1 312 ? 6.813 -28.813 20.658 1.00 21.55 312 THR B C 1
ATOM 5275 O O . THR B 1 312 ? 5.984 -29.729 20.862 1.00 23.42 312 THR B O 1
ATOM 5279 N N . ARG B 1 313 ? 6.840 -28.086 19.534 1.00 18.58 313 ARG B N 1
ATOM 5280 C CA . ARG B 1 313 ? 5.834 -28.274 18.474 1.00 17.63 313 ARG B CA 1
ATOM 5281 C C . ARG B 1 313 ? 6.521 -28.331 17.108 1.00 16.86 313 ARG B C 1
ATOM 5282 O O . ARG B 1 313 ? 7.654 -27.872 16.983 1.00 18.06 313 ARG B O 1
ATOM 5290 N N . GLY B 1 314 ? 5.835 -28.950 16.164 1.00 15.22 314 GLY B N 1
ATOM 5291 C CA . GLY B 1 314 ? 6.129 -28.919 14.716 1.00 16.24 314 GLY B CA 1
ATOM 5292 C C . GLY B 1 314 ? 5.961 -27.536 14.104 1.00 14.39 314 GLY B C 1
ATOM 5293 O O . GLY B 1 314 ? 5.207 -26.711 14.640 1.00 14.72 314 GLY B O 1
ATOM 5294 N N . SER B 1 315 ? 6.638 -27.290 12.993 1.00 15.64 315 SER B N 1
ATOM 5295 C C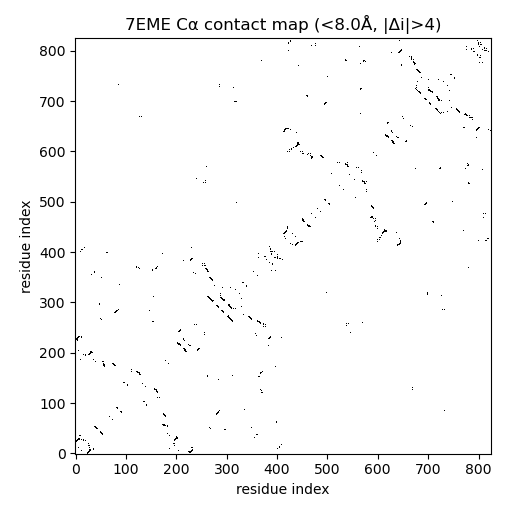A . SER B 1 315 ? 6.535 -26.004 12.237 1.00 14.56 315 SER B CA 1
ATOM 5296 C C . SER B 1 315 ? 6.859 -24.824 13.146 1.00 12.83 315 SER B C 1
ATOM 5297 O O . SER B 1 315 ? 6.254 -23.770 13.011 1.00 11.83 315 SER B O 1
ATOM 5300 N N . PHE B 1 316 ? 7.804 -24.988 14.029 1.00 11.56 316 PHE B N 1
ATOM 5301 C CA . PHE B 1 316 ? 8.153 -23.956 15.035 1.00 11.63 316 PHE B CA 1
ATOM 5302 C C . PHE B 1 316 ? 8.777 -22.724 14.380 1.00 10.86 316 PHE B C 1
ATOM 5303 O O . PHE B 1 316 ? 9.784 -22.822 13.688 1.00 11.42 316 PHE B O 1
ATOM 5311 N N . SER B 1 317 ? 8.203 -21.575 14.679 1.00 11.00 317 SER B N 1
ATOM 5312 C CA . SER B 1 317 ? 8.840 -20.263 14.482 1.00 11.55 317 SER B CA 1
ATOM 5313 C C . SER B 1 317 ? 8.171 -19.275 15.439 1.00 11.36 317 SER B C 1
ATOM 5314 O O . SER B 1 317 ? 6.976 -19.495 15.825 1.00 10.78 317 SER B O 1
ATOM 5317 N N . ALA B 1 318 ? 8.877 -18.206 15.764 1.00 11.23 318 ALA B N 1
ATOM 5318 C CA . ALA B 1 318 ? 8.401 -17.200 16.716 1.00 10.92 318 ALA B CA 1
ATOM 5319 C C . ALA B 1 318 ? 9.153 -15.899 16.524 1.00 11.62 318 ALA B C 1
ATOM 5320 O O . ALA B 1 318 ? 10.455 -15.920 16.401 1.00 11.01 318 ALA B O 1
ATOM 5322 N N . TYR B 1 319 ? 8.404 -14.804 16.651 1.00 11.51 319 TYR B N 1
ATOM 5323 C CA . TYR B 1 319 ? 8.939 -13.430 16.686 1.00 11.26 319 TYR B CA 1
ATOM 5324 C C . TYR B 1 319 ? 9.148 -12.945 18.113 1.00 12.91 319 TYR B C 1
ATOM 5325 O O . TYR B 1 319 ? 8.460 -13.429 19.025 1.00 12.60 319 TYR B O 1
ATOM 5334 N N . SER B 1 320 ? 10.086 -12.034 18.275 1.00 13.69 320 SER B N 1
ATOM 5335 C CA . SER B 1 320 ? 10.283 -11.242 19.513 1.00 15.55 320 SER B CA 1
ATOM 5336 C C . SER B 1 320 ? 10.919 -9.892 19.166 1.00 15.90 320 SER B C 1
ATOM 5337 O O . SER B 1 320 ? 11.473 -9.784 18.083 1.00 15.61 320 SER B O 1
ATOM 5340 N N . ASP B 1 321 ? 10.865 -8.893 20.064 1.00 16.99 321 ASP B N 1
ATOM 5341 C CA A ASP B 1 321 ? 11.600 -7.602 19.969 0.50 17.96 321 ASP B CA 1
ATOM 5342 C CA B ASP B 1 321 ? 11.655 -7.649 19.835 0.50 17.44 321 ASP B CA 1
ATOM 5343 C C . ASP B 1 321 ? 13.011 -7.747 20.544 1.00 17.95 321 ASP B C 1
ATOM 5344 O O . ASP B 1 321 ? 13.755 -6.752 20.483 1.00 18.71 321 ASP B O 1
ATOM 5353 N N . SER B 1 322 ? 13.339 -8.910 21.126 1.00 18.01 322 SER B N 1
ATOM 5354 C CA . SER B 1 322 ? 14.658 -9.197 21.747 1.00 17.42 322 SER B CA 1
ATOM 5355 C C . SER B 1 322 ? 15.738 -9.243 20.657 1.00 16.23 322 SER B C 1
ATOM 5356 O O . SER B 1 322 ? 15.399 -9.073 19.443 1.00 16.30 322 SER B O 1
ATOM 5359 N N . VAL B 1 323 ? 17.004 -9.475 21.034 1.00 15.01 323 VAL B N 1
ATOM 5360 C CA . VAL B 1 323 ? 18.102 -9.479 20.044 1.00 14.93 323 VAL B CA 1
ATOM 5361 C C . VAL B 1 323 ? 17.849 -10.589 19.007 1.00 15.69 323 VAL B C 1
ATOM 5362 O O . VAL B 1 323 ? 18.150 -10.369 17.804 1.00 15.75 323 VAL B O 1
ATOM 5366 N N . ALA B 1 324 ? 17.258 -11.714 19.430 1.00 13.78 324 ALA B N 1
ATOM 5367 C CA . ALA B 1 324 ? 16.806 -12.825 18.552 1.00 15.48 324 ALA B CA 1
ATOM 5368 C C . ALA B 1 324 ? 15.377 -12.538 18.071 1.00 16.06 324 ALA B C 1
ATOM 5369 O O . ALA B 1 324 ? 14.378 -12.997 18.692 1.00 18.62 324 ALA B O 1
ATOM 5371 N N . GLY B 1 325 ? 15.240 -11.810 16.969 1.00 14.90 325 GLY B N 1
ATOM 5372 C CA . GLY B 1 325 ? 13.945 -11.277 16.500 1.00 14.48 325 GLY B CA 1
ATOM 5373 C C . GLY B 1 325 ? 13.014 -12.348 15.987 1.00 13.63 325 GLY B C 1
ATOM 5374 O O . GLY B 1 325 ? 11.782 -12.249 16.162 1.00 15.76 325 GLY B O 1
ATOM 5375 N N . PHE B 1 326 ? 13.548 -13.300 15.237 1.00 12.19 326 PHE B N 1
ATOM 5376 C CA . PHE B 1 326 ? 12.757 -14.392 14.660 1.00 11.39 326 PHE B CA 1
ATOM 5377 C C . PHE B 1 326 ? 13.560 -15.681 14.786 1.00 11.35 326 PHE B C 1
ATOM 5378 O O . PHE B 1 326 ? 14.665 -15.728 14.274 1.00 11.34 326 PHE B O 1
ATOM 5386 N N . ILE B 1 327 ? 13.039 -16.677 15.470 1.00 10.33 327 ILE B N 1
ATOM 5387 C CA . ILE B 1 327 ? 13.746 -17.971 15.580 1.00 10.53 327 ILE B CA 1
ATOM 5388 C C . ILE B 1 327 ? 12.851 -19.038 14.965 1.00 10.19 327 ILE B C 1
ATOM 5389 O O . ILE B 1 327 ? 11.624 -18.884 14.959 1.00 9.22 327 ILE B O 1
ATOM 5394 N N . TYR B 1 328 ? 13.429 -20.120 14.473 1.00 9.46 328 TYR B N 1
ATOM 5395 C CA . TYR B 1 328 ? 12.638 -21.119 13.730 1.00 9.76 328 TYR B CA 1
ATOM 5396 C C . TYR B 1 328 ? 13.378 -22.448 13.657 1.00 9.34 328 TYR B C 1
ATOM 5397 O O . TYR B 1 328 ? 14.600 -22.473 13.664 1.00 10.07 328 TYR B O 1
ATOM 5406 N N . ASP B 1 329 ? 12.617 -23.516 13.584 1.00 9.89 329 ASP B N 1
ATOM 5407 C CA . ASP B 1 329 ? 13.162 -24.833 13.191 1.00 10.93 329 ASP B CA 1
ATOM 5408 C C . ASP B 1 329 ? 13.555 -24.743 11.713 1.00 10.38 329 ASP B C 1
ATOM 5409 O O . ASP B 1 329 ? 12.680 -24.643 10.846 1.00 10.87 329 ASP B O 1
ATOM 5414 N N . ALA B 1 330 ? 14.857 -24.702 11.440 1.00 10.99 330 ALA B N 1
ATOM 5415 C CA . ALA B 1 330 ? 15.394 -24.449 10.097 1.00 10.86 330 ALA B CA 1
ATOM 5416 C C . ALA B 1 330 ? 15.816 -25.768 9.400 1.00 11.08 330 ALA B C 1
ATOM 5417 O O . ALA B 1 330 ? 16.277 -25.696 8.215 1.00 10.77 330 ALA B O 1
ATOM 5419 N N . GLY B 1 331 ? 15.630 -26.921 10.053 1.00 11.11 331 GLY B N 1
ATOM 5420 C CA . GLY B 1 331 ? 16.154 -28.206 9.546 1.00 11.00 331 GLY B CA 1
ATOM 5421 C C . GLY B 1 331 ? 15.671 -28.491 8.149 1.00 10.67 331 GLY B C 1
ATOM 5422 O O . GLY B 1 331 ? 14.468 -28.293 7.859 1.00 11.90 331 GLY B O 1
ATOM 5423 N N . THR B 1 332 ? 16.559 -28.980 7.298 1.00 11.18 332 THR B N 1
ATOM 5424 C CA . THR B 1 332 ? 16.247 -29.385 5.911 1.00 12.69 332 THR B CA 1
ATOM 5425 C C . THR B 1 332 ? 16.293 -30.902 5.753 1.00 14.20 332 THR B C 1
ATOM 5426 O O . THR B 1 332 ? 15.744 -31.378 4.747 1.00 15.71 332 THR B O 1
ATOM 5430 N N . LYS B 1 333 ? 17.006 -31.609 6.614 1.00 14.41 333 LYS B N 1
ATOM 5431 C CA . LYS B 1 333 ? 17.169 -33.065 6.461 1.00 17.77 333 LYS B CA 1
ATOM 5432 C C . LYS B 1 333 ? 16.122 -33.694 7.379 1.00 17.44 333 LYS B C 1
ATOM 5433 O O . LYS B 1 333 ? 16.306 -33.554 8.593 1.00 15.86 333 LYS B O 1
ATOM 5439 N N . ILE B 1 334 ? 15.019 -34.239 6.848 1.00 19.13 334 ILE B N 1
ATOM 5440 C CA . ILE B 1 334 ? 13.844 -34.517 7.741 1.00 21.80 334 ILE B CA 1
ATOM 5441 C C . ILE B 1 334 ? 14.186 -35.596 8.789 1.00 21.54 334 ILE B C 1
ATOM 5442 O O . ILE B 1 334 ? 13.582 -35.565 9.895 1.00 23.09 334 ILE B O 1
ATOM 5447 N N . ASN B 1 335 ? 15.152 -36.473 8.524 1.00 21.41 335 ASN B N 1
ATOM 5448 C CA . ASN B 1 335 ? 15.495 -37.556 9.483 1.00 23.29 335 ASN B CA 1
ATOM 5449 C C . ASN B 1 335 ? 16.835 -37.275 10.196 1.00 23.26 335 ASN B C 1
ATOM 5450 O O . ASN B 1 335 ? 17.412 -38.244 10.757 1.00 23.71 335 ASN B O 1
ATOM 5455 N N . SER B 1 336 ? 17.256 -36.005 10.274 1.00 19.36 336 SER B N 1
ATOM 5456 C CA . SER B 1 336 ? 18.484 -35.535 10.959 1.00 18.84 336 SER B CA 1
ATOM 5457 C C . SER B 1 336 ? 18.417 -35.796 12.457 1.00 18.78 336 SER B C 1
ATOM 5458 O O . SER B 1 336 ? 17.398 -35.438 13.040 1.00 19.54 336 SER B O 1
ATOM 5461 N N . GLU B 1 337 ? 19.488 -36.317 13.073 1.00 18.31 337 GLU B N 1
ATOM 5462 C CA . GLU B 1 337 ? 19.607 -36.401 14.558 1.00 19.09 337 GLU B CA 1
ATOM 5463 C C . GLU B 1 337 ? 19.856 -34.987 15.093 1.00 17.97 337 GLU B C 1
ATOM 5464 O O . GLU B 1 337 ? 19.178 -34.568 16.035 1.00 17.85 337 GLU B O 1
ATOM 5466 N N . ASP B 1 338 ? 20.816 -34.267 14.517 1.00 17.24 338 ASP B N 1
ATOM 5467 C CA . ASP B 1 338 ? 21.117 -32.867 14.920 1.00 17.01 338 ASP B CA 1
ATOM 5468 C C . ASP B 1 338 ? 19.916 -32.007 14.500 1.00 15.60 338 ASP B C 1
ATOM 5469 O O . ASP B 1 338 ? 19.301 -32.303 13.449 1.00 15.08 338 ASP B O 1
ATOM 5474 N N . LYS B 1 339 ? 19.561 -31.044 15.338 1.00 14.03 339 LYS B N 1
ATOM 5475 C CA . LYS B 1 339 ? 18.423 -30.134 15.065 1.00 14.96 339 LYS B CA 1
ATOM 5476 C C . LYS B 1 339 ? 18.976 -28.764 14.743 1.00 14.63 339 LYS B C 1
ATOM 5477 O O . LYS B 1 339 ? 20.013 -28.387 15.322 1.00 14.11 339 LYS B O 1
ATOM 5483 N N . ILE B 1 340 ? 18.286 -28.037 13.880 1.00 12.76 340 ILE B N 1
ATOM 5484 C CA . ILE B 1 340 ? 18.802 -26.731 13.398 1.00 11.63 340 ILE B CA 1
ATOM 5485 C C . ILE B 1 340 ? 17.867 -25.609 13.847 1.00 11.52 340 ILE B C 1
ATOM 5486 O O . ILE B 1 340 ? 16.751 -25.573 13.357 1.00 12.69 340 ILE B O 1
ATOM 5491 N N . LEU B 1 341 ? 18.376 -24.691 14.655 1.00 11.24 341 LEU B N 1
ATOM 5492 C CA . LEU B 1 341 ? 17.626 -23.468 15.064 1.00 12.11 341 LEU B CA 1
ATOM 5493 C C . LEU B 1 341 ? 18.188 -22.293 14.245 1.00 11.63 341 LEU B C 1
ATOM 5494 O O . LEU B 1 341 ? 19.394 -22.022 14.307 1.00 11.86 341 LEU B O 1
ATOM 5499 N N . GLY B 1 342 ? 17.330 -21.667 13.458 1.00 10.81 342 GLY B N 1
ATOM 5500 C CA . GLY B 1 342 ? 17.654 -20.459 12.672 1.00 10.54 342 GLY B CA 1
ATOM 5501 C C . GLY B 1 342 ? 17.210 -19.225 13.430 1.00 9.93 342 GLY B C 1
ATOM 5502 O O . GLY B 1 342 ? 16.232 -19.292 14.139 1.00 9.36 342 GLY B O 1
ATOM 5503 N N . MET B 1 343 ? 17.985 -18.166 13.348 1.00 10.98 343 MET B N 1
ATOM 5504 C CA . MET B 1 343 ? 17.679 -16.862 13.949 1.00 11.83 343 MET B CA 1
ATOM 5505 C C . MET B 1 343 ? 17.899 -15.790 12.884 1.00 11.88 343 MET B C 1
ATOM 5506 O O . MET B 1 343 ? 18.972 -15.781 12.259 1.00 11.08 343 MET B O 1
ATOM 5511 N N . ILE B 1 344 ? 16.906 -14.919 12.715 1.00 10.29 344 ILE B N 1
ATOM 5512 C CA . ILE B 1 344 ? 16.962 -13.728 11.813 1.00 9.95 344 ILE B CA 1
ATOM 5513 C C . ILE B 1 344 ? 16.691 -12.489 12.667 1.00 10.88 344 ILE B C 1
ATOM 5514 O O . ILE B 1 344 ? 15.677 -12.503 13.393 1.00 12.01 344 ILE B O 1
ATOM 5519 N N . SER B 1 345 ? 17.633 -11.552 12.652 1.00 9.42 345 SER B N 1
ATOM 5520 C CA . SER B 1 345 ? 17.611 -10.356 13.508 1.00 10.51 345 SER B CA 1
ATOM 5521 C C . SER B 1 345 ? 17.818 -9.164 12.607 1.00 10.54 345 SER B C 1
ATOM 5522 O O . SER B 1 345 ? 18.726 -9.215 11.795 1.00 11.20 345 SER B O 1
ATOM 5525 N N . THR B 1 346 ? 17.018 -8.126 12.779 1.00 10.55 346 THR B N 1
ATOM 5526 C CA . THR B 1 346 ? 17.011 -7.013 11.819 1.00 11.53 346 THR B CA 1
ATOM 5527 C C . THR B 1 346 ? 17.231 -5.692 12.554 1.00 12.08 346 THR B C 1
ATOM 5528 O O . THR B 1 346 ? 17.199 -5.622 13.802 1.00 10.29 346 THR B O 1
ATOM 5532 N N . GLY B 1 347 ? 17.625 -4.682 11.779 1.00 12.78 347 GLY B N 1
ATOM 5533 C CA . GLY B 1 347 ? 17.791 -3.315 12.286 1.00 12.44 347 GLY B CA 1
ATOM 5534 C C . GLY B 1 347 ? 19.055 -3.195 13.087 1.00 12.78 347 GLY B C 1
ATOM 5535 O O . GLY B 1 347 ? 20.092 -3.755 12.695 1.00 11.47 347 GLY B O 1
ATOM 5536 N N . ASP B 1 348 ? 18.992 -2.531 14.238 1.00 13.00 348 ASP B N 1
ATOM 5537 C CA . ASP B 1 348 ? 20.200 -2.365 15.088 1.00 13.44 348 ASP B CA 1
ATOM 5538 C C . ASP B 1 348 ? 20.650 -3.719 15.647 1.00 12.14 348 ASP B C 1
ATOM 5539 O O . ASP B 1 348 ? 21.768 -3.811 16.101 1.00 12.74 348 ASP B O 1
ATOM 5544 N N . ARG B 1 349 ? 19.796 -4.720 15.613 1.00 11.82 349 ARG B N 1
ATOM 5545 C CA . ARG B 1 349 ? 20.181 -6.085 16.063 1.00 11.15 349 ARG B CA 1
ATOM 5546 C C . ARG B 1 349 ? 21.328 -6.616 15.202 1.00 10.41 349 ARG B C 1
ATOM 5547 O O . ARG B 1 349 ? 22.151 -7.353 15.717 1.00 10.00 349 ARG B O 1
ATOM 5555 N N . TYR B 1 350 ? 21.417 -6.204 13.935 1.00 9.94 350 TYR B N 1
ATOM 5556 C CA . TYR B 1 350 ? 22.522 -6.654 13.055 1.00 10.14 350 TYR B CA 1
ATOM 5557 C C . TYR B 1 350 ? 23.844 -6.225 13.707 1.00 10.96 350 TYR B C 1
ATOM 5558 O O . TYR B 1 350 ? 24.753 -7.028 13.885 1.00 10.51 350 TYR B O 1
ATOM 5567 N N . ASP B 1 351 ? 23.946 -4.951 14.098 1.00 12.54 351 ASP B N 1
ATOM 5568 C CA . ASP B 1 351 ? 25.199 -4.430 14.699 1.00 13.64 351 ASP B CA 1
ATOM 5569 C C . ASP B 1 351 ? 25.436 -5.046 16.090 1.00 13.31 351 ASP B C 1
ATOM 5570 O O . ASP B 1 351 ? 26.595 -5.309 16.401 1.00 12.92 351 ASP B O 1
ATOM 5575 N N . ILE B 1 352 ? 24.388 -5.301 16.869 1.00 13.57 352 ILE B N 1
ATOM 5576 C CA . ILE B 1 352 ? 24.514 -5.965 18.190 1.00 12.49 352 ILE B CA 1
ATOM 5577 C C . ILE B 1 352 ? 25.158 -7.349 17.952 1.00 14.07 352 ILE B C 1
ATOM 5578 O O . ILE B 1 352 ? 26.204 -7.650 18.556 1.00 14.19 352 ILE B O 1
ATOM 5583 N N . LEU B 1 353 ? 24.562 -8.134 17.062 1.00 12.58 353 LEU B N 1
ATOM 5584 C CA . LEU B 1 353 ? 25.069 -9.484 16.695 1.00 14.17 353 LEU B CA 1
ATOM 5585 C C . LEU B 1 353 ? 26.444 -9.452 16.040 1.00 14.04 353 LEU B C 1
ATOM 5586 O O . LEU B 1 353 ? 27.251 -10.294 16.405 1.00 14.12 353 LEU B O 1
ATOM 5591 N N . ALA B 1 354 ? 26.735 -8.526 15.130 1.00 15.65 354 ALA B N 1
ATOM 5592 C CA . ALA B 1 354 ? 28.083 -8.426 14.523 1.00 17.64 354 ALA B CA 1
ATOM 5593 C C . ALA B 1 354 ? 29.137 -8.131 15.593 1.00 20.66 354 ALA B C 1
ATOM 5594 O O . ALA B 1 354 ? 30.281 -8.552 15.393 1.00 25.35 354 ALA B O 1
ATOM 5596 N N . SER B 1 355 ? 28.764 -7.528 16.714 1.00 21.27 355 SER B N 1
ATOM 5597 C CA . SER B 1 355 ? 29.706 -7.210 17.825 1.00 25.68 355 SER B CA 1
ATOM 5598 C C . SER B 1 355 ? 29.801 -8.359 18.840 1.00 23.36 355 SER B C 1
ATOM 5599 O O . SER B 1 355 ? 30.726 -8.295 19.671 1.00 25.30 355 SER B O 1
ATOM 5602 N N . SER B 1 356 ? 28.875 -9.328 18.781 1.00 20.87 356 SER B N 1
ATOM 5603 C CA . SER B 1 356 ? 28.617 -10.357 19.821 1.00 17.40 356 SER B CA 1
ATOM 5604 C C . SER B 1 356 ? 29.553 -11.548 19.624 1.00 19.44 356 SER B C 1
ATOM 5605 O O . SER B 1 356 ? 29.850 -11.903 18.487 1.00 20.93 356 SER B O 1
ATOM 5608 N N . THR B 1 357 ? 29.958 -12.199 20.709 1.00 18.10 357 THR B N 1
ATOM 5609 C CA . THR B 1 357 ? 30.658 -13.504 20.612 1.00 17.42 357 THR B CA 1
ATOM 5610 C C . THR B 1 357 ? 29.633 -14.597 20.289 1.00 18.11 357 THR B C 1
ATOM 5611 O O . THR B 1 357 ? 28.411 -14.359 20.430 1.00 18.82 357 THR B O 1
ATOM 5615 N N . ASP B 1 358 ? 30.112 -15.789 19.973 1.00 18.31 358 ASP B N 1
ATOM 5616 C CA . ASP B 1 358 ? 29.240 -16.957 19.745 1.00 19.05 358 ASP B CA 1
ATOM 5617 C C . ASP B 1 358 ? 28.489 -17.297 21.037 1.00 17.69 358 ASP B C 1
ATOM 5618 O O . ASP B 1 358 ? 27.276 -17.592 20.959 1.00 16.83 358 ASP B O 1
ATOM 5623 N N . ALA B 1 359 ? 29.126 -17.194 22.202 1.00 18.05 359 ALA B N 1
ATOM 5624 C CA . ALA B 1 359 ? 28.440 -17.550 23.472 1.00 18.93 359 ALA B CA 1
ATOM 5625 C C . ALA B 1 359 ? 27.272 -16.578 23.700 1.00 18.00 359 ALA B C 1
ATOM 5626 O O . ALA B 1 359 ? 26.205 -17.043 24.146 1.00 17.88 359 ALA B O 1
ATOM 5628 N N . MET B 1 360 ? 27.462 -15.297 23.363 1.00 17.21 360 MET B N 1
ATOM 5629 C CA . MET B 1 360 ? 26.421 -14.242 23.486 1.00 17.47 360 MET B CA 1
ATOM 5630 C C . MET B 1 360 ? 25.252 -14.542 22.549 1.00 16.69 360 MET B C 1
ATOM 5631 O O . MET B 1 360 ? 24.104 -14.388 22.960 1.00 15.23 360 MET B O 1
ATOM 5636 N N . LYS B 1 361 ? 25.525 -14.982 21.330 1.00 16.55 361 LYS B N 1
ATOM 5637 C CA . LYS B 1 361 ? 24.442 -15.274 20.370 1.00 16.90 361 LYS B CA 1
ATOM 5638 C C . LYS B 1 361 ? 23.617 -16.430 20.911 1.00 17.12 361 LYS B C 1
ATOM 5639 O O . LYS B 1 361 ? 22.381 -16.382 20.865 1.00 17.53 361 LYS B O 1
ATOM 5645 N N . VAL B 1 362 ? 24.303 -17.456 21.400 1.00 17.43 362 VAL B N 1
ATOM 5646 C CA . VAL B 1 362 ? 23.611 -18.614 22.028 1.00 17.24 362 VAL B CA 1
ATOM 5647 C C . VAL B 1 362 ? 22.718 -18.124 23.169 1.00 17.81 362 VAL B C 1
ATOM 5648 O O . VAL B 1 362 ? 21.552 -18.574 23.268 1.00 17.24 362 VAL B O 1
ATOM 5652 N N . GLU B 1 363 ? 23.229 -17.242 24.006 1.00 17.41 363 GLU B N 1
ATOM 5653 C CA . GLU B 1 363 ? 22.421 -16.740 25.142 1.00 20.15 363 GLU B CA 1
ATOM 5654 C C . GLU B 1 363 ? 21.213 -15.943 24.629 1.00 18.03 363 GLU B C 1
ATOM 5655 O O . GLU B 1 363 ? 20.126 -16.058 25.232 1.00 18.26 363 GLU B O 1
ATOM 5661 N N . TYR B 1 364 ? 21.383 -15.064 23.633 1.00 18.40 364 TYR B N 1
ATOM 5662 C CA . TYR B 1 364 ? 20.231 -14.304 23.101 1.00 16.79 364 TYR B CA 1
ATOM 5663 C C . TYR B 1 364 ? 19.145 -15.292 22.684 1.00 17.81 364 TYR B C 1
ATOM 5664 O O . TYR B 1 364 ? 17.936 -15.053 22.923 1.00 20.47 364 TYR B O 1
ATOM 5673 N N . ILE B 1 365 ? 19.541 -16.393 22.054 1.00 16.87 365 ILE B N 1
ATOM 5674 C CA . ILE B 1 365 ? 18.575 -17.386 21.522 1.00 17.91 365 ILE B CA 1
ATOM 5675 C C . ILE B 1 365 ? 17.957 -18.134 22.705 1.00 19.45 365 ILE B C 1
ATOM 5676 O O . ILE B 1 365 ? 16.728 -18.383 22.711 1.00 20.40 365 ILE B O 1
ATOM 5681 N N . ARG B 1 366 ? 18.752 -18.463 23.703 1.00 17.95 366 ARG B N 1
ATOM 5682 C CA . ARG B 1 366 ? 18.197 -19.176 24.881 1.00 19.60 366 ARG B CA 1
ATOM 5683 C C . ARG B 1 366 ? 17.164 -18.289 25.602 1.00 19.31 366 ARG B C 1
ATOM 5684 O O . ARG B 1 366 ? 16.112 -18.815 26.001 1.00 17.95 366 ARG B O 1
ATOM 5692 N N . LEU B 1 367 ? 17.445 -17.003 25.789 1.00 20.74 367 LEU B N 1
ATOM 5693 C CA . LEU B 1 367 ? 16.497 -16.033 26.410 1.00 21.39 367 LEU B CA 1
ATOM 5694 C C . LEU B 1 367 ? 15.182 -15.968 25.620 1.00 21.32 367 LEU B C 1
ATOM 5695 O O . LEU B 1 367 ? 14.112 -16.054 26.263 1.00 19.88 367 LEU B O 1
ATOM 5700 N N . ALA B 1 368 ? 15.218 -15.954 24.275 1.00 20.31 368 ALA B N 1
ATOM 5701 C CA . ALA B 1 368 ? 13.996 -15.958 23.437 1.00 19.29 368 ALA B CA 1
ATOM 5702 C C . ALA B 1 368 ? 13.184 -17.236 23.703 1.00 21.15 368 ALA B C 1
ATOM 5703 O O . ALA B 1 368 ? 11.950 -17.123 23.945 1.00 19.69 368 ALA B O 1
ATOM 5705 N N . LEU B 1 369 ? 13.826 -18.411 23.651 1.00 19.84 369 LEU B N 1
ATOM 5706 C CA . LEU B 1 369 ? 13.184 -19.714 23.977 1.00 21.58 369 LEU B CA 1
ATOM 5707 C C . LEU B 1 369 ? 12.622 -19.711 25.408 1.00 22.89 369 LEU B C 1
ATOM 5708 O O . LEU B 1 369 ? 11.554 -20.302 25.588 1.00 24.28 369 LEU B O 1
ATOM 5713 N N . GLU B 1 370 ? 13.302 -19.062 26.359 1.00 27.16 370 GLU B N 1
ATOM 5714 C CA . GLU B 1 370 ? 12.897 -19.001 27.802 1.00 29.02 370 GLU B CA 1
ATOM 5715 C C . GLU B 1 370 ? 11.586 -18.220 27.931 1.00 28.03 370 GLU B C 1
ATOM 5716 O O . GLU B 1 370 ? 10.670 -18.678 28.652 1.00 27.93 370 GLU B O 1
ATOM 5722 N N . SER B 1 371 ? 11.452 -17.118 27.195 1.00 24.67 371 SER B N 1
ATOM 5723 C CA . SER B 1 371 ? 10.224 -16.290 27.228 1.00 26.41 371 SER B CA 1
ATOM 5724 C C . SER B 1 371 ? 9.062 -17.077 26.630 1.00 25.89 371 SER B C 1
ATOM 5725 O O . SER B 1 371 ? 7.912 -16.817 27.006 1.00 26.49 371 SER B O 1
ATOM 5728 N N . LEU B 1 372 ? 9.370 -18.050 25.775 1.00 26.75 372 LEU B N 1
ATOM 5729 C CA . LEU B 1 372 ? 8.305 -18.911 25.225 1.00 28.83 372 LEU B CA 1
ATOM 5730 C C . LEU B 1 372 ? 8.012 -20.046 26.204 1.00 34.99 372 LEU B C 1
ATOM 5731 O O . LEU B 1 372 ? 7.240 -20.952 25.841 1.00 36.75 372 LEU B O 1
ATOM 5736 N N . GLY B 1 373 ? 8.646 -20.026 27.369 1.00 38.64 373 GLY B N 1
ATOM 5737 C CA . GLY B 1 373 ? 8.488 -21.155 28.293 1.00 48.31 373 GLY B CA 1
ATOM 5738 C C . GLY B 1 373 ? 9.375 -22.327 27.921 1.00 58.96 373 GLY B C 1
ATOM 5739 O O . GLY B 1 373 ? 8.824 -23.434 27.808 1.00 65.45 373 GLY B O 1
ATOM 5740 N N . GLN B 1 374 ? 10.656 -22.081 27.633 1.00 60.43 374 GLN B N 1
ATOM 5741 C CA . GLN B 1 374 ? 11.638 -23.173 27.400 1.00 62.72 374 GLN B CA 1
ATOM 5742 C C . GLN B 1 374 ? 12.802 -22.909 28.358 1.00 64.64 374 GLN B C 1
ATOM 5743 O O . GLN B 1 374 ? 12.776 -23.464 29.460 1.00 72.36 374 GLN B O 1
ATOM 5745 N N . GLY B 1 375 ? 13.762 -22.066 27.980 1.00 63.20 375 GLY B N 1
ATOM 5746 C CA . GLY B 1 375 ? 14.816 -21.669 28.942 1.00 60.18 375 GLY B CA 1
ATOM 5747 C C . GLY B 1 375 ? 15.915 -22.699 29.152 1.00 58.27 375 GLY B C 1
ATOM 5748 O O . GLY B 1 375 ? 17.029 -22.298 29.486 1.00 52.25 375 GLY B O 1
ATOM 5749 N N . ARG B 1 376 ? 15.589 -23.975 28.981 1.00 59.84 376 ARG B N 1
ATOM 5750 C CA . ARG B 1 376 ? 16.589 -25.061 29.112 1.00 59.65 376 ARG B CA 1
ATOM 5751 C C . ARG B 1 376 ? 17.890 -24.644 28.410 1.00 58.16 376 ARG B C 1
ATOM 5752 O O . ARG B 1 376 ? 17.828 -24.085 27.308 1.00 52.64 376 ARG B O 1
ATOM 5754 N N . GLU B 1 377 ? 19.019 -24.897 29.064 1.00 60.62 377 GLU B N 1
ATOM 5755 C CA . GLU B 1 377 ? 20.337 -24.547 28.480 1.00 59.97 377 GLU B CA 1
ATOM 5756 C C . GLU B 1 377 ? 20.523 -25.327 27.185 1.00 63.62 377 GLU B C 1
ATOM 5757 O O . GLU B 1 377 ? 20.820 -26.530 27.268 1.00 73.44 377 GLU B O 1
ATOM 5759 N N . LEU B 1 378 ? 20.375 -24.660 26.047 1.00 58.21 378 LEU B N 1
ATOM 5760 C CA . LEU B 1 378 ? 20.529 -25.286 24.714 1.00 48.02 378 LEU B CA 1
ATOM 5761 C C . LEU B 1 378 ? 21.817 -26.102 24.628 1.00 45.75 378 LEU B C 1
ATOM 5762 O O . LEU B 1 378 ? 22.830 -25.658 25.180 1.00 52.10 378 LEU B O 1
ATOM 5767 N N . GLN B 1 379 ? 21.778 -27.221 23.902 1.00 36.98 379 GLN B N 1
ATOM 5768 C CA . GLN B 1 379 ? 22.979 -28.060 23.704 1.00 31.30 379 GLN B CA 1
ATOM 5769 C C . GLN B 1 379 ? 23.598 -27.761 22.342 1.00 25.01 379 GLN B C 1
ATOM 5770 O O . GLN B 1 379 ? 23.417 -28.558 21.427 1.00 19.93 379 GLN B O 1
ATOM 5776 N N . VAL B 1 380 ? 24.348 -26.664 22.257 1.00 24.28 380 VAL B N 1
ATOM 5777 C CA . VAL B 1 380 ? 24.904 -26.201 20.957 1.00 23.26 380 VAL B CA 1
ATOM 5778 C C . VAL B 1 380 ? 26.188 -26.957 20.615 1.00 21.90 380 VAL B C 1
ATOM 5779 O O . VAL B 1 380 ? 27.123 -26.960 21.416 1.00 26.27 380 VAL B O 1
ATOM 5783 N N . LEU B 1 381 ? 26.199 -27.548 19.429 1.00 18.30 381 LEU B N 1
ATOM 5784 C CA A LEU B 1 381 ? 27.327 -28.343 18.882 0.50 18.35 381 LEU B CA 1
ATOM 5785 C CA B LEU B 1 381 ? 27.333 -28.334 18.893 0.50 17.20 381 LEU B CA 1
ATOM 5786 C C . LEU B 1 381 ? 28.161 -27.467 17.940 1.00 17.22 381 LEU B C 1
ATOM 5787 O O . LEU B 1 381 ? 29.389 -27.535 17.984 1.00 16.99 381 LEU B O 1
ATOM 5796 N N . ARG B 1 382 ? 27.477 -26.680 17.096 1.00 15.15 382 ARG B N 1
ATOM 5797 C CA . ARG B 1 382 ? 28.133 -25.838 16.077 1.00 14.33 382 ARG B CA 1
ATOM 5798 C C . ARG B 1 382 ? 27.277 -24.578 15.868 1.00 14.48 382 ARG B C 1
ATOM 5799 O O . ARG B 1 382 ? 26.048 -24.538 16.246 1.00 13.21 382 ARG B O 1
ATOM 5807 N N . ILE B 1 383 ? 27.917 -23.586 15.272 1.00 14.59 383 ILE B N 1
ATOM 5808 C CA . ILE B 1 383 ? 27.271 -22.279 14.997 1.00 13.48 383 ILE B CA 1
ATOM 5809 C C . ILE B 1 383 ? 27.717 -21.790 13.627 1.00 12.15 383 ILE B C 1
ATOM 5810 O O . ILE B 1 383 ? 28.903 -21.928 13.329 1.00 12.35 383 ILE B O 1
ATOM 5815 N N . GLN B 1 384 ? 26.815 -21.137 12.889 1.00 11.48 384 GLN B N 1
ATOM 5816 C CA . GLN B 1 384 ? 27.160 -20.459 11.605 1.00 11.16 384 GLN B CA 1
ATOM 5817 C C . GLN B 1 384 ? 26.470 -19.092 11.621 1.00 10.65 384 GLN B C 1
ATOM 5818 O O . GLN B 1 384 ? 25.296 -19.072 11.967 1.00 11.10 384 GLN B O 1
ATOM 5824 N N . SER B 1 385 ? 27.170 -18.029 11.232 1.00 10.85 385 SER B N 1
ATOM 5825 C CA . SER B 1 385 ? 26.564 -16.677 11.217 1.00 11.33 385 SER B CA 1
ATOM 5826 C C . SER B 1 385 ? 26.879 -15.945 9.926 1.00 10.33 385 SER B C 1
ATOM 5827 O O . SER B 1 385 ? 27.745 -16.384 9.112 1.00 9.86 385 SER B O 1
ATOM 5830 N N . SER B 1 386 ? 26.160 -14.846 9.735 1.00 10.35 386 SER B N 1
ATOM 5831 C CA . SER B 1 386 ? 26.383 -13.909 8.624 1.00 10.14 386 SER B CA 1
ATOM 5832 C C . SER B 1 386 ? 27.838 -13.475 8.576 1.00 11.23 386 SER B C 1
ATOM 5833 O O . SER B 1 386 ? 28.481 -13.325 9.646 1.00 11.27 386 SER B O 1
ATOM 5836 N N . GLU B 1 387 ? 28.290 -13.229 7.351 1.00 12.72 387 GLU B N 1
ATOM 5837 C CA . GLU B 1 387 ? 29.618 -12.621 7.046 1.00 13.74 387 GLU B CA 1
ATOM 5838 C C . GLU B 1 387 ? 29.341 -11.129 6.973 1.00 15.69 387 GLU B C 1
ATOM 5839 O O . GLU B 1 387 ? 28.351 -10.774 6.325 1.00 16.15 387 GLU B O 1
ATOM 5842 N N . THR B 1 388 ? 30.159 -10.302 7.596 1.00 16.27 388 THR B N 1
ATOM 5843 C CA . THR B 1 388 ? 29.846 -8.862 7.762 1.00 18.10 388 THR B CA 1
ATOM 5844 C C . THR B 1 388 ? 30.901 -7.969 7.095 1.00 17.98 388 THR B C 1
ATOM 5845 O O . THR B 1 388 ? 30.706 -6.726 7.160 1.00 17.51 388 THR B O 1
ATOM 5849 N N . SER B 1 389 ? 31.927 -8.539 6.464 1.00 16.21 389 SER B N 1
ATOM 5850 C CA . SER B 1 389 ? 33.154 -7.777 6.092 1.00 19.19 389 SER B CA 1
ATOM 5851 C C . SER B 1 389 ? 33.100 -7.185 4.680 1.00 19.74 389 SER B C 1
ATOM 5852 O O . SER B 1 389 ? 34.006 -6.339 4.365 1.00 24.42 389 SER B O 1
ATOM 5855 N N . GLN B 1 390 ? 32.144 -7.568 3.846 1.00 16.07 390 GLN B N 1
ATOM 5856 C CA . GLN B 1 390 ? 32.173 -7.117 2.421 1.00 16.42 390 GLN B CA 1
ATOM 5857 C C . GLN B 1 390 ? 30.892 -6.379 2.049 1.00 14.74 390 GLN B C 1
ATOM 5858 O O . GLN B 1 390 ? 30.489 -6.412 0.842 1.00 12.25 390 GLN B O 1
ATOM 5864 N N . SER B 1 391 ? 30.310 -5.644 2.998 1.00 13.33 391 SER B N 1
ATOM 5865 C CA . SER B 1 391 ? 29.005 -4.984 2.779 1.00 14.24 391 SER B CA 1
ATOM 5866 C C . SER B 1 391 ? 29.107 -3.808 1.803 1.00 14.22 391 SER B C 1
ATOM 5867 O O . SER B 1 391 ? 28.062 -3.390 1.302 1.00 15.16 391 SER B O 1
ATOM 5870 N N . LYS B 1 392 ? 30.307 -3.313 1.512 1.00 13.83 392 LYS B N 1
ATOM 5871 C CA . LYS B 1 392 ? 30.539 -2.354 0.402 1.00 15.97 392 LYS B CA 1
ATOM 5872 C C . LYS B 1 392 ? 30.043 -2.968 -0.910 1.00 12.86 392 LYS B C 1
ATOM 5873 O O . LYS B 1 392 ? 29.578 -2.231 -1.775 1.00 11.91 392 LYS B O 1
ATOM 5879 N N . PHE B 1 393 ? 30.137 -4.281 -1.056 1.00 10.38 393 PHE B N 1
ATOM 5880 C CA . PHE B 1 393 ? 29.825 -4.942 -2.340 1.00 9.95 393 PHE B CA 1
ATOM 5881 C C . PHE B 1 393 ? 28.504 -5.690 -2.203 1.00 9.66 393 PHE B C 1
ATOM 5882 O O . PHE B 1 393 ? 27.794 -5.743 -3.159 1.00 10.00 393 PHE B O 1
ATOM 5890 N N . ILE B 1 394 ? 28.304 -6.375 -1.097 1.00 9.40 394 ILE B N 1
ATOM 5891 C CA . ILE B 1 394 ? 27.152 -7.290 -0.887 1.00 9.91 394 ILE B CA 1
ATOM 5892 C C . ILE B 1 394 ? 26.324 -6.685 0.233 1.00 9.47 394 ILE B C 1
ATOM 5893 O O . ILE B 1 394 ? 26.713 -6.753 1.404 1.00 10.67 394 ILE B O 1
ATOM 5898 N N . PRO B 1 395 ? 25.174 -6.053 -0.105 1.00 9.28 395 PRO B N 1
ATOM 5899 C CA . PRO B 1 395 ? 24.337 -5.416 0.894 1.00 8.89 395 PRO B CA 1
ATOM 5900 C C . PRO B 1 395 ? 23.951 -6.342 2.060 1.00 8.62 395 PRO B C 1
ATOM 5901 O O . PRO B 1 395 ? 23.854 -7.554 1.907 1.00 8.77 395 PRO B O 1
ATOM 5905 N N . THR B 1 396 ? 23.760 -5.706 3.217 1.00 8.70 396 THR B N 1
ATOM 5906 C CA . THR B 1 396 ? 23.385 -6.376 4.478 1.00 8.61 396 THR B CA 1
ATOM 5907 C C . THR B 1 396 ? 21.912 -6.815 4.465 1.00 8.80 396 THR B C 1
ATOM 5908 O O . THR B 1 396 ? 21.476 -7.451 5.436 1.00 9.28 396 THR B O 1
ATOM 5912 N N . GLY B 1 397 ? 21.128 -6.380 3.488 1.00 7.79 397 GLY B N 1
ATOM 5913 C CA . GLY B 1 397 ? 19.661 -6.530 3.491 1.00 8.16 397 GLY B CA 1
ATOM 5914 C C . GLY B 1 397 ? 19.126 -6.232 2.117 1.00 8.45 397 GLY B C 1
ATOM 5915 O O . GLY B 1 397 ? 19.778 -6.607 1.159 1.00 9.69 397 GLY B O 1
ATOM 5916 N N . ILE B 1 398 ? 17.969 -5.586 2.045 1.00 8.32 398 ILE B N 1
ATOM 5917 C CA . ILE B 1 398 ? 17.349 -5.239 0.736 1.00 8.05 398 ILE B CA 1
ATOM 5918 C C . ILE B 1 398 ? 17.244 -3.747 0.640 1.00 7.63 398 ILE B C 1
ATOM 5919 O O . ILE B 1 398 ? 17.356 -3.054 1.668 1.00 7.46 398 ILE B O 1
ATOM 5924 N N . ALA B 1 399 ? 17.161 -3.265 -0.587 1.00 7.73 399 ALA B N 1
ATOM 5925 C CA . ALA B 1 399 ? 16.865 -1.850 -0.825 1.00 7.57 399 ALA B CA 1
ATOM 5926 C C . ALA B 1 399 ? 15.546 -1.495 -0.131 1.00 7.64 399 ALA B C 1
ATOM 5927 O O . ALA B 1 399 ? 14.533 -2.206 -0.293 1.00 7.50 399 ALA B O 1
ATOM 5929 N N . THR B 1 400 ? 15.580 -0.477 0.721 1.00 8.29 400 THR B N 1
ATOM 5930 C CA . THR B 1 400 ? 14.382 0.139 1.341 1.00 8.49 400 THR B CA 1
ATOM 5931 C C . THR B 1 400 ? 14.248 1.574 0.812 1.00 8.46 400 THR B C 1
ATOM 5932 O O . THR B 1 400 ? 15.272 2.238 0.448 1.00 7.75 400 THR B O 1
ATOM 5936 N N . PHE B 1 401 ? 13.007 2.019 0.769 1.00 8.52 401 PHE B N 1
ATOM 5937 C CA . PHE B 1 401 ? 12.551 3.236 0.083 1.00 9.32 401 PHE B CA 1
ATOM 5938 C C . PHE B 1 401 ? 12.004 4.190 1.130 1.00 9.31 401 PHE B C 1
ATOM 5939 O O . PHE B 1 401 ? 10.888 4.055 1.599 1.00 10.20 401 PHE B O 1
ATOM 5947 N N . PRO B 1 402 ? 12.819 5.145 1.592 1.00 9.14 402 PRO B N 1
ATOM 5948 C CA . PRO B 1 402 ? 12.358 6.084 2.598 1.00 8.83 402 PRO B CA 1
ATOM 5949 C C . PRO B 1 402 ? 11.384 7.090 2.021 1.00 8.16 402 PRO B C 1
ATOM 5950 O O . PRO B 1 402 ? 11.215 7.251 0.808 1.00 7.54 402 PRO B O 1
ATOM 5954 N N . PRO B 1 403 ? 10.708 7.837 2.894 1.00 7.93 403 PRO B N 1
ATOM 5955 C CA . PRO B 1 403 ? 9.890 8.925 2.393 1.00 8.45 403 PRO B CA 1
ATOM 5956 C C . PRO B 1 403 ? 10.715 9.788 1.428 1.00 9.03 403 PRO B C 1
ATOM 5957 O O . PRO B 1 403 ? 11.857 10.008 1.706 1.00 9.10 403 PRO B O 1
ATOM 5961 N N . GLY B 1 404 ? 10.077 10.212 0.333 1.00 9.22 404 GLY B N 1
ATOM 5962 C CA . GLY B 1 404 ? 10.626 11.092 -0.714 1.00 10.45 404 GLY B CA 1
ATOM 5963 C C . GLY B 1 404 ? 11.268 10.316 -1.852 1.00 10.52 404 GLY B C 1
ATOM 5964 O O . GLY B 1 404 ? 11.865 10.956 -2.792 1.00 11.64 404 GLY B O 1
ATOM 5965 N N . SER B 1 405 ? 11.249 8.996 -1.804 1.00 9.62 405 SER B N 1
ATOM 5966 C CA . SER B 1 405 ? 11.985 8.164 -2.787 1.00 10.07 405 SER B CA 1
ATOM 5967 C C . SER B 1 405 ? 11.069 7.737 -3.936 1.00 10.34 405 SER B C 1
ATOM 5968 O O . SER B 1 405 ? 11.472 6.922 -4.755 1.00 10.10 405 SER B O 1
ATOM 5971 N N . TYR B 1 406 ? 9.868 8.308 -4.024 1.00 11.06 406 TYR B N 1
ATOM 5972 C CA . TYR B 1 406 ? 8.880 7.924 -5.063 1.00 11.70 406 TYR B CA 1
ATOM 5973 C C . TYR B 1 406 ? 9.549 8.014 -6.436 1.00 11.21 406 TYR B C 1
ATOM 5974 O O . TYR B 1 406 ? 10.184 9.025 -6.720 1.00 10.81 406 TYR B O 1
ATOM 5983 N N . GLY B 1 407 ? 9.414 6.990 -7.266 1.00 11.91 407 GLY B N 1
ATOM 5984 C CA . GLY B 1 407 ? 9.982 7.031 -8.632 1.00 12.90 407 GLY B CA 1
ATOM 5985 C C . GLY B 1 407 ? 11.361 6.397 -8.735 1.00 13.01 407 GLY B C 1
ATOM 5986 O O . GLY B 1 407 ? 11.855 6.247 -9.875 1.00 13.72 407 GLY B O 1
ATOM 5987 N N . SER B 1 408 ? 11.962 5.989 -7.617 1.00 12.39 408 SER B N 1
ATOM 5988 C CA . SER B 1 408 ? 13.399 5.606 -7.568 1.00 11.58 408 SER B CA 1
ATOM 5989 C C . SER B 1 408 ? 13.609 4.327 -8.382 1.00 11.74 408 SER B C 1
ATOM 5990 O O . SER B 1 408 ? 14.618 4.235 -9.058 1.00 12.33 408 SER B O 1
ATOM 5993 N N . ILE B 1 409 ? 12.717 3.341 -8.264 1.00 12.49 409 ILE B N 1
ATOM 5994 C CA . ILE B 1 409 ? 12.851 2.056 -9.020 1.00 12.38 409 ILE B CA 1
ATOM 5995 C C . ILE B 1 409 ? 12.787 2.340 -10.518 1.00 13.00 409 ILE B C 1
ATOM 5996 O O . ILE B 1 409 ? 13.702 1.895 -11.246 1.00 14.34 409 ILE B O 1
ATOM 6001 N N . ILE B 1 410 ? 11.831 3.138 -10.963 1.00 13.30 410 ILE B N 1
ATOM 6002 C CA . ILE B 1 410 ? 11.743 3.500 -12.413 1.00 14.81 410 ILE B CA 1
ATOM 6003 C C . ILE B 1 410 ? 13.063 4.124 -12.876 1.00 13.51 410 ILE B C 1
ATOM 6004 O O . ILE B 1 410 ? 13.573 3.694 -13.941 1.00 11.38 410 ILE B O 1
ATOM 6009 N N . SER B 1 411 ? 13.613 5.067 -12.105 1.00 13.13 411 SER B N 1
ATOM 6010 C CA . SER B 1 411 ? 14.854 5.807 -12.474 1.00 13.30 411 SER B CA 1
ATOM 6011 C C . SER B 1 411 ? 16.056 4.848 -12.450 1.00 13.38 411 SER B C 1
ATOM 6012 O O . SER B 1 411 ? 16.929 5.008 -13.286 1.00 13.42 411 SER B O 1
ATOM 6015 N N . LEU B 1 412 ? 16.103 3.894 -11.511 1.00 11.83 412 LEU B N 1
ATOM 6016 C CA . LEU B 1 412 ? 17.250 2.958 -11.391 1.00 12.38 412 LEU B CA 1
ATOM 6017 C C . LEU B 1 412 ? 17.214 1.915 -12.515 1.00 12.54 412 LEU B C 1
ATOM 6018 O O . LEU B 1 412 ? 18.276 1.453 -12.939 1.00 12.39 412 LEU B O 1
ATOM 6023 N N . LEU B 1 413 ? 16.018 1.599 -12.991 1.00 13.05 413 LEU B N 1
ATOM 6024 C CA . LEU B 1 413 ? 15.785 0.569 -14.025 1.00 14.31 413 LEU B CA 1
ATOM 6025 C C . LEU B 1 413 ? 16.123 1.160 -15.403 1.00 13.89 413 LEU B C 1
ATOM 6026 O O . LEU B 1 413 ? 16.624 0.441 -16.255 1.00 15.23 413 LEU B O 1
ATOM 6031 N N . LYS B 1 414 ? 15.893 2.446 -15.596 1.00 14.63 414 LYS B N 1
ATOM 6032 C CA . LYS B 1 414 ? 15.961 3.081 -16.937 1.00 16.99 414 LYS B CA 1
ATOM 6033 C C . LYS B 1 414 ? 17.300 2.825 -17.625 1.00 15.64 414 LYS B C 1
ATOM 6034 O O . LYS B 1 414 ? 18.364 3.164 -17.115 1.00 14.13 414 LYS B O 1
ATOM 6040 N N . PRO B 1 415 ? 17.317 2.298 -18.864 1.00 15.52 415 PRO B N 1
ATOM 6041 C CA . PRO B 1 415 ? 18.580 2.085 -19.537 1.00 14.75 415 PRO B CA 1
ATOM 6042 C C . PRO B 1 415 ? 19.296 3.382 -19.904 1.00 15.78 415 PRO B C 1
ATOM 6043 O O . PRO B 1 415 ? 18.676 4.405 -19.974 1.00 16.63 415 PRO B O 1
ATOM 6047 N N . MET B 1 416 ? 20.597 3.276 -20.122 1.00 16.30 416 MET B N 1
ATOM 6048 C CA . MET B 1 416 ? 21.455 4.373 -20.612 1.00 18.83 416 MET B CA 1
ATOM 6049 C C . MET B 1 416 ? 22.100 3.859 -21.900 1.00 17.26 416 MET B C 1
ATOM 6050 O O . MET B 1 416 ? 23.206 3.263 -21.845 1.00 15.73 416 MET B O 1
ATOM 6055 N N A ASP B 1 417 ? 21.378 4.001 -23.010 0.50 17.89 417 ASP B N 1
ATOM 6056 N N B ASP B 1 417 ? 21.375 3.995 -23.009 0.50 18.03 417 ASP B N 1
ATOM 6057 C CA A ASP B 1 417 ? 21.777 3.467 -24.341 0.50 19.45 417 ASP B CA 1
ATOM 6058 C CA B ASP B 1 417 ? 21.790 3.479 -24.342 0.50 19.71 417 ASP B CA 1
ATOM 6059 C C A ASP B 1 417 ? 22.027 1.962 -24.197 0.50 18.00 417 ASP B C 1
ATOM 6060 C C B ASP B 1 417 ? 22.031 1.970 -24.210 0.50 18.12 417 ASP B C 1
ATOM 6061 O O A ASP B 1 417 ? 21.045 1.227 -23.965 0.50 18.79 417 ASP B O 1
ATOM 6062 O O B ASP B 1 417 ? 21.044 1.239 -23.998 0.50 18.96 417 ASP B O 1
ATOM 6071 N N . ARG B 1 418 ? 23.276 1.504 -24.249 1.00 17.07 418 ARG B N 1
ATOM 6072 C CA . ARG B 1 418 ? 23.544 0.033 -24.231 1.00 16.75 418 ARG B CA 1
ATOM 6073 C C . ARG B 1 418 ? 24.031 -0.420 -22.850 1.00 13.71 418 ARG B C 1
ATOM 6074 O O . ARG B 1 418 ? 24.582 -1.513 -22.753 1.00 12.21 418 ARG B O 1
ATOM 6082 N N . ILE B 1 419 ? 23.801 0.379 -21.825 1.00 12.10 419 ILE B N 1
ATOM 6083 C CA . ILE B 1 419 ? 23.959 -0.034 -20.408 1.00 10.88 419 ILE B CA 1
ATOM 6084 C C . ILE B 1 419 ? 22.559 -0.237 -19.856 1.00 11.10 419 ILE B C 1
ATOM 6085 O O . ILE B 1 419 ? 21.752 0.715 -19.875 1.00 9.94 419 ILE B O 1
ATOM 6090 N N . PHE B 1 420 ? 22.265 -1.479 -19.484 1.00 10.51 420 PHE B N 1
ATOM 6091 C CA . PHE B 1 420 ? 20.963 -1.851 -18.901 1.00 11.26 420 PHE B CA 1
ATOM 6092 C C . PHE B 1 420 ? 21.181 -2.087 -17.397 1.00 10.80 420 PHE B C 1
ATOM 6093 O O . PHE B 1 420 ? 22.330 -2.337 -16.955 1.00 11.47 420 PHE B O 1
ATOM 6101 N N . PHE B 1 421 ? 20.102 -1.991 -16.630 1.00 10.49 421 PHE B N 1
ATOM 6102 C CA . PHE B 1 421 ? 20.168 -2.052 -15.153 1.00 10.08 421 PHE B CA 1
ATOM 6103 C C . PHE B 1 421 ? 19.242 -3.146 -14.664 1.00 9.08 421 PHE B C 1
ATOM 6104 O O . PHE B 1 421 ? 18.099 -3.232 -15.145 1.00 10.73 421 PHE B O 1
ATOM 6112 N N . ALA B 1 422 ? 19.739 -3.964 -13.757 1.00 8.43 422 ALA B N 1
ATOM 6113 C CA . ALA B 1 422 ? 19.004 -5.060 -13.118 1.00 8.51 422 ALA B CA 1
ATOM 6114 C C . ALA B 1 422 ? 19.433 -5.103 -11.652 1.00 8.79 422 ALA B C 1
ATOM 6115 O O . ALA B 1 422 ? 20.147 -4.199 -11.182 1.00 8.92 422 ALA B O 1
ATOM 6117 N N . GLY B 1 423 ? 19.016 -6.138 -10.963 1.00 9.10 423 GLY B N 1
ATOM 6118 C CA . GLY B 1 423 ? 19.167 -6.231 -9.509 1.00 9.09 423 GLY B CA 1
ATOM 6119 C C . GLY B 1 423 ? 17.835 -6.108 -8.821 1.00 9.13 423 GLY B C 1
ATOM 6120 O O . GLY B 1 423 ? 16.891 -5.474 -9.392 1.00 8.89 423 GLY B O 1
ATOM 6121 N N . GLU B 1 424 ? 17.771 -6.607 -7.585 1.00 8.84 424 GLU B N 1
ATOM 6122 C CA . GLU B 1 424 ? 16.523 -6.696 -6.801 1.00 9.26 424 GLU B CA 1
ATOM 6123 C C . GLU B 1 424 ? 15.892 -5.299 -6.685 1.00 9.89 424 GLU B C 1
ATOM 6124 O O . GLU B 1 424 ? 14.648 -5.193 -6.747 1.00 10.55 424 GLU B O 1
ATOM 6130 N N . HIS B 1 425 ? 16.706 -4.248 -6.656 1.00 10.31 425 HIS B N 1
ATOM 6131 C CA . HIS B 1 425 ? 16.218 -2.859 -6.444 1.00 10.66 425 HIS B CA 1
ATOM 6132 C C . HIS B 1 425 ? 15.579 -2.271 -7.712 1.00 11.49 425 HIS B C 1
ATOM 6133 O O . HIS B 1 425 ? 15.099 -1.148 -7.614 1.00 12.41 425 HIS B O 1
ATOM 6140 N N . THR B 1 426 ? 15.609 -2.979 -8.847 1.00 10.90 426 THR B N 1
ATOM 6141 C CA . THR B 1 426 ? 15.012 -2.500 -10.119 1.00 10.45 426 THR B CA 1
ATOM 6142 C C . THR B 1 426 ? 13.677 -3.220 -10.386 1.00 10.51 426 THR B C 1
ATOM 6143 O O . THR B 1 426 ? 13.037 -2.921 -11.400 1.00 9.52 426 THR B O 1
ATOM 6147 N N . ALA B 1 427 ? 13.332 -4.229 -9.598 1.00 10.28 427 ALA B N 1
ATOM 6148 C CA . ALA B 1 427 ? 12.222 -5.170 -9.911 1.00 11.03 427 ALA B CA 1
ATOM 6149 C C . ALA B 1 427 ? 10.848 -4.714 -9.415 1.00 11.19 427 ALA B C 1
ATOM 6150 O O . ALA B 1 427 ? 10.759 -3.948 -8.462 1.00 11.85 427 ALA B O 1
ATOM 6152 N N . GLU B 1 428 ? 9.812 -5.304 -10.010 1.00 12.39 428 GLU B N 1
ATOM 6153 C CA . GLU B 1 428 ? 8.395 -5.177 -9.583 1.00 13.16 428 GLU B CA 1
ATOM 6154 C C . GLU B 1 428 ? 8.271 -5.787 -8.183 1.00 13.98 428 GLU B C 1
ATOM 6155 O O . GLU B 1 428 ? 7.776 -5.126 -7.270 1.00 16.25 428 GLU B O 1
ATOM 6157 N N . LEU B 1 429 ? 8.794 -6.986 -7.987 1.00 13.91 429 LEU B N 1
ATOM 6158 C CA . LEU B 1 429 ? 8.833 -7.620 -6.651 1.00 14.05 429 LEU B CA 1
ATOM 6159 C C . LEU B 1 429 ? 10.221 -7.346 -6.088 1.00 12.21 429 LEU B C 1
ATOM 6160 O O . LEU B 1 429 ? 11.006 -8.259 -5.935 1.00 11.13 429 LEU B O 1
ATOM 6165 N N . ASN B 1 430 ? 10.510 -6.080 -5.817 1.00 10.74 430 ASN B N 1
ATOM 6166 C CA . ASN B 1 430 ? 11.872 -5.716 -5.359 1.00 9.88 430 ASN B CA 1
ATOM 6167 C C . ASN B 1 430 ? 12.125 -6.367 -3.999 1.00 9.21 430 ASN B C 1
ATOM 6168 O O . ASN B 1 430 ? 11.150 -6.708 -3.300 1.00 9.91 430 ASN B O 1
ATOM 6173 N N . GLY B 1 431 ? 13.396 -6.589 -3.699 1.00 8.38 431 GLY B N 1
ATOM 6174 C CA . GLY B 1 431 ? 13.865 -7.113 -2.415 1.00 8.81 431 GLY B CA 1
ATOM 6175 C C . GLY B 1 431 ? 13.639 -8.599 -2.252 1.00 8.23 431 GLY B C 1
ATOM 6176 O O . GLY B 1 431 ? 13.581 -9.031 -1.087 1.00 8.14 431 GLY B O 1
ATOM 6177 N N . THR B 1 432 ? 13.515 -9.330 -3.346 1.00 8.12 432 THR B N 1
ATOM 6178 C CA . THR B 1 432 ? 13.269 -10.800 -3.300 1.00 9.01 432 THR B CA 1
ATOM 6179 C C . THR B 1 432 ? 14.196 -11.455 -4.300 1.00 9.66 432 THR B C 1
ATOM 6180 O O . THR B 1 432 ? 14.673 -10.760 -5.232 1.00 9.17 432 THR B O 1
ATOM 6184 N N . VAL B 1 433 ? 14.391 -12.757 -4.147 1.00 9.37 433 VAL B N 1
ATOM 6185 C CA . VAL B 1 433 ? 15.078 -13.583 -5.174 1.00 10.06 433 VAL B CA 1
ATOM 6186 C C . VAL B 1 433 ? 14.238 -13.506 -6.465 1.00 9.86 433 VAL B C 1
ATOM 6187 O O . VAL B 1 433 ? 14.806 -13.342 -7.543 1.00 9.29 433 VAL B O 1
ATOM 6191 N N . GLU B 1 434 ? 12.910 -13.605 -6.361 1.00 10.30 434 GLU B N 1
ATOM 6192 C CA . GLU B 1 434 ? 11.987 -13.528 -7.530 1.00 11.29 434 GLU B CA 1
ATOM 6193 C C . GLU B 1 434 ? 12.318 -12.253 -8.321 1.00 10.38 434 GLU B C 1
ATOM 6194 O O . GLU B 1 434 ? 12.463 -12.287 -9.574 1.00 9.73 434 GLU B O 1
ATOM 6200 N N . GLY B 1 435 ? 12.397 -11.137 -7.614 1.00 10.00 435 GLY B N 1
ATOM 6201 C CA . GLY B 1 435 ? 12.613 -9.830 -8.251 1.00 9.83 435 GLY B CA 1
ATOM 6202 C C . GLY B 1 435 ? 13.984 -9.773 -8.888 1.00 9.53 435 GLY B C 1
ATOM 6203 O O . GLY B 1 435 ? 14.101 -9.349 -10.024 1.00 10.34 435 GLY B O 1
ATOM 6204 N N . ALA B 1 436 ? 15.033 -10.221 -8.208 1.00 9.17 436 ALA B N 1
ATOM 6205 C CA . ALA B 1 436 ? 16.395 -10.300 -8.775 1.00 8.93 436 ALA B CA 1
ATOM 6206 C C . ALA B 1 436 ? 16.358 -11.059 -10.112 1.00 9.53 436 ALA B C 1
ATOM 6207 O O . ALA B 1 436 ? 16.929 -10.580 -11.131 1.00 9.11 436 ALA B O 1
ATOM 6209 N N . LEU B 1 437 ? 15.642 -12.173 -10.133 1.00 9.09 437 LEU B N 1
ATOM 6210 C CA . LEU B 1 437 ? 15.622 -13.027 -11.346 1.00 9.34 437 LEU B CA 1
ATOM 6211 C C . LEU B 1 437 ? 14.837 -12.308 -12.433 1.00 9.05 437 LEU B C 1
ATOM 6212 O O . LEU B 1 437 ? 15.279 -12.333 -13.600 1.00 8.99 437 LEU B O 1
ATOM 6217 N N . ALA B 1 438 ? 13.655 -11.793 -12.095 1.00 9.66 438 ALA B N 1
ATOM 6218 C CA . ALA B 1 438 ? 12.795 -11.121 -13.085 1.00 9.58 438 ALA B CA 1
ATOM 6219 C C . ALA B 1 438 ? 13.560 -9.944 -13.689 1.00 8.97 438 ALA B C 1
ATOM 6220 O O . ALA B 1 438 ? 13.381 -9.645 -14.901 1.00 9.59 438 ALA B O 1
ATOM 6222 N N . SER B 1 439 ? 14.380 -9.269 -12.884 1.00 8.93 439 SER B N 1
ATOM 6223 C CA . SER B 1 439 ? 15.162 -8.085 -13.357 1.00 8.66 439 SER B CA 1
ATOM 6224 C C . SER B 1 439 ? 16.109 -8.551 -14.466 1.00 9.44 439 SER B C 1
ATOM 6225 O O . SER B 1 439 ? 16.365 -7.762 -15.413 1.00 9.62 439 SER B O 1
ATOM 6228 N N . ALA B 1 440 ? 16.667 -9.750 -14.375 1.00 9.06 440 ALA B N 1
ATOM 6229 C CA . ALA B 1 440 ? 17.661 -10.225 -15.354 1.00 9.27 440 ALA B CA 1
ATOM 6230 C C . ALA B 1 440 ? 16.983 -10.411 -16.729 1.00 10.70 440 ALA B C 1
ATOM 6231 O O . ALA B 1 440 ? 17.582 -9.946 -17.790 1.00 11.60 440 ALA B O 1
ATOM 6233 N N . ILE B 1 441 ? 15.804 -11.025 -16.737 1.00 11.66 441 ILE B N 1
ATOM 6234 C CA . ILE B 1 441 ? 14.956 -11.225 -17.947 1.00 12.55 441 ILE B CA 1
ATOM 6235 C C . ILE B 1 441 ? 14.637 -9.868 -18.573 1.00 12.78 441 ILE B C 1
ATOM 6236 O O . ILE B 1 441 ? 14.787 -9.747 -19.804 1.00 13.21 441 ILE B O 1
ATOM 6241 N N . ARG B 1 442 ? 14.262 -8.879 -17.759 1.00 12.40 442 ARG B N 1
ATOM 6242 C CA . ARG B 1 442 ? 13.810 -7.572 -18.272 1.00 13.17 442 ARG B CA 1
ATOM 6243 C C . ARG B 1 442 ? 15.015 -6.925 -18.990 1.00 13.18 442 ARG B C 1
ATOM 6244 O O . ARG B 1 442 ? 14.857 -6.334 -20.091 1.00 14.84 442 ARG B O 1
ATOM 6246 N N . ALA B 1 443 ? 16.218 -7.082 -18.447 1.00 11.97 443 ALA B N 1
ATOM 6247 C CA . ALA B 1 443 ? 17.406 -6.410 -19.022 1.00 11.52 443 ALA B CA 1
ATOM 6248 C C . ALA B 1 443 ? 17.846 -7.189 -20.279 1.00 12.08 443 ALA B C 1
ATOM 6249 O O . ALA B 1 443 ? 18.118 -6.555 -21.292 1.00 11.55 443 ALA B O 1
ATOM 6251 N N . VAL B 1 444 ? 17.921 -8.516 -20.209 1.00 11.30 444 VAL B N 1
ATOM 6252 C CA . VAL B 1 444 ? 18.412 -9.323 -21.350 1.00 11.77 444 VAL B CA 1
ATOM 6253 C C . VAL B 1 444 ? 17.475 -9.137 -22.546 1.00 12.70 444 VAL B C 1
ATOM 6254 O O . VAL B 1 444 ? 17.952 -9.204 -23.701 1.00 13.29 444 VAL B O 1
ATOM 6258 N N . ASN B 1 445 ? 16.192 -8.953 -22.307 1.00 12.70 445 ASN B N 1
ATOM 6259 C CA . ASN B 1 445 ? 15.209 -8.847 -23.423 1.00 14.81 445 ASN B CA 1
ATOM 6260 C C . ASN B 1 445 ? 15.436 -7.561 -24.218 1.00 16.95 445 ASN B C 1
ATOM 6261 O O . ASN B 1 445 ? 14.898 -7.503 -25.333 1.00 18.29 445 ASN B O 1
ATOM 6266 N N . GLN B 1 446 ? 16.222 -6.601 -23.711 1.00 17.99 446 GLN B N 1
ATOM 6267 C CA . GLN B 1 446 ? 16.580 -5.348 -24.439 1.00 21.07 446 GLN B CA 1
ATOM 6268 C C . GLN B 1 446 ? 17.908 -5.473 -25.200 1.00 22.20 446 GLN B C 1
ATOM 6269 O O . GLN B 1 446 ? 18.178 -4.591 -26.039 1.00 23.78 446 GLN B O 1
ATOM 6275 N N . VAL B 1 447 ? 18.701 -6.500 -24.900 1.00 21.84 447 VAL B N 1
ATOM 6276 C CA . VAL B 1 447 ? 19.812 -7.092 -25.716 1.00 26.13 447 VAL B CA 1
ATOM 6277 C C . VAL B 1 447 ? 21.117 -6.914 -24.935 1.00 30.16 447 VAL B C 1
ATOM 6278 O O . VAL B 1 447 ? 21.038 -7.030 -23.666 1.00 30.23 447 VAL B O 1
#

Nearest PDB structures (foldseek):
  7eme-assembly1_B  TM=1.000E+00  e=2.800E-87  Leptospira interrogans
  6cr0-assembly1_A  TM=8.040E-01  e=1.599E-32  Shinella sp. HZN7
  2vvm-assembly1_B  TM=7.865E-01  e=4.046E-28  Aspergillus niger
  3zdn-assembly1_B  TM=7.814E-01  e=1.474E-26  Aspergillus niger
  3i6d-assembly2_B  TM=7.668E-01  e=2.638E-24  Bacillus subtilis

B-factor: mean 17.13, std 7.6, range [6.51, 73.44]

Secondary structure (DSSP, 8-state):
--EEEEE--BHHHHHHHHHHHHTT-EEEEE-SSSSSBTT--EEE-TTS-EEESS---B-TT-HHHHHHHHHTT--EEE----EEEEESEEE-TTS----HHHHHHHHHHHHHHTTS-HHHHHHHTTSBHHHHHHHTT--HHHHHHHHHHHHHHH-S-GGGSBHHHHHHHGGG-----EEETT-THHHHHHHHHT-SSEEEE-S--EEEEEEETTEEEEEETT--EEEESEEEE---HHHHHHSEEESPPPHHHHHHHHH-EE--EEEEEEEESS-SSSSSS-EEEESSSS-EEEE---STT-SSEEEEEEEETHHHHHHHT--HHHHHHHHHHHHHHTT------EEEEEE---TTTTTS-SS-EE--TT-TTHHHHHH--BTTEEE-SGGGSTTTTSHHHHHHHHHHHHTT-/-EEEEE--BHHHHHHHHHHHHTT-EEEEE-SSSSSBTT--EEE-TTS-EEESS---B-TT-HHHHHHHHHTT--EEE---EEEEEESEEE-TTS-SPPHHHHHHHHHHHHHHHHS-HHHHHHHTTSBHHHHHHHTT--HHHHHHHHHHHHHHH-S-GGGSBHHHHHHHTTS-----EEETT-THHHHHHHHHH--SEEEE-S--EEEEEEETTEEEEEETT--EEEESEEEE---HHHHHHSEEESPPPHHHHHHHHH-EE--EEEEEEEESS-S-SSSSEEEEESSSS-EEEE---STT-SSEEEEEEEETHHHHHHHHS-HHHHHHHHHHHHHHTT------EEEEEE---TTTTTS-SS-EE--TT-TTHHHHHH--BTTEEE-SGGGSTTTTSHHHHHHHHHHHHTT-

Solvent-accessible surface area: 31045 Å² total; per-residue (Å²): 129,46,36,0,0,0,0,10,0,18,12,8,0,0,14,0,0,14,27,2,9,126,106,49,35,34,2,54,0,3,10,24,4,112,65,16,1,14,73,4,50,8,34,82,9,130,23,27,0,50,0,6,12,18,34,6,20,2,21,41,126,10,67,28,0,66,70,1,4,95,84,33,70,40,56,48,56,134,25,109,92,63,13,2,0,36,33,77,64,109,54,45,80,74,93,18,98,11,45,118,133,2,73,62,34,9,83,61,13,18,111,62,7,82,156,29,90,68,95,81,33,97,72,16,4,89,10,9,0,19,31,23,0,31,70,68,46,2,55,57,75,8,0,41,4,5,40,13,75,15,19,34,8,9,0,21,13,0,34,5,3,0,0,12,38,0,0,53,18,32,110,83,44,9,42,42,42,1,18,4,83,14,2,0,15,29,0,3,117,18,0,57,96,50,28,62,76,32,49,55,43,93,69,14,22,10,59,34,2,38,41,44,118,72,29,0,64,0,37,2,96,90,52,40,72,13,114,7,61,0,0,0,1,17,21,12,1,38,20,2,15,65,8,128,25,96,83,142,14,73,150,73,3,80,16,0,3,17,26,5,36,31,4,43,40,4,9,0,1,0,0,0,59,85,40,12,30,138,52,59,40,10,2,4,19,12,19,13,1,1,11,9,3,0,40,1,29,42,96,154,145,22,63,38,67,1,0,0,0,10,0,21,10,31,19,10,32,1,0,44,40,17,74,76,79,30,15,32,54,13,0,48,21,9,2,84,37,22,73,15,25,85,92,29,47,54,78,73,34,66,23,20,94,57,101,81,34,112,42,36,14,19,6,20,1,2,7,20,18,36,4,70,33,2,32,135,11,0,45,115,51,24,120,74,4,9,5,1,4,10,4,5,6,128,40,4,8,16,14,15,0,9,0,39,4,0,59,142,1,21,116,79,48,121,37,1,0,0,0,10,0,18,11,8,0,0,10,0,0,10,35,2,10,132,99,60,25,43,0,38,0,3,11,22,5,114,64,20,1,14,72,5,48,11,31,84,11,127,23,30,0,60,0,5,10,20,33,5,19,2,10,48,112,9,200,22,0,68,68,1,7,208,90,34,66,39,108,44,61,142,22,100,75,61,12,5,0,40,51,72,68,109,74,35,81,79,96,26,92,10,56,121,171,10,62,55,53,6,64,117,8,18,119,57,4,77,182,34,89,72,106,86,32,64,67,16,3,101,11,10,0,21,32,20,0,45,78,57,60,5,56,52,61,22,1,42,15,3,46,10,51,12,18,28,10,9,0,23,15,2,40,5,3,0,0,14,33,0,0,48,17,34,100,82,40,10,114,44,31,2,21,4,70,14,2,0,17,29,0,2,112,17,0,52,102,54,27,58,103,29,67,54,38,88,69,16,22,10,59,32,2,35,35,43,114,71,46,1,60,0,32,2,98,83,46,56,83,15,108,7,61,0,0,0,1,16,21,12,1,42,19,2,10,58,8,123,27,100,84,79,13,57,140,73,1,57,11,0,2,17,21,6,34,31,3,43,35,4,12,0,1,0,0,0,149,61,41,24,31,142,58,61,53,10,1,4,22,11,14,22,0,1,11,8,2,0,44,2,30,55,86,187,117,15,86,32,69,1,0,0,0,8,0,14,9,31,20,10,26,0,0,50,31,13,80,75,78,21,14,33,50,8,0,46,22,7,4,79,31,35,72,48,10,79,84,27,86,46,60,72,40,69,24,21,94,58,104,80,31,112,43,37,14,19,6,19,2,2,9,19,19,37,3,70,28,2,32,132,19,0,63,116,50,32,119,78,4,10,4,1,4,11,3,5,7,107,51,4,8,16,12,10,0,9,0,36,4,0,59,50,2,20,118,86,48